Protein 6YLC (pdb70)

Secondary structure (DSSP, 8-state):
--SSSEEEEEEEEE-SSSEEEEEEESSSS-EEEEEEE--HHHHHHHHHHHHHTS---TTBPPEEEEE-SSS---EEEEEE--SEEHHHHHTT-PPPHHHHHHHHHHHHHHHHHHHHTTEEETT-SGGGEEEETTTTEEEE-STTEEE----GGGS--TT--HHHHHSTT---HHHHHHHHHHHHHHHHHSS-SS--SSHHHHHHHHHTTS----HHHHHHHHHH-STT--S--SS-SS-HHHHSSSS-HHHHHHHHTTS-SSTTTSPPHHHHHHSHHHHT--/-TTTEEEEEEEEE-SSSEEEEEEETTTTEEEEEEEEE--SHHHHHHHHHHHHHHHH---TTBPPEEEEE-TTS-B----EEEEEEEPPSEEHHHHHHT-PPPHHHHHHHHHHHHHHHHHHHHTT-B----SGGGEEEETTTTEEEE---TT-B-----S-GGGS--TT--HHHHHSSS---HHHHHHHHHHHHHHHHHSS-SS--SSHHHHHHHHHTTS----HHHHHHHHHH-STT--S--SS-SS-HHHHSTT--HHHHHHHHTTS-SSTTTSPPHHHHHHSHHHHTT--/--BTTTEEEEEESSSGGGSSEEEEEETTT--EEEEEEEE--SHHHHHHHHHHHHHHHH---TTBPPEEEEE-TTS-B---SEEEEEEE--SEEHHHHHTT-PPPHHHHHHHHHHHHHHHHHHHHTT---S--SGGGEEEETTTTEEEE------GGGS--TT--HHHHHSTT---HHHHHHHHHHHHHHHHHSS-SS--SSHHHHHHHHHTTS----HHHHHHHHHH-----SS-SS-HHHHSTT--HHHHHHHHTTS-SSTTTSPPHHHHHHSHHHHT-/-EEETTTEEEEEESSSGGGGSEEEEEETTTTEEEEEEEEE--SHHHHHHHHHHHHHHHT---TTB--EEEEE-TTSSB--S-S--SSS-SEEEEEEE--SEEHHHHHHT-PPPHHHHHHHHHHHHHHHHHHHHTTEEETT-SGGGEEEETTTTEEEE-STTEEETT-GGGTT-TTSSGGGS--TT--HHHHHSTT---HHHHHHHHHHHHHHHHHSS-SS--SSHHHHHHHHHTTS----HHHHHHHHHH----S-SS-HHHHSTT--HHHHHHHHTTS-SSTTTSPPHHHHHHSHHHHTT--

Structure (mmCIF, N/CA/C/O backbone):
data_6YLC
#
_entry.id   6YLC
#
_cell.length_a   67.332
_cell.length_b   101.423
_cell.length_c   195.889
_cell.angle_alpha   90.000
_cell.angle_beta   90.000
_cell.angle_gamma   90.000
#
_symmetry.space_group_name_H-M   'P 21 21 21'
#
loop_
_entity.id
_entity.type
_entity.pdbx_description
1 polymer 'Mitogen-activated protein kinase 6'
2 non-polymer 5-fluoranyl-2-[5-[[1-(1-methylpiperidin-4-yl)pyrazol-4-yl]amino]-[1,2,3]triazolo[4,5-d]pyrimidin-3-yl]benzenecarbonitrile
3 water water
#
loop_
_atom_site.group_PDB
_atom_site.id
_atom_site.type_symbol
_atom_site.label_atom_id
_atom_site.label_alt_id
_atom_site.label_comp_id
_atom_site.label_asym_id
_atom_site.label_entity_id
_atom_site.label_seq_id
_atom_site.pdbx_PDB_ins_code
_atom_site.Cartn_x
_atom_site.Cartn_y
_atom_site.Cartn_z
_atom_site.occupancy
_atom_site.B_iso_or_equiv
_atom_site.auth_seq_id
_atom_site.auth_comp_id
_atom_site.auth_asym_id
_atom_site.auth_atom_id
_atom_site.pdbx_PDB_model_num
ATOM 1 N N . ASP A 1 7 ? 35.730 17.582 -63.044 1.00 147.50 15 ASP A N 1
ATOM 2 C CA . ASP A 1 7 ? 36.502 17.972 -64.226 1.00 147.68 15 ASP A CA 1
ATOM 3 C C . ASP A 1 7 ? 37.913 17.330 -64.259 1.00 151.66 15 ASP A C 1
ATOM 4 O O . ASP A 1 7 ? 38.856 17.914 -64.808 1.00 151.29 15 ASP A O 1
ATOM 9 N N . LEU A 1 8 ? 38.033 16.109 -63.698 1.00 147.98 16 LEU A N 1
ATOM 10 C CA . LEU A 1 8 ? 39.282 15.342 -63.597 1.00 147.63 16 LEU A CA 1
ATOM 11 C C . LEU A 1 8 ? 39.756 14.783 -64.956 1.00 150.00 16 LEU A C 1
ATOM 12 O O . LEU A 1 8 ? 39.190 13.827 -65.492 1.00 148.94 16 LEU A O 1
ATOM 17 N N . GLY A 1 9 ? 40.790 15.420 -65.494 1.00 146.41 17 GLY A N 1
ATOM 18 C CA . GLY A 1 9 ? 41.376 15.094 -66.790 1.00 145.84 17 GLY A CA 1
ATOM 19 C C . GLY A 1 9 ? 40.782 15.911 -67.924 1.00 147.47 17 GLY A C 1
ATOM 20 O O . GLY A 1 9 ? 39.857 16.705 -67.704 1.00 147.00 17 GLY A O 1
ATOM 21 N N . SER A 1 10 ? 41.317 15.724 -69.153 1.00 141.73 18 SER A N 1
ATOM 22 C CA . SER A 1 10 ? 40.836 16.401 -70.367 1.00 140.08 18 SER A CA 1
ATOM 23 C C . SER A 1 10 ? 39.880 15.483 -71.151 1.00 139.60 18 SER A C 1
ATOM 24 O O . SER A 1 10 ? 39.134 15.962 -72.017 1.00 139.40 18 SER A O 1
ATOM 27 N N . ARG A 1 11 ? 39.911 14.164 -70.835 1.00 131.72 19 ARG A N 1
ATOM 28 C CA . ARG A 1 11 ? 39.111 13.140 -71.492 1.00 129.19 19 ARG A CA 1
ATOM 29 C C . ARG A 1 11 ? 37.706 13.018 -70.930 1.00 131.24 19 ARG A C 1
ATOM 30 O O . ARG A 1 11 ? 36.762 12.853 -71.702 1.00 130.30 19 ARG A O 1
ATOM 38 N N . TYR A 1 12 ? 37.566 13.068 -69.598 1.00 127.09 20 TYR A N 1
ATOM 39 C CA . TYR A 1 12 ? 36.277 12.862 -68.954 1.00 126.38 20 TYR A CA 1
ATOM 40 C C . TYR A 1 12 ? 35.671 14.178 -68.458 1.00 135.03 20 TYR A C 1
ATOM 41 O O . TYR A 1 12 ? 36.163 14.792 -67.512 1.00 134.18 20 TYR A O 1
ATOM 50 N N . MET A 1 13 ? 34.652 14.644 -69.206 1.00 135.99 21 MET A N 1
ATOM 51 C CA . MET A 1 13 ? 33.909 15.894 -69.017 1.00 137.77 21 MET A CA 1
ATOM 52 C C . MET A 1 13 ? 32.496 15.609 -68.532 1.00 141.23 21 MET A C 1
ATOM 53 O O . MET A 1 13 ? 32.000 14.494 -68.704 1.00 140.26 21 MET A O 1
ATOM 58 N N . ASP A 1 14 ? 31.829 16.648 -67.987 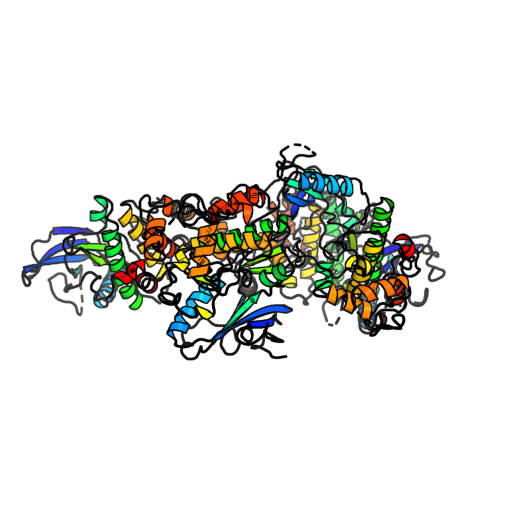1.00 138.32 22 ASP A N 1
ATOM 59 C CA . ASP A 1 14 ? 30.438 16.645 -67.497 1.00 138.40 22 ASP A CA 1
ATOM 60 C C . ASP A 1 14 ? 30.192 15.563 -66.416 1.00 138.94 22 ASP A C 1
ATOM 61 O O . ASP A 1 14 ? 29.289 14.730 -66.548 1.00 137.57 22 ASP A O 1
ATOM 66 N N . LEU A 1 15 ? 31.022 15.591 -65.348 1.00 133.89 23 LEU A N 1
ATOM 67 C CA . LEU A 1 15 ? 30.970 14.654 -64.222 1.00 133.19 23 LEU A CA 1
ATOM 68 C C . LEU A 1 15 ? 29.701 14.877 -63.391 1.00 134.24 23 LEU A C 1
ATOM 69 O O . LEU A 1 15 ? 29.561 15.927 -62.768 1.00 134.58 23 LEU A O 1
ATOM 74 N N . LYS A 1 16 ? 28.761 13.916 -63.430 1.00 128.19 24 LYS A N 1
ATOM 75 C CA . LYS A 1 16 ? 27.470 13.990 -62.731 1.00 127.07 24 LYS A CA 1
ATOM 76 C C . LYS A 1 16 ? 27.147 12.700 -61.931 1.00 128.61 24 LYS A C 1
ATOM 77 O O . LYS A 1 16 ? 26.999 11.643 -62.543 1.00 127.08 24 LYS A O 1
ATOM 83 N N . PRO A 1 17 ? 27.019 12.773 -60.573 1.00 124.50 25 PRO A N 1
ATOM 84 C CA . PRO A 1 17 ? 26.771 11.550 -59.767 1.00 123.38 25 PRO A CA 1
ATOM 85 C C . PRO A 1 17 ? 25.624 10.637 -60.213 1.00 124.16 25 PRO A C 1
ATOM 86 O O . PRO A 1 17 ? 24.607 11.104 -60.728 1.00 124.84 25 PRO A O 1
ATOM 90 N N . LEU A 1 18 ? 25.818 9.324 -60.013 1.00 116.49 26 LEU A N 1
ATOM 91 C CA . LEU A 1 18 ? 24.886 8.255 -60.383 1.00 114.92 26 LEU A CA 1
ATOM 92 C C . LEU A 1 18 ? 24.313 7.517 -59.159 1.00 118.87 26 LEU A C 1
ATOM 93 O O . LEU A 1 18 ? 23.238 6.908 -59.237 1.00 119.06 26 LEU A O 1
ATOM 98 N N . GLY A 1 19 ? 25.075 7.519 -58.075 1.00 113.67 27 GLY A N 1
ATOM 99 C CA . GLY A 1 19 ? 24.713 6.840 -56.847 1.00 112.90 27 GLY A CA 1
ATOM 100 C C . GLY A 1 19 ? 25.940 6.499 -56.041 1.00 116.32 27 GLY A C 1
ATOM 101 O O . GLY A 1 19 ? 27.021 7.041 -56.292 1.00 115.54 27 GLY A O 1
ATOM 102 N N . CYS A 1 20 ? 25.768 5.598 -55.063 1.00 113.24 28 CYS A N 1
ATOM 103 C CA . CYS A 1 20 ? 26.822 5.164 -54.154 1.00 112.98 28 CYS A CA 1
ATOM 104 C C . CYS A 1 20 ? 26.934 3.653 -54.121 1.00 116.12 28 CYS A C 1
ATOM 105 O O . CYS A 1 20 ? 25.942 2.958 -53.871 1.00 114.28 28 CYS A O 1
ATOM 108 N N . GLY A 1 21 ? 28.147 3.168 -54.364 1.00 113.66 29 GLY A N 1
ATOM 109 C CA . GLY A 1 21 ? 28.488 1.759 -54.244 1.00 114.09 29 GLY A CA 1
ATOM 110 C C . GLY A 1 21 ? 28.863 1.462 -52.800 1.00 119.29 29 GLY A C 1
ATOM 111 O O . GLY A 1 21 ? 28.831 2.362 -51.946 1.00 119.28 29 GLY A O 1
ATOM 112 N N . GLY A 1 22 ? 29.230 0.213 -52.522 1.00 115.60 30 GLY A N 1
ATOM 113 C CA . GLY A 1 22 ? 29.648 -0.193 -51.185 1.00 115.25 30 GLY A CA 1
ATOM 114 C C . GLY A 1 22 ? 31.072 0.223 -50.857 1.00 119.71 30 GLY A C 1
ATOM 115 O O . GLY A 1 22 ? 31.514 0.049 -49.718 1.00 119.65 30 GLY A O 1
ATOM 116 N N . ASN A 1 23 ? 31.799 0.786 -51.856 1.00 116.17 31 ASN A N 1
ATOM 117 C CA . ASN A 1 23 ? 33.200 1.212 -51.762 1.00 115.91 31 ASN A CA 1
ATOM 118 C C . ASN A 1 23 ? 33.420 2.737 -51.908 1.00 119.45 31 ASN A C 1
ATOM 119 O O . ASN A 1 23 ? 34.185 3.332 -51.127 1.00 119.29 31 ASN A O 1
ATOM 124 N N . GLY A 1 24 ? 32.766 3.338 -52.909 1.00 113.94 32 GLY A N 1
ATOM 125 C CA . GLY A 1 24 ? 32.861 4.767 -53.198 1.00 112.11 32 GLY A CA 1
ATOM 126 C C . GLY A 1 24 ? 31.701 5.307 -54.011 1.00 111.67 32 GLY A C 1
ATOM 127 O O . GLY A 1 24 ? 30.690 4.625 -54.204 1.00 110.27 32 GLY A O 1
ATOM 128 N N . LEU A 1 25 ? 31.842 6.556 -54.481 1.00 106.05 33 LEU A N 1
ATOM 129 C CA . LEU A 1 25 ? 30.836 7.240 -55.299 1.00 104.08 33 LEU A CA 1
ATOM 130 C C . LEU A 1 25 ? 31.011 6.862 -56.767 1.00 103.74 33 LEU A C 1
ATOM 131 O O . LEU A 1 25 ? 32.128 6.567 -57.199 1.00 102.29 33 LEU A O 1
ATOM 136 N N . VAL A 1 26 ? 29.901 6.878 -57.528 1.00 98.09 34 VAL A N 1
ATOM 137 C CA . VAL A 1 26 ? 29.880 6.602 -58.965 1.00 96.63 34 VAL A CA 1
ATOM 138 C C . VAL A 1 26 ? 29.394 7.855 -59.685 1.00 99.08 34 VAL A C 1
ATOM 139 O O . VAL A 1 26 ? 28.381 8.446 -59.298 1.00 97.61 34 VAL A O 1
ATOM 143 N N . PHE A 1 27 ? 30.135 8.255 -60.726 1.00 95.89 35 PHE A N 1
ATOM 144 C CA . PHE A 1 27 ? 29.835 9.421 -61.547 1.00 95.99 35 PHE A CA 1
ATOM 145 C C . PHE A 1 27 ? 29.517 9.022 -62.975 1.00 100.02 35 PHE A C 1
ATOM 146 O O . PHE A 1 27 ? 29.928 7.955 -63.436 1.00 98.95 35 PHE A O 1
ATOM 154 N N . SER A 1 28 ? 28.768 9.880 -63.667 1.00 97.26 36 SER A N 1
ATOM 155 C CA . SER A 1 28 ? 28.425 9.712 -65.070 1.00 97.00 36 SER A CA 1
ATOM 156 C C . SER A 1 28 ? 29.203 10.785 -65.801 1.00 98.72 36 SER A C 1
ATOM 157 O O . SER A 1 28 ? 29.181 11.941 -65.381 1.00 97.58 36 SER A O 1
ATOM 160 N N . ALA A 1 29 ? 29.945 10.405 -66.849 1.00 94.93 37 ALA A N 1
ATOM 161 C CA . ALA A 1 29 ? 30.740 11.366 -67.618 1.00 93.91 37 ALA A CA 1
ATOM 162 C C . ALA A 1 29 ? 30.783 11.032 -69.103 1.00 98.85 37 ALA A C 1
ATOM 163 O O . ALA A 1 29 ? 30.493 9.903 -69.493 1.00 97.51 37 ALA A O 1
ATOM 165 N N . VAL A 1 30 ? 31.062 12.042 -69.939 1.00 98.45 38 VAL A N 1
ATOM 166 C CA . VAL A 1 30 ? 31.157 11.849 -71.378 1.00 99.19 38 VAL A CA 1
ATOM 167 C C . VAL A 1 30 ? 32.632 11.735 -71.765 1.00 104.16 38 VAL A C 1
ATOM 168 O O . VAL A 1 30 ? 33.431 12.578 -71.363 1.00 103.51 38 VAL A O 1
ATOM 172 N N . ASP A 1 31 ? 32.999 10.659 -72.479 1.00 102.82 39 ASP A N 1
ATOM 173 C CA . ASP A 1 31 ? 34.358 10.456 -72.999 1.00 103.97 39 ASP A CA 1
ATOM 174 C C . ASP A 1 31 ? 34.545 11.477 -74.157 1.00 110.49 39 ASP A C 1
ATOM 175 O O . ASP A 1 31 ? 33.638 11.620 -74.984 1.00 109.44 39 ASP A O 1
ATOM 180 N N . ASN A 1 32 ? 35.671 12.224 -74.175 1.00 109.97 40 ASN A N 1
ATOM 181 C CA . ASN A 1 32 ? 35.942 13.255 -75.203 1.00 111.26 40 ASN A CA 1
ATOM 182 C C . ASN A 1 32 ? 36.541 12.700 -76.498 1.00 118.74 40 ASN A C 1
ATOM 183 O O . ASN A 1 32 ? 36.426 13.345 -77.545 1.00 118.22 40 ASN A O 1
ATOM 188 N N . ASP A 1 33 ? 37.182 11.509 -76.412 1.00 117.76 41 ASP A N 1
ATOM 189 C CA . ASP A 1 33 ? 37.795 10.773 -77.516 1.00 118.37 41 ASP A CA 1
ATOM 190 C C . ASP A 1 33 ? 36.654 10.334 -78.451 1.00 122.17 41 ASP A C 1
ATOM 191 O O . ASP A 1 33 ? 36.555 10.844 -79.572 1.00 122.53 41 ASP A O 1
ATOM 196 N N . CYS A 1 34 ? 35.753 9.464 -77.952 1.00 117.65 42 CYS A N 1
ATOM 197 C CA . CYS A 1 34 ? 34.560 9.002 -78.668 1.00 117.18 42 CYS A CA 1
ATOM 198 C C . CYS A 1 34 ? 33.357 9.583 -77.940 1.00 121.15 42 CYS A C 1
ATOM 199 O O . CYS A 1 34 ? 33.303 9.476 -76.717 1.00 121.02 42 CYS A O 1
ATOM 202 N N . ASP A 1 35 ? 32.419 10.238 -78.667 1.00 117.44 43 ASP A N 1
ATOM 203 C CA . ASP A 1 35 ? 31.247 10.902 -78.073 1.00 117.15 43 ASP A CA 1
ATOM 204 C C . ASP A 1 35 ? 30.201 9.910 -77.513 1.00 118.87 43 ASP A C 1
ATOM 205 O O . ASP A 1 35 ? 29.067 9.825 -78.001 1.00 119.63 43 ASP A O 1
ATOM 210 N N . LYS A 1 36 ? 30.608 9.176 -76.464 1.00 111.26 44 LYS A N 1
ATOM 211 C CA . LYS A 1 36 ? 29.830 8.172 -75.757 1.00 108.87 44 LYS A CA 1
ATOM 212 C C . LYS A 1 36 ? 30.160 8.169 -74.282 1.00 104.87 44 LYS A C 1
ATOM 213 O O . LYS A 1 36 ? 31.318 8.242 -73.875 1.00 102.87 44 LYS A O 1
ATOM 219 N N . ARG A 1 37 ? 29.100 8.088 -73.497 1.00 97.68 45 ARG A N 1
ATOM 220 C CA . ARG A 1 37 ? 29.007 8.113 -72.040 1.00 95.22 45 ARG A CA 1
ATOM 221 C C . ARG A 1 37 ? 29.662 6.924 -71.303 1.00 90.69 45 ARG A C 1
ATOM 222 O O . ARG A 1 37 ? 29.602 5.779 -71.759 1.00 88.53 45 ARG A O 1
ATOM 230 N N . VAL A 1 38 ? 30.281 7.219 -70.152 1.00 83.62 46 VAL A N 1
ATOM 231 C CA . VAL A 1 38 ? 30.937 6.242 -69.267 1.00 82.23 46 VAL A CA 1
ATOM 232 C C . VAL A 1 38 ? 30.480 6.410 -67.810 1.00 83.74 46 VAL A C 1
ATOM 233 O O . VAL A 1 38 ? 29.951 7.467 -67.444 1.00 82.76 46 VAL A O 1
ATOM 237 N N . ALA A 1 39 ? 30.716 5.373 -66.989 1.00 79.55 47 ALA A N 1
ATOM 238 C CA . ALA A 1 39 ? 30.466 5.368 -65.555 1.00 79.94 47 ALA A CA 1
ATOM 239 C C . ALA A 1 39 ? 31.849 5.243 -64.866 1.00 88.17 47 ALA A C 1
ATOM 240 O O . ALA A 1 39 ? 32.610 4.332 -65.196 1.00 88.33 47 ALA A O 1
ATOM 242 N N . ILE A 1 40 ? 32.208 6.202 -63.980 1.00 87.55 48 ILE A N 1
ATOM 243 C CA . ILE A 1 40 ? 33.510 6.213 -63.292 1.00 88.80 48 ILE A CA 1
ATOM 244 C C . ILE A 1 40 ? 33.349 6.011 -61.765 1.00 96.43 48 ILE A C 1
ATOM 245 O O . ILE A 1 40 ? 32.561 6.710 -61.126 1.00 95.91 48 ILE A O 1
ATOM 250 N N . LYS A 1 41 ? 34.088 5.032 -61.205 1.00 95.91 49 LYS A N 1
ATOM 251 C CA . LYS A 1 41 ? 34.093 4.712 -59.781 1.00 97.42 49 LYS A CA 1
ATOM 252 C C . LYS A 1 41 ? 35.353 5.325 -59.168 1.00 107.69 49 LYS A C 1
ATOM 253 O O . LYS A 1 41 ? 36.459 5.070 -59.651 1.00 107.05 49 LYS A O 1
ATOM 259 N N . LYS A 1 42 ? 35.176 6.176 -58.137 1.00 108.60 50 LYS A N 1
ATOM 260 C CA . LYS A 1 42 ? 36.259 6.830 -57.402 1.00 109.79 50 LYS A CA 1
ATOM 261 C C . LYS A 1 42 ? 36.464 6.050 -56.097 1.00 117.73 50 LYS A C 1
ATOM 262 O O . LYS A 1 42 ? 35.489 5.803 -55.375 1.00 117.92 50 LYS A O 1
ATOM 268 N N . ILE A 1 43 ? 37.718 5.623 -55.821 1.00 117.13 51 ILE A N 1
ATOM 269 C CA . ILE A 1 43 ? 38.052 4.851 -54.611 1.00 118.44 51 ILE A CA 1
ATOM 270 C C . ILE A 1 43 ? 39.040 5.583 -53.699 1.00 124.12 51 ILE A C 1
ATOM 271 O O . ILE A 1 43 ? 40.182 5.828 -54.102 1.00 123.88 51 ILE A O 1
ATOM 276 N N . VAL A 1 44 ? 38.621 5.857 -52.445 1.00 121.27 52 VAL A N 1
ATOM 277 C CA . VAL A 1 44 ? 39.456 6.533 -51.448 1.00 153.50 52 VAL A CA 1
ATOM 278 C C . VAL A 1 44 ? 40.313 5.500 -50.705 1.00 185.04 52 VAL A C 1
ATOM 279 O O . VAL A 1 44 ? 39.791 4.501 -50.210 1.00 148.73 52 VAL A O 1
ATOM 283 N N . PRO A 1 48 ? 47.007 1.103 -46.743 1.00 147.24 56 PRO A N 1
ATOM 284 C CA . PRO A 1 48 ? 45.803 0.728 -45.992 1.00 147.23 56 PRO A CA 1
ATOM 285 C C . PRO A 1 48 ? 45.200 -0.621 -46.405 1.00 151.50 56 PRO A C 1
ATOM 286 O O . PRO A 1 48 ? 45.685 -1.254 -47.348 1.00 151.00 56 PRO A O 1
ATOM 290 N N . GLN A 1 49 ? 44.138 -1.064 -45.685 1.00 148.40 57 GLN A N 1
ATOM 291 C CA . GLN A 1 49 ? 43.403 -2.308 -45.968 1.00 148.44 57 GLN A CA 1
ATOM 292 C C . GLN A 1 49 ? 42.598 -2.165 -47.267 1.00 153.34 57 GLN A C 1
ATOM 293 O O . GLN A 1 49 ? 42.273 -3.168 -47.910 1.00 152.96 57 GLN A O 1
ATOM 299 N N . SER A 1 50 ? 42.293 -0.904 -47.646 1.00 150.23 58 SER A N 1
ATOM 300 C CA . SER A 1 50 ? 41.564 -0.535 -48.860 1.00 149.76 58 SER A CA 1
ATOM 301 C C . SER A 1 50 ? 42.491 -0.704 -50.068 1.00 152.17 58 SER A C 1
ATOM 302 O O . SER A 1 50 ? 42.007 -1.029 -51.152 1.00 151.34 58 SER A O 1
ATOM 305 N N . VAL A 1 51 ? 43.823 -0.499 -49.867 1.00 147.74 59 VAL A N 1
ATOM 306 C CA . VAL A 1 51 ? 44.869 -0.614 -50.899 1.00 146.98 59 VAL A CA 1
ATOM 307 C C . VAL A 1 51 ? 45.055 -2.071 -51.334 1.00 149.47 59 VAL A C 1
ATOM 308 O O . VAL A 1 51 ? 45.230 -2.332 -52.529 1.00 149.29 59 VAL A O 1
ATOM 312 N N . LYS A 1 52 ? 44.971 -3.016 -50.376 1.00 144.11 60 LYS A N 1
ATOM 313 C CA . LYS A 1 52 ? 45.062 -4.444 -50.672 1.00 142.73 60 LYS A CA 1
ATOM 314 C C . LYS A 1 52 ? 43.785 -4.879 -51.405 1.00 143.63 60 LYS A C 1
ATOM 315 O O . LYS A 1 52 ? 43.877 -5.555 -52.431 1.00 142.99 60 LYS A O 1
ATOM 321 N N . HIS A 1 53 ? 42.606 -4.436 -50.903 1.00 138.18 61 HIS A N 1
ATOM 322 C CA . HIS A 1 53 ? 41.282 -4.749 -51.450 1.00 137.04 61 HIS A CA 1
ATOM 323 C C . HIS A 1 53 ? 41.054 -4.220 -52.867 1.00 138.93 61 HIS A C 1
ATOM 324 O O . HIS A 1 53 ? 40.327 -4.855 -53.633 1.00 138.69 61 HIS A O 1
ATOM 331 N N . ALA A 1 54 ? 41.670 -3.074 -53.218 1.00 133.96 62 ALA A N 1
ATOM 332 C CA . ALA A 1 54 ? 41.565 -2.476 -54.552 1.00 132.77 62 ALA A CA 1
ATOM 333 C C . ALA A 1 54 ? 42.477 -3.208 -55.530 1.00 135.17 62 ALA A C 1
ATOM 334 O O . ALA A 1 54 ? 42.095 -3.393 -56.681 1.00 134.77 62 ALA A O 1
ATOM 336 N N . LEU A 1 55 ? 43.659 -3.660 -55.055 1.00 130.87 63 LEU A N 1
ATOM 337 C CA . LEU A 1 55 ? 44.654 -4.387 -55.848 1.00 130.53 63 LEU A CA 1
ATOM 338 C C . LEU A 1 55 ? 44.107 -5.705 -56.387 1.00 131.88 63 LEU A C 1
ATOM 339 O O . LEU A 1 55 ? 44.347 -6.027 -57.554 1.00 131.72 63 LEU A O 1
ATOM 344 N N . ARG A 1 56 ? 43.366 -6.454 -55.539 1.00 125.74 64 ARG A N 1
ATOM 345 C CA . ARG A 1 56 ? 42.733 -7.732 -55.893 1.00 124.16 64 ARG A CA 1
ATOM 346 C C . ARG A 1 56 ? 41.618 -7.493 -56.923 1.00 123.78 64 ARG A C 1
ATOM 347 O O . ARG A 1 56 ? 41.577 -8.180 -57.950 1.00 122.72 64 ARG A O 1
ATOM 355 N N . GLU A 1 57 ? 40.744 -6.485 -56.659 1.00 117.58 65 GLU A N 1
ATOM 356 C CA . GLU A 1 57 ? 39.621 -6.119 -57.531 1.00 116.17 65 GLU A CA 1
ATOM 357 C C . GLU A 1 57 ? 40.068 -5.691 -58.933 1.00 115.75 65 GLU A C 1
ATOM 358 O O . GLU A 1 57 ? 39.412 -6.067 -59.898 1.00 114.66 65 GLU A O 1
ATOM 364 N N . ILE A 1 58 ? 41.201 -4.963 -59.041 1.00 109.84 66 ILE A N 1
ATOM 365 C CA . ILE A 1 58 ? 41.775 -4.504 -60.309 1.00 108.98 66 ILE A CA 1
ATOM 366 C C . ILE A 1 58 ? 42.220 -5.699 -61.179 1.00 110.79 66 ILE A C 1
ATOM 367 O O . ILE A 1 58 ? 41.792 -5.793 -62.326 1.00 109.30 66 ILE A O 1
ATOM 372 N N . LYS A 1 59 ? 43.064 -6.597 -60.621 1.00 106.72 67 LYS A N 1
ATOM 373 C CA . LYS A 1 59 ? 43.634 -7.788 -61.274 1.00 105.85 67 LYS A CA 1
ATOM 374 C C . LYS A 1 59 ? 42.583 -8.726 -61.870 1.00 107.21 67 LYS A C 1
ATOM 375 O O . LYS A 1 59 ? 42.792 -9.240 -62.972 1.00 106.72 67 LYS A O 1
ATOM 381 N N . ILE A 1 60 ? 41.464 -8.950 -61.138 1.00 101.69 68 ILE A N 1
ATOM 382 C CA . ILE A 1 60 ? 40.349 -9.814 -61.554 1.00 100.50 68 ILE A CA 1
ATOM 383 C C . ILE A 1 60 ? 39.573 -9.222 -62.748 1.00 99.77 68 ILE A C 1
ATOM 384 O O . ILE A 1 60 ? 39.652 -9.790 -63.842 1.00 99.39 68 ILE A O 1
ATOM 389 N N . ILE A 1 61 ? 38.839 -8.086 -62.525 1.00 92.88 69 ILE A N 1
ATOM 390 C CA . ILE A 1 61 ? 37.946 -7.383 -63.470 1.00 91.30 69 ILE A CA 1
ATOM 391 C C . ILE A 1 61 ? 38.645 -6.969 -64.771 1.00 94.45 69 ILE A C 1
ATOM 392 O O . ILE A 1 61 ? 37.973 -6.813 -65.795 1.00 94.13 69 ILE A O 1
ATOM 397 N N . ARG A 1 62 ? 39.974 -6.792 -64.723 1.00 90.96 70 ARG A N 1
ATOM 398 C CA . ARG A 1 62 ? 40.802 -6.425 -65.866 1.00 91.56 70 ARG A CA 1
ATOM 399 C C . ARG A 1 62 ? 40.904 -7.555 -66.901 1.00 95.08 70 ARG A C 1
ATOM 400 O O . ARG A 1 62 ? 41.110 -7.276 -68.093 1.00 94.60 70 ARG A O 1
ATOM 408 N N . ARG A 1 63 ? 40.821 -8.823 -66.438 1.00 90.51 71 ARG A N 1
ATOM 409 C CA . ARG A 1 63 ? 40.969 -9.996 -67.297 1.00 90.04 71 ARG A CA 1
ATOM 410 C C . ARG A 1 63 ? 39.648 -10.649 -67.721 1.00 92.50 71 ARG A C 1
ATOM 411 O O . ARG A 1 63 ? 39.674 -11.598 -68.516 1.00 92.31 71 ARG A O 1
ATOM 419 N N . LEU A 1 64 ? 38.502 -10.127 -67.225 1.00 87.57 72 LEU A N 1
ATOM 420 C CA . LEU A 1 64 ? 37.160 -10.638 -67.557 1.00 86.56 72 LEU A CA 1
ATOM 421 C C . LEU A 1 64 ? 36.495 -9.852 -68.696 1.00 87.68 72 LEU A C 1
ATOM 422 O O . LEU A 1 64 ? 36.433 -8.621 -68.650 1.00 88.41 72 LEU A O 1
ATOM 427 N N . ASP A 1 65 ? 35.999 -10.568 -69.709 1.00 80.83 73 ASP A N 1
ATOM 428 C CA . ASP A 1 65 ? 35.332 -9.979 -70.866 1.00 79.34 73 ASP A CA 1
ATOM 429 C C . ASP A 1 65 ? 34.213 -10.895 -71.344 1.00 77.59 73 ASP A C 1
ATOM 430 O O . ASP A 1 65 ? 34.435 -11.920 -72.000 1.00 78.10 73 ASP A O 1
ATOM 435 N N . HIS A 1 66 ? 32.998 -10.513 -70.984 1.00 68.17 74 HIS A N 1
ATOM 436 C CA . HIS A 1 66 ? 31.790 -11.252 -71.330 1.00 64.52 74 HIS A CA 1
ATOM 437 C C . HIS A 1 66 ? 30.671 -10.259 -71.607 1.00 66.54 74 HIS A C 1
ATOM 438 O O . HIS A 1 66 ? 30.677 -9.148 -71.061 1.00 67.33 74 HIS A O 1
ATOM 445 N N . ASP A 1 67 ? 29.708 -10.668 -72.433 1.00 60.59 75 ASP A N 1
ATOM 446 C CA . ASP A 1 67 ? 28.568 -9.857 -72.819 1.00 61.20 75 ASP A CA 1
ATOM 447 C C . ASP A 1 67 ? 27.643 -9.455 -71.678 1.00 65.74 75 ASP A C 1
ATOM 448 O O . ASP A 1 67 ? 26.906 -8.484 -71.819 1.00 67.98 75 ASP A O 1
ATOM 453 N N . ASN A 1 68 ? 27.654 -10.205 -70.574 1.00 59.82 76 ASN A N 1
ATOM 454 C CA . ASN A 1 68 ? 26.790 -10.001 -69.417 1.00 57.93 76 ASN A CA 1
ATOM 455 C C . ASN A 1 68 ? 27.551 -9.598 -68.174 1.00 60.68 76 ASN A C 1
ATOM 456 O O . ASN A 1 68 ? 27.054 -9.770 -67.062 1.00 59.57 76 ASN A O 1
ATOM 461 N N . ILE A 1 69 ? 28.752 -9.030 -68.374 1.00 58.70 77 ILE A N 1
ATOM 462 C CA . ILE A 1 69 ? 29.611 -8.483 -67.319 1.00 59.35 77 ILE A CA 1
ATOM 463 C C . ILE A 1 69 ? 29.893 -7.064 -67.782 1.00 65.95 77 ILE A C 1
ATOM 464 O O . ILE A 1 69 ? 30.317 -6.884 -68.938 1.00 67.11 77 ILE A O 1
ATOM 469 N N . VAL A 1 70 ? 29.633 -6.061 -66.913 1.00 62.67 78 VAL A N 1
ATOM 470 C CA . VAL A 1 70 ? 29.875 -4.643 -67.237 1.00 63.36 78 VAL A CA 1
ATOM 471 C C . VAL A 1 70 ? 31.352 -4.482 -67.641 1.00 72.81 78 VAL A C 1
ATOM 472 O O . VAL A 1 70 ? 32.235 -4.963 -66.937 1.00 74.48 78 VAL A O 1
ATOM 476 N N . LYS A 1 71 ? 31.607 -3.882 -68.802 1.00 72.04 79 LYS A N 1
ATOM 477 C CA . LYS A 1 71 ? 32.967 -3.700 -69.330 1.00 72.64 79 LYS A CA 1
ATOM 478 C C . LYS A 1 71 ? 33.737 -2.634 -68.575 1.00 79.25 79 LYS A C 1
ATOM 479 O O . LYS A 1 71 ? 33.218 -1.543 -68.367 1.00 78.48 79 LYS A O 1
ATOM 485 N N . VAL A 1 72 ? 34.975 -2.958 -68.171 1.00 78.94 80 VAL A N 1
ATOM 486 C CA . VAL A 1 72 ? 35.916 -2.039 -67.512 1.00 80.09 80 VAL A CA 1
ATOM 487 C C . VAL A 1 72 ? 36.879 -1.535 -68.599 1.00 87.48 80 VAL A C 1
ATOM 488 O O . VAL A 1 72 ? 37.593 -2.335 -69.216 1.00 88.13 80 VAL A O 1
ATOM 492 N N . PHE A 1 73 ? 36.853 -0.224 -68.869 1.00 86.27 81 PHE A N 1
ATOM 493 C CA . PHE A 1 73 ? 37.683 0.381 -69.914 1.00 87.50 81 PHE A CA 1
ATOM 494 C C . PHE A 1 73 ? 39.086 0.726 -69.452 1.00 99.32 81 PHE A C 1
ATOM 495 O O . PHE A 1 73 ? 40.053 0.299 -70.081 1.00 99.90 81 PHE A O 1
ATOM 503 N N . GLU A 1 74 ? 39.202 1.529 -68.376 1.00 100.89 82 GLU A N 1
ATOM 504 C CA . GLU A 1 74 ? 40.497 1.997 -67.877 1.00 102.68 82 GLU A CA 1
ATOM 505 C C . GLU A 1 74 ? 40.587 2.104 -66.358 1.00 107.77 82 GLU A C 1
ATOM 506 O O . GLU A 1 74 ? 39.584 2.325 -65.681 1.00 106.15 82 GLU A O 1
ATOM 512 N N . ILE A 1 75 ? 41.824 2.004 -65.847 1.00 107.48 83 ILE A N 1
ATOM 513 C CA . ILE A 1 75 ? 42.186 2.173 -64.442 1.00 108.95 83 ILE A CA 1
ATOM 514 C C . ILE A 1 75 ? 43.096 3.414 -64.373 1.00 118.69 83 ILE A C 1
ATOM 515 O O . ILE A 1 75 ? 44.168 3.461 -64.993 1.00 118.88 83 ILE A O 1
ATOM 520 N N . LEU A 1 76 ? 42.591 4.452 -63.699 1.00 118.44 84 LEU A N 1
ATOM 521 C CA . LEU A 1 76 ? 43.211 5.763 -63.578 1.00 119.70 84 LEU A CA 1
ATOM 522 C C . LEU A 1 76 ? 43.486 6.128 -62.113 1.00 128.89 84 LEU A C 1
ATOM 523 O O . LEU A 1 76 ? 42.927 5.517 -61.206 1.00 127.81 84 LEU A O 1
ATOM 528 N N . GLY A 1 77 ? 44.339 7.126 -61.902 1.00 130.49 85 GLY A N 1
ATOM 529 C CA . GLY A 1 77 ? 44.682 7.609 -60.569 1.00 132.32 85 GLY A CA 1
ATOM 530 C C . GLY A 1 77 ? 44.662 9.122 -60.482 1.00 140.59 85 GLY A C 1
ATOM 531 O O . GLY A 1 77 ? 43.586 9.728 -60.447 1.00 139.93 85 GLY A O 1
ATOM 532 N N . PRO A 1 78 ? 45.852 9.765 -60.477 1.00 140.79 86 PRO A N 1
ATOM 533 C CA . PRO A 1 78 ? 45.890 11.235 -60.404 1.00 141.65 86 PRO A CA 1
ATOM 534 C C . PRO A 1 78 ? 45.514 11.938 -61.716 1.00 147.58 86 PRO A C 1
ATOM 535 O O . PRO A 1 78 ? 46.393 12.295 -62.519 1.00 146.65 86 PRO A O 1
ATOM 539 N N . SER A 1 79 ? 44.188 12.143 -61.917 1.00 146.12 87 SER A N 1
ATOM 540 C CA . SER A 1 79 ? 43.577 12.813 -63.076 1.00 147.11 87 SER A CA 1
ATOM 541 C C . SER A 1 79 ? 44.071 12.261 -64.443 1.00 151.75 87 SER A C 1
ATOM 542 O O . SER A 1 79 ? 44.947 12.854 -65.091 1.00 151.31 87 SER A O 1
ATOM 545 N N . GLY A 1 80 ? 43.503 11.121 -64.838 1.00 148.31 88 GLY A N 1
ATOM 546 C CA . GLY A 1 80 ? 43.793 10.463 -66.108 1.00 148.13 88 GLY A CA 1
ATOM 547 C C . GLY A 1 80 ? 45.141 9.780 -66.246 1.00 152.09 88 GLY A C 1
ATOM 548 O O . GLY A 1 80 ? 45.695 9.742 -67.350 1.00 151.67 88 GLY A O 1
ATOM 549 N N . SER A 1 81 ? 45.671 9.204 -65.148 1.00 148.49 89 SER A N 1
ATOM 550 C CA . SER A 1 81 ? 46.961 8.503 -65.175 1.00 147.94 89 SER A CA 1
ATOM 551 C C . SER A 1 81 ? 46.773 6.976 -65.022 1.00 151.41 89 SER A C 1
ATOM 552 O O . SER A 1 81 ? 46.244 6.516 -64.006 1.00 151.00 89 SER A O 1
ATOM 555 N N . GLN A 1 82 ? 47.186 6.204 -66.050 1.00 147.07 90 GLN A N 1
ATOM 556 C CA . GLN A 1 82 ? 47.055 4.745 -66.089 1.00 157.16 90 GLN A CA 1
ATOM 557 C C . GLN A 1 82 ? 48.088 4.018 -65.234 1.00 174.71 90 GLN A C 1
ATOM 558 O O . GLN A 1 82 ? 47.741 3.085 -64.508 1.00 128.72 90 GLN A O 1
ATOM 564 N N . SER A 1 95 ? 44.004 8.639 -54.961 1.00 128.05 103 SER A N 1
ATOM 565 C CA . SER A 1 95 ? 42.836 7.759 -55.127 1.00 127.49 103 SER A CA 1
ATOM 566 C C . SER A 1 95 ? 42.732 7.187 -56.562 1.00 127.64 103 SER A C 1
ATOM 567 O O . SER A 1 95 ? 43.270 7.789 -57.499 1.00 128.30 103 SER A O 1
ATOM 570 N N . VAL A 1 96 ? 42.044 6.035 -56.725 1.00 119.51 104 VAL A N 1
ATOM 571 C CA . VAL A 1 96 ? 41.860 5.362 -58.021 1.00 117.24 104 VAL A CA 1
ATOM 572 C C . VAL A 1 96 ? 40.506 5.657 -58.664 1.00 116.91 104 VAL A C 1
ATOM 573 O O . VAL A 1 96 ? 39.511 5.868 -57.969 1.00 116.29 104 VAL A O 1
ATOM 577 N N . TYR A 1 97 ? 40.480 5.622 -60.008 1.00 110.32 105 TYR A N 1
ATOM 578 C CA . TYR A 1 97 ? 39.300 5.824 -60.848 1.00 108.28 105 TYR A CA 1
ATOM 579 C C . TYR A 1 97 ? 39.116 4.633 -61.785 1.00 106.14 105 TYR A C 1
ATOM 580 O O . TYR A 1 97 ? 40.015 4.326 -62.575 1.00 106.35 105 TYR A O 1
ATOM 589 N N . ILE A 1 98 ? 37.956 3.967 -61.706 1.00 96.64 106 ILE A N 1
ATOM 590 C CA . ILE A 1 98 ? 37.644 2.844 -62.588 1.00 93.39 106 ILE A CA 1
ATOM 591 C C . ILE A 1 98 ? 36.621 3.319 -63.609 1.00 91.43 106 ILE A C 1
ATOM 592 O O . ILE A 1 98 ? 35.495 3.646 -63.239 1.00 89.84 106 ILE A O 1
ATOM 597 N N . VAL A 1 99 ? 37.048 3.420 -64.881 1.00 85.07 107 VAL A N 1
ATOM 598 C CA . VAL A 1 99 ? 36.201 3.837 -66.009 1.00 83.30 107 VAL A CA 1
ATOM 599 C C . VAL A 1 99 ? 35.554 2.566 -66.562 1.00 85.31 107 VAL A C 1
ATOM 600 O O . VAL A 1 99 ? 36.251 1.599 -66.882 1.00 85.27 107 VAL A O 1
ATOM 604 N N . GLN A 1 100 ? 34.224 2.552 -66.627 1.00 79.50 108 GLN A N 1
ATOM 605 C CA . GLN A 1 100 ? 33.490 1.413 -67.148 1.00 77.85 108 GLN A CA 1
ATOM 606 C C . GLN A 1 100 ? 32.310 1.860 -68.027 1.00 77.91 108 GLN A C 1
ATOM 607 O O . GLN A 1 100 ? 32.019 3.064 -68.107 1.00 76.30 108 GLN A O 1
ATOM 613 N N . GLU A 1 101 ? 31.695 0.910 -68.763 1.00 72.20 109 GLU A N 1
ATOM 614 C CA . GLU A 1 101 ? 30.587 1.249 -69.652 1.00 70.28 109 GLU A CA 1
ATOM 615 C C . GLU A 1 101 ? 29.359 1.762 -68.905 1.00 74.80 109 GLU A C 1
ATOM 616 O O . GLU A 1 101 ? 29.039 1.270 -67.833 1.00 75.28 109 GLU A O 1
ATOM 622 N N . TYR A 1 102 ? 28.718 2.787 -69.449 1.00 71.31 110 TYR A N 1
ATOM 623 C CA . TYR A 1 102 ? 27.505 3.355 -68.890 1.00 70.51 110 TYR A CA 1
ATOM 624 C C . TYR A 1 102 ? 26.323 2.501 -69.332 1.00 73.37 110 TYR A C 1
ATOM 625 O O . TYR A 1 102 ? 26.123 2.260 -70.525 1.00 75.29 110 TYR A O 1
ATOM 634 N N . MET A 1 103 ? 25.543 2.061 -68.360 1.00 66.96 111 MET A N 1
ATOM 635 C CA . MET A 1 103 ? 24.323 1.289 -68.548 1.00 64.71 111 MET A CA 1
ATOM 636 C C . MET A 1 103 ? 23.169 2.216 -68.271 1.00 65.67 111 MET A C 1
ATOM 637 O O . MET A 1 103 ? 23.268 3.080 -67.410 1.00 65.24 111 MET A O 1
ATOM 642 N N . GLU A 1 104 ? 22.088 2.072 -69.007 1.00 62.11 112 GLU A N 1
ATOM 643 C CA . GLU A 1 104 ? 20.914 2.942 -68.879 1.00 61.59 112 GLU A CA 1
ATOM 644 C C . GLU A 1 104 ? 20.342 3.007 -67.446 1.00 65.92 112 GLU A C 1
ATOM 645 O O . GLU A 1 104 ? 20.021 4.092 -66.965 1.00 65.72 112 GLU A O 1
ATOM 651 N N . THR A 1 105 ? 20.228 1.869 -66.772 1.00 62.39 113 THR A N 1
ATOM 652 C CA . THR A 1 105 ? 19.646 1.794 -65.430 1.00 61.50 113 THR A CA 1
ATOM 653 C C . THR A 1 105 ? 20.054 0.505 -64.735 1.00 64.59 113 THR A C 1
ATOM 654 O O . THR A 1 105 ? 20.838 -0.280 -65.292 1.00 62.35 113 THR A O 1
ATOM 658 N N . ASP A 1 106 ? 19.532 0.299 -63.518 1.00 62.66 114 ASP A N 1
ATOM 659 C CA . ASP A 1 106 ? 19.749 -0.938 -62.773 1.00 63.83 114 ASP A CA 1
ATOM 660 C C . ASP A 1 106 ? 18.431 -1.676 -62.607 1.00 67.43 114 ASP A C 1
ATOM 661 O O . ASP A 1 106 ? 17.367 -1.086 -62.859 1.00 67.64 114 ASP A O 1
ATOM 666 N N . LEU A 1 107 ? 18.498 -2.955 -62.198 1.00 61.42 115 LEU A N 1
ATOM 667 C CA . LEU A 1 107 ? 17.313 -3.787 -62.031 1.00 59.68 115 LEU A CA 1
ATOM 668 C C . LEU A 1 107 ? 16.430 -3.282 -60.928 1.00 64.91 115 LEU A C 1
ATOM 669 O O . LEU A 1 107 ? 15.212 -3.285 -61.095 1.00 65.45 115 LEU A O 1
ATOM 674 N N . ALA A 1 108 ? 17.026 -2.776 -59.829 1.00 62.18 116 ALA A N 1
ATOM 675 C CA . ALA A 1 108 ? 16.270 -2.203 -58.712 1.00 61.70 116 ALA A CA 1
ATOM 676 C C . ALA A 1 108 ? 15.342 -1.115 -59.197 1.00 66.23 116 ALA A C 1
ATOM 677 O O . ALA A 1 108 ? 14.168 -1.125 -58.868 1.00 67.78 116 ALA A O 1
ATOM 679 N N . ASN A 1 109 ? 15.828 -0.251 -60.074 1.00 64.13 117 ASN A N 1
ATOM 680 C CA . ASN A 1 109 ? 15.024 0.831 -60.618 1.00 64.09 117 ASN A CA 1
ATOM 681 C C . ASN A 1 109 ? 13.870 0.343 -61.491 1.00 67.75 117 ASN A C 1
ATOM 682 O O . ASN A 1 109 ? 12.767 0.873 -61.398 1.00 68.43 117 ASN A O 1
ATOM 687 N N . VAL A 1 110 ? 14.130 -0.671 -62.320 1.00 62.36 118 VAL A N 1
ATOM 688 C CA . VAL A 1 110 ? 13.170 -1.300 -63.225 1.00 60.10 118 VAL A CA 1
ATOM 689 C C . VAL A 1 110 ? 12.020 -1.927 -62.432 1.00 64.90 118 VAL A C 1
ATOM 690 O O . VAL A 1 110 ? 10.858 -1.641 -62.725 1.00 66.16 118 VAL A O 1
ATOM 694 N N . LEU A 1 111 ? 12.343 -2.720 -61.400 1.00 60.39 119 LEU A N 1
ATOM 695 C CA . LEU A 1 111 ? 11.347 -3.424 -60.586 1.00 59.31 119 LEU A CA 1
ATOM 696 C C . LEU A 1 111 ? 10.569 -2.513 -59.617 1.00 69.26 119 LEU A C 1
ATOM 697 O O . LEU A 1 111 ? 9.490 -2.904 -59.187 1.00 71.64 119 LEU A O 1
ATOM 702 N N . GLU A 1 112 ? 11.048 -1.291 -59.336 1.00 67.43 120 GLU A N 1
ATOM 703 C CA . GLU A 1 112 ? 10.324 -0.320 -58.500 1.00 68.40 120 GLU A CA 1
ATOM 704 C C . GLU A 1 112 ? 9.033 0.113 -59.198 1.00 73.66 120 GLU A C 1
ATOM 705 O O . GLU A 1 112 ? 8.090 0.592 -58.555 1.00 75.16 120 GLU A O 1
ATOM 711 N N . GLN A 1 113 ? 9.019 -0.004 -60.533 1.00 70.12 121 GLN A N 1
ATOM 712 C CA . GLN A 1 113 ? 7.894 0.347 -61.407 1.00 69.62 121 GLN A CA 1
ATOM 713 C C . GLN A 1 113 ? 6.928 -0.846 -61.592 1.00 73.93 121 GLN A C 1
ATOM 714 O O . GLN A 1 113 ? 5.895 -0.720 -62.250 1.00 75.18 121 GLN A O 1
ATOM 720 N N . GLY A 1 114 ? 7.267 -1.975 -60.987 1.00 68.85 122 GLY A N 1
ATOM 721 C CA . GLY A 1 114 ? 6.419 -3.155 -61.011 1.00 68.36 122 GLY A CA 1
ATOM 722 C C . GLY A 1 114 ? 7.064 -4.431 -61.504 1.00 72.68 122 GLY A C 1
ATOM 723 O O . GLY A 1 114 ? 8.216 -4.435 -61.967 1.00 72.13 122 GLY A O 1
ATOM 724 N N . PRO A 1 115 ? 6.316 -5.554 -61.434 1.00 68.06 123 PRO A N 1
ATOM 725 C CA . PRO A 1 115 ? 6.885 -6.821 -61.918 1.00 66.78 123 PRO A CA 1
ATOM 726 C C . PRO A 1 115 ? 7.071 -6.821 -63.417 1.00 69.27 123 PRO A C 1
ATOM 727 O O . PRO A 1 115 ? 6.440 -6.041 -64.110 1.00 69.26 123 PRO A O 1
ATOM 731 N N . LEU A 1 116 ? 7.906 -7.721 -63.915 1.00 66.06 124 LEU A N 1
ATOM 732 C CA . LEU A 1 116 ? 8.150 -7.836 -65.347 1.00 64.69 124 LEU A CA 1
ATOM 733 C C . LEU A 1 116 ? 7.233 -8.886 -65.937 1.00 71.33 124 LEU A C 1
ATOM 734 O O . LEU A 1 116 ? 6.703 -9.728 -65.214 1.00 70.41 124 LEU A O 1
ATOM 739 N N . LEU A 1 117 ? 7.070 -8.848 -67.268 1.00 71.15 125 LEU A N 1
ATOM 740 C CA . LEU A 1 117 ? 6.367 -9.875 -68.028 1.00 70.90 125 LEU A CA 1
ATOM 741 C C . LEU A 1 117 ? 7.247 -11.113 -67.862 1.00 73.39 125 LEU A C 1
ATOM 742 O O . LEU A 1 117 ? 8.478 -10.983 -67.777 1.00 71.36 125 LEU A O 1
ATOM 747 N N . GLU A 1 118 ? 6.637 -12.301 -67.807 1.00 70.65 126 GLU A N 1
ATOM 748 C CA . GLU A 1 118 ? 7.396 -13.538 -67.660 1.00 69.96 126 GLU A CA 1
ATOM 749 C C . GLU A 1 118 ? 8.493 -13.677 -68.708 1.00 71.75 126 GLU A C 1
ATOM 750 O O . GLU A 1 118 ? 9.607 -14.059 -68.343 1.00 69.97 126 GLU A O 1
ATOM 756 N N . GLU A 1 119 ? 8.211 -13.281 -69.976 1.00 68.39 127 GLU A N 1
ATOM 757 C CA . GLU A 1 119 ? 9.190 -13.289 -71.071 1.00 68.62 127 GLU A CA 1
ATOM 758 C C . GLU A 1 119 ? 10.414 -12.424 -70.811 1.00 70.33 127 GLU A C 1
ATOM 759 O O . GLU A 1 119 ? 11.517 -12.788 -71.230 1.00 71.16 127 GLU A O 1
ATOM 765 N N . HIS A 1 120 ? 10.247 -11.311 -70.085 1.00 63.59 128 HIS A N 1
ATOM 766 C CA . HIS A 1 120 ? 11.357 -10.419 -69.754 1.00 62.02 128 HIS A CA 1
ATOM 767 C C . HIS A 1 120 ? 12.158 -10.922 -68.579 1.00 64.98 128 HIS A C 1
ATOM 768 O O . HIS A 1 120 ? 13.390 -10.856 -68.611 1.00 63.83 128 HIS A O 1
ATOM 775 N N . ALA A 1 121 ? 11.467 -11.461 -67.551 1.00 60.89 129 ALA A N 1
ATOM 776 C CA . ALA A 1 121 ? 12.092 -12.042 -66.359 1.00 59.37 129 ALA A CA 1
ATOM 777 C C . ALA A 1 121 ? 12.964 -13.238 -66.770 1.00 60.94 129 ALA A C 1
ATOM 778 O O . ALA A 1 121 ? 14.098 -13.354 -66.334 1.00 59.95 129 ALA A O 1
ATOM 780 N N . ARG A 1 122 ? 12.452 -14.067 -67.666 1.00 57.61 130 ARG A N 1
ATOM 781 C CA . ARG A 1 122 ? 13.095 -15.265 -68.208 1.00 57.39 130 ARG A CA 1
ATOM 782 C C . ARG A 1 122 ? 14.324 -14.894 -69.045 1.00 60.57 130 ARG A C 1
ATOM 783 O O . ARG A 1 122 ? 15.362 -15.521 -68.897 1.00 57.58 130 ARG A O 1
ATOM 791 N N . LEU A 1 123 ? 14.217 -13.853 -69.905 1.00 60.67 131 LEU A N 1
ATOM 792 C CA . LEU A 1 123 ? 15.328 -13.345 -70.722 1.00 60.03 131 LEU A CA 1
ATOM 793 C C . LEU A 1 123 ? 16.470 -12.752 -69.860 1.00 62.34 131 LEU A C 1
ATOM 794 O O . LEU A 1 123 ? 17.633 -13.008 -70.147 1.00 62.30 131 LEU A O 1
ATOM 799 N N . PHE A 1 124 ? 16.129 -12.006 -68.781 1.00 56.70 132 PHE A N 1
ATOM 800 C CA . PHE A 1 124 ? 17.114 -11.457 -67.848 1.00 56.01 132 PHE A CA 1
ATOM 801 C C . PHE A 1 124 ? 17.755 -12.549 -66.972 1.00 59.33 132 PHE A C 1
ATOM 802 O O . PHE A 1 124 ? 18.940 -12.479 -66.664 1.00 60.67 132 PHE A O 1
ATOM 810 N N . MET A 1 125 ? 16.979 -13.551 -66.578 1.00 53.38 133 MET A N 1
ATOM 811 C CA . MET A 1 125 ? 17.479 -14.693 -65.838 1.00 53.20 133 MET A CA 1
ATOM 812 C C . MET A 1 125 ? 18.506 -15.478 -66.708 1.00 60.58 133 MET A C 1
ATOM 813 O O . MET A 1 125 ? 19.550 -15.908 -66.211 1.00 62.78 133 MET A O 1
ATOM 818 N N . TYR A 1 126 ? 18.216 -15.653 -67.993 1.00 55.92 134 TYR A N 1
ATOM 819 C CA . TYR A 1 126 ? 19.117 -16.336 -68.894 1.00 56.40 134 TYR A CA 1
ATOM 820 C C . TYR A 1 126 ? 20.466 -15.600 -68.969 1.00 61.01 134 TYR A C 1
ATOM 821 O O . TYR A 1 126 ? 21.512 -16.230 -68.870 1.00 61.20 134 TYR A O 1
ATOM 830 N N . GLN A 1 127 ? 20.434 -14.269 -69.112 1.00 57.89 135 GLN A N 1
ATOM 831 C CA . GLN A 1 127 ? 21.607 -13.387 -69.172 1.00 56.19 135 GLN A CA 1
ATOM 832 C C . GLN A 1 127 ? 22.382 -13.360 -67.859 1.00 57.28 135 GLN A C 1
ATOM 833 O O . GLN A 1 127 ? 23.615 -13.373 -67.870 1.00 56.96 135 GLN A O 1
ATOM 839 N N . LEU A 1 128 ? 21.660 -13.345 -66.740 1.00 52.97 136 LEU A N 1
ATOM 840 C CA . LEU A 1 128 ? 22.251 -13.416 -65.406 1.00 51.96 136 LEU A CA 1
ATOM 841 C C . LEU A 1 128 ? 23.013 -14.763 -65.263 1.00 57.68 136 LEU A C 1
ATOM 842 O O . LEU A 1 128 ? 24.182 -14.764 -64.862 1.00 58.19 136 LEU A O 1
ATOM 847 N N . LEU A 1 129 ? 22.387 -15.865 -65.681 1.00 53.97 137 LEU A N 1
ATOM 848 C CA . LEU A 1 129 ? 22.994 -17.192 -65.615 1.00 55.81 137 LEU A CA 1
ATOM 849 C C . LEU A 1 129 ? 24.191 -17.372 -66.551 1.00 57.33 137 LEU A C 1
ATOM 850 O O . LEU A 1 129 ? 25.138 -18.067 -66.189 1.00 55.11 137 LEU A O 1
ATOM 855 N N . ARG A 1 130 ? 24.164 -16.723 -67.710 1.00 53.97 138 ARG A N 1
ATOM 856 C CA . ARG A 1 130 ? 25.263 -16.722 -68.678 1.00 54.05 138 ARG A CA 1
ATOM 857 C C . ARG A 1 130 ? 26.480 -16.000 -68.086 1.00 56.66 138 ARG A C 1
ATOM 858 O O . ARG A 1 130 ? 27.596 -16.510 -68.197 1.00 57.16 138 ARG A O 1
ATOM 866 N N . GLY A 1 131 ? 26.236 -14.862 -67.422 1.00 51.39 139 GLY A N 1
ATOM 867 C CA . GLY A 1 131 ? 27.239 -14.055 -66.734 1.00 50.79 139 GLY A CA 1
ATOM 868 C C . GLY A 1 131 ? 27.838 -14.777 -65.540 1.00 57.14 139 GLY A C 1
ATOM 869 O O . GLY A 1 131 ? 29.042 -14.665 -65.276 1.00 58.01 139 GLY A O 1
ATOM 870 N N . LEU A 1 132 ? 27.015 -15.580 -64.836 1.00 54.28 140 LEU A N 1
ATOM 871 C CA . LEU A 1 132 ? 27.472 -16.369 -63.685 1.00 53.15 140 LEU A CA 1
ATOM 872 C C . LEU A 1 132 ? 28.264 -17.567 -64.120 1.00 60.61 140 LEU A C 1
ATOM 873 O O . LEU A 1 132 ? 29.297 -17.839 -63.516 1.00 62.39 140 LEU A O 1
ATOM 878 N N . LYS A 1 133 ? 27.805 -18.292 -65.170 1.00 56.25 141 LYS A N 1
ATOM 879 C CA . LYS A 1 133 ? 28.519 -19.451 -65.722 1.00 54.09 141 LYS A CA 1
ATOM 880 C C . LYS A 1 133 ? 29.928 -19.016 -66.107 1.00 60.41 141 LYS A C 1
ATOM 881 O O . LYS A 1 133 ? 30.873 -19.732 -65.805 1.00 63.56 141 LYS A O 1
ATOM 887 N N . TYR A 1 134 ? 30.077 -17.812 -66.699 1.00 56.54 142 TYR A N 1
ATOM 888 C CA . TYR A 1 134 ? 31.362 -17.259 -67.121 1.00 55.91 142 TYR A CA 1
ATOM 889 C C . TYR A 1 134 ? 32.295 -16.990 -65.955 1.00 62.13 142 TYR A C 1
ATOM 890 O O . TYR A 1 134 ? 33.435 -17.482 -65.959 1.00 63.51 142 TYR A O 1
ATOM 899 N N . ILE A 1 135 ? 31.852 -16.190 -64.980 1.00 58.87 143 ILE A N 1
ATOM 900 C CA . ILE A 1 135 ? 32.735 -15.830 -63.868 1.00 59.01 143 ILE A CA 1
ATOM 901 C C . ILE A 1 135 ? 33.087 -17.050 -63.016 1.00 63.98 143 ILE A C 1
ATOM 902 O O . ILE A 1 135 ? 34.238 -17.158 -62.586 1.00 66.74 143 ILE A O 1
ATOM 907 N N . HIS A 1 136 ? 32.140 -17.998 -62.843 1.00 57.61 144 HIS A N 1
ATOM 908 C CA . HIS A 1 136 ? 32.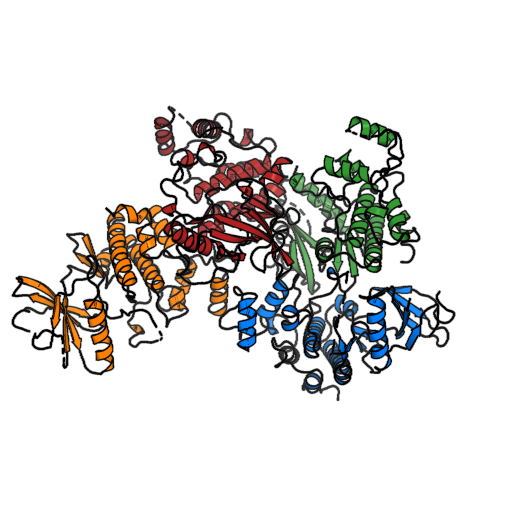383 -19.227 -62.087 1.00 55.93 144 HIS A CA 1
ATOM 909 C C . HIS A 1 136 ? 33.439 -20.086 -62.779 1.00 66.28 144 HIS A C 1
ATOM 910 O O . HIS A 1 136 ? 34.304 -20.646 -62.105 1.00 67.73 144 HIS A O 1
ATOM 917 N N . SER A 1 137 ? 33.422 -20.117 -64.122 1.00 64.84 145 SER A N 1
ATOM 918 C CA . SER A 1 137 ? 34.400 -20.822 -64.949 1.00 65.69 145 SER A CA 1
ATOM 919 C C . SER A 1 137 ? 35.821 -20.247 -64.767 1.00 72.06 145 SER A C 1
ATOM 920 O O . SER A 1 137 ? 36.813 -20.961 -64.977 1.00 71.91 145 SER A O 1
ATOM 923 N N . ALA A 1 138 ? 35.907 -18.945 -64.403 1.00 69.81 146 ALA A N 1
ATOM 924 C CA . ALA A 1 138 ? 37.152 -18.204 -64.160 1.00 69.15 146 ALA A CA 1
ATOM 925 C C . ALA A 1 138 ? 37.534 -18.219 -62.657 1.00 74.30 146 ALA A C 1
ATOM 926 O O . ALA A 1 138 ? 38.475 -17.527 -62.255 1.00 75.00 146 ALA A O 1
ATOM 928 N N . ASN A 1 139 ? 36.796 -19.011 -61.837 1.00 69.70 147 ASN A N 1
ATOM 929 C CA . ASN A 1 139 ? 36.946 -19.148 -60.387 1.00 68.94 147 ASN A CA 1
ATOM 930 C C . ASN A 1 139 ? 36.776 -17.811 -59.646 1.00 70.86 147 ASN A C 1
ATOM 931 O O . ASN A 1 139 ? 37.434 -17.536 -58.643 1.00 70.81 147 ASN A O 1
ATOM 936 N N . VAL A 1 140 ? 35.864 -16.990 -60.162 1.00 65.75 148 VAL A N 1
ATOM 937 C CA . VAL A 1 140 ? 35.463 -15.700 -59.618 1.00 63.21 148 VAL A CA 1
ATOM 938 C C . VAL A 1 140 ? 33.995 -15.884 -59.182 1.00 64.93 148 VAL A C 1
ATOM 939 O O . VAL A 1 140 ? 33.236 -16.602 -59.841 1.00 62.87 148 VAL A O 1
ATOM 943 N N . LEU A 1 141 ? 33.602 -15.277 -58.073 1.00 60.96 149 LEU A N 1
ATOM 944 C CA . LEU A 1 141 ? 32.204 -15.292 -57.669 1.00 61.08 149 LEU A CA 1
ATOM 945 C C . LEU A 1 141 ? 31.747 -13.837 -57.452 1.00 64.29 149 LEU A C 1
ATOM 946 O O . LEU A 1 141 ? 32.588 -12.946 -57.505 1.00 63.69 149 LEU A O 1
ATOM 951 N N . HIS A 1 142 ? 30.434 -13.591 -57.280 1.00 60.09 150 HIS A N 1
ATOM 952 C CA . HIS A 1 142 ? 29.931 -12.265 -56.965 1.00 59.71 150 HIS A CA 1
ATOM 953 C C . HIS A 1 142 ? 29.508 -12.291 -55.507 1.00 67.50 150 HIS A C 1
ATOM 954 O O . HIS A 1 142 ? 28.617 -13.046 -55.130 1.00 66.86 150 HIS A O 1
ATOM 961 N N . ARG A 1 143 ? 30.184 -11.525 -54.670 1.00 67.26 151 ARG A N 1
ATOM 962 C CA . ARG A 1 143 ? 29.887 -11.555 -53.238 1.00 68.89 151 ARG A CA 1
ATOM 963 C C . ARG A 1 143 ? 28.667 -10.720 -52.845 1.00 74.03 151 ARG A C 1
ATOM 964 O O . ARG A 1 143 ? 28.331 -10.692 -51.662 1.00 74.92 151 ARG A O 1
ATOM 972 N N . ASP A 1 144 ? 28.036 -10.006 -53.796 1.00 70.88 152 ASP A N 1
ATOM 973 C CA . ASP A 1 144 ? 26.957 -9.053 -53.500 1.00 70.71 152 ASP A CA 1
ATOM 974 C C . ASP A 1 144 ? 25.918 -8.979 -54.630 1.00 68.73 152 ASP A C 1
ATOM 975 O O . ASP A 1 144 ? 25.559 -7.901 -55.096 1.00 66.61 152 ASP A O 1
ATOM 980 N N . LEU A 1 145 ? 25.425 -10.134 -55.049 1.00 63.46 153 LEU A N 1
ATOM 981 C CA . LEU A 1 145 ? 24.447 -10.260 -56.125 1.00 61.98 153 LEU A CA 1
ATOM 982 C C . LEU A 1 145 ? 23.070 -9.842 -55.599 1.00 63.51 153 LEU A C 1
ATOM 983 O O . LEU A 1 145 ? 22.573 -10.381 -54.608 1.00 62.89 153 LEU A O 1
ATOM 988 N N . LYS A 1 146 ? 22.531 -8.775 -56.179 1.00 59.67 154 LYS A N 1
ATOM 989 C CA . LYS A 1 146 ? 21.258 -8.127 -55.813 1.00 57.49 154 LYS A CA 1
ATOM 990 C C . LYS A 1 146 ? 20.830 -7.245 -57.006 1.00 61.10 154 LYS A C 1
ATOM 991 O O . LYS A 1 146 ? 21.699 -6.883 -57.805 1.00 60.09 154 LYS A O 1
ATOM 997 N N . PRO A 1 147 ? 19.527 -6.873 -57.144 1.00 57.18 155 PRO A N 1
ATOM 998 C CA . PRO A 1 147 ? 19.099 -6.087 -58.322 1.00 56.88 155 PRO A CA 1
ATOM 999 C C . PRO A 1 147 ? 19.827 -4.764 -58.567 1.00 64.51 155 PRO A C 1
ATOM 1000 O O . PRO A 1 147 ? 19.940 -4.371 -59.717 1.00 67.25 155 PRO A O 1
ATOM 1004 N N . ALA A 1 148 ? 20.322 -4.084 -57.524 1.00 60.88 156 ALA A N 1
ATOM 1005 C CA . ALA A 1 148 ? 21.066 -2.822 -57.655 1.00 59.60 156 ALA A CA 1
ATOM 1006 C C . ALA A 1 148 ? 22.426 -3.012 -58.365 1.00 62.87 156 ALA A C 1
ATOM 1007 O O . ALA A 1 148 ? 22.973 -2.048 -58.896 1.00 63.40 156 ALA A O 1
ATOM 1009 N N . ASN A 1 149 ? 22.943 -4.246 -58.384 1.00 58.75 157 ASN A N 1
ATOM 1010 C CA . ASN A 1 149 ? 24.216 -4.652 -59.000 1.00 58.45 157 ASN A CA 1
ATOM 1011 C C . ASN A 1 149 ? 24.027 -5.313 -60.353 1.00 60.20 157 ASN A C 1
ATOM 1012 O O . ASN A 1 149 ? 24.982 -5.866 -60.904 1.00 62.50 157 ASN A O 1
ATOM 1017 N N . LEU A 1 150 ? 22.798 -5.266 -60.885 1.00 52.51 158 LEU A N 1
ATOM 1018 C CA . LEU A 1 150 ? 22.491 -5.819 -62.201 1.00 50.95 158 LEU A CA 1
ATOM 1019 C C . LEU A 1 150 ? 22.018 -4.644 -63.027 1.00 56.73 158 LEU A C 1
ATOM 1020 O O . LEU A 1 150 ? 21.083 -3.915 -62.638 1.00 55.53 158 LEU A O 1
ATOM 1025 N N . PHE A 1 151 ? 22.759 -4.371 -64.092 1.00 54.53 159 PHE A N 1
ATOM 1026 C CA . PHE A 1 151 ? 22.532 -3.202 -64.950 1.00 54.59 159 PHE A CA 1
ATOM 1027 C C . PHE A 1 151 ? 21.852 -3.560 -66.240 1.00 59.27 159 PHE A C 1
ATOM 1028 O O . PHE A 1 151 ? 22.151 -4.594 -66.808 1.00 59.17 159 PHE A O 1
ATOM 1036 N N . ILE A 1 152 ? 20.892 -2.724 -66.667 1.00 58.30 160 ILE A N 1
ATOM 1037 C CA . ILE A 1 152 ? 20.022 -2.945 -67.814 1.00 59.20 160 ILE A CA 1
ATOM 1038 C C . ILE A 1 152 ? 20.077 -1.827 -68.851 1.00 68.35 160 ILE A C 1
ATOM 1039 O O . ILE A 1 152 ? 19.968 -0.648 -68.510 1.00 69.49 160 ILE A O 1
ATOM 1044 N N . ASN A 1 153 ? 20.116 -2.215 -70.133 1.00 66.99 161 ASN A N 1
ATOM 1045 C CA . ASN A 1 153 ? 19.942 -1.330 -71.267 1.00 66.72 161 ASN A CA 1
ATOM 1046 C C . ASN A 1 153 ? 18.574 -1.781 -71.752 1.00 70.66 161 ASN A C 1
ATOM 1047 O O . ASN A 1 153 ? 18.420 -2.882 -72.283 1.00 67.90 161 ASN A O 1
ATOM 1052 N N . THR A 1 154 ? 17.558 -0.982 -71.417 1.00 70.84 162 THR A N 1
ATOM 1053 C CA . THR A 1 154 ? 16.147 -1.296 -71.649 1.00 72.37 162 THR A CA 1
ATOM 1054 C C . THR A 1 154 ? 15.764 -1.432 -73.127 1.00 81.88 162 THR A C 1
ATOM 1055 O O . THR A 1 154 ? 14.857 -2.206 -73.421 1.00 84.01 162 THR A O 1
ATOM 1059 N N . GLU A 1 155 ? 16.420 -0.714 -74.044 1.00 80.40 163 GLU A N 1
ATOM 1060 C CA . GLU A 1 155 ? 16.071 -0.825 -75.465 1.00 82.06 163 GLU A CA 1
ATOM 1061 C C . GLU A 1 155 ? 16.542 -2.140 -76.085 1.00 87.81 163 GLU A C 1
ATOM 1062 O O . GLU A 1 155 ? 15.813 -2.756 -76.868 1.00 88.30 163 GLU A O 1
ATOM 1068 N N . ASP A 1 156 ? 17.753 -2.569 -75.713 1.00 84.30 164 ASP A N 1
ATOM 1069 C CA . ASP A 1 156 ? 18.399 -3.784 -76.180 1.00 84.00 164 ASP A CA 1
ATOM 1070 C C . ASP A 1 156 ? 17.974 -5.012 -75.355 1.00 80.42 164 ASP A C 1
ATOM 1071 O O . ASP A 1 156 ? 18.134 -6.131 -75.822 1.00 79.16 164 ASP A O 1
ATOM 1076 N N . LEU A 1 157 ? 17.442 -4.789 -74.139 1.00 73.14 165 LEU A N 1
ATOM 1077 C CA . LEU A 1 157 ? 17.007 -5.788 -73.153 1.00 71.49 165 LEU A CA 1
ATOM 1078 C C . LEU A 1 157 ? 18.167 -6.630 -72.727 1.00 71.10 165 LEU A C 1
ATOM 1079 O O . LEU A 1 157 ? 18.063 -7.842 -72.621 1.00 71.49 165 LEU A O 1
ATOM 1084 N N . VAL A 1 158 ? 19.299 -5.957 -72.493 1.00 64.97 166 VAL A N 1
ATOM 1085 C CA . VAL A 1 158 ? 20.585 -6.532 -72.088 1.00 61.98 166 VAL A CA 1
ATOM 1086 C C . VAL A 1 158 ? 20.767 -6.339 -70.595 1.00 62.98 166 VAL A C 1
ATOM 1087 O O . VAL A 1 158 ? 20.501 -5.267 -70.052 1.00 62.53 166 VAL A O 1
ATOM 1091 N N . LEU A 1 159 ? 21.168 -7.403 -69.934 1.00 58.05 167 LEU A N 1
ATOM 1092 C CA . LEU A 1 159 ? 21.453 -7.392 -68.513 1.00 55.82 167 LEU A CA 1
ATOM 1093 C C . LEU A 1 159 ? 22.946 -7.664 -68.403 1.00 59.65 167 LEU A C 1
ATOM 1094 O O . LEU A 1 159 ? 23.487 -8.534 -69.099 1.00 57.13 167 LEU A O 1
ATOM 1099 N N . LYS A 1 160 ? 23.613 -6.868 -67.560 1.00 57.10 168 LYS A N 1
ATOM 1100 C CA . LYS A 1 160 ? 25.034 -7.010 -67.281 1.00 56.19 168 LYS A CA 1
ATOM 1101 C C . LYS A 1 160 ? 25.266 -6.994 -65.779 1.00 61.27 168 LYS A C 1
ATOM 1102 O O . LYS A 1 160 ? 24.610 -6.246 -65.075 1.00 61.65 168 LYS A O 1
ATOM 1108 N N . ILE A 1 161 ? 26.178 -7.848 -65.297 1.00 59.05 169 ILE A N 1
ATOM 1109 C CA . ILE A 1 161 ? 26.546 -7.960 -63.886 1.00 59.76 169 ILE A CA 1
ATOM 1110 C C . ILE A 1 161 ? 27.625 -6.919 -63.583 1.00 65.68 169 ILE A C 1
ATOM 1111 O O . ILE A 1 161 ? 28.662 -6.884 -64.273 1.00 64.50 169 ILE A O 1
ATOM 1116 N N . GLY A 1 162 ? 27.372 -6.107 -62.545 1.00 64.33 170 GLY A N 1
ATOM 1117 C CA . GLY A 1 162 ? 28.311 -5.103 -62.067 1.00 65.92 170 GLY A CA 1
ATOM 1118 C C . GLY A 1 162 ? 29.594 -5.735 -61.551 1.00 74.69 170 GLY A C 1
ATOM 1119 O O . GLY A 1 162 ? 29.554 -6.825 -60.966 1.00 74.30 170 GLY A O 1
ATOM 1120 N N . ASP A 1 163 ? 30.747 -5.066 -61.803 1.00 74.98 171 ASP A N 1
ATOM 1121 C CA . ASP A 1 163 ? 32.103 -5.497 -61.425 1.00 77.02 171 ASP A CA 1
ATOM 1122 C C . ASP A 1 163 ? 32.417 -5.435 -59.919 1.00 84.64 171 ASP A C 1
ATOM 1123 O O . ASP A 1 163 ? 33.259 -6.214 -59.451 1.00 84.69 171 ASP A O 1
ATOM 1128 N N . PHE A 1 164 ? 31.778 -4.500 -59.167 1.00 82.84 172 PHE A N 1
ATOM 1129 C CA . PHE A 1 164 ? 31.992 -4.374 -57.722 1.00 83.07 172 PHE A CA 1
ATOM 1130 C C . PHE A 1 164 ? 31.348 -5.566 -57.046 1.00 82.69 172 PHE A C 1
ATOM 1131 O O . PHE A 1 164 ? 30.146 -5.782 -57.215 1.00 83.15 172 PHE A O 1
ATOM 1139 N N . GLY A 1 165 ? 32.137 -6.291 -56.260 1.00 75.56 173 GLY A N 1
ATOM 1140 C CA . GLY A 1 165 ? 31.684 -7.484 -55.552 1.00 73.48 173 GLY A CA 1
ATOM 1141 C C . GLY A 1 165 ? 32.314 -8.754 -56.089 1.00 74.48 173 GLY A C 1
ATOM 1142 O O . GLY A 1 165 ? 32.277 -9.788 -55.412 1.00 74.01 173 GLY A O 1
ATOM 1143 N N . LEU A 1 166 ? 32.897 -8.687 -57.319 1.00 69.42 174 LEU A N 1
ATOM 1144 C CA . LEU A 1 166 ? 33.561 -9.817 -57.972 1.00 68.61 174 LEU A CA 1
ATOM 1145 C C . LEU A 1 166 ? 34.839 -10.156 -57.247 1.00 75.81 174 LEU A C 1
ATOM 1146 O O . LEU A 1 166 ? 35.681 -9.274 -57.081 1.00 77.52 174 LEU A O 1
ATOM 1151 N N . ALA A 1 167 ? 34.980 -11.424 -56.792 1.00 72.62 175 ALA A N 1
ATOM 1152 C CA . ALA A 1 167 ? 36.143 -11.906 -56.037 1.00 72.21 175 ALA A CA 1
ATOM 1153 C C . ALA A 1 167 ? 36.574 -13.322 -56.431 1.00 78.51 175 ALA A C 1
ATOM 1154 O O . ALA A 1 167 ? 35.744 -14.074 -56.923 1.00 78.63 175 ALA A O 1
ATOM 1156 N N . ARG A 1 168 ? 37.850 -13.703 -56.173 1.00 77.11 176 ARG A N 1
ATOM 1157 C CA . ARG A 1 168 ? 38.361 -15.069 -56.377 1.00 78.26 176 ARG A CA 1
ATOM 1158 C C . ARG A 1 168 ? 37.730 -15.940 -55.297 1.00 84.14 176 ARG A C 1
ATOM 1159 O O . ARG A 1 168 ? 37.554 -15.466 -54.170 1.00 84.88 176 ARG A O 1
ATOM 1167 N N . ILE A 1 169 ? 37.376 -17.193 -55.628 1.00 80.72 177 ILE A N 1
ATOM 1168 C CA . ILE A 1 169 ? 36.702 -18.101 -54.697 1.00 80.84 177 ILE A CA 1
ATOM 1169 C C . ILE A 1 169 ? 37.599 -18.425 -53.476 1.00 85.66 177 ILE A C 1
ATOM 1170 O O . ILE A 1 169 ? 37.071 -18.581 -52.363 1.00 85.14 177 ILE A O 1
ATOM 1175 N N . MET A 1 170 ? 38.943 -18.396 -53.670 1.00 83.14 178 MET A N 1
ATOM 1176 C CA . MET A 1 170 ? 39.953 -18.635 -52.628 1.00 107.62 178 MET A CA 1
ATOM 1177 C C . MET A 1 170 ? 40.840 -17.393 -52.417 1.00 128.13 178 MET A C 1
ATOM 1178 O O . MET A 1 170 ? 40.491 -16.472 -51.675 1.00 90.01 178 MET A O 1
ATOM 1183 N N . LEU A 1 180 ? 32.816 -1.375 -41.228 1.00 107.91 188 LEU A N 1
ATOM 1184 C CA . LEU A 1 180 ? 32.233 -0.076 -41.571 1.00 107.83 188 LEU A CA 1
ATOM 1185 C C . LEU A 1 180 ? 31.180 -0.202 -42.682 1.00 110.59 188 LEU A C 1
ATOM 1186 O O . LEU A 1 180 ? 31.437 -0.816 -43.721 1.00 109.88 188 LEU A O 1
ATOM 1191 N N . SER A 1 181 ? 29.992 0.400 -42.433 1.00 105.84 189 SER A N 1
ATOM 1192 C CA . SER A 1 181 ? 28.761 0.402 -43.243 1.00 104.08 189 SER A CA 1
ATOM 1193 C C . SER A 1 181 ? 28.161 -1.012 -43.367 1.00 106.07 189 SER A C 1
ATOM 1194 O O . SER A 1 181 ? 27.536 -1.356 -44.376 1.00 105.68 189 SER A O 1
ATOM 1197 N N . GLU A 1 182 ? 28.296 -1.808 -42.288 1.00 101.72 190 GLU A N 1
ATOM 1198 C CA . GLU A 1 182 ? 27.769 -3.169 -42.231 1.00 101.29 190 GLU A CA 1
ATOM 1199 C C . GLU A 1 182 ? 26.233 -3.149 -42.301 1.00 100.79 190 GLU A C 1
ATOM 1200 O O . GLU A 1 182 ? 25.639 -3.957 -43.029 1.00 101.12 190 GLU A O 1
ATOM 1206 N N . GLY A 1 183 ? 25.626 -2.186 -41.598 1.00 92.46 191 GLY A N 1
ATOM 1207 C CA . GLY A 1 183 ? 24.186 -1.966 -41.574 1.00 90.47 191 GLY A CA 1
ATOM 1208 C C . GLY A 1 183 ? 23.594 -1.606 -42.920 1.00 92.18 191 GLY A C 1
ATOM 1209 O O . GLY A 1 183 ? 22.378 -1.691 -43.096 1.00 92.07 191 GLY A O 1
ATOM 1210 N N . LEU A 1 184 ? 24.448 -1.227 -43.886 1.00 86.97 192 LEU A N 1
ATOM 1211 C CA . LEU A 1 184 ? 24.031 -0.892 -45.240 1.00 86.13 192 LEU A CA 1
ATOM 1212 C C . LEU A 1 184 ? 24.144 -2.065 -46.227 1.00 88.00 192 LEU A C 1
ATOM 1213 O O . LEU A 1 184 ? 23.696 -1.930 -47.377 1.00 87.78 192 LEU A O 1
ATOM 1218 N N . VAL A 1 185 ? 24.661 -3.243 -45.773 1.00 82.56 193 VAL A N 1
ATOM 1219 C CA . VAL A 1 185 ? 24.735 -4.408 -46.667 1.00 81.41 193 VAL A CA 1
ATOM 1220 C C . VAL A 1 185 ? 23.416 -5.174 -46.596 1.00 84.79 193 VAL A C 1
ATOM 1221 O O . VAL A 1 185 ? 22.888 -5.436 -45.508 1.00 85.30 193 VAL A O 1
ATOM 1225 N N . THR A 1 186 ? 22.877 -5.481 -47.780 1.00 80.46 194 THR A N 1
ATOM 1226 C CA . THR A 1 186 ? 21.623 -6.192 -48.027 1.00 79.16 194 THR A CA 1
ATOM 1227 C C . THR A 1 186 ? 21.772 -7.686 -47.651 1.00 80.47 194 THR A C 1
ATOM 1228 O O . THR A 1 186 ? 22.715 -8.343 -48.110 1.00 81.26 194 THR A O 1
ATOM 1232 N N . LYS A 1 187 ? 20.828 -8.220 -46.864 1.00 72.82 195 LYS A N 1
ATOM 1233 C CA . LYS A 1 187 ? 20.881 -9.615 -46.428 1.00 71.61 195 LYS A CA 1
ATOM 1234 C C . LYS A 1 187 ? 19.810 -10.524 -47.087 1.00 72.22 195 LYS A C 1
ATOM 1235 O O . LYS A 1 187 ? 19.890 -11.752 -46.969 1.00 71.39 195 LYS A O 1
ATOM 1241 N N . TRP A 1 188 ? 18.844 -9.921 -47.800 1.00 66.55 196 TRP A N 1
ATOM 1242 C CA . TRP A 1 188 ? 17.702 -10.556 -48.470 1.00 66.12 196 TRP A CA 1
ATOM 1243 C C . TRP A 1 188 ? 17.991 -11.603 -49.554 1.00 63.39 196 TRP A C 1
ATOM 1244 O O . TRP A 1 188 ? 17.082 -12.370 -49.899 1.00 61.61 196 TRP A O 1
ATOM 1255 N N . TYR A 1 189 ? 19.225 -11.624 -50.110 1.00 56.41 197 TYR A N 1
ATOM 1256 C CA . TYR A 1 189 ? 19.601 -12.553 -51.189 1.00 54.74 197 TYR A CA 1
ATOM 1257 C C . TYR A 1 189 ? 20.578 -13.615 -50.711 1.00 60.02 197 TYR A C 1
ATOM 1258 O O . TYR A 1 189 ? 21.104 -14.412 -51.505 1.00 60.04 197 TYR A O 1
ATOM 1267 N N . ARG A 1 190 ? 20.804 -13.636 -49.396 1.00 58.85 198 ARG A N 1
ATOM 1268 C CA . ARG A 1 190 ? 21.703 -14.582 -48.753 1.00 59.50 198 ARG A CA 1
ATOM 1269 C C . ARG A 1 190 ? 21.045 -15.908 -48.570 1.00 64.85 198 ARG A C 1
ATOM 1270 O O . ARG A 1 190 ? 19.886 -15.974 -48.134 1.00 65.28 198 ARG A O 1
ATOM 1278 N N . SER A 1 191 ? 21.796 -16.971 -48.918 1.00 61.96 199 SER A N 1
ATOM 1279 C CA . SER A 1 191 ? 21.339 -18.356 -48.830 1.00 61.42 199 SER A CA 1
ATOM 1280 C C . SER A 1 191 ? 21.278 -18.800 -47.387 1.00 66.06 199 SER A C 1
ATOM 1281 O O . SER A 1 191 ? 21.982 -18.206 -46.568 1.00 65.08 199 SER A O 1
ATOM 1284 N N . PRO A 1 192 ? 20.488 -19.859 -47.042 1.00 63.92 200 PRO A N 1
ATOM 1285 C CA . PRO A 1 192 ? 20.498 -20.353 -45.657 1.00 63.34 200 PRO A CA 1
ATOM 1286 C C . PRO A 1 192 ? 21.917 -20.691 -45.157 1.00 66.98 200 PRO A C 1
ATOM 1287 O O . PRO A 1 192 ? 22.271 -20.296 -44.049 1.00 66.44 200 PRO A O 1
ATOM 1291 N N . ARG A 1 193 ? 22.761 -21.323 -45.999 1.00 64.91 201 ARG A N 1
ATOM 1292 C CA . ARG A 1 193 ? 24.154 -21.634 -45.648 1.00 65.67 201 ARG A CA 1
ATOM 1293 C C . ARG A 1 193 ? 24.935 -20.378 -45.286 1.00 69.89 201 ARG A C 1
ATOM 1294 O O . ARG A 1 193 ? 25.641 -20.392 -44.292 1.00 70.51 201 ARG A O 1
ATOM 1302 N N . LEU A 1 194 ? 24.760 -19.293 -46.047 1.00 66.42 202 LEU A N 1
ATOM 1303 C CA . LEU A 1 194 ? 25.416 -18.009 -45.787 1.00 65.93 202 LEU A CA 1
ATOM 1304 C C . LEU A 1 194 ? 24.866 -17.305 -44.514 1.00 71.98 202 LEU A C 1
ATOM 1305 O O . LEU A 1 194 ? 25.605 -16.583 -43.855 1.00 71.63 202 LEU A O 1
ATOM 1310 N N . LEU A 1 195 ? 23.603 -17.556 -44.141 1.00 70.65 203 LEU A N 1
ATOM 1311 C CA . LEU A 1 195 ? 23.047 -17.037 -42.889 1.00 71.72 203 LEU A CA 1
ATOM 1312 C C . LEU A 1 195 ? 23.685 -17.804 -41.716 1.00 79.38 203 LEU A C 1
ATOM 1313 O O . LEU A 1 195 ? 23.986 -17.197 -40.682 1.00 80.46 203 LEU A O 1
ATOM 1318 N N . LEU A 1 196 ? 23.955 -19.119 -41.901 1.00 77.36 204 LEU A N 1
ATOM 1319 C CA . LEU A 1 196 ? 24.579 -19.981 -40.880 1.00 77.79 204 LEU A CA 1
ATOM 1320 C C . LEU A 1 196 ? 26.104 -19.847 -40.776 1.00 85.86 204 LEU A C 1
ATOM 1321 O O . LEU A 1 196 ? 26.632 -19.993 -39.682 1.00 89.68 204 LEU A O 1
ATOM 1326 N N . SER A 1 197 ? 26.806 -19.614 -41.892 1.00 81.31 205 SER A N 1
ATOM 1327 C CA . SER A 1 197 ? 28.262 -19.439 -41.960 1.00 80.88 205 SER A CA 1
ATOM 1328 C C . SER A 1 197 ? 28.514 -18.139 -42.760 1.00 88.51 205 SER A C 1
ATOM 1329 O O . SER A 1 197 ? 28.727 -18.178 -43.986 1.00 89.72 205 SER A O 1
ATOM 1332 N N . PRO A 1 198 ? 28.431 -16.975 -42.066 1.00 84.59 206 PRO A N 1
ATOM 1333 C CA . PRO A 1 198 ? 28.484 -15.663 -42.748 1.00 84.56 206 PRO A CA 1
ATOM 1334 C C . PRO A 1 198 ? 29.710 -15.293 -43.582 1.00 91.35 206 PRO A C 1
ATOM 1335 O O . PRO A 1 198 ? 29.602 -14.364 -44.403 1.00 92.58 206 PRO A O 1
ATOM 1339 N N . ASN A 1 199 ? 30.847 -15.975 -43.402 1.00 88.55 207 ASN A N 1
ATOM 1340 C CA . ASN A 1 199 ? 32.055 -15.615 -44.154 1.00 89.46 207 ASN A CA 1
ATOM 1341 C C . ASN A 1 199 ? 32.354 -16.488 -45.366 1.00 93.34 207 ASN A C 1
ATOM 1342 O O . ASN A 1 199 ? 33.069 -16.054 -46.269 1.00 94.27 207 ASN A O 1
ATOM 1347 N N . ASN A 1 200 ? 31.845 -17.718 -45.372 1.00 87.58 208 ASN A N 1
ATOM 1348 C CA . ASN A 1 200 ? 32.116 -18.689 -46.420 1.00 85.94 208 ASN A CA 1
ATOM 1349 C C . ASN A 1 200 ? 31.343 -18.389 -47.709 1.00 84.97 208 ASN A C 1
ATOM 1350 O O . ASN A 1 200 ? 30.114 -18.492 -47.731 1.00 85.08 208 ASN A O 1
ATOM 1355 N N . TYR A 1 201 ? 32.068 -18.016 -48.788 1.00 76.51 209 TYR A N 1
ATOM 1356 C CA . TYR A 1 201 ? 31.459 -17.726 -50.090 1.00 73.22 209 TYR A CA 1
ATOM 1357 C C . TYR A 1 201 ? 31.750 -18.836 -51.103 1.00 71.32 209 TYR A C 1
ATOM 1358 O O . TYR A 1 201 ? 32.867 -19.349 -51.155 1.00 69.35 209 TYR A O 1
ATOM 1367 N N . THR A 1 202 ? 30.717 -19.244 -51.881 1.00 65.77 210 THR A N 1
ATOM 1368 C CA . THR A 1 202 ? 30.797 -20.312 -52.887 1.00 63.20 210 THR A CA 1
ATOM 1369 C C . THR A 1 202 ? 30.026 -19.908 -54.152 1.00 62.53 210 THR A C 1
ATOM 1370 O O . THR A 1 202 ? 29.315 -18.915 -54.155 1.00 62.40 210 THR A O 1
ATOM 1374 N N . LYS A 1 203 ? 30.139 -20.716 -55.214 1.00 56.47 211 LYS A N 1
ATOM 1375 C CA . LYS A 1 203 ? 29.424 -20.528 -56.467 1.00 54.66 211 LYS A CA 1
ATOM 1376 C C . LYS A 1 203 ? 27.924 -20.700 -56.204 1.00 58.73 211 LYS A C 1
ATOM 1377 O O . LYS A 1 203 ? 27.115 -19.950 -56.758 1.00 60.09 211 LYS A O 1
ATOM 1383 N N . ALA A 1 204 ? 27.569 -21.673 -55.333 1.00 53.38 212 ALA A N 1
ATOM 1384 C CA . ALA A 1 204 ? 26.203 -21.996 -54.941 1.00 52.64 212 ALA A CA 1
ATOM 1385 C C . ALA A 1 204 ? 25.467 -20.825 -54.283 1.00 59.79 212 ALA A C 1
ATOM 1386 O O . ALA A 1 204 ? 24.265 -20.691 -54.505 1.00 60.25 212 ALA A O 1
ATOM 1388 N N . ILE A 1 205 ? 26.171 -19.979 -53.495 1.00 58.39 213 ILE A N 1
ATOM 1389 C CA . ILE A 1 205 ? 25.545 -18.823 -52.853 1.00 59.48 213 ILE A CA 1
ATOM 1390 C C . ILE A 1 205 ? 25.025 -17.815 -53.929 1.00 61.56 213 ILE A C 1
ATOM 1391 O O . ILE A 1 205 ? 23.970 -17.206 -53.734 1.00 61.15 213 ILE A O 1
ATOM 1396 N N . ASP A 1 206 ? 25.757 -17.673 -55.061 1.00 56.24 214 ASP A N 1
ATOM 1397 C CA . ASP A 1 206 ? 25.356 -16.810 -56.182 1.00 54.00 214 ASP A CA 1
ATOM 1398 C C . ASP A 1 206 ? 24.111 -17.382 -56.826 1.00 54.85 214 ASP A C 1
ATOM 1399 O O . ASP A 1 206 ? 23.248 -16.613 -57.219 1.00 56.51 214 ASP A O 1
ATOM 1404 N N . MET A 1 207 ? 24.001 -18.722 -56.914 1.00 48.83 215 MET A N 1
ATOM 1405 C CA . MET A 1 207 ? 22.833 -19.400 -57.478 1.00 48.50 215 MET A CA 1
ATOM 1406 C C . MET A 1 207 ? 21.568 -19.147 -56.648 1.00 52.71 215 MET A C 1
ATOM 1407 O O . MET A 1 207 ? 20.529 -18.834 -57.218 1.00 52.73 215 MET A O 1
ATOM 1412 N N . TRP A 1 208 ? 21.687 -19.120 -55.323 1.00 50.09 216 TRP A N 1
ATOM 1413 C CA . TRP A 1 208 ? 20.568 -18.798 -54.448 1.00 49.92 216 TRP A CA 1
ATOM 1414 C C . TRP A 1 208 ? 20.116 -17.386 -54.752 1.00 54.00 216 TRP A C 1
ATOM 1415 O O . TRP A 1 208 ? 18.950 -17.208 -55.085 1.00 54.97 216 TRP A O 1
ATOM 1426 N N . ALA A 1 209 ? 21.023 -16.393 -54.673 1.00 50.08 217 ALA A N 1
ATOM 1427 C CA . ALA A 1 209 ? 20.714 -14.994 -54.991 1.00 49.23 217 ALA A CA 1
ATOM 1428 C C . ALA A 1 209 ? 20.038 -14.836 -56.388 1.00 51.74 217 ALA A C 1
ATOM 1429 O O . ALA A 1 209 ? 19.007 -14.158 -56.473 1.00 52.18 217 ALA A O 1
ATOM 1431 N N . ALA A 1 210 ? 20.526 -15.556 -57.437 1.00 45.85 218 ALA A N 1
ATOM 1432 C CA . ALA A 1 210 ? 19.923 -15.571 -58.784 1.00 44.05 218 ALA A CA 1
ATOM 1433 C C . ALA A 1 210 ? 18.426 -16.052 -58.753 1.00 51.82 218 ALA A C 1
ATOM 1434 O O . ALA A 1 210 ? 17.566 -15.484 -59.436 1.00 52.91 218 ALA A O 1
ATOM 1436 N N . GLY A 1 211 ? 18.128 -17.055 -57.937 1.00 48.72 219 GLY A N 1
ATOM 1437 C CA . GLY A 1 211 ? 16.764 -17.541 -57.761 1.00 48.86 219 GLY A CA 1
ATOM 1438 C C . GLY A 1 211 ? 15.875 -16.516 -57.082 1.00 55.25 219 GLY A C 1
ATOM 1439 O O . GLY A 1 211 ? 14.740 -16.317 -57.499 1.00 56.28 219 GLY A O 1
ATOM 1440 N N . CYS A 1 212 ? 16.404 -15.807 -56.065 1.00 53.07 220 CYS A N 1
ATOM 1441 C CA . CYS A 1 212 ? 15.703 -14.722 -55.359 1.00 52.55 220 CYS A CA 1
ATOM 1442 C C . CYS A 1 212 ? 15.417 -13.565 -56.273 1.00 56.00 220 CYS A C 1
ATOM 1443 O O . CYS A 1 212 ? 14.356 -12.946 -56.159 1.00 57.80 220 CYS A O 1
ATOM 1446 N N . ILE A 1 213 ? 16.383 -13.254 -57.151 1.00 50.67 221 ILE A N 1
ATOM 1447 C CA . ILE A 1 213 ? 16.265 -12.162 -58.103 1.00 50.50 221 ILE A CA 1
ATOM 1448 C C . ILE A 1 213 ? 15.215 -12.515 -59.153 1.00 57.81 221 ILE A C 1
ATOM 1449 O O . ILE A 1 213 ? 14.342 -11.695 -59.416 1.00 59.13 221 ILE A O 1
ATOM 1454 N N . PHE A 1 214 ? 15.229 -13.752 -59.675 1.00 55.57 222 PHE A N 1
ATOM 1455 C CA . PHE A 1 214 ? 14.224 -14.221 -60.631 1.00 56.00 222 PHE A CA 1
ATOM 1456 C C . PHE A 1 214 ? 12.789 -14.094 -60.057 1.00 59.58 222 PHE A C 1
ATOM 1457 O O . PHE A 1 214 ? 11.917 -13.507 -60.713 1.00 59.28 222 PHE A O 1
ATOM 1465 N N . ALA A 1 215 ? 12.566 -14.615 -58.831 1.00 54.35 223 ALA A N 1
ATOM 1466 C CA . ALA A 1 215 ? 11.280 -14.537 -58.119 1.00 53.99 223 ALA A CA 1
ATOM 1467 C C . ALA A 1 215 ? 10.820 -13.072 -58.005 1.00 59.29 223 ALA A C 1
ATOM 1468 O O . ALA A 1 215 ? 9.669 -12.767 -58.321 1.00 59.68 223 ALA A O 1
ATOM 1470 N N . GLU A 1 216 ? 11.748 -12.167 -57.644 1.00 55.62 224 GLU A N 1
ATOM 1471 C CA . GLU A 1 216 ? 11.513 -10.736 -57.542 1.00 55.85 224 GLU A CA 1
ATOM 1472 C C . GLU A 1 216 ? 11.158 -10.112 -58.896 1.00 60.01 224 GLU A C 1
ATOM 1473 O O . GLU A 1 216 ? 10.344 -9.191 -58.950 1.00 58.43 224 GLU A O 1
ATOM 1479 N N . MET A 1 217 ? 11.761 -10.593 -59.989 1.00 58.80 225 MET A N 1
ATOM 1480 C CA . MET A 1 217 ? 11.452 -10.050 -61.323 1.00 58.42 225 MET A CA 1
ATOM 1481 C C . MET A 1 217 ? 10.015 -10.371 -61.720 1.00 63.63 225 MET A C 1
ATOM 1482 O O . MET A 1 217 ? 9.369 -9.564 -62.393 1.00 64.50 225 MET A O 1
ATOM 1487 N N . LEU A 1 218 ? 9.522 -11.552 -61.292 1.00 60.14 226 LEU A N 1
ATOM 1488 C CA . LEU A 1 218 ? 8.183 -12.072 -61.568 1.00 60.32 226 LEU A CA 1
ATOM 1489 C C . LEU A 1 218 ? 7.102 -11.448 -60.711 1.00 67.07 226 LEU A C 1
ATOM 1490 O O . LEU A 1 218 ? 5.973 -11.331 -61.177 1.00 68.02 226 LEU A O 1
ATOM 1495 N N . THR A 1 219 ? 7.407 -11.096 -59.458 1.00 65.44 227 THR A N 1
ATOM 1496 C CA . THR A 1 219 ? 6.413 -10.544 -58.532 1.00 65.57 227 THR A CA 1
ATOM 1497 C C . THR A 1 219 ? 6.555 -9.044 -58.280 1.00 72.16 227 THR A C 1
ATOM 1498 O O . THR A 1 219 ? 5.583 -8.394 -57.895 1.00 73.25 227 THR A O 1
ATOM 1502 N N . GLY A 1 220 ? 7.760 -8.521 -58.463 1.00 69.24 228 GLY A N 1
ATOM 1503 C CA . GLY A 1 220 ? 8.085 -7.132 -58.185 1.00 69.88 228 GLY A CA 1
ATOM 1504 C C . GLY A 1 220 ? 8.431 -6.940 -56.714 1.00 77.28 228 GLY A C 1
ATOM 1505 O O . GLY A 1 220 ? 8.964 -5.889 -56.344 1.00 79.51 228 GLY A O 1
ATOM 1506 N N . LYS A 1 221 ? 8.143 -7.966 -55.859 1.00 72.95 229 LYS A N 1
ATOM 1507 C CA . LYS A 1 221 ? 8.382 -7.984 -54.408 1.00 72.07 229 LYS A CA 1
ATOM 1508 C C . LYS A 1 221 ? 9.594 -8.827 -54.053 1.00 74.47 229 LYS A C 1
ATOM 1509 O O . LYS A 1 221 ? 9.886 -9.787 -54.764 1.00 75.32 229 LYS A O 1
ATOM 1515 N N . THR A 1 222 ? 10.286 -8.496 -52.938 1.00 68.90 230 THR A N 1
ATOM 1516 C CA . THR A 1 222 ? 11.429 -9.263 -52.409 1.00 67.59 230 THR A CA 1
ATOM 1517 C C . THR A 1 222 ? 10.837 -10.596 -51.947 1.00 72.43 230 THR A C 1
ATOM 1518 O O . THR A 1 222 ? 9.805 -10.613 -51.250 1.00 72.05 230 THR A O 1
ATOM 1522 N N . LEU A 1 223 ? 11.472 -11.710 -52.343 1.00 67.42 231 LEU A N 1
ATOM 1523 C CA . LEU A 1 223 ? 10.978 -13.027 -51.977 1.00 65.93 231 LEU A CA 1
ATOM 1524 C C . LEU A 1 223 ? 11.018 -13.270 -50.482 1.00 70.26 231 LEU A C 1
ATOM 1525 O O . LEU A 1 223 ? 9.987 -13.620 -49.916 1.00 72.29 231 LEU A O 1
ATOM 1530 N N . PHE A 1 224 ? 12.181 -13.057 -49.839 1.00 65.04 232 PHE A N 1
ATOM 1531 C CA . PHE A 1 224 ? 12.369 -13.235 -48.395 1.00 63.97 232 PHE A CA 1
ATOM 1532 C C . PHE A 1 224 ? 12.913 -11.931 -47.816 1.00 71.82 232 PHE A C 1
ATOM 1533 O O . PHE A 1 224 ? 14.100 -11.646 -47.959 1.00 71.41 232 PHE A O 1
ATOM 1541 N N . ALA A 1 225 ? 12.033 -11.123 -47.196 1.00 72.24 233 ALA A N 1
ATOM 1542 C CA . ALA A 1 225 ? 12.394 -9.810 -46.662 1.00 73.43 233 ALA A CA 1
ATOM 1543 C C . ALA A 1 225 ? 12.459 -9.746 -45.129 1.00 84.50 233 ALA A C 1
ATOM 1544 O O . ALA A 1 225 ? 11.664 -9.055 -44.482 1.00 85.91 233 ALA A O 1
ATOM 1546 N N . GLY A 1 226 ? 13.428 -10.461 -44.563 1.00 85.64 234 GLY A N 1
ATOM 1547 C CA . GLY A 1 226 ? 13.662 -10.503 -43.123 1.00 87.45 234 GLY A CA 1
ATOM 1548 C C . GLY A 1 226 ? 14.521 -9.355 -42.630 1.00 96.21 234 GLY A C 1
ATOM 1549 O O . GLY A 1 226 ? 15.534 -9.010 -43.254 1.00 96.71 234 GLY A O 1
ATOM 1550 N N . ALA A 1 227 ? 14.106 -8.753 -41.500 1.00 96.10 235 ALA A N 1
ATOM 1551 C CA . ALA A 1 227 ? 14.774 -7.627 -40.834 1.00 97.76 235 ALA A CA 1
ATOM 1552 C C . ALA A 1 227 ? 16.173 -8.001 -40.331 1.00 105.48 235 ALA A C 1
ATOM 1553 O O . ALA A 1 227 ? 17.092 -7.187 -40.433 1.00 106.71 235 ALA A O 1
ATOM 1555 N N . HIS A 1 228 ? 16.328 -9.222 -39.784 1.00 102.60 236 HIS A N 1
ATOM 1556 C CA . HIS A 1 228 ? 17.605 -9.750 -39.284 1.00 102.73 236 HIS A CA 1
ATOM 1557 C C . HIS A 1 228 ? 17.774 -11.198 -39.740 1.00 105.25 236 HIS A C 1
ATOM 1558 O O . HIS A 1 228 ? 16.826 -11.778 -40.274 1.00 105.04 236 HIS A O 1
ATOM 1565 N N . GLU A 1 229 ? 18.970 -11.784 -39.525 1.00 100.34 237 GLU A N 1
ATOM 1566 C CA . GLU A 1 229 ? 19.301 -13.161 -39.913 1.00 99.29 237 GLU A CA 1
ATOM 1567 C C . GLU A 1 229 ? 18.290 -14.204 -39.384 1.00 101.36 237 GLU A C 1
ATOM 1568 O O . GLU A 1 229 ? 17.954 -15.126 -40.129 1.00 100.65 237 GLU A O 1
ATOM 1574 N N . LEU A 1 230 ? 17.771 -14.031 -38.137 1.00 96.93 238 LEU A N 1
ATOM 1575 C CA . LEU A 1 230 ? 16.765 -14.922 -37.530 1.00 96.29 238 LEU A CA 1
ATOM 1576 C C . LEU A 1 230 ? 15.434 -14.914 -38.298 1.00 98.67 238 LEU A C 1
ATOM 1577 O O . LEU A 1 230 ? 14.943 -15.983 -38.639 1.00 98.70 238 LEU A O 1
ATOM 1582 N N . GLU A 1 231 ? 14.858 -13.725 -38.559 1.00 93.61 239 GLU A N 1
ATOM 1583 C CA . GLU A 1 231 ? 13.604 -13.563 -39.307 1.00 92.65 239 GLU A CA 1
ATOM 1584 C C . GLU A 1 231 ? 13.752 -14.088 -40.735 1.00 89.88 239 GLU A C 1
ATOM 1585 O O . GLU A 1 231 ? 12.814 -14.678 -41.252 1.00 90.16 239 GLU A O 1
ATOM 1591 N N . GLN A 1 232 ? 14.930 -13.900 -41.355 1.00 80.55 240 GLN A N 1
ATOM 1592 C CA . GLN A 1 232 ? 15.266 -14.354 -42.701 1.00 77.79 240 GLN A CA 1
ATOM 1593 C C . GLN A 1 232 ? 15.167 -15.881 -42.795 1.00 79.89 240 GLN A C 1
ATOM 1594 O O . GLN A 1 232 ? 14.448 -16.417 -43.652 1.00 78.14 240 GLN A O 1
ATOM 1600 N N . MET A 1 233 ? 15.860 -16.575 -41.875 1.00 76.36 241 MET A N 1
ATOM 1601 C CA . MET A 1 233 ? 15.851 -18.026 -41.822 1.00 75.62 241 MET A CA 1
ATOM 1602 C C . MET A 1 233 ? 14.419 -18.561 -41.599 1.00 82.78 241 MET A C 1
ATOM 1603 O O . MET A 1 233 ? 14.013 -19.494 -42.283 1.00 84.58 241 MET A O 1
ATOM 1608 N N . GLN A 1 234 ? 13.647 -17.938 -40.697 1.00 79.05 242 GLN A N 1
ATOM 1609 C CA . GLN A 1 234 ? 12.261 -18.300 -40.422 1.00 78.68 242 GLN A CA 1
ATOM 1610 C C . GLN A 1 234 ? 11.402 -18.169 -41.681 1.00 83.15 242 GLN A C 1
ATOM 1611 O O . GLN A 1 234 ? 10.591 -19.057 -41.941 1.00 85.25 242 GLN A O 1
ATOM 1617 N N . LEU A 1 235 ? 11.629 -17.113 -42.497 1.00 77.42 243 LEU A N 1
ATOM 1618 C CA . LEU A 1 235 ? 10.907 -16.880 -43.753 1.00 75.39 243 LEU A CA 1
ATOM 1619 C C . LEU A 1 235 ? 11.219 -17.941 -44.788 1.00 75.99 243 LEU A C 1
ATOM 1620 O O . LEU A 1 235 ? 10.298 -18.404 -45.470 1.00 77.50 243 LEU A O 1
ATOM 1625 N N . ILE A 1 236 ? 12.510 -18.304 -44.923 1.00 67.34 244 ILE A N 1
ATOM 1626 C CA . ILE A 1 236 ? 12.957 -19.337 -45.858 1.00 65.24 244 ILE A CA 1
ATOM 1627 C C . ILE A 1 236 ? 12.357 -20.700 -45.413 1.00 70.03 244 ILE A C 1
ATOM 1628 O O . ILE A 1 236 ? 11.742 -21.369 -46.231 1.00 69.91 244 ILE A O 1
ATOM 1633 N N . LEU A 1 237 ? 12.466 -21.055 -44.114 1.00 67.06 245 LEU A N 1
ATOM 1634 C CA . LEU A 1 237 ? 11.954 -22.308 -43.544 1.00 67.53 245 LEU A CA 1
ATOM 1635 C C . LEU A 1 237 ? 10.455 -22.502 -43.694 1.00 73.38 245 LEU A C 1
ATOM 1636 O O . LEU A 1 237 ? 9.998 -23.655 -43.724 1.00 77.00 245 LEU A O 1
ATOM 1641 N N . GLU A 1 238 ? 9.703 -21.402 -43.823 1.00 66.92 246 GLU A N 1
ATOM 1642 C CA . GLU A 1 238 ? 8.262 -21.403 -44.050 1.00 66.55 246 GLU A CA 1
ATOM 1643 C C . GLU A 1 238 ? 7.939 -21.832 -45.490 1.00 70.70 246 GLU A C 1
ATOM 1644 O O . GLU A 1 238 ? 6.791 -22.189 -45.760 1.00 70.86 246 GLU A O 1
ATOM 1650 N N . SER A 1 239 ? 8.923 -21.761 -46.417 1.00 65.71 247 SER A N 1
ATOM 1651 C CA . SER A 1 239 ? 8.672 -22.041 -47.821 1.00 65.67 247 SER A CA 1
ATOM 1652 C C . SER A 1 239 ? 9.581 -23.087 -48.482 1.00 70.72 247 SER A C 1
ATOM 1653 O O . SER A 1 239 ? 9.188 -23.678 -49.492 1.00 70.66 247 SER A O 1
ATOM 1656 N N . ILE A 1 240 ? 10.794 -23.279 -47.960 1.00 67.60 248 ILE A N 1
ATOM 1657 C CA . ILE A 1 240 ? 11.792 -24.177 -48.544 1.00 66.72 248 ILE A CA 1
ATOM 1658 C C . ILE A 1 240 ? 11.928 -25.465 -47.732 1.00 72.77 248 ILE A C 1
ATOM 1659 O O . ILE A 1 240 ? 12.201 -25.402 -46.524 1.00 73.41 248 ILE A O 1
ATOM 1664 N N . PRO A 1 241 ? 11.753 -26.645 -48.378 1.00 68.90 249 PRO A N 1
ATOM 1665 C CA . PRO A 1 241 ? 11.916 -27.903 -47.632 1.00 69.65 249 PRO A CA 1
ATOM 1666 C C . PRO A 1 241 ? 13.363 -28.170 -47.234 1.00 76.86 249 PRO A C 1
ATOM 1667 O O . PRO A 1 241 ? 14.288 -27.777 -47.949 1.00 77.84 249 PRO A O 1
ATOM 1671 N N . VAL A 1 242 ? 13.547 -28.839 -46.093 1.00 75.02 250 VAL A N 1
ATOM 1672 C CA . VAL A 1 242 ? 14.849 -29.265 -45.570 1.00 75.58 250 VAL A CA 1
ATOM 1673 C C . VAL A 1 242 ? 14.788 -30.789 -45.749 1.00 82.72 250 VAL A C 1
ATOM 1674 O O . VAL A 1 242 ? 14.023 -31.452 -45.066 1.00 81.75 250 VAL A O 1
ATOM 1678 N N . VAL A 1 243 ? 15.502 -31.318 -46.741 1.00 82.56 251 VAL A N 1
ATOM 1679 C CA . VAL A 1 243 ? 15.430 -32.733 -47.109 1.00 83.82 251 VAL A CA 1
ATOM 1680 C C . VAL A 1 243 ? 16.596 -33.585 -46.571 1.00 90.85 251 VAL A C 1
ATOM 1681 O O . VAL A 1 243 ? 16.535 -34.814 -46.654 1.00 91.74 251 VAL A O 1
ATOM 1685 N N . HIS A 1 244 ? 17.630 -32.958 -46.004 1.00 88.91 252 HIS A N 1
ATOM 1686 C CA . HIS A 1 244 ? 18.779 -33.678 -45.459 1.00 88.95 252 HIS A CA 1
ATOM 1687 C C . HIS A 1 244 ? 18.807 -33.567 -43.951 1.00 94.38 252 HIS A C 1
ATOM 1688 O O . HIS A 1 244 ? 18.588 -32.484 -43.413 1.00 92.74 252 HIS A O 1
ATOM 1695 N N . GLU A 1 245 ? 19.063 -34.706 -43.257 1.00 95.13 253 GLU A N 1
ATOM 1696 C CA . GLU A 1 245 ? 19.122 -34.758 -41.792 1.00 95.26 253 GLU A CA 1
ATOM 1697 C C . GLU A 1 245 ? 20.290 -33.936 -41.227 1.00 98.67 253 GLU A C 1
ATOM 1698 O O . GLU A 1 245 ? 20.139 -33.343 -40.164 1.00 97.30 253 GLU A O 1
ATOM 1704 N N . GLU A 1 246 ? 21.407 -33.836 -41.978 1.00 96.36 254 GLU A N 1
ATOM 1705 C CA . GLU A 1 246 ? 22.592 -33.027 -41.655 1.00 97.23 254 GLU A CA 1
ATOM 1706 C C . GLU A 1 246 ? 22.166 -31.552 -41.467 1.00 101.56 254 GLU A C 1
ATOM 1707 O O . GLU A 1 246 ? 22.517 -30.942 -40.451 1.00 102.46 254 GLU A O 1
ATOM 1713 N N . ASP A 1 247 ? 21.372 -31.013 -42.434 1.00 96.31 255 ASP A N 1
ATOM 1714 C CA . ASP A 1 247 ? 20.816 -29.658 -42.431 1.00 95.32 255 ASP A CA 1
ATOM 1715 C C . ASP A 1 247 ? 19.813 -29.462 -41.290 1.00 97.05 255 ASP A C 1
ATOM 1716 O O . ASP A 1 247 ? 19.844 -28.418 -40.646 1.00 96.22 255 ASP A O 1
ATOM 1721 N N . ARG A 1 248 ? 18.927 -30.450 -41.037 1.00 92.80 256 ARG A N 1
ATOM 1722 C CA . ARG A 1 248 ? 17.944 -30.378 -39.954 1.00 92.27 256 ARG A CA 1
ATOM 1723 C C . ARG A 1 248 ? 18.618 -30.405 -38.572 1.00 96.93 256 ARG A C 1
ATOM 1724 O O . ARG A 1 248 ? 18.168 -29.689 -37.666 1.00 96.36 256 ARG A O 1
ATOM 1732 N N . GLN A 1 249 ? 19.705 -31.216 -38.423 1.00 93.52 257 GLN A N 1
ATOM 1733 C CA . GLN A 1 249 ? 20.488 -31.320 -37.190 1.00 93.64 257 GLN A CA 1
ATOM 1734 C C . GLN A 1 249 ? 21.196 -30.008 -36.893 1.00 97.17 257 GLN A C 1
ATOM 1735 O O . GLN A 1 249 ? 21.286 -29.607 -35.733 1.00 97.77 257 GLN A O 1
ATOM 1741 N N . GLU A 1 250 ? 21.677 -29.335 -37.945 1.00 93.10 258 GLU A N 1
ATOM 1742 C CA . GLU A 1 250 ? 22.338 -28.033 -37.863 1.00 92.61 258 GLU A CA 1
ATOM 1743 C C . GLU A 1 250 ? 21.347 -26.926 -37.433 1.00 97.09 258 GLU A C 1
ATOM 1744 O O . GLU A 1 250 ? 21.680 -26.085 -36.596 1.00 97.35 258 GLU A O 1
ATOM 1750 N N . LEU A 1 251 ? 20.129 -26.959 -37.989 1.00 94.11 259 LEU A N 1
ATOM 1751 C CA . LEU A 1 251 ? 19.062 -26.015 -37.661 1.00 94.55 259 LEU A CA 1
ATOM 1752 C C . LEU A 1 251 ? 18.495 -26.220 -36.241 1.00 100.55 259 LEU A C 1
ATOM 1753 O O . LEU A 1 251 ? 18.053 -25.251 -35.619 1.00 99.40 259 LEU A O 1
ATOM 1758 N N . LEU A 1 252 ? 18.501 -27.470 -35.742 1.00 99.41 260 LEU A N 1
ATOM 1759 C CA . LEU A 1 252 ? 18.029 -27.809 -34.398 1.00 100.45 260 LEU A CA 1
ATOM 1760 C C . LEU A 1 252 ? 18.893 -27.195 -33.296 1.00 107.86 260 LEU A C 1
ATOM 1761 O O . LEU A 1 252 ? 18.401 -26.967 -32.186 1.00 107.52 260 LEU A O 1
ATOM 1766 N N . SER A 1 253 ? 20.178 -26.938 -33.601 1.00 107.23 261 SER A N 1
ATOM 1767 C CA . SER A 1 253 ? 21.139 -26.346 -32.672 1.00 108.59 261 SER A CA 1
ATOM 1768 C C . SER A 1 253 ? 21.004 -24.833 -32.624 1.00 113.07 261 SER A C 1
ATOM 1769 O O . SER A 1 253 ? 21.183 -24.230 -31.567 1.00 113.64 261 SER A O 1
ATOM 1772 N N . VAL A 1 254 ? 20.687 -24.229 -33.766 1.00 109.86 262 VAL A N 1
ATOM 1773 C CA . VAL A 1 254 ? 20.554 -22.787 -33.958 1.00 109.93 262 VAL A CA 1
ATOM 1774 C C . VAL A 1 254 ? 19.164 -22.269 -33.534 1.00 115.30 262 VAL A C 1
ATOM 1775 O O . VAL A 1 254 ? 19.088 -21.293 -32.786 1.00 114.94 262 VAL A O 1
ATOM 1779 N N . ILE A 1 255 ? 18.076 -22.901 -34.022 1.00 112.87 263 ILE A N 1
ATOM 1780 C CA . ILE A 1 255 ? 16.687 -22.493 -33.718 1.00 112.96 263 ILE A CA 1
ATOM 1781 C C . ILE A 1 255 ? 15.765 -23.708 -33.420 1.00 118.38 263 ILE A C 1
ATOM 1782 O O . ILE A 1 255 ? 14.992 -24.117 -34.281 1.00 117.96 263 ILE A O 1
ATOM 1787 N N . PRO A 1 256 ? 15.812 -24.288 -32.208 1.00 116.25 264 PRO A N 1
ATOM 1788 C CA . PRO A 1 256 ? 14.997 -25.490 -31.943 1.00 117.00 264 PRO A CA 1
ATOM 1789 C C . PRO A 1 256 ? 13.467 -25.360 -32.061 1.00 123.75 264 PRO A C 1
ATOM 1790 O O . PRO A 1 256 ? 12.834 -26.319 -32.510 1.00 123.81 264 PRO A O 1
ATOM 1794 N N . VAL A 1 257 ? 12.875 -24.209 -31.669 1.00 121.39 265 VAL A N 1
ATOM 1795 C CA . VAL A 1 257 ? 11.416 -23.988 -31.649 1.00 121.19 265 VAL A CA 1
ATOM 1796 C C . VAL A 1 257 ? 10.758 -24.179 -33.033 1.00 125.16 265 VAL A C 1
ATOM 1797 O O . VAL A 1 257 ? 9.829 -24.987 -33.143 1.00 124.06 265 VAL A O 1
ATOM 1801 N N . TYR A 1 258 ? 11.240 -23.470 -34.070 1.00 122.54 266 TYR A N 1
ATOM 1802 C CA . TYR A 1 258 ? 10.669 -23.536 -35.423 1.00 122.93 266 TYR A CA 1
ATOM 1803 C C . TYR A 1 258 ? 11.159 -24.758 -36.260 1.00 125.48 266 TYR A C 1
ATOM 1804 O O . TYR A 1 258 ? 10.925 -24.802 -37.473 1.00 124.70 266 TYR A O 1
ATOM 1813 N N . ILE A 1 259 ? 11.778 -25.766 -35.595 1.00 121.43 267 ILE A N 1
ATOM 1814 C CA . ILE A 1 259 ? 12.208 -27.014 -36.234 1.00 121.01 267 ILE A CA 1
ATOM 1815 C C . ILE A 1 259 ? 11.290 -28.169 -35.817 1.00 123.41 267 ILE A C 1
ATOM 1816 O O . ILE A 1 259 ? 11.240 -28.556 -34.646 1.00 122.42 267 ILE A O 1
ATOM 1821 N N . ARG A 1 260 ? 10.554 -28.687 -36.808 1.00 119.80 268 ARG A N 1
ATOM 1822 C CA . ARG A 1 260 ? 9.609 -29.795 -36.722 1.00 119.40 268 ARG A CA 1
ATOM 1823 C C . ARG A 1 260 ? 10.328 -31.080 -37.141 1.00 126.01 268 ARG A C 1
ATOM 1824 O O . ARG A 1 260 ? 11.413 -31.017 -37.729 1.00 124.35 268 ARG A O 1
ATOM 1832 N N . ASN A 1 261 ? 9.714 -32.248 -36.837 1.00 125.17 269 ASN A N 1
ATOM 1833 C CA . ASN A 1 261 ? 10.248 -33.566 -37.186 1.00 125.29 269 ASN A CA 1
ATOM 1834 C C . ASN A 1 261 ? 10.228 -33.803 -38.718 1.00 129.23 269 ASN A C 1
ATOM 1835 O O . ASN A 1 261 ? 11.155 -34.424 -39.254 1.00 129.22 269 ASN A O 1
ATOM 1840 N N . ASP A 1 262 ? 9.203 -33.248 -39.418 1.00 124.56 270 ASP A N 1
ATOM 1841 C CA . ASP A 1 262 ? 9.054 -33.316 -40.875 1.00 123.13 270 ASP A CA 1
ATOM 1842 C C . ASP A 1 262 ? 9.197 -31.907 -41.479 1.00 122.46 270 ASP A C 1
ATOM 1843 O O . ASP A 1 262 ? 8.240 -31.122 -41.482 1.00 123.04 270 ASP A O 1
ATOM 1848 N N . MET A 1 263 ? 10.404 -31.595 -41.981 1.00 113.40 271 MET A N 1
ATOM 1849 C CA . MET A 1 263 ? 10.699 -30.305 -42.608 1.00 110.31 271 MET A CA 1
ATOM 1850 C C . MET A 1 263 ? 10.616 -30.402 -44.145 1.00 108.87 271 MET A C 1
ATOM 1851 O O . MET A 1 263 ? 10.869 -29.422 -44.846 1.00 107.33 271 MET A O 1
ATOM 1856 N N . THR A 1 264 ? 10.206 -31.584 -44.646 1.00 102.56 272 THR A N 1
ATOM 1857 C CA . THR A 1 264 ? 10.029 -31.931 -46.060 1.00 101.04 272 THR A CA 1
ATOM 1858 C C . THR A 1 264 ? 8.829 -31.185 -46.677 1.00 101.45 272 THR A C 1
ATOM 1859 O O . THR A 1 264 ? 8.812 -30.947 -47.889 1.00 100.34 272 THR A O 1
ATOM 1863 N N . GLU A 1 265 ? 7.837 -30.816 -45.845 1.00 96.15 273 GLU A N 1
ATOM 1864 C CA . GLU A 1 265 ? 6.627 -30.121 -46.278 1.00 95.04 273 GLU A CA 1
ATOM 1865 C C . GLU A 1 265 ? 6.469 -28.709 -45.651 1.00 96.58 273 GLU A C 1
ATOM 1866 O O . GLU A 1 265 ? 5.894 -28.589 -44.567 1.00 96.79 273 GLU A O 1
ATOM 1872 N N . PRO A 1 266 ? 6.930 -27.627 -46.337 1.00 90.50 274 PRO A N 1
ATOM 1873 C CA . PRO A 1 266 ? 6.768 -26.274 -45.784 1.00 89.10 274 PRO A CA 1
ATOM 1874 C C . PRO A 1 266 ? 5.309 -25.832 -45.625 1.00 91.22 274 PRO A C 1
ATOM 1875 O O . PRO A 1 266 ? 4.418 -26.343 -46.316 1.00 88.70 274 PRO A O 1
ATOM 1879 N N . HIS A 1 267 ? 5.079 -24.884 -44.693 1.00 89.14 275 HIS A N 1
ATOM 1880 C CA . HIS A 1 267 ? 3.758 -24.339 -44.353 1.00 89.79 275 HIS A CA 1
ATOM 1881 C C . HIS A 1 267 ? 3.169 -23.459 -45.440 1.00 91.18 275 HIS A C 1
ATOM 1882 O O . HIS A 1 267 ? 1.942 -23.442 -45.615 1.00 90.18 275 HIS A O 1
ATOM 1889 N N . LYS A 1 268 ? 4.049 -22.718 -46.160 1.00 86.12 276 LYS A N 1
ATOM 1890 C CA . LYS A 1 268 ? 3.692 -21.821 -47.257 1.00 84.52 276 LYS A CA 1
ATOM 1891 C C . LYS A 1 268 ? 4.662 -22.069 -48.431 1.00 86.35 276 LYS A C 1
ATOM 1892 O O . LYS A 1 268 ? 5.584 -21.275 -48.619 1.00 86.15 276 LYS A O 1
ATOM 1898 N N . PRO A 1 269 ? 4.484 -23.158 -49.231 1.00 80.81 277 PRO A N 1
ATOM 1899 C CA . PRO A 1 269 ? 5.407 -23.420 -50.360 1.00 79.89 277 PRO A CA 1
ATOM 1900 C C . PRO A 1 269 ? 5.510 -22.321 -51.438 1.00 83.48 277 PRO A C 1
ATOM 1901 O O . PRO A 1 269 ? 4.647 -21.439 -51.495 1.00 83.39 277 PRO A O 1
ATOM 1905 N N . LEU A 1 270 ? 6.577 -22.387 -52.301 1.00 79.08 278 LEU A N 1
ATOM 1906 C CA . LEU A 1 270 ? 6.897 -21.430 -53.367 1.00 78.61 278 LEU A CA 1
ATOM 1907 C C . LEU A 1 270 ? 5.725 -21.073 -54.268 1.00 87.05 278 LEU A C 1
ATOM 1908 O O . LEU A 1 270 ? 5.616 -19.923 -54.695 1.00 86.95 278 LEU A O 1
ATOM 1913 N N . THR A 1 271 ? 4.846 -22.048 -54.548 1.00 87.87 279 THR A N 1
ATOM 1914 C CA . THR A 1 271 ? 3.641 -21.870 -55.366 1.00 89.47 279 THR A CA 1
ATOM 1915 C C . THR A 1 271 ? 2.717 -20.793 -54.730 1.00 98.19 279 THR A C 1
ATOM 1916 O O . THR A 1 271 ? 2.142 -19.975 -55.458 1.00 98.86 279 THR A O 1
ATOM 1920 N N . GLN A 1 272 ? 2.614 -20.778 -53.380 1.00 96.72 280 GLN A N 1
ATOM 1921 C CA . GLN A 1 272 ? 1.815 -19.804 -52.631 1.00 97.67 280 GLN A CA 1
ATOM 1922 C C . GLN A 1 272 ? 2.454 -18.406 -52.617 1.00 102.62 280 GLN A C 1
ATOM 1923 O O . GLN A 1 272 ? 1.736 -17.410 -52.529 1.00 103.83 280 GLN A O 1
ATOM 1929 N N . LEU A 1 273 ? 3.788 -18.330 -52.694 1.00 97.59 281 LEU A N 1
ATOM 1930 C CA . LEU A 1 273 ? 4.524 -17.061 -52.694 1.00 96.44 281 LEU A CA 1
ATOM 1931 C C . LEU A 1 273 ? 4.549 -16.398 -54.077 1.00 100.50 281 LEU A C 1
ATOM 1932 O O . LEU A 1 273 ? 4.837 -15.194 -54.181 1.00 101.10 281 LEU A O 1
ATOM 1937 N N . LEU A 1 274 ? 4.277 -17.179 -55.134 1.00 95.91 282 LEU A N 1
ATOM 1938 C CA . LEU A 1 274 ? 4.264 -16.678 -56.505 1.00 95.70 282 LEU A CA 1
ATOM 1939 C C . LEU A 1 274 ? 2.916 -17.091 -57.112 1.00 102.70 282 LEU A C 1
ATOM 1940 O O . LEU A 1 274 ? 2.867 -18.013 -57.938 1.00 102.54 282 LEU A O 1
ATOM 1945 N N . PRO A 1 275 ? 1.775 -16.522 -56.634 1.00 101.07 283 PRO A N 1
ATOM 1946 C CA . PRO A 1 275 ? 0.464 -17.052 -57.061 1.00 100.81 283 PRO A CA 1
ATOM 1947 C C . PRO A 1 275 ? 0.022 -16.826 -58.519 1.00 102.17 283 PRO A C 1
ATOM 1948 O O . PRO A 1 275 ? -0.672 -17.686 -59.060 1.00 101.87 283 PRO A O 1
ATOM 1952 N N . GLY A 1 276 ? 0.379 -15.709 -59.131 1.00 97.05 284 GLY A N 1
ATOM 1953 C CA . GLY A 1 276 ? -0.046 -15.446 -60.504 1.00 96.54 284 GLY A CA 1
ATOM 1954 C C . GLY A 1 276 ? 0.793 -16.115 -61.577 1.00 99.77 284 GLY A C 1
ATOM 1955 O O . GLY A 1 276 ? 0.271 -16.445 -62.651 1.00 99.93 284 GLY A O 1
ATOM 1956 N N . ILE A 1 277 ? 2.104 -16.316 -61.279 1.00 94.43 285 ILE A N 1
ATOM 1957 C CA . ILE A 1 277 ? 3.129 -16.826 -62.201 1.00 92.48 285 ILE A CA 1
ATOM 1958 C C . ILE A 1 277 ? 2.965 -18.343 -62.514 1.00 92.59 285 ILE A C 1
ATOM 1959 O O . ILE A 1 277 ? 2.356 -19.078 -61.734 1.00 92.02 285 ILE A O 1
ATOM 1964 N N . SER A 1 278 ? 3.473 -18.762 -63.702 1.00 85.78 286 SER A N 1
ATOM 1965 C CA . SER A 1 278 ? 3.352 -20.087 -64.324 1.00 83.94 286 SER A CA 1
ATOM 1966 C C . SER A 1 278 ? 4.021 -21.237 -63.598 1.00 87.78 286 SER A C 1
ATOM 1967 O O . SER A 1 278 ? 5.052 -21.036 -62.965 1.00 88.02 286 SER A O 1
ATOM 1970 N N . ARG A 1 279 ? 3.468 -22.456 -63.754 1.00 84.53 287 ARG A N 1
ATOM 1971 C CA . ARG A 1 279 ? 3.987 -23.696 -63.161 1.00 84.46 287 ARG A CA 1
ATOM 1972 C C . ARG A 1 279 ? 5.440 -23.948 -63.586 1.00 85.74 287 ARG A C 1
ATOM 1973 O O . ARG A 1 279 ? 6.260 -24.367 -62.764 1.00 84.73 287 ARG A O 1
ATOM 1981 N N . GLU A 1 280 ? 5.744 -23.669 -64.870 1.00 79.96 288 GLU A N 1
ATOM 1982 C CA . GLU A 1 280 ? 7.048 -23.856 -65.506 1.00 79.00 288 GLU A CA 1
ATOM 1983 C C . GLU A 1 280 ? 8.136 -23.070 -64.787 1.00 79.20 288 GLU A C 1
ATOM 1984 O O . GLU A 1 280 ? 9.224 -23.594 -64.529 1.00 79.23 288 GLU A O 1
ATOM 1990 N N . ALA A 1 281 ? 7.823 -21.811 -64.469 1.00 72.58 289 ALA A N 1
ATOM 1991 C CA . ALA A 1 281 ? 8.708 -20.884 -63.805 1.00 70.14 289 ALA A CA 1
ATOM 1992 C C . ALA A 1 281 ? 8.907 -21.273 -62.356 1.00 74.00 289 ALA A C 1
ATOM 1993 O O . ALA A 1 281 ? 10.040 -21.241 -61.892 1.00 75.40 289 ALA A O 1
ATOM 1995 N N . VAL A 1 282 ? 7.830 -21.671 -61.639 1.00 69.43 290 VAL A N 1
ATOM 1996 C CA . VAL A 1 282 ? 7.905 -22.079 -60.224 1.00 69.09 290 VAL A CA 1
ATOM 1997 C C . VAL A 1 282 ? 8.714 -23.378 -60.110 1.00 73.63 290 VAL A C 1
ATOM 1998 O O . VAL A 1 282 ? 9.553 -23.493 -59.217 1.00 72.62 290 VAL A O 1
ATOM 2002 N N . ASP A 1 283 ? 8.496 -24.320 -61.043 1.00 71.42 291 ASP A N 1
ATOM 2003 C CA . ASP A 1 283 ? 9.214 -25.580 -61.070 1.00 72.62 291 ASP A CA 1
ATOM 2004 C C . ASP A 1 283 ? 10.707 -25.380 -61.262 1.00 74.13 291 ASP A C 1
ATOM 2005 O O . ASP A 1 283 ? 11.498 -26.048 -60.596 1.00 76.53 291 ASP A O 1
ATOM 2010 N N . PHE A 1 284 ? 11.086 -24.443 -62.134 1.00 66.18 292 PHE A N 1
ATOM 2011 C CA . PHE A 1 284 ? 12.476 -24.104 -62.408 1.00 64.41 292 PHE A CA 1
ATOM 2012 C C . PHE A 1 284 ? 13.116 -23.495 -61.156 1.00 69.74 292 PHE A C 1
ATOM 2013 O O . PHE A 1 284 ? 14.192 -23.916 -60.745 1.00 70.56 292 PHE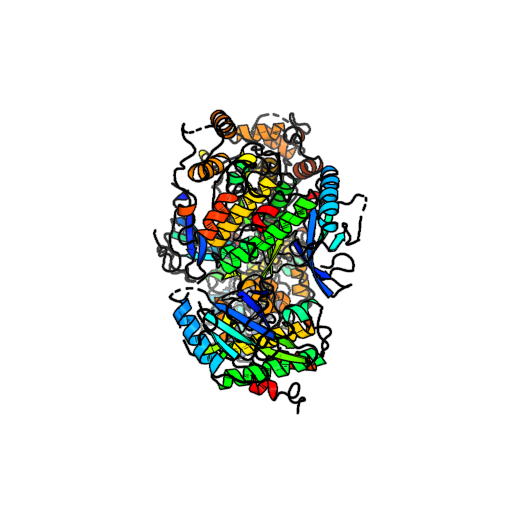 A O 1
ATOM 2021 N N . LEU A 1 285 ? 12.420 -22.547 -60.536 1.00 67.57 293 LEU A N 1
ATOM 2022 C CA . LEU A 1 285 ? 12.816 -21.868 -59.307 1.00 67.43 293 LEU A CA 1
ATOM 2023 C C . LEU A 1 285 ? 12.951 -22.845 -58.112 1.00 71.32 293 LEU A C 1
ATOM 2024 O O . LEU A 1 285 ? 13.864 -22.679 -57.302 1.00 70.87 293 LEU A O 1
ATOM 2029 N N . GLU A 1 286 ? 12.073 -23.866 -58.019 1.00 67.57 294 GLU A N 1
ATOM 2030 C CA . GLU A 1 286 ? 12.134 -24.879 -56.956 1.00 67.56 294 GLU A CA 1
ATOM 2031 C C . GLU A 1 286 ? 13.466 -25.646 -57.008 1.00 70.31 294 GLU A C 1
ATOM 2032 O O . GLU A 1 286 ? 13.927 -26.151 -55.972 1.00 70.99 294 GLU A O 1
ATOM 2038 N N . GLN A 1 287 ? 14.066 -25.741 -58.217 1.00 63.41 295 GLN A N 1
ATOM 2039 C CA . GLN A 1 287 ? 15.336 -26.431 -58.465 1.00 61.16 295 GLN A CA 1
ATOM 2040 C C . GLN A 1 287 ? 16.570 -25.579 -58.129 1.00 61.93 295 GLN A C 1
ATOM 2041 O O . GLN A 1 287 ? 17.680 -26.106 -58.050 1.00 61.20 295 GLN A O 1
ATOM 2047 N N . ILE A 1 288 ? 16.369 -24.269 -57.918 1.00 56.49 296 ILE A N 1
ATOM 2048 C CA . ILE A 1 288 ? 17.419 -23.306 -57.552 1.00 55.73 296 ILE A CA 1
ATOM 2049 C C . ILE A 1 288 ? 17.290 -22.958 -56.070 1.00 59.75 296 ILE A C 1
ATOM 2050 O O . ILE A 1 288 ? 18.280 -22.954 -55.347 1.00 57.94 296 ILE A O 1
ATOM 2055 N N . LEU A 1 289 ? 16.068 -22.689 -55.609 1.00 57.15 297 LEU A N 1
ATOM 2056 C CA . LEU A 1 289 ? 15.848 -22.369 -54.210 1.00 56.10 297 LEU A CA 1
ATOM 2057 C C . LEU A 1 289 ? 15.699 -23.610 -53.365 1.00 64.14 297 LEU A C 1
ATOM 2058 O O . LEU A 1 289 ? 14.635 -23.862 -52.781 1.00 65.25 297 LEU A O 1
ATOM 2063 N N . THR A 1 290 ? 16.790 -24.406 -53.314 1.00 61.64 298 THR A N 1
ATOM 2064 C CA . THR A 1 290 ? 16.904 -25.615 -52.500 1.00 61.11 298 THR A CA 1
ATOM 2065 C C . THR A 1 290 ? 17.716 -25.178 -51.315 1.00 67.57 298 THR A C 1
ATOM 2066 O O . THR A 1 290 ? 18.640 -24.390 -51.497 1.00 68.87 298 THR A O 1
ATOM 2070 N N . PHE A 1 291 ? 17.388 -25.686 -50.120 1.00 64.11 299 PHE A N 1
ATOM 2071 C CA . PHE A 1 291 ? 18.063 -25.400 -48.865 1.00 63.76 299 PHE A CA 1
ATOM 2072 C C . PHE A 1 291 ? 19.557 -25.771 -48.914 1.00 70.60 299 PHE A C 1
ATOM 2073 O O . PHE A 1 291 ? 20.405 -25.014 -48.443 1.00 71.39 299 PHE A O 1
ATOM 2081 N N . SER A 1 292 ? 19.864 -26.947 -49.463 1.00 68.64 300 SER A N 1
ATOM 2082 C CA . SER A 1 292 ? 21.217 -27.470 -49.571 1.00 68.32 300 SER A CA 1
ATOM 2083 C C . SER A 1 292 ? 21.881 -27.085 -50.911 1.00 70.13 300 SER A C 1
ATOM 2084 O O . SER A 1 292 ? 21.293 -27.294 -51.982 1.00 68.29 300 SER A O 1
ATOM 2087 N N . PRO A 1 293 ? 23.144 -26.592 -50.860 1.00 64.65 301 PRO A N 1
ATOM 2088 C CA . PRO A 1 293 ? 23.858 -26.281 -52.102 1.00 64.88 301 PRO A CA 1
ATOM 2089 C C . PRO A 1 293 ? 24.123 -27.514 -52.987 1.00 76.07 301 PRO A C 1
ATOM 2090 O O . PRO A 1 293 ? 24.349 -27.349 -54.181 1.00 77.17 301 PRO A O 1
ATOM 2094 N N . MET A 1 294 ? 24.039 -28.737 -52.419 1.00 76.01 302 MET A N 1
ATOM 2095 C CA . MET A 1 294 ? 24.327 -29.989 -53.124 1.00 78.24 302 MET A CA 1
ATOM 2096 C C . MET A 1 294 ? 23.153 -30.520 -53.979 1.00 80.34 302 MET A C 1
ATOM 2097 O O . MET A 1 294 ? 23.333 -31.481 -54.734 1.00 81.28 302 MET A O 1
ATOM 2102 N N . ASP A 1 295 ? 21.971 -29.934 -53.824 1.00 73.25 303 ASP A N 1
ATOM 2103 C CA . ASP A 1 295 ? 20.785 -30.271 -54.609 1.00 72.11 303 ASP A CA 1
ATOM 2104 C C . ASP A 1 295 ? 20.517 -29.160 -55.635 1.00 73.37 303 ASP A C 1
ATOM 2105 O O . ASP A 1 295 ? 19.768 -29.353 -56.601 1.00 74.04 303 ASP A O 1
ATOM 2110 N N . ARG A 1 296 ? 21.077 -27.981 -55.373 1.00 66.04 304 ARG A N 1
ATOM 2111 C CA . ARG A 1 296 ? 20.935 -26.788 -56.175 1.00 64.32 304 ARG A CA 1
ATOM 2112 C C . ARG A 1 296 ? 21.607 -26.941 -57.541 1.00 68.67 304 ARG A C 1
ATOM 2113 O O . ARG A 1 296 ? 22.693 -27.528 -57.657 1.00 68.92 304 ARG A O 1
ATOM 2121 N N . LEU A 1 297 ? 20.952 -26.393 -58.572 1.00 64.30 305 LEU A N 1
ATOM 2122 C CA . LEU A 1 297 ? 21.473 -26.350 -59.930 1.00 63.66 305 LEU A CA 1
ATOM 2123 C C . LEU A 1 297 ? 22.631 -25.369 -59.950 1.00 63.70 305 LEU A C 1
ATOM 2124 O O . LEU A 1 297 ? 22.575 -24.337 -59.289 1.00 63.11 305 LEU A O 1
ATOM 2129 N N . THR A 1 298 ? 23.659 -25.675 -60.722 1.00 59.61 306 THR A N 1
ATOM 2130 C CA . THR A 1 298 ? 24.778 -24.780 -60.984 1.00 59.08 306 THR A CA 1
ATOM 2131 C C . THR A 1 298 ? 24.288 -23.868 -62.111 1.00 63.72 306 THR A C 1
ATOM 2132 O O . THR A 1 298 ? 23.287 -24.186 -62.758 1.00 62.82 306 THR A O 1
ATOM 2136 N N . ALA A 1 299 ? 24.984 -22.753 -62.367 1.00 62.42 307 ALA A N 1
ATOM 2137 C CA . ALA A 1 299 ? 24.651 -21.842 -63.470 1.00 61.43 307 ALA A CA 1
ATOM 2138 C C . ALA A 1 299 ? 24.584 -22.608 -64.805 1.00 68.62 307 ALA A C 1
ATOM 2139 O O . ALA A 1 299 ? 23.608 -22.473 -65.531 1.00 68.60 307 ALA A O 1
ATOM 2141 N N . GLU A 1 300 ? 25.549 -23.503 -65.048 1.00 69.02 308 GLU A N 1
ATOM 2142 C CA . GLU A 1 300 ? 25.634 -24.366 -66.225 1.00 70.89 308 GLU A CA 1
ATOM 2143 C C . GLU A 1 300 ? 24.412 -25.318 -66.329 1.00 75.22 308 GLU A C 1
ATOM 2144 O O . GLU A 1 300 ? 23.862 -25.471 -67.420 1.00 75.83 308 GLU A O 1
ATOM 2150 N N . GLU A 1 301 ? 24.015 -25.964 -65.210 1.00 70.05 309 GLU A N 1
ATOM 2151 C CA . GLU A 1 301 ? 22.873 -26.883 -65.171 1.00 69.05 309 GLU A CA 1
ATOM 2152 C C . GLU A 1 301 ? 21.565 -26.130 -65.392 1.00 72.68 309 GLU A C 1
ATOM 2153 O O . GLU A 1 301 ? 20.715 -26.613 -66.123 1.00 72.47 309 GLU A O 1
ATOM 2159 N N . ALA A 1 302 ? 21.413 -24.941 -64.786 1.00 69.57 310 ALA A N 1
ATOM 2160 C CA . ALA A 1 302 ? 20.231 -24.098 -64.947 1.00 68.98 310 ALA A CA 1
ATOM 2161 C C . ALA A 1 302 ? 20.052 -23.637 -66.409 1.00 73.09 310 ALA A C 1
ATOM 2162 O O . ALA A 1 302 ? 18.918 -23.529 -66.875 1.00 73.24 310 ALA A O 1
ATOM 2164 N N . LEU A 1 303 ? 21.164 -23.416 -67.142 1.00 69.09 311 LEU A N 1
ATOM 2165 C CA . LEU A 1 303 ? 21.122 -23.004 -68.553 1.00 68.46 311 LEU A CA 1
ATOM 2166 C C . LEU A 1 303 ? 20.746 -24.154 -69.467 1.00 77.97 311 LEU A C 1
ATOM 2167 O O . LEU A 1 303 ? 20.214 -23.939 -70.565 1.00 80.04 311 LEU A O 1
ATOM 2172 N N . SER A 1 304 ? 21.040 -25.373 -69.029 1.00 76.38 312 SER A N 1
ATOM 2173 C CA . SER A 1 304 ? 20.728 -26.593 -69.757 1.00 77.26 312 SER A CA 1
ATOM 2174 C C . SER A 1 304 ? 19.295 -27.028 -69.501 1.00 82.36 312 SER A C 1
ATOM 2175 O O . SER A 1 304 ? 18.781 -27.843 -70.267 1.00 85.29 312 SER A O 1
ATOM 2178 N N . HIS A 1 305 ? 18.656 -26.510 -68.435 1.00 77.18 313 HIS A N 1
ATOM 2179 C CA . HIS A 1 305 ? 17.276 -26.814 -68.055 1.00 78.12 313 HIS A CA 1
ATOM 2180 C C . HIS A 1 305 ? 16.348 -26.427 -69.215 1.00 83.89 313 HIS A C 1
ATOM 2181 O O . HIS A 1 305 ? 16.570 -25.372 -69.816 1.00 84.36 313 HIS A O 1
ATOM 2188 N N . PRO A 1 306 ? 15.328 -27.255 -69.583 1.00 80.87 314 PRO A N 1
ATOM 2189 C CA . PRO A 1 306 ? 14.474 -26.897 -70.739 1.00 80.45 314 PRO A CA 1
ATOM 2190 C C . PRO A 1 306 ? 13.831 -25.506 -70.675 1.00 83.42 314 PRO A C 1
ATOM 2191 O O . PRO A 1 306 ? 13.592 -24.900 -71.728 1.00 85.57 314 PRO A O 1
ATOM 2195 N N . TYR A 1 307 ? 13.637 -24.968 -69.462 1.00 76.13 315 TYR A N 1
ATOM 2196 C CA . TYR A 1 307 ? 13.084 -23.638 -69.249 1.00 74.94 315 TYR A CA 1
ATOM 2197 C C . TYR A 1 307 ? 14.019 -22.505 -69.746 1.00 79.92 315 TYR A C 1
ATOM 2198 O O . TYR A 1 307 ? 13.529 -21.448 -70.116 1.00 79.49 315 TYR A O 1
ATOM 2207 N N . MET A 1 308 ? 15.350 -22.737 -69.768 1.00 77.94 316 MET A N 1
ATOM 2208 C CA . MET A 1 308 ? 16.370 -21.765 -70.201 1.00 78.43 316 MET A CA 1
ATOM 2209 C C . MET A 1 308 ? 16.969 -22.089 -71.567 1.00 89.78 316 MET A C 1
ATOM 2210 O O . MET A 1 308 ? 17.403 -21.180 -72.293 1.00 88.70 316 MET A O 1
ATOM 2215 N N . SER A 1 309 ? 17.006 -23.394 -71.903 1.00 92.48 317 SER A N 1
ATOM 2216 C CA . SER A 1 309 ? 17.563 -23.908 -73.146 1.00 94.25 317 SER A CA 1
ATOM 2217 C C . SER A 1 309 ? 16.843 -23.337 -74.438 1.00 99.83 317 SER A C 1
ATOM 2218 O O . SER A 1 309 ? 17.408 -23.445 -75.531 1.00 99.62 317 SER A O 1
ATOM 2221 N N . ILE A 1 310 ? 15.637 -22.684 -74.289 1.00 96.89 318 ILE A N 1
ATOM 2222 C CA . ILE A 1 310 ? 14.804 -22.093 -75.378 1.00 97.07 318 ILE A CA 1
ATOM 2223 C C . ILE A 1 310 ? 15.466 -20.890 -76.123 1.00 102.30 318 ILE A C 1
ATOM 2224 O O . ILE A 1 310 ? 14.936 -20.429 -77.143 1.00 101.71 318 ILE A O 1
ATOM 2229 N N . TYR A 1 311 ? 16.597 -20.382 -75.616 1.00 99.93 319 TYR A N 1
ATOM 2230 C CA . TYR A 1 311 ? 17.363 -19.323 -76.274 1.00 99.98 319 TYR A CA 1
ATOM 2231 C C . TYR A 1 311 ? 18.505 -20.113 -76.941 1.00 106.83 319 TYR A C 1
ATOM 2232 O O . TYR A 1 311 ? 19.606 -20.256 -76.389 1.00 106.42 319 TYR A O 1
ATOM 2241 N N . SER A 1 312 ? 18.146 -20.765 -78.079 1.00 105.40 320 SER A N 1
ATOM 2242 C CA . SER A 1 312 ? 18.961 -21.687 -78.888 1.00 140.89 320 SER A CA 1
ATOM 2243 C C . SER A 1 312 ? 20.340 -21.167 -79.300 1.00 178.24 320 SER A C 1
ATOM 2244 O O . SER A 1 312 ? 21.267 -21.961 -79.473 1.00 139.64 320 SER A O 1
ATOM 2247 N N . LEU B 1 8 ? -13.348 -74.989 -9.023 1.00 172.62 16 LEU B N 1
ATOM 2248 C CA . LEU B 1 8 ? -12.074 -75.605 -9.390 1.00 172.14 16 LEU B CA 1
ATOM 2249 C C . LEU B 1 8 ? -11.046 -75.421 -8.259 1.00 173.53 16 LEU B C 1
ATOM 2250 O O . LEU B 1 8 ? -10.720 -74.288 -7.889 1.00 172.68 16 LEU B O 1
ATOM 2255 N N . GLY B 1 9 ? -10.575 -76.542 -7.712 1.00 168.63 17 GLY B N 1
ATOM 2256 C CA . GLY B 1 9 ? -9.598 -76.569 -6.626 1.00 167.53 17 GLY B CA 1
ATOM 2257 C C . GLY B 1 9 ? -10.203 -76.622 -5.234 1.00 167.83 17 GLY B C 1
ATOM 2258 O O . GLY B 1 9 ? -11.246 -76.006 -4.983 1.00 167.28 17 GLY B O 1
ATOM 2259 N N . SER B 1 10 ? -9.511 -77.320 -4.302 1.00 161.28 18 SER B N 1
ATOM 2260 C CA . SER B 1 10 ? -9.911 -77.515 -2.896 1.00 159.50 18 SER B CA 1
ATOM 2261 C C . SER B 1 10 ? -9.966 -76.221 -2.043 1.00 158.39 18 SER B C 1
ATOM 2262 O O . SER B 1 10 ? -10.089 -76.298 -0.814 1.00 157.47 18 SER B O 1
ATOM 2265 N N . ARG B 1 11 ? -9.908 -75.048 -2.707 1.00 150.92 19 ARG B N 1
ATOM 2266 C CA . ARG B 1 11 ? -9.970 -73.720 -2.097 1.00 149.21 19 ARG B CA 1
ATOM 2267 C C . ARG B 1 11 ? -11.130 -72.901 -2.664 1.00 149.87 19 ARG B C 1
ATOM 2268 O O . ARG B 1 11 ? -11.951 -72.395 -1.905 1.00 149.03 19 ARG B O 1
ATOM 2276 N N . TYR B 1 12 ? -11.182 -72.762 -3.999 1.00 144.17 20 TYR B N 1
ATOM 2277 C CA . TYR B 1 12 ? -12.139 -71.910 -4.697 1.00 142.59 20 TYR B CA 1
ATOM 2278 C C . TYR B 1 12 ? -13.396 -72.654 -5.143 1.00 149.70 20 TYR B C 1
ATOM 2279 O O . TYR B 1 12 ? -13.340 -73.819 -5.541 1.00 150.33 20 TYR B O 1
ATOM 2288 N N . MET B 1 13 ? -14.546 -71.980 -4.974 1.00 147.30 21 MET B N 1
ATOM 2289 C CA . MET B 1 13 ? -15.891 -72.520 -5.155 1.00 147.64 21 MET B CA 1
ATOM 2290 C C . MET B 1 13 ? -16.878 -71.415 -5.594 1.00 150.76 21 MET B C 1
ATOM 2291 O O . MET B 1 13 ? -16.661 -70.244 -5.277 1.00 150.18 21 MET B O 1
ATOM 2296 N N . ASP B 1 14 ? -17.977 -71.809 -6.295 1.00 146.64 22 ASP B N 1
ATOM 2297 C CA . ASP B 1 14 ? -19.054 -70.947 -6.816 1.00 145.84 22 ASP B CA 1
ATOM 2298 C C . ASP B 1 14 ? -18.527 -69.858 -7.768 1.00 147.42 22 ASP B C 1
ATOM 2299 O O . ASP B 1 14 ? -18.703 -68.668 -7.500 1.00 147.46 22 ASP B O 1
ATOM 2304 N N . LEU B 1 15 ? -17.883 -70.270 -8.880 1.00 142.10 23 LEU B N 1
ATOM 2305 C CA . LEU B 1 15 ? -17.327 -69.330 -9.858 1.00 141.42 23 LEU B CA 1
ATOM 2306 C C . LEU B 1 15 ? -18.423 -68.637 -10.693 1.00 144.35 23 LEU B C 1
ATOM 2307 O O . LEU B 1 15 ? -19.149 -69.299 -11.435 1.00 144.36 23 LEU B O 1
ATOM 2312 N N . LYS B 1 16 ? -18.539 -67.288 -10.525 1.00 139.38 24 LYS B N 1
ATOM 2313 C CA . LYS B 1 16 ? -19.528 -66.392 -11.148 1.00 138.61 24 LYS B CA 1
ATOM 2314 C C . LYS B 1 16 ? -18.899 -65.303 -12.071 1.00 141.19 24 LYS B C 1
ATOM 2315 O O . LYS B 1 16 ? -17.907 -64.697 -11.682 1.00 141.18 24 LYS B O 1
ATOM 2321 N N . PRO B 1 17 ? -19.468 -65.009 -13.268 1.00 136.04 25 PRO B N 1
ATOM 2322 C CA . PRO B 1 17 ? -18.841 -64.013 -14.165 1.00 135.06 25 PRO B CA 1
ATOM 2323 C C . PRO B 1 17 ? -18.725 -62.596 -13.627 1.00 135.62 25 PRO B C 1
ATOM 2324 O O . PRO B 1 17 ? -19.593 -62.143 -12.879 1.00 135.54 25 PRO B O 1
ATOM 2328 N N . LEU B 1 18 ? -17.646 -61.898 -14.037 1.00 129.05 26 LEU B N 1
ATOM 2329 C CA . LEU B 1 18 ? -17.305 -60.528 -13.632 1.00 126.88 26 LEU B CA 1
ATOM 2330 C C . LEU B 1 18 ? -16.985 -59.599 -14.813 1.00 129.55 26 LEU B C 1
ATOM 2331 O O . LEU B 1 18 ? -17.069 -58.375 -14.666 1.00 129.39 26 LEU B O 1
ATOM 2336 N N . GLY B 1 19 ? -16.616 -60.189 -15.951 1.00 125.13 27 GLY B N 1
ATOM 2337 C CA . GLY B 1 19 ? -16.273 -59.479 -17.180 1.00 124.78 27 GLY B CA 1
ATOM 2338 C C . GLY B 1 19 ? -14.903 -59.831 -17.723 1.00 128.37 27 GLY B C 1
ATOM 2339 O O . GLY B 1 19 ? -14.202 -60.671 -17.152 1.00 127.01 27 GLY B O 1
ATOM 2340 N N . CYS B 1 20 ? -14.504 -59.181 -18.828 1.00 126.54 28 CYS B N 1
ATOM 2341 C CA . CYS B 1 20 ? -13.197 -59.423 -19.446 1.00 127.23 28 CYS B CA 1
ATOM 2342 C C . CYS B 1 20 ? -12.159 -58.373 -19.075 1.00 130.13 28 CYS B C 1
ATOM 2343 O O . CYS B 1 20 ? -12.441 -57.171 -19.097 1.00 128.71 28 CYS B O 1
ATOM 2346 N N . GLY B 1 21 ? -10.963 -58.858 -18.757 1.00 127.46 29 GLY B N 1
ATOM 2347 C CA . GLY B 1 21 ? -9.814 -58.035 -18.413 1.00 127.92 29 GLY B CA 1
ATOM 2348 C C . GLY B 1 21 ? -8.912 -57.778 -19.607 1.00 133.53 29 GLY B C 1
ATOM 2349 O O . GLY B 1 21 ? -9.339 -57.899 -20.764 1.00 133.22 29 GLY B O 1
ATOM 2350 N N . GLY B 1 22 ? -7.665 -57.413 -19.317 1.00 130.59 30 GLY B N 1
ATOM 2351 C CA . GLY B 1 22 ? -6.658 -57.132 -20.332 1.00 130.31 30 GLY B CA 1
ATOM 2352 C C . GLY B 1 22 ? -6.105 -58.399 -20.947 1.00 133.43 30 GLY B C 1
ATOM 2353 O O . GLY B 1 22 ? -6.064 -58.535 -22.177 1.00 132.66 30 GLY B O 1
ATOM 2354 N N . ASN B 1 23 ? -5.697 -59.348 -20.085 1.00 129.27 31 ASN B N 1
ATOM 2355 C CA . ASN B 1 23 ? -5.116 -60.611 -20.531 1.00 128.77 31 ASN B CA 1
ATOM 2356 C C . ASN B 1 23 ? -6.096 -61.812 -20.481 1.00 130.98 31 ASN B C 1
ATOM 2357 O O . ASN B 1 23 ? -5.848 -62.813 -21.159 1.00 130.92 31 ASN B O 1
ATOM 2362 N N . GLY B 1 24 ? -7.199 -61.694 -19.736 1.00 125.69 32 GLY B N 1
ATOM 2363 C CA . GLY B 1 24 ? -8.178 -62.774 -19.650 1.00 124.62 32 GLY B CA 1
ATOM 2364 C C . GLY B 1 24 ? -9.464 -62.525 -18.879 1.00 125.96 32 GLY B C 1
ATOM 2365 O O . GLY B 1 24 ? -9.664 -61.441 -18.318 1.00 125.48 32 GLY B O 1
ATOM 2366 N N . LEU B 1 25 ? -10.349 -63.560 -18.865 1.00 120.33 33 LEU B N 1
ATOM 2367 C CA . LEU B 1 25 ? -11.678 -63.605 -18.224 1.00 119.38 33 LEU B CA 1
ATOM 2368 C C . LEU B 1 25 ? -11.577 -63.456 -16.695 1.00 120.41 33 LEU B C 1
ATOM 2369 O O . LEU B 1 25 ? -10.601 -63.905 -16.108 1.00 120.06 33 LEU B O 1
ATOM 2374 N N . VAL B 1 26 ? -12.569 -62.813 -16.056 1.00 114.42 34 VAL B N 1
ATOM 2375 C CA . VAL B 1 26 ? -12.569 -62.618 -14.602 1.00 113.39 34 VAL B CA 1
ATOM 2376 C C . VAL B 1 26 ? -13.855 -63.211 -13.990 1.00 117.54 34 VAL B C 1
ATOM 2377 O O . VAL B 1 26 ? -14.944 -63.007 -14.531 1.00 117.44 34 VAL B O 1
ATOM 2381 N N . PHE B 1 27 ? -13.701 -63.986 -12.887 1.00 113.57 35 PHE B N 1
ATOM 2382 C CA . PHE B 1 27 ? -14.768 -64.662 -12.138 1.00 112.91 35 PHE B CA 1
ATOM 2383 C C . PHE B 1 27 ? -14.688 -64.312 -10.642 1.00 113.66 35 PHE B C 1
ATOM 2384 O O . PHE B 1 27 ? -13.597 -64.106 -10.123 1.00 112.25 35 PHE B O 1
ATOM 2392 N N . SER B 1 28 ? -15.826 -64.315 -9.944 1.00 109.54 36 SER B N 1
ATOM 2393 C CA . SER B 1 28 ? -15.891 -64.112 -8.500 1.00 109.27 36 SER B CA 1
ATOM 2394 C C . SER B 1 28 ? -16.143 -65.472 -7.865 1.00 115.19 36 SER B C 1
ATOM 2395 O O . SER B 1 28 ? -17.041 -66.196 -8.302 1.00 115.14 36 SER B O 1
ATOM 2398 N N . ALA B 1 29 ? -15.334 -65.839 -6.869 1.00 112.50 37 ALA B N 1
ATOM 2399 C CA . ALA B 1 29 ? -15.440 -67.127 -6.193 1.00 112.46 37 ALA B CA 1
ATOM 2400 C C . ALA B 1 29 ? -15.220 -66.978 -4.695 1.00 119.31 37 ALA B C 1
ATOM 2401 O O . ALA B 1 29 ? -14.835 -65.907 -4.241 1.00 118.78 37 ALA B O 1
ATOM 2403 N N . VAL B 1 30 ? -15.448 -68.055 -3.932 1.00 118.86 38 VAL B N 1
ATOM 2404 C CA . VAL B 1 30 ? -15.257 -68.083 -2.483 1.00 120.03 38 VAL B CA 1
ATOM 2405 C C . VAL B 1 30 ? -14.021 -68.917 -2.180 1.00 127.70 38 VAL B C 1
ATOM 2406 O O . VAL B 1 30 ? -13.863 -70.004 -2.734 1.00 128.19 38 VAL B O 1
ATOM 2410 N N . ASP B 1 31 ? -13.161 -68.410 -1.293 1.00 126.47 39 ASP B N 1
ATOM 2411 C CA . ASP B 1 31 ? -11.978 -69.113 -0.818 1.00 127.64 39 ASP B CA 1
ATOM 2412 C C . ASP B 1 31 ? -12.372 -69.873 0.484 1.00 133.85 39 ASP B C 1
ATOM 2413 O O . ASP B 1 31 ? -12.328 -69.284 1.558 1.00 133.45 39 ASP B O 1
ATOM 2418 N N . ASN B 1 32 ? -12.770 -71.169 0.377 1.00 132.83 40 ASN B N 1
ATOM 2419 C CA . ASN B 1 32 ? -13.200 -72.062 1.491 1.00 134.24 40 ASN B CA 1
ATOM 2420 C C . ASN B 1 32 ? -12.145 -72.302 2.603 1.00 141.08 40 ASN B C 1
ATOM 2421 O O . ASN B 1 32 ? -12.362 -73.151 3.478 1.00 140.86 40 ASN B O 1
ATOM 2426 N N . ASP B 1 33 ? -11.015 -71.569 2.555 1.00 139.14 41 ASP B N 1
ATOM 2427 C CA . ASP B 1 33 ? -9.914 -71.642 3.512 1.00 139.60 41 ASP B CA 1
ATOM 2428 C C . ASP B 1 33 ? -9.907 -70.392 4.386 1.00 144.13 41 ASP B C 1
ATOM 2429 O O . ASP B 1 33 ? -9.552 -70.461 5.562 1.00 143.78 41 ASP B O 1
ATOM 2434 N N . CYS B 1 34 ? -10.300 -69.252 3.797 1.00 141.59 42 CYS B N 1
ATOM 2435 C CA . CYS B 1 34 ? -10.364 -67.937 4.437 1.00 141.44 42 CYS B CA 1
ATOM 2436 C C . CYS B 1 34 ? -11.836 -67.492 4.649 1.00 143.98 42 CYS B C 1
ATOM 2437 O O . CYS B 1 34 ? -12.080 -66.491 5.329 1.00 144.23 42 CYS B O 1
ATOM 2440 N N . ASP B 1 35 ? -12.808 -68.258 4.074 1.00 137.81 43 ASP B N 1
ATOM 2441 C CA . ASP B 1 35 ? -14.268 -68.030 4.098 1.00 135.58 43 ASP B CA 1
ATOM 2442 C C . ASP B 1 35 ? -14.622 -66.634 3.515 1.00 132.19 43 ASP B C 1
ATOM 2443 O O . ASP B 1 35 ? -15.663 -66.053 3.835 1.00 131.63 43 ASP B O 1
ATOM 2448 N N . LYS B 1 36 ? -13.733 -66.133 2.625 1.00 123.34 44 LYS B N 1
ATOM 2449 C CA . LYS B 1 36 ? -13.791 -64.837 1.945 1.00 120.33 44 LYS B CA 1
ATOM 2450 C C . LYS B 1 36 ? -14.102 -64.953 0.442 1.00 118.89 44 LYS B C 1
ATOM 2451 O O . LYS B 1 36 ? -13.947 -66.025 -0.144 1.00 118.04 44 LYS B O 1
ATOM 2457 N N . ARG B 1 37 ? -14.480 -63.822 -0.182 1.00 111.72 45 ARG B N 1
ATOM 2458 C CA . ARG B 1 37 ? -14.749 -63.709 -1.616 1.00 109.28 45 ARG B CA 1
ATOM 2459 C C . ARG B 1 37 ? -13.489 -63.206 -2.332 1.00 107.80 45 ARG B C 1
ATOM 2460 O O . ARG B 1 37 ? -12.798 -62.316 -1.827 1.00 108.04 45 ARG B O 1
ATOM 2468 N N . VAL B 1 38 ? -13.180 -63.796 -3.490 1.00 99.30 46 VAL B N 1
ATOM 2469 C CA . VAL B 1 38 ? -12.014 -63.453 -4.306 1.00 96.74 46 VAL B CA 1
ATOM 2470 C C . VAL B 1 38 ? -12.400 -63.194 -5.765 1.00 97.09 46 VAL B C 1
ATOM 2471 O O . VAL B 1 38 ? -13.465 -63.616 -6.215 1.00 95.66 46 VAL B O 1
ATOM 2475 N N . ALA B 1 39 ? -11.514 -62.508 -6.498 1.00 92.24 47 ALA B N 1
ATOM 2476 C CA . ALA B 1 39 ? -11.646 -62.254 -7.928 1.00 91.17 47 ALA B CA 1
ATOM 2477 C C . ALA B 1 39 ? -10.531 -63.081 -8.578 1.00 95.51 47 ALA B C 1
ATOM 2478 O O . ALA B 1 39 ? -9.380 -63.024 -8.141 1.00 94.26 47 ALA B O 1
ATOM 2480 N N . ILE B 1 40 ? -10.905 -63.948 -9.528 1.00 93.21 48 ILE B N 1
ATOM 2481 C CA . ILE B 1 40 ? -9.985 -64.851 -10.222 1.00 93.38 48 ILE B CA 1
ATOM 2482 C C . ILE B 1 40 ? -9.944 -64.465 -11.698 1.00 98.96 48 ILE B C 1
ATOM 2483 O O . ILE B 1 40 ? -10.992 -64.397 -12.344 1.00 98.28 48 ILE B O 1
ATOM 2488 N N . LYS B 1 41 ? -8.735 -64.220 -12.229 1.00 96.62 49 LYS B N 1
ATOM 2489 C CA . LYS B 1 41 ? -8.547 -63.899 -13.635 1.00 97.24 49 LYS B CA 1
ATOM 2490 C C . LYS B 1 41 ? -7.931 -65.115 -14.340 1.00 104.67 49 LYS B C 1
ATOM 2491 O O . LYS B 1 41 ? -6.861 -65.573 -13.936 1.00 104.25 49 LYS B O 1
ATOM 2497 N N . LYS B 1 42 ? -8.636 -65.656 -15.360 1.00 103.84 50 LYS B N 1
ATOM 2498 C CA . LYS B 1 42 ? -8.207 -66.780 -16.189 1.00 104.83 50 LYS B CA 1
ATOM 2499 C C . LYS B 1 42 ? -7.564 -66.223 -17.468 1.00 114.03 50 LYS B C 1
ATOM 2500 O O . LYS B 1 42 ? -8.196 -65.480 -18.226 1.00 113.51 50 LYS B O 1
ATOM 2506 N N . ILE B 1 43 ? -6.295 -66.546 -17.672 1.00 114.25 51 ILE B N 1
ATOM 2507 C CA . ILE B 1 43 ? -5.594 -66.152 -18.881 1.00 115.70 51 ILE B CA 1
ATOM 2508 C C . ILE B 1 43 ? -5.461 -67.436 -19.709 1.00 125.40 51 ILE B C 1
ATOM 2509 O O . ILE B 1 43 ? -4.893 -68.422 -19.228 1.00 124.88 51 ILE B O 1
ATOM 2514 N N . VAL B 1 44 ? -6.054 -67.447 -20.916 1.00 125.70 52 VAL B N 1
ATOM 2515 C CA . VAL B 1 44 ? -5.995 -68.605 -21.811 1.00 126.97 52 VAL B CA 1
ATOM 2516 C C . VAL B 1 44 ? -4.648 -68.560 -22.547 1.00 135.61 52 VAL B C 1
ATOM 2517 O O . VAL B 1 44 ? -4.308 -67.538 -23.146 1.00 134.50 52 VAL B O 1
ATOM 2521 N N . LEU B 1 45 ? -3.871 -69.660 -22.466 1.00 136.15 53 LEU B N 1
ATOM 2522 C CA . LEU B 1 45 ? -2.547 -69.741 -23.092 1.00 137.36 53 LEU B CA 1
ATOM 2523 C C . LEU B 1 45 ? -2.567 -70.610 -24.351 1.00 144.03 53 LEU B C 1
ATOM 2524 O O . LEU B 1 45 ? -2.262 -71.808 -24.316 1.00 143.01 53 LEU B O 1
ATOM 2529 N N . THR B 1 46 ? -2.956 -69.970 -25.471 1.00 143.05 54 THR B N 1
ATOM 2530 C CA . THR B 1 46 ? -3.104 -70.566 -26.807 1.00 143.43 54 THR B CA 1
ATOM 2531 C C . THR B 1 46 ? -1.806 -70.583 -27.620 1.00 148.64 54 THR B C 1
ATOM 2532 O O . THR B 1 46 ? -1.452 -71.627 -28.193 1.00 149.58 54 THR B O 1
ATOM 2536 N N . ASP B 1 47 ? -1.134 -69.410 -27.696 1.00 144.64 55 ASP B N 1
ATOM 2537 C CA . ASP B 1 47 ? 0.083 -69.141 -28.462 1.00 144.66 55 ASP B CA 1
ATOM 2538 C C . ASP B 1 47 ? 1.201 -68.452 -27.640 1.00 148.88 55 ASP B C 1
ATOM 2539 O O . ASP B 1 47 ? 0.885 -67.778 -26.658 1.00 148.83 55 ASP B O 1
ATOM 2544 N N . PRO B 1 48 ? 2.500 -68.551 -28.046 1.00 145.82 56 PRO B N 1
ATOM 2545 C CA . PRO B 1 48 ? 3.577 -67.890 -27.273 1.00 145.12 56 PRO B CA 1
ATOM 2546 C C . PRO B 1 48 ? 3.432 -66.394 -27.009 1.00 147.51 56 PRO B C 1
ATOM 2547 O O . PRO B 1 48 ? 3.955 -65.923 -25.998 1.00 147.13 56 PRO B O 1
ATOM 2551 N N . GLN B 1 49 ? 2.745 -65.647 -27.905 1.00 142.74 57 GLN B N 1
ATOM 2552 C CA . GLN B 1 49 ? 2.521 -64.201 -27.756 1.00 141.61 57 GLN B CA 1
ATOM 2553 C C . GLN B 1 49 ? 1.623 -63.885 -26.562 1.00 143.21 57 GLN B C 1
ATOM 2554 O O . GLN B 1 49 ? 1.822 -62.862 -25.896 1.00 141.98 57 GLN B O 1
ATOM 2560 N N . SER B 1 50 ? 0.647 -64.781 -26.286 1.00 138.29 58 SER B N 1
ATOM 2561 C CA . SER B 1 50 ? -0.268 -64.660 -25.153 1.00 137.12 58 SER B CA 1
ATOM 2562 C C . SER B 1 50 ? 0.476 -64.975 -23.852 1.00 138.78 58 SER B C 1
ATOM 2563 O O . SER B 1 50 ? 0.127 -64.424 -22.809 1.00 137.94 58 SER B O 1
ATOM 2566 N N . VAL B 1 51 ? 1.515 -65.840 -23.935 1.00 133.75 59 VAL B N 1
ATOM 2567 C CA . VAL B 1 51 ? 2.365 -66.268 -22.818 1.00 133.02 59 VAL B CA 1
ATOM 2568 C C . VAL B 1 51 ? 3.295 -65.139 -22.364 1.00 134.53 59 VAL B C 1
ATOM 2569 O O . VAL B 1 51 ? 3.472 -64.958 -21.157 1.00 134.05 59 VAL B O 1
ATOM 2573 N N . LYS B 1 52 ? 3.894 -64.393 -23.320 1.00 129.18 60 LYS B N 1
ATOM 2574 C CA . LYS B 1 52 ? 4.804 -63.267 -23.044 1.00 128.21 60 LYS B CA 1
ATOM 2575 C C . LYS B 1 52 ? 4.076 -62.146 -22.287 1.00 129.70 60 LYS B C 1
ATOM 2576 O O . LYS B 1 52 ? 4.603 -61.606 -21.308 1.00 127.88 60 LYS B O 1
ATOM 2582 N N . HIS B 1 53 ? 2.841 -61.844 -22.732 1.00 125.72 61 HIS B N 1
ATOM 2583 C CA . HIS B 1 53 ? 1.960 -60.838 -22.154 1.00 125.10 61 HIS B CA 1
ATOM 2584 C C . HIS B 1 53 ? 1.372 -61.284 -20.818 1.00 127.38 61 HIS B C 1
ATOM 2585 O O . HIS B 1 53 ? 1.083 -60.434 -19.966 1.00 127.01 61 HIS B O 1
ATOM 2592 N N . ALA B 1 54 ? 1.221 -62.617 -20.631 1.00 122.49 62 ALA B N 1
ATOM 2593 C CA . ALA B 1 54 ? 0.719 -63.241 -19.402 1.00 121.32 62 ALA B CA 1
ATOM 2594 C C . ALA B 1 54 ? 1.790 -63.295 -18.306 1.00 123.12 62 ALA B C 1
ATOM 2595 O O . ALA B 1 54 ? 1.474 -63.043 -17.147 1.00 122.93 62 ALA B O 1
ATOM 2597 N N . LEU B 1 55 ? 3.044 -63.626 -18.665 1.00 118.46 63 LEU B N 1
ATOM 2598 C CA . LEU B 1 55 ? 4.167 -63.698 -17.728 1.00 117.46 63 LEU B CA 1
ATOM 2599 C C . LEU B 1 55 ? 4.544 -62.293 -17.249 1.00 119.36 63 LEU B C 1
ATOM 2600 O O . LEU B 1 55 ? 4.875 -62.137 -16.072 1.00 119.58 63 LEU B O 1
ATOM 2605 N N . ARG B 1 56 ? 4.452 -61.276 -18.152 1.00 113.37 64 ARG B N 1
ATOM 2606 C CA . ARG B 1 56 ? 4.732 -59.855 -17.878 1.00 112.47 64 ARG B CA 1
ATOM 2607 C C . ARG B 1 56 ? 3.865 -59.309 -16.742 1.00 114.29 64 ARG B C 1
ATOM 2608 O O . ARG B 1 56 ? 4.402 -58.636 -15.859 1.00 113.77 64 ARG B O 1
ATOM 2616 N N . GLU B 1 57 ? 2.531 -59.585 -16.777 1.00 109.36 65 GLU B N 1
ATOM 2617 C CA . GLU B 1 57 ? 1.570 -59.163 -15.747 1.00 108.52 65 GLU B CA 1
ATOM 2618 C C . GLU B 1 57 ? 1.938 -59.785 -14.398 1.00 111.30 65 GLU B C 1
ATOM 2619 O O . GLU B 1 57 ? 1.938 -59.068 -13.408 1.00 110.96 65 GLU B O 1
ATOM 2625 N N . ILE B 1 58 ? 2.312 -61.089 -14.373 1.00 107.24 66 ILE B N 1
ATOM 2626 C CA . ILE B 1 58 ? 2.741 -61.811 -13.160 1.00 106.44 66 ILE B CA 1
ATOM 2627 C C . ILE B 1 58 ? 3.970 -61.103 -12.548 1.00 108.97 66 ILE B C 1
ATOM 2628 O O . ILE B 1 58 ? 3.993 -60.881 -11.335 1.00 108.51 66 ILE B O 1
ATOM 2633 N N . LYS B 1 59 ? 4.959 -60.711 -13.391 1.00 103.90 67 LYS B N 1
ATOM 2634 C CA . LYS B 1 59 ? 6.161 -60.001 -12.933 1.00 103.07 67 LYS B CA 1
ATOM 2635 C C . LYS B 1 59 ? 5.750 -58.697 -12.222 1.00 106.08 67 LYS B C 1
ATOM 2636 O O . LYS B 1 59 ? 6.109 -58.506 -11.056 1.00 106.61 67 LYS B O 1
ATOM 2642 N N . ILE B 1 60 ? 4.931 -57.850 -12.913 1.00 99.81 68 ILE B N 1
ATOM 2643 C CA . ILE B 1 60 ? 4.420 -56.556 -12.451 1.00 98.03 68 ILE B CA 1
ATOM 2644 C C . ILE B 1 60 ? 3.601 -56.698 -11.161 1.00 97.81 68 ILE B C 1
ATOM 2645 O O . ILE B 1 60 ? 4.007 -56.135 -10.142 1.00 96.97 68 ILE B O 1
ATOM 2650 N N . ILE B 1 61 ? 2.486 -57.473 -11.205 1.00 92.23 69 ILE B N 1
ATOM 2651 C CA . ILE B 1 61 ? 1.542 -57.688 -10.096 1.00 91.80 69 ILE B CA 1
ATOM 2652 C C . ILE B 1 61 ? 2.193 -58.372 -8.871 1.00 98.32 69 ILE B C 1
ATOM 2653 O O . ILE B 1 61 ? 1.604 -58.329 -7.788 1.00 99.91 69 ILE B O 1
ATOM 2658 N N . ARG B 1 62 ? 3.401 -58.944 -9.023 1.00 94.89 70 ARG B N 1
ATOM 2659 C CA . ARG B 1 62 ? 4.148 -59.568 -7.927 1.00 95.05 70 ARG B CA 1
ATOM 2660 C C . ARG B 1 62 ? 4.943 -58.483 -7.191 1.00 100.12 70 ARG B C 1
ATOM 2661 O O . ARG B 1 62 ? 5.092 -58.554 -5.968 1.00 100.42 70 ARG B O 1
ATOM 2669 N N . ARG B 1 63 ? 5.440 -57.477 -7.939 1.00 96.64 71 ARG B N 1
ATOM 2670 C CA . ARG B 1 63 ? 6.241 -56.371 -7.408 1.00 96.56 71 ARG B CA 1
ATOM 2671 C C . ARG B 1 63 ? 5.438 -55.362 -6.594 1.00 97.19 71 ARG B C 1
ATOM 2672 O O . ARG B 1 63 ? 5.839 -55.030 -5.472 1.00 97.10 71 ARG B O 1
ATOM 2680 N N . LEU B 1 64 ? 4.301 -54.896 -7.157 1.00 89.80 72 LEU B N 1
ATOM 2681 C CA . LEU B 1 64 ? 3.420 -53.867 -6.594 1.00 87.21 72 LEU B CA 1
ATOM 2682 C C . LEU B 1 64 ? 2.515 -54.293 -5.424 1.00 89.70 72 LEU B C 1
ATOM 2683 O O . LEU B 1 64 ? 1.471 -54.928 -5.628 1.00 89.44 72 LEU B O 1
ATOM 2688 N N . ASP B 1 65 ? 2.918 -53.878 -4.196 1.00 84.71 73 ASP B N 1
ATOM 2689 C CA . ASP B 1 65 ? 2.194 -54.023 -2.927 1.00 82.92 73 ASP B CA 1
ATOM 2690 C C . ASP B 1 65 ? 1.938 -52.593 -2.387 1.00 80.65 73 ASP B C 1
ATOM 2691 O O . ASP B 1 65 ? 2.885 -51.860 -2.096 1.00 81.34 73 ASP B O 1
ATOM 2696 N N . HIS B 1 66 ? 0.664 -52.182 -2.327 1.00 70.90 74 HIS B N 1
ATOM 2697 C CA . HIS B 1 66 ? 0.243 -50.844 -1.907 1.00 68.73 74 HIS B CA 1
ATOM 2698 C C . HIS B 1 66 ? -1.250 -50.867 -1.566 1.00 73.63 74 HIS B C 1
ATOM 2699 O O . HIS B 1 66 ? -1.989 -51.708 -2.079 1.00 74.15 74 HIS B O 1
ATOM 2706 N N . ASP B 1 67 ? -1.689 -49.937 -0.705 1.00 70.00 75 ASP B N 1
ATOM 2707 C CA . ASP B 1 67 ? -3.079 -49.805 -0.247 1.00 69.54 75 ASP B CA 1
ATOM 2708 C C . ASP B 1 67 ? -4.080 -49.460 -1.329 1.00 70.99 75 ASP B C 1
ATOM 2709 O O . ASP B 1 67 ? -5.273 -49.691 -1.143 1.00 71.65 75 ASP B O 1
ATOM 2714 N N . ASN B 1 68 ? -3.607 -48.870 -2.432 1.00 65.41 76 ASN B N 1
ATOM 2715 C CA . ASN B 1 68 ? -4.427 -48.407 -3.551 1.00 63.89 76 ASN B CA 1
ATOM 2716 C C . ASN B 1 68 ? -4.163 -49.169 -4.820 1.00 66.41 76 ASN B C 1
ATOM 2717 O O . ASN B 1 68 ? -4.443 -48.660 -5.909 1.00 63.97 76 ASN B O 1
ATOM 2722 N N . ILE B 1 69 ? -3.620 -50.401 -4.668 1.00 63.33 77 ILE B N 1
ATOM 2723 C CA . ILE B 1 69 ? -3.374 -51.347 -5.753 1.00 64.35 77 ILE B CA 1
ATOM 2724 C C . ILE B 1 69 ? -4.108 -52.607 -5.320 1.00 71.22 77 ILE B C 1
ATOM 2725 O O . ILE B 1 69 ? -3.906 -53.069 -4.188 1.00 72.07 77 ILE B O 1
ATOM 2730 N N . VAL B 1 70 ? -4.993 -53.138 -6.183 1.00 68.19 78 VAL B N 1
ATOM 2731 C CA . VAL B 1 70 ? -5.752 -54.357 -5.873 1.00 68.17 78 VAL B CA 1
ATOM 2732 C C . VAL B 1 70 ? -4.760 -55.449 -5.469 1.00 80.31 78 VAL B C 1
ATOM 2733 O O . VAL B 1 70 ? -3.803 -55.703 -6.201 1.00 81.96 78 VAL B O 1
ATOM 2737 N N . LYS B 1 71 ? -4.931 -55.985 -4.255 1.00 80.98 79 LYS B N 1
ATOM 2738 C CA . LYS B 1 71 ? -4.096 -57.024 -3.651 1.00 82.73 79 LYS B CA 1
ATOM 2739 C C . LYS B 1 71 ? -4.137 -58.336 -4.436 1.00 91.79 79 LYS B C 1
ATOM 2740 O O . LYS B 1 71 ? -5.224 -58.848 -4.698 1.00 90.69 79 LYS B O 1
ATOM 2746 N N . VAL B 1 72 ? -2.955 -58.894 -4.767 1.00 92.69 80 VAL B N 1
ATOM 2747 C CA . VAL B 1 72 ? -2.822 -60.195 -5.432 1.00 94.61 80 VAL B CA 1
ATOM 2748 C C . VAL B 1 72 ? -2.505 -61.227 -4.339 1.00 103.38 80 VAL B C 1
ATOM 2749 O O . VAL B 1 72 ? -1.488 -61.109 -3.647 1.00 103.05 80 VAL B O 1
ATOM 2753 N N . PHE B 1 73 ? -3.403 -62.206 -4.158 1.00 103.17 81 PHE B N 1
ATOM 2754 C CA . PHE B 1 73 ? -3.249 -63.226 -3.134 1.00 104.43 81 PHE B CA 1
ATOM 2755 C C . PHE B 1 73 ? -2.325 -64.382 -3.531 1.00 114.43 81 PHE B C 1
ATOM 2756 O O . PHE B 1 73 ? -1.401 -64.709 -2.778 1.00 114.50 81 PHE B O 1
ATOM 2764 N N . GLU B 1 74 ? -2.571 -64.993 -4.704 1.00 114.24 82 GLU B N 1
ATOM 2765 C CA . GLU B 1 74 ? -1.791 -66.118 -5.210 1.00 115.66 82 GLU B CA 1
ATOM 2766 C C . GLU B 1 74 ? -1.851 -66.205 -6.734 1.00 123.43 82 GLU B C 1
ATOM 2767 O O . GLU B 1 74 ? -2.811 -65.730 -7.348 1.00 122.70 82 GLU B O 1
ATOM 2773 N N . ILE B 1 75 ? -0.822 -66.829 -7.335 1.00 124.00 83 ILE B N 1
ATOM 2774 C CA . ILE B 1 75 ? -0.713 -67.107 -8.774 1.00 125.74 83 ILE B CA 1
ATOM 2775 C C . ILE B 1 75 ? -0.772 -68.656 -8.886 1.00 133.21 83 ILE B C 1
ATOM 2776 O O . ILE B 1 75 ? 0.034 -69.363 -8.269 1.00 132.95 83 ILE B O 1
ATOM 2781 N N . LEU B 1 76 ? -1.800 -69.161 -9.591 1.00 131.87 84 LEU B N 1
ATOM 2782 C CA . LEU B 1 76 ? -2.150 -70.577 -9.679 1.00 132.76 84 LEU B CA 1
ATOM 2783 C C . LEU B 1 76 ? -2.078 -71.227 -11.063 1.00 141.42 84 LEU B C 1
ATOM 2784 O O . LEU B 1 76 ? -2.066 -70.541 -12.086 1.00 140.63 84 LEU B O 1
ATOM 2789 N N . GLY B 1 77 ? -2.071 -72.560 -11.054 1.00 141.30 85 GLY B N 1
ATOM 2790 C CA . GLY B 1 77 ? -2.088 -73.414 -12.236 1.00 142.71 85 GLY B CA 1
ATOM 2791 C C . GLY B 1 77 ? -3.499 -73.898 -12.529 1.00 150.43 85 GLY B C 1
ATOM 2792 O O . GLY B 1 77 ? -4.405 -73.652 -11.722 1.00 150.50 85 GLY B O 1
ATOM 2793 N N . PRO B 1 78 ? -3.736 -74.613 -13.661 1.00 149.75 86 PRO B N 1
ATOM 2794 C CA . PRO B 1 78 ? -5.111 -75.046 -13.991 1.00 150.03 86 PRO B CA 1
ATOM 2795 C C . PRO B 1 78 ? -5.785 -75.987 -12.991 1.00 156.48 86 PRO B C 1
ATOM 2796 O O . PRO B 1 78 ? -7.014 -76.084 -12.987 1.00 155.97 86 PRO B O 1
ATOM 2800 N N . SER B 1 79 ? -4.987 -76.653 -12.137 1.00 155.44 87 SER B N 1
ATOM 2801 C CA . SER B 1 79 ? -5.438 -77.610 -11.122 1.00 156.26 87 SER B CA 1
ATOM 2802 C C . SER B 1 79 ? -5.494 -77.036 -9.687 1.00 161.24 87 SER B C 1
ATOM 2803 O O . SER B 1 79 ? -6.042 -77.685 -8.785 1.00 160.54 87 SER B O 1
ATOM 2806 N N . GLY B 1 80 ? -4.936 -75.836 -9.501 1.00 159.04 88 GLY B N 1
ATOM 2807 C CA . GLY B 1 80 ? -4.904 -75.145 -8.216 1.00 159.38 88 GLY B CA 1
ATOM 2808 C C . GLY B 1 80 ? -3.543 -75.094 -7.549 1.00 165.00 88 GLY B C 1
ATOM 2809 O O . GLY B 1 80 ? -3.439 -74.659 -6.400 1.00 164.20 88 GLY B O 1
ATOM 2810 N N . SER B 1 81 ? -2.490 -75.529 -8.265 1.00 164.06 89 SER B N 1
ATOM 2811 C CA . SER B 1 81 ? -1.111 -75.561 -7.769 1.00 165.03 89 SER B CA 1
ATOM 2812 C C . SER B 1 81 ? -0.419 -74.201 -7.899 1.00 172.94 89 SER B C 1
ATOM 2813 O O . SER B 1 81 ? -0.575 -73.538 -8.925 1.00 172.46 89 SER B O 1
ATOM 2816 N N . GLN B 1 82 ? 0.350 -73.792 -6.863 1.00 172.98 90 GLN B N 1
ATOM 2817 C CA . GLN B 1 82 ? 1.091 -72.523 -6.851 1.00 174.44 90 GLN B CA 1
ATOM 2818 C C . GLN B 1 82 ? 2.303 -72.545 -7.792 1.00 182.56 90 GLN B C 1
ATOM 2819 O O . GLN B 1 82 ? 2.944 -73.587 -7.951 1.00 182.06 90 GLN B O 1
ATOM 2825 N N . LEU B 1 83 ? 2.611 -71.387 -8.408 1.00 182.37 91 LEU B N 1
ATOM 2826 C CA . LEU B 1 83 ? 3.703 -71.230 -9.376 1.00 183.59 91 LEU B CA 1
ATOM 2827 C C . LEU B 1 83 ? 4.944 -70.501 -8.834 1.00 187.90 91 LEU B C 1
ATOM 2828 O O . LEU B 1 83 ? 4.809 -69.537 -8.072 1.00 187.65 91 LEU B O 1
ATOM 2833 N N . THR B 1 84 ? 6.152 -70.948 -9.272 1.00 184.12 92 THR B N 1
ATOM 2834 C CA . THR B 1 84 ? 7.458 -70.377 -8.908 1.00 202.91 92 THR B CA 1
ATOM 2835 C C . THR B 1 84 ? 7.603 -68.972 -9.512 1.00 214.06 92 THR B C 1
ATOM 2836 O O . THR B 1 84 ? 8.051 -68.046 -8.837 1.00 168.93 92 THR B O 1
ATOM 2840 N N . LEU B 1 93 ? 1.038 -76.224 -19.706 1.00 148.94 101 LEU B N 1
ATOM 2841 C CA . LEU B 1 93 ? 0.291 -75.152 -19.033 1.00 148.36 101 LEU B CA 1
ATOM 2842 C C . LEU B 1 93 ? -0.591 -74.371 -20.021 1.00 151.21 101 LEU B C 1
ATOM 2843 O O . LEU B 1 93 ? -0.121 -73.438 -20.681 1.00 151.11 101 LEU B O 1
ATOM 2848 N N . ASN B 1 94 ? -1.867 -74.792 -20.138 1.00 146.87 102 ASN B N 1
ATOM 2849 C CA . ASN B 1 94 ? -2.861 -74.232 -21.056 1.00 146.27 102 ASN B CA 1
ATOM 2850 C C . ASN B 1 94 ? -3.548 -72.992 -20.522 1.00 147.88 102 ASN B C 1
ATOM 2851 O O . ASN B 1 94 ? -4.079 -72.222 -21.321 1.00 148.26 102 ASN B O 1
ATOM 2856 N N . SER B 1 95 ? -3.516 -72.771 -19.191 1.00 141.26 103 SER B N 1
ATOM 2857 C CA . SER B 1 95 ? -4.089 -71.579 -18.543 1.00 138.92 103 SER B CA 1
ATOM 2858 C C . SER B 1 95 ? -3.339 -71.206 -17.269 1.00 137.52 103 SER B C 1
ATOM 2859 O O . SER B 1 95 ? -2.476 -71.950 -16.817 1.00 137.36 103 SER B O 1
ATOM 2862 N N . VAL B 1 96 ? -3.666 -70.047 -16.703 1.00 130.68 104 VAL B N 1
ATOM 2863 C CA . VAL B 1 96 ? -3.075 -69.510 -15.476 1.00 129.02 104 VAL B CA 1
ATOM 2864 C C . VAL B 1 96 ? -4.150 -68.685 -14.740 1.00 127.60 104 VAL B C 1
ATOM 2865 O O . VAL B 1 96 ? -4.892 -67.932 -15.377 1.00 126.24 104 VAL B O 1
ATOM 2869 N N . TYR B 1 97 ? -4.272 -68.886 -13.420 1.00 120.88 105 TYR B N 1
ATOM 2870 C CA . TYR B 1 97 ? -5.279 -68.208 -12.612 1.00 119.07 105 TYR B CA 1
ATOM 2871 C C . TYR B 1 97 ? -4.641 -67.286 -11.591 1.00 117.43 105 TYR B C 1
ATOM 2872 O O . TYR B 1 97 ? -3.873 -67.738 -10.747 1.00 116.21 105 TYR B O 1
ATOM 2881 N N . ILE B 1 98 ? -4.923 -65.984 -11.702 1.00 111.23 106 ILE B N 1
ATOM 2882 C CA . ILE B 1 98 ? -4.416 -64.970 -10.772 1.00 109.79 106 ILE B CA 1
ATOM 2883 C C . ILE B 1 98 ? -5.537 -64.558 -9.831 1.00 107.64 106 ILE B C 1
ATOM 2884 O O . ILE B 1 98 ? -6.521 -63.943 -10.247 1.00 105.82 106 ILE B O 1
ATOM 2889 N N . VAL B 1 99 ? -5.420 -65.027 -8.577 1.00 101.09 107 VAL B N 1
ATOM 2890 C CA . VAL B 1 99 ? -6.379 -64.813 -7.496 1.00 98.76 107 VAL B CA 1
ATOM 2891 C C . VAL B 1 99 ? -5.987 -63.548 -6.750 1.00 99.86 107 VAL B C 1
ATOM 2892 O O . VAL B 1 99 ? -4.876 -63.445 -6.222 1.00 100.64 107 VAL B O 1
ATOM 2896 N N . GLN B 1 100 ? -6.904 -62.581 -6.740 1.00 92.48 108 GLN B N 1
ATOM 2897 C CA . GLN B 1 100 ? -6.738 -61.261 -6.135 1.00 89.93 108 GLN B CA 1
ATOM 2898 C C . GLN B 1 100 ? -7.943 -60.928 -5.266 1.00 90.79 108 GLN B C 1
ATOM 2899 O O . GLN B 1 100 ? -8.883 -61.723 -5.214 1.00 90.35 108 GLN B O 1
ATOM 2905 N N . GLU B 1 101 ? -7.928 -59.772 -4.581 1.00 85.51 109 GLU B N 1
ATOM 2906 C CA . GLU B 1 101 ? -9.051 -59.403 -3.712 1.00 84.12 109 GLU B CA 1
ATOM 2907 C C . GLU B 1 101 ? -10.305 -59.007 -4.489 1.00 84.51 109 GLU B C 1
ATOM 2908 O O . GLU B 1 101 ? -10.207 -58.464 -5.586 1.00 83.94 109 GLU B O 1
ATOM 2914 N N . TYR B 1 102 ? -11.478 -59.325 -3.921 1.00 77.98 110 TYR B N 1
ATOM 2915 C CA . TYR B 1 102 ? -12.755 -58.955 -4.490 1.00 75.96 110 TYR B CA 1
ATOM 2916 C C . TYR B 1 102 ? -13.116 -57.571 -3.978 1.00 78.13 110 TYR B C 1
ATOM 2917 O O . TYR B 1 102 ? -13.152 -57.317 -2.765 1.00 78.61 110 TYR B O 1
ATOM 2926 N N . MET B 1 103 ? -13.374 -56.675 -4.925 1.00 71.03 111 MET B N 1
ATOM 2927 C CA . MET B 1 103 ? -13.788 -55.308 -4.691 1.00 68.18 111 MET B CA 1
ATOM 2928 C C . MET B 1 103 ? -15.270 -55.270 -4.986 1.00 70.56 111 MET B C 1
ATOM 2929 O O . MET B 1 103 ? -15.748 -55.963 -5.884 1.00 68.90 111 MET B O 1
ATOM 2934 N N . GLU B 1 104 ? -16.014 -54.510 -4.198 1.00 67.19 112 GLU B N 1
ATOM 2935 C CA . GLU B 1 104 ? -17.465 -54.395 -4.349 1.00 66.67 112 GLU B CA 1
ATOM 2936 C C . GLU B 1 104 ? -17.898 -53.994 -5.785 1.00 69.81 112 GLU B C 1
ATOM 2937 O O . GLU B 1 104 ? -18.826 -54.596 -6.318 1.00 70.93 112 GLU B O 1
ATOM 2943 N N . THR B 1 105 ? -17.216 -53.021 -6.405 1.00 62.84 113 THR B N 1
ATOM 2944 C CA . THR B 1 105 ? -17.565 -52.549 -7.737 1.00 62.19 113 THR B CA 1
ATOM 2945 C C . THR B 1 105 ? -16.407 -51.791 -8.392 1.00 65.23 113 THR B C 1
ATOM 2946 O O . THR B 1 105 ? -15.316 -51.740 -7.837 1.00 64.40 113 THR B O 1
ATOM 2950 N N . ASP B 1 106 ? -16.635 -51.252 -9.602 1.00 62.12 114 ASP B N 1
ATOM 2951 C CA . ASP B 1 106 ? -15.641 -50.424 -10.282 1.00 61.20 114 ASP B CA 1
ATOM 2952 C C . ASP B 1 106 ? -16.195 -49.002 -10.387 1.00 62.58 114 ASP B C 1
ATOM 2953 O O . ASP B 1 106 ? -17.396 -48.796 -10.165 1.00 60.84 114 ASP B O 1
ATOM 2958 N N . LEU B 1 107 ? -15.332 -48.024 -10.705 1.00 58.16 115 LEU B N 1
ATOM 2959 C CA . LEU B 1 107 ? -15.735 -46.627 -10.828 1.00 56.41 115 LEU B CA 1
ATOM 2960 C C . LEU B 1 107 ? -16.715 -46.370 -12.014 1.00 64.28 115 LEU B C 1
ATOM 2961 O O . LEU B 1 107 ? -17.601 -45.523 -11.885 1.00 65.21 115 LEU B O 1
ATOM 2966 N N . ALA B 1 108 ? -16.605 -47.142 -13.122 1.00 61.54 116 ALA B N 1
ATOM 2967 C CA . ALA B 1 108 ? -17.509 -47.010 -14.276 1.00 61.12 116 ALA B CA 1
ATOM 2968 C C . ALA B 1 108 ? -18.944 -47.317 -13.878 1.00 66.54 116 ALA B C 1
ATOM 2969 O O . ALA B 1 108 ? -19.859 -46.587 -14.274 1.00 67.84 116 ALA B O 1
ATOM 2971 N N . ASN B 1 109 ? -19.137 -48.367 -13.061 1.00 62.68 117 ASN B N 1
ATOM 2972 C CA . ASN B 1 109 ? -20.450 -48.784 -12.543 1.00 61.79 117 ASN B CA 1
ATOM 2973 C C . ASN B 1 109 ? -21.020 -47.689 -11.601 1.00 63.86 117 ASN B C 1
ATOM 2974 O O . ASN B 1 109 ? -22.208 -47.380 -11.667 1.00 64.53 117 ASN B O 1
ATOM 2979 N N . VAL B 1 110 ? -20.164 -47.106 -10.737 1.00 58.35 118 VAL B N 1
ATOM 2980 C CA . VAL B 1 110 ? -20.513 -46.051 -9.785 1.00 57.37 118 VAL B CA 1
ATOM 2981 C C . VAL B 1 110 ? -20.980 -44.792 -10.526 1.00 62.12 118 VAL B C 1
ATOM 2982 O O . VAL B 1 110 ? -22.056 -44.274 -10.209 1.00 62.67 118 VAL B O 1
ATOM 2986 N N . LEU B 1 111 ? -20.207 -44.341 -11.533 1.00 57.72 119 LEU B N 1
ATOM 2987 C CA . LEU B 1 111 ? -20.509 -43.142 -12.307 1.00 57.52 119 LEU B CA 1
ATOM 2988 C C . LEU B 1 111 ? -21.720 -43.285 -13.240 1.00 67.95 119 LEU B C 1
ATOM 2989 O O . LEU B 1 111 ? -22.331 -42.260 -13.575 1.00 68.49 119 LEU B O 1
ATOM 2994 N N . GLU B 1 112 ? -22.104 -44.535 -13.628 1.00 68.47 120 GLU B N 1
ATOM 2995 C CA . GLU B 1 112 ? -23.284 -44.799 -14.481 1.00 69.40 120 GLU B CA 1
ATOM 2996 C C . GLU B 1 112 ? -24.526 -44.274 -13.787 1.00 75.70 120 GLU B C 1
ATOM 2997 O O . GLU B 1 112 ? -25.478 -43.892 -14.464 1.00 77.64 120 GLU B O 1
ATOM 3003 N N . GLN B 1 113 ? -24.505 -44.259 -12.436 1.00 71.37 121 GLN B N 1
ATOM 3004 C CA . GLN B 1 113 ? -25.585 -43.808 -11.564 1.00 70.60 121 GLN B CA 1
ATOM 3005 C C . GLN B 1 113 ? -25.536 -42.288 -11.279 1.00 71.47 121 GLN B C 1
ATOM 3006 O O . GLN B 1 113 ? -26.405 -41.756 -10.567 1.00 71.71 121 GLN B O 1
ATOM 3012 N N . GLY B 1 114 ? -24.529 -41.616 -11.831 1.00 64.51 122 GLY B N 1
ATOM 3013 C CA . GLY B 1 114 ? -24.389 -40.174 -11.698 1.00 63.58 122 GLY B CA 1
ATOM 3014 C C . GLY B 1 114 ? -23.073 -39.663 -11.150 1.00 66.32 122 GLY B C 1
ATOM 3015 O O . GLY B 1 114 ? -22.210 -40.439 -10.725 1.00 63.62 122 GLY B O 1
ATOM 3016 N N . PRO B 1 115 ? -22.917 -38.319 -11.115 1.00 63.04 123 PRO B N 1
ATOM 3017 C CA . PRO B 1 115 ? -21.668 -37.741 -10.587 1.00 61.65 123 PRO B CA 1
ATOM 3018 C C . PRO B 1 115 ? -21.526 -37.925 -9.094 1.00 63.85 123 PRO B C 1
ATOM 3019 O O . PRO B 1 115 ? -22.516 -38.145 -8.396 1.00 63.54 123 PRO B O 1
ATOM 3023 N N . LEU B 1 116 ? -20.293 -37.798 -8.602 1.00 58.67 124 LEU B N 1
ATOM 3024 C CA . LEU B 1 116 ? -20.035 -37.904 -7.177 1.00 57.50 124 LEU B CA 1
ATOM 3025 C C . LEU B 1 116 ? -20.085 -36.527 -6.514 1.00 62.26 124 LEU B C 1
ATOM 3026 O O . LEU B 1 116 ? -19.954 -35.499 -7.194 1.00 61.05 124 LEU B O 1
ATOM 3031 N N . LEU B 1 117 ? -20.257 -36.512 -5.172 1.00 59.93 125 LEU B N 1
ATOM 3032 C CA . LEU B 1 117 ? -20.133 -35.304 -4.374 1.00 59.80 125 LEU B CA 1
ATOM 3033 C C . LEU B 1 117 ? -18.653 -34.902 -4.524 1.00 65.57 125 LEU B C 1
ATOM 3034 O O . LEU B 1 117 ? -17.784 -35.789 -4.614 1.00 66.47 125 LEU B O 1
ATOM 3039 N N . GLU B 1 118 ? -18.359 -33.600 -4.562 1.00 61.94 126 GLU B N 1
ATOM 3040 C CA . GLU B 1 118 ? -16.976 -33.163 -4.706 1.00 62.58 126 GLU B CA 1
ATOM 3041 C C . GLU B 1 118 ? -16.028 -33.793 -3.657 1.00 66.78 126 GLU B C 1
ATOM 3042 O O . GLU B 1 118 ? -14.918 -34.199 -4.008 1.00 65.19 126 GLU B O 1
ATOM 3048 N N . GLU B 1 119 ? -16.498 -33.931 -2.408 1.00 64.76 127 GLU B N 1
ATOM 3049 C CA . GLU B 1 119 ? -15.746 -34.553 -1.318 1.00 65.32 127 GLU B CA 1
ATOM 3050 C C . GLU B 1 119 ? -15.341 -36.012 -1.635 1.00 67.61 127 GLU B C 1
ATOM 3051 O O . GLU B 1 119 ? -14.258 -36.449 -1.227 1.00 67.41 127 GLU B O 1
ATOM 3057 N N . HIS B 1 120 ? -16.191 -36.743 -2.394 1.00 62.86 128 HIS B N 1
ATOM 3058 C CA . HIS B 1 120 ? -15.918 -38.129 -2.773 1.00 61.43 128 HIS B CA 1
ATOM 3059 C C . HIS B 1 120 ? -14.990 -38.223 -3.931 1.00 58.63 128 HIS B C 1
ATOM 3060 O O . HIS B 1 120 ? -14.089 -39.049 -3.920 1.00 57.91 128 HIS B O 1
ATOM 3067 N N . ALA B 1 121 ? -15.183 -37.359 -4.931 1.00 53.38 129 ALA B N 1
ATOM 3068 C CA . ALA B 1 121 ? -14.333 -37.255 -6.122 1.00 50.28 129 ALA B CA 1
ATOM 3069 C C . ALA B 1 121 ? -12.894 -36.918 -5.694 1.00 52.21 129 ALA B C 1
ATOM 3070 O O . ALA B 1 121 ? -11.949 -37.554 -6.153 1.00 53.88 129 ALA B O 1
ATOM 3072 N N . ARG B 1 122 ? -12.741 -35.988 -4.761 1.00 46.97 130 ARG B N 1
ATOM 3073 C CA . ARG B 1 122 ? -11.470 -35.537 -4.215 1.00 47.01 130 ARG B CA 1
ATOM 3074 C C . ARG B 1 122 ? -10.755 -36.656 -3.434 1.00 53.90 130 ARG B C 1
ATOM 3075 O O . ARG B 1 122 ? -9.547 -36.865 -3.613 1.00 55.17 130 ARG B O 1
ATOM 3083 N N . LEU B 1 123 ? -11.499 -37.372 -2.570 1.00 51.10 131 LEU B N 1
ATOM 3084 C CA . LEU B 1 123 ? -10.956 -38.484 -1.802 1.00 51.65 131 LEU B CA 1
ATOM 3085 C C . LEU B 1 123 ? -10.478 -39.647 -2.704 1.00 56.76 131 LEU B C 1
ATOM 3086 O O . LEU B 1 123 ? -9.419 -40.228 -2.453 1.00 59.19 131 LEU B O 1
ATOM 3091 N N . PHE B 1 124 ? -11.244 -39.955 -3.770 1.00 51.02 132 PHE B N 1
ATOM 3092 C CA . PHE B 1 124 ? -10.930 -40.981 -4.766 1.00 48.72 132 PHE B CA 1
ATOM 3093 C C . PHE B 1 124 ? -9.737 -40.586 -5.594 1.00 51.89 132 PHE B C 1
ATOM 3094 O O . PHE B 1 124 ? -8.917 -41.444 -5.874 1.00 53.53 132 PHE B O 1
ATOM 3102 N N . MET B 1 125 ? -9.626 -39.287 -5.977 1.00 48.22 133 MET B N 1
ATOM 3103 C CA . MET B 1 125 ? -8.508 -38.708 -6.739 1.00 47.51 133 MET B CA 1
ATOM 3104 C C . MET B 1 125 ? -7.205 -38.822 -5.928 1.00 53.37 133 MET B C 1
ATOM 3105 O O . MET B 1 125 ? -6.159 -39.179 -6.472 1.00 54.57 133 MET B O 1
ATOM 3110 N N . TYR B 1 126 ? -7.278 -38.542 -4.628 1.00 49.56 134 TYR B N 1
ATOM 3111 C CA . TYR B 1 126 ? -6.133 -38.688 -3.733 1.00 49.52 134 TYR B CA 1
ATOM 3112 C C . TYR B 1 126 ? -5.595 -40.135 -3.745 1.00 53.60 134 TYR B C 1
ATOM 3113 O O . TYR B 1 126 ? -4.393 -40.344 -3.863 1.00 53.56 134 TYR B O 1
ATOM 3122 N N . GLN B 1 127 ? -6.501 -41.110 -3.643 1.00 51.05 135 GLN B N 1
ATOM 3123 C CA . GLN B 1 127 ? -6.198 -42.541 -3.664 1.00 51.78 135 GLN B CA 1
ATOM 3124 C C . GLN B 1 127 ? -5.631 -42.998 -4.991 1.00 55.57 135 GLN B C 1
ATOM 3125 O O . GLN B 1 127 ? -4.668 -43.780 -5.012 1.00 56.38 135 GLN B O 1
ATOM 3131 N N . LEU B 1 128 ? -6.207 -42.485 -6.097 1.00 51.05 136 LEU B N 1
ATOM 3132 C CA . LEU B 1 128 ? -5.733 -42.757 -7.458 1.00 49.61 136 LEU B CA 1
ATOM 3133 C C . LEU B 1 128 ? -4.272 -42.267 -7.592 1.00 52.53 136 LEU B C 1
ATOM 3134 O O . LEU B 1 128 ? -3.409 -43.021 -8.040 1.00 52.11 136 LEU B O 1
ATOM 3139 N N . LEU B 1 129 ? -4.000 -41.033 -7.120 1.00 48.25 137 LEU B N 1
ATOM 3140 C CA . LEU B 1 129 ? -2.683 -40.410 -7.184 1.00 46.75 137 LEU B CA 1
ATOM 3141 C C . LEU B 1 129 ? -1.663 -41.090 -6.326 1.00 52.57 137 LEU B C 1
ATOM 3142 O O . LEU B 1 129 ? -0.511 -41.176 -6.740 1.00 54.23 137 LEU B O 1
ATOM 3147 N N . ARG B 1 130 ? -2.078 -41.621 -5.159 1.00 51.64 138 ARG B N 1
ATOM 3148 C CA . ARG B 1 130 ? -1.224 -42.379 -4.247 1.00 52.45 138 ARG B CA 1
ATOM 3149 C C . ARG B 1 130 ? -0.780 -43.676 -4.891 1.00 58.04 138 ARG B C 1
ATOM 3150 O O . ARG B 1 130 ? 0.403 -44.000 -4.841 1.00 58.84 138 ARG B O 1
ATOM 3158 N N . GLY B 1 131 ? -1.719 -44.376 -5.526 1.00 55.50 139 GLY B N 1
ATOM 3159 C CA . GLY B 1 131 ? -1.438 -45.584 -6.290 1.00 55.63 139 GLY B CA 1
ATOM 3160 C C . GLY B 1 131 ? -0.511 -45.321 -7.468 1.00 60.84 139 GLY B C 1
ATOM 3161 O O . GLY B 1 131 ? 0.429 -46.108 -7.672 1.00 61.77 139 GLY B O 1
ATOM 3162 N N . LEU B 1 132 ? -0.736 -44.190 -8.228 1.00 56.58 140 LEU B N 1
ATOM 3163 C CA . LEU B 1 132 ? 0.097 -43.807 -9.389 1.00 57.39 140 LEU B CA 1
ATOM 3164 C C . LEU B 1 132 ? 1.492 -43.458 -8.987 1.00 62.76 140 LEU B C 1
ATOM 3165 O O . LEU B 1 132 ? 2.432 -43.927 -9.624 1.00 63.29 140 LEU B O 1
ATOM 3170 N N . LYS B 1 133 ? 1.639 -42.674 -7.904 1.00 60.39 141 LYS B N 1
ATOM 3171 C CA . LYS B 1 133 ? 2.945 -42.299 -7.368 1.00 60.46 141 LYS B CA 1
ATOM 3172 C C . LYS B 1 133 ? 3.731 -43.564 -7.069 1.00 68.51 141 LYS B C 1
ATOM 3173 O O . LYS B 1 133 ? 4.910 -43.621 -7.410 1.00 70.62 141 LYS B O 1
ATOM 3179 N N . TYR B 1 134 ? 3.068 -44.596 -6.490 1.00 66.25 142 TYR B N 1
ATOM 3180 C CA . TYR B 1 134 ? 3.685 -45.879 -6.153 1.00 66.67 142 TYR B CA 1
ATOM 3181 C C . TYR B 1 134 ? 4.139 -46.646 -7.421 1.00 72.91 142 TYR B C 1
ATOM 3182 O O . TYR B 1 134 ? 5.310 -47.020 -7.512 1.00 74.62 142 TYR B O 1
ATOM 3191 N N . ILE B 1 135 ? 3.211 -46.863 -8.386 1.00 66.92 143 ILE B N 1
ATOM 3192 C CA . ILE B 1 135 ? 3.435 -47.535 -9.669 1.00 65.35 143 ILE B CA 1
ATOM 3193 C C . ILE B 1 135 ? 4.629 -46.894 -10.388 1.00 68.61 143 ILE B C 1
ATOM 3194 O O . ILE B 1 135 ? 5.548 -47.613 -10.794 1.00 68.78 143 ILE B O 1
ATOM 3199 N N . HIS B 1 136 ? 4.622 -45.551 -10.514 1.00 63.24 144 HIS B N 1
ATOM 3200 C CA . HIS B 1 136 ? 5.646 -44.745 -11.212 1.00 62.55 144 HIS B CA 1
ATOM 3201 C C . HIS B 1 136 ? 6.991 -44.802 -10.532 1.00 72.58 144 HIS B C 1
ATOM 3202 O O . HIS B 1 136 ? 8.004 -44.878 -11.213 1.00 74.31 144 HIS B O 1
ATOM 3209 N N . SER B 1 137 ? 7.001 -44.850 -9.189 1.00 72.33 145 SER B N 1
ATOM 3210 C CA . SER B 1 137 ? 8.221 -44.975 -8.396 1.00 73.77 145 SER B CA 1
ATOM 3211 C C . SER B 1 137 ? 8.916 -46.345 -8.637 1.00 81.28 145 SER B C 1
ATOM 3212 O O . SER B 1 137 ? 10.128 -46.468 -8.416 1.00 81.30 145 SER B O 1
ATOM 3215 N N . ALA B 1 138 ? 8.133 -47.359 -9.092 1.00 79.68 146 ALA B N 1
ATOM 3216 C CA . ALA B 1 138 ? 8.578 -48.716 -9.424 1.00 80.47 146 ALA B CA 1
ATOM 3217 C C . ALA B 1 138 ? 8.902 -48.840 -10.938 1.00 89.11 146 ALA B C 1
ATOM 3218 O O . ALA B 1 138 ? 9.172 -49.943 -11.425 1.00 90.64 146 ALA B O 1
ATOM 3220 N N . ASN B 1 139 ? 8.890 -47.696 -11.666 1.00 86.37 147 ASN B N 1
ATOM 3221 C CA . ASN B 1 139 ? 9.135 -47.556 -13.113 1.00 86.41 147 ASN B CA 1
ATOM 3222 C C . ASN B 1 139 ? 8.146 -48.361 -13.954 1.00 87.67 147 ASN B C 1
ATOM 3223 O O . ASN B 1 139 ? 8.487 -48.857 -15.032 1.00 89.57 147 ASN B O 1
ATOM 3228 N N . VAL B 1 140 ? 6.902 -48.412 -13.481 1.00 78.57 148 VAL B N 1
ATOM 3229 C CA . VAL B 1 140 ? 5.811 -49.129 -14.126 1.00 75.84 148 VAL B CA 1
ATOM 3230 C C . VAL B 1 140 ? 4.833 -48.100 -14.664 1.00 74.52 148 VAL B C 1
ATOM 3231 O O . VAL B 1 140 ? 4.567 -47.097 -14.006 1.00 73.77 148 VAL B O 1
ATOM 3235 N N . LEU B 1 141 ? 4.313 -48.346 -15.866 1.00 67.26 149 LEU B N 1
ATOM 3236 C CA . LEU B 1 141 ? 3.299 -47.500 -16.482 1.00 64.87 149 LEU B CA 1
ATOM 3237 C C . LEU B 1 141 ? 2.054 -48.340 -16.599 1.00 66.40 149 LEU B C 1
ATOM 3238 O O . LEU B 1 141 ? 2.141 -49.419 -17.158 1.00 67.97 149 LEU B O 1
ATOM 3243 N N . HIS B 1 142 ? 0.907 -47.890 -16.067 1.00 61.16 150 HIS B N 1
ATOM 3244 C CA . HIS B 1 142 ? -0.352 -48.661 -16.176 1.00 60.02 150 HIS B CA 1
ATOM 3245 C C . HIS B 1 142 ? -0.766 -48.800 -17.673 1.00 65.35 150 HIS B C 1
ATOM 3246 O O . HIS B 1 142 ? -0.977 -49.914 -18.152 1.00 65.49 150 HIS B O 1
ATOM 3253 N N . ARG B 1 143 ? -0.821 -47.653 -18.402 1.00 61.20 151 ARG B N 1
ATOM 3254 C CA . ARG B 1 143 ? -1.110 -47.493 -19.834 1.00 60.26 151 ARG B CA 1
ATOM 3255 C C . ARG B 1 143 ? -2.560 -47.730 -20.209 1.00 63.25 151 ARG B C 1
ATOM 3256 O O . ARG B 1 143 ? -2.874 -47.658 -21.403 1.00 63.66 151 ARG B O 1
ATOM 3264 N N . ASP B 1 144 ? -3.443 -47.983 -19.223 1.00 58.81 152 ASP B N 1
ATOM 3265 C CA . ASP B 1 144 ? -4.870 -48.243 -19.440 1.00 58.65 152 ASP B CA 1
ATOM 3266 C C . ASP B 1 144 ? -5.707 -47.675 -18.309 1.00 61.85 152 ASP B C 1
ATOM 3267 O O . ASP B 1 144 ? -6.665 -48.301 -17.894 1.00 63.69 152 ASP B O 1
ATOM 3272 N N . LEU B 1 145 ? -5.355 -46.492 -17.797 1.00 55.81 153 LEU B N 1
ATOM 3273 C CA . LEU B 1 145 ? -6.159 -45.870 -16.747 1.00 54.15 153 LEU B CA 1
ATOM 3274 C C . LEU B 1 145 ? -7.484 -45.385 -17.334 1.00 59.86 153 LEU B C 1
ATOM 3275 O O . LEU B 1 145 ? -7.555 -44.636 -18.332 1.00 59.52 153 LEU B O 1
ATOM 3280 N N . LYS B 1 146 ? -8.538 -45.842 -16.692 1.00 56.71 154 LYS B N 1
ATOM 3281 C CA . LYS B 1 146 ? -9.915 -45.550 -17.056 1.00 55.78 154 LYS B CA 1
ATOM 3282 C C . LYS B 1 146 ? -10.778 -45.996 -15.867 1.00 56.69 154 LYS B C 1
ATOM 3283 O O . LYS B 1 146 ? -10.347 -46.878 -15.109 1.00 54.65 154 LYS B O 1
ATOM 3289 N N . PRO B 1 147 ? -12.011 -45.444 -15.720 1.00 50.79 155 PRO B N 1
ATOM 3290 C CA . PRO B 1 147 ? -12.865 -45.818 -14.557 1.00 50.45 155 PRO B CA 1
ATOM 3291 C C . PRO B 1 147 ? -13.159 -47.303 -14.351 1.00 57.28 155 PRO B C 1
ATOM 3292 O O . PRO B 1 147 ? -13.338 -47.716 -13.214 1.00 58.57 155 PRO B O 1
ATOM 3296 N N . ALA B 1 148 ? -13.209 -48.108 -15.432 1.00 54.31 156 ALA B N 1
ATOM 3297 C CA . ALA B 1 148 ? -13.466 -49.547 -15.352 1.00 53.09 156 ALA B CA 1
ATOM 3298 C C . ALA B 1 148 ? -12.328 -50.299 -14.647 1.00 59.87 156 ALA B C 1
ATOM 3299 O O . ALA B 1 148 ? -12.540 -51.391 -14.146 1.00 62.40 156 ALA B O 1
ATOM 3301 N N . ASN B 1 149 ? -11.124 -49.727 -14.611 1.00 57.01 157 ASN B N 1
ATOM 3302 C CA . ASN B 1 149 ? -9.957 -50.340 -13.973 1.00 55.31 157 ASN B CA 1
ATOM 3303 C C . ASN B 1 149 ? -9.646 -49.745 -12.635 1.00 56.44 157 ASN B C 1
ATOM 3304 O O . ASN B 1 149 ? -8.548 -49.966 -12.136 1.00 58.30 157 ASN B O 1
ATOM 3309 N N . LEU B 1 150 ? -10.574 -48.963 -12.072 1.00 49.34 158 LEU B N 1
ATOM 3310 C CA . LEU B 1 150 ? -10.459 -48.392 -10.734 1.00 48.12 158 LEU B CA 1
ATOM 3311 C C . LEU B 1 150 ? -11.565 -49.030 -9.946 1.00 54.28 158 LEU B C 1
ATOM 3312 O O . LEU B 1 150 ? -12.732 -48.959 -10.339 1.00 54.68 158 LEU B O 1
ATOM 3317 N N . PHE B 1 151 ? -11.179 -49.806 -8.928 1.00 51.48 159 PHE B N 1
ATOM 3318 C CA . PHE B 1 151 ? -12.108 -50.586 -8.119 1.00 51.26 159 PHE B CA 1
ATOM 3319 C C . PHE B 1 151 ? -12.415 -49.929 -6.800 1.00 55.86 159 PHE B C 1
ATOM 3320 O O . PHE B 1 151 ? -11.520 -49.372 -6.179 1.00 53.16 159 PHE B O 1
ATOM 3328 N N . ILE B 1 152 ? -13.703 -49.961 -6.408 1.00 55.98 160 ILE B N 1
ATOM 3329 C CA . ILE B 1 152 ? -14.267 -49.329 -5.205 1.00 56.82 160 ILE B CA 1
ATOM 3330 C C . ILE B 1 152 ? -14.896 -50.325 -4.225 1.00 63.57 160 ILE B C 1
ATOM 3331 O O . ILE B 1 152 ? -15.551 -51.288 -4.625 1.00 63.85 160 ILE B O 1
ATOM 3336 N N . ASN B 1 153 ? -14.733 -50.027 -2.932 1.00 61.40 161 ASN B N 1
ATOM 3337 C CA . ASN B 1 153 ? -15.426 -50.618 -1.804 1.00 61.32 161 ASN B CA 1
ATOM 3338 C C . ASN B 1 153 ? -16.169 -49.400 -1.256 1.00 69.49 161 ASN B C 1
ATOM 3339 O O . ASN B 1 153 ? -15.562 -48.491 -0.677 1.00 67.96 161 ASN B O 1
ATOM 3344 N N . THR B 1 154 ? -17.454 -49.312 -1.614 1.00 71.63 162 THR B N 1
ATOM 3345 C CA . THR B 1 154 ? -18.317 -48.158 -1.341 1.00 73.69 162 THR B CA 1
ATOM 3346 C C . THR B 1 154 ? -18.526 -47.860 0.159 1.00 83.07 162 THR B C 1
ATOM 3347 O O . THR B 1 154 ? -18.696 -46.684 0.499 1.00 84.00 162 THR B O 1
ATOM 3351 N N . GLU B 1 155 ? -18.509 -48.887 1.043 1.00 81.71 163 GLU B N 1
ATOM 3352 C CA . GLU B 1 155 ? -18.693 -48.668 2.487 1.00 82.93 163 GLU B CA 1
ATOM 3353 C C . GLU B 1 155 ? -17.488 -47.972 3.117 1.00 86.94 163 GLU B C 1
ATOM 3354 O O . GLU B 1 155 ? -17.651 -47.067 3.941 1.00 88.44 163 GLU B O 1
ATOM 3360 N N . ASP B 1 156 ? -16.288 -48.406 2.736 1.00 81.23 164 ASP B N 1
ATOM 3361 C CA . ASP B 1 156 ? -15.004 -47.912 3.229 1.00 80.01 164 ASP B CA 1
ATOM 3362 C C . ASP B 1 156 ? -14.538 -46.672 2.466 1.00 77.04 164 ASP B C 1
ATOM 3363 O O . ASP B 1 156 ? -13.680 -45.952 2.958 1.00 77.04 164 ASP B O 1
ATOM 3368 N N . LEU B 1 157 ? -15.080 -46.450 1.257 1.00 68.97 165 LEU B N 1
ATOM 3369 C CA . LEU B 1 157 ? -14.735 -45.376 0.311 1.00 67.15 165 LEU B CA 1
ATOM 3370 C C . LEU B 1 157 ? -13.285 -45.493 -0.134 1.00 69.22 165 LEU B C 1
ATOM 3371 O O . LEU B 1 157 ? -12.529 -44.519 -0.172 1.00 68.60 165 LEU B O 1
ATOM 3376 N N . VAL B 1 158 ? -12.915 -46.730 -0.469 1.00 63.02 166 VAL B N 1
ATOM 3377 C CA . VAL B 1 158 ? -11.579 -47.119 -0.883 1.00 60.54 166 VAL B CA 1
ATOM 3378 C C . VAL B 1 158 ? -11.560 -47.325 -2.384 1.00 59.73 166 VAL B C 1
ATOM 3379 O O . VAL B 1 158 ? -12.448 -47.959 -2.939 1.00 58.99 166 VAL B O 1
ATOM 3383 N N . LEU B 1 159 ? -10.586 -46.715 -3.033 1.00 53.60 167 LEU B N 1
ATOM 3384 C CA . LEU B 1 159 ? -10.329 -46.855 -4.443 1.00 52.10 167 LEU B CA 1
ATOM 3385 C C . LEU B 1 159 ? -8.994 -47.583 -4.526 1.00 56.82 167 LEU B C 1
ATOM 3386 O O . LEU B 1 159 ? -8.046 -47.253 -3.807 1.00 56.49 167 LEU B O 1
ATOM 3391 N N . LYS B 1 160 ? -8.941 -48.590 -5.395 1.00 53.69 168 LYS B N 1
ATOM 3392 C CA . LYS B 1 160 ? -7.755 -49.363 -5.696 1.00 52.44 168 LYS B CA 1
ATOM 3393 C C . LYS B 1 160 ? -7.588 -49.459 -7.222 1.00 56.20 168 LYS B C 1
ATOM 3394 O O . LYS B 1 160 ? -8.579 -49.585 -7.934 1.00 55.78 168 LYS B O 1
ATOM 3400 N N . ILE B 1 161 ? -6.353 -49.340 -7.728 1.00 53.08 169 ILE B N 1
ATOM 3401 C CA . ILE B 1 161 ? -6.052 -49.499 -9.155 1.00 53.02 169 ILE B CA 1
ATOM 3402 C C . ILE B 1 161 ? -5.900 -50.981 -9.438 1.00 58.85 169 ILE B C 1
ATOM 3403 O O . ILE B 1 161 ? -5.166 -51.674 -8.734 1.00 58.06 169 ILE B O 1
ATOM 3408 N N . GLY B 1 162 ? -6.585 -51.444 -10.475 1.00 59.34 170 GLY B N 1
ATOM 3409 C CA . GLY B 1 162 ? -6.525 -52.826 -10.935 1.00 60.90 170 GLY B CA 1
ATOM 3410 C C . GLY B 1 162 ? -6.163 -52.935 -12.401 1.00 68.75 170 GLY B C 1
ATOM 3411 O O . GLY B 1 162 ? -5.806 -51.940 -13.025 1.00 67.02 170 GLY B O 1
ATOM 3412 N N . ASP B 1 163 ? -6.313 -54.144 -12.967 1.00 69.56 171 ASP B N 1
ATOM 3413 C CA . ASP B 1 163 ? -5.984 -54.518 -14.347 1.00 71.17 171 ASP B CA 1
ATOM 3414 C C . ASP B 1 163 ? -4.647 -53.959 -14.852 1.00 76.01 171 ASP B C 1
ATOM 3415 O O . ASP B 1 163 ? -4.607 -52.960 -15.574 1.00 76.77 171 ASP B O 1
ATOM 3420 N N . PHE B 1 164 ? -3.560 -54.659 -14.507 1.00 72.53 172 PHE B N 1
ATOM 3421 C CA . PHE B 1 164 ? -2.208 -54.365 -14.956 1.00 70.84 172 PHE B CA 1
ATOM 3422 C C . PHE B 1 164 ? -1.929 -55.210 -16.204 1.00 78.42 172 PHE B C 1
ATOM 3423 O O . PHE B 1 164 ? -0.776 -55.455 -16.545 1.00 79.78 172 PHE B O 1
ATOM 3431 N N . GLY B 1 165 ? -3.006 -55.613 -16.889 1.00 75.55 173 GLY B N 1
ATOM 3432 C CA . GLY B 1 165 ? -2.977 -56.367 -18.134 1.00 75.41 173 GLY B CA 1
ATOM 3433 C C . GLY B 1 165 ? -2.114 -55.699 -19.184 1.00 81.01 173 GLY B C 1
ATOM 3434 O O . GLY B 1 165 ? -1.223 -56.353 -19.741 1.00 84.39 173 GLY B O 1
ATOM 3435 N N . LEU B 1 166 ? -2.327 -54.382 -19.427 1.00 74.66 174 LEU B N 1
ATOM 3436 C CA . LEU B 1 166 ? -1.537 -53.610 -20.406 1.00 72.64 174 LEU B CA 1
ATOM 3437 C C . LEU B 1 166 ? -0.351 -52.883 -19.785 1.00 75.45 174 LEU B C 1
ATOM 3438 O O . LEU B 1 166 ? 0.323 -52.154 -20.499 1.00 73.84 174 LEU B O 1
ATOM 3443 N N . ALA B 1 167 ? -0.073 -53.084 -18.474 1.00 74.64 175 ALA B N 1
ATOM 3444 C CA . ALA B 1 167 ? 1.057 -52.426 -17.797 1.00 75.45 175 ALA B CA 1
ATOM 3445 C C . ALA B 1 167 ? 2.415 -52.873 -18.355 1.00 84.80 175 ALA B C 1
ATOM 3446 O O . ALA B 1 167 ? 2.515 -53.947 -18.960 1.00 85.45 175 ALA B O 1
ATOM 3448 N N . ARG B 1 168 ? 3.446 -52.035 -18.179 1.00 84.01 176 ARG B N 1
ATOM 3449 C CA . ARG B 1 168 ? 4.791 -52.301 -18.658 1.00 85.49 176 ARG B CA 1
ATOM 3450 C C . ARG B 1 168 ? 5.767 -51.500 -17.836 1.00 93.84 176 ARG B C 1
ATOM 3451 O O . ARG B 1 168 ? 5.393 -50.470 -17.284 1.00 92.87 176 ARG B O 1
ATOM 3459 N N . ILE B 1 169 ? 7.034 -51.949 -17.785 1.00 95.79 177 ILE B N 1
ATOM 3460 C CA . ILE B 1 169 ? 8.140 -51.263 -17.107 1.00 97.69 177 ILE B CA 1
ATOM 3461 C C . ILE B 1 169 ? 8.604 -50.044 -17.978 1.00 105.16 177 ILE B C 1
ATOM 3462 O O . ILE B 1 169 ? 7.825 -49.541 -18.792 1.00 104.50 177 ILE B O 1
ATOM 3467 N N . MET B 1 170 ? 9.827 -49.543 -17.777 1.00 104.98 178 MET B N 1
ATOM 3468 C CA . MET B 1 170 ? 10.366 -48.404 -18.521 1.00 106.08 178 MET B CA 1
ATOM 3469 C C . MET B 1 170 ? 11.821 -48.666 -18.880 1.00 113.42 178 MET B C 1
ATOM 3470 O O . MET B 1 170 ? 12.612 -49.006 -17.994 1.00 113.07 178 MET B O 1
ATOM 3475 N N . ASP B 1 171 ? 12.175 -48.512 -20.178 1.00 112.44 179 ASP B N 1
ATOM 3476 C CA . ASP B 1 171 ? 13.536 -48.736 -20.698 1.00 153.00 179 ASP B CA 1
ATOM 3477 C C . ASP B 1 171 ? 13.894 -47.748 -21.815 1.00 158.46 179 ASP B C 1
ATOM 3478 O O . ASP B 1 171 ? 15.057 -47.651 -22.216 1.00 111.25 179 ASP B O 1
ATOM 3483 N N . GLY B 1 178 ? 3.721 -51.700 -32.360 1.00 115.51 186 GLY B N 1
ATOM 3484 C CA . GLY B 1 178 ? 2.600 -51.423 -31.465 1.00 115.55 186 GLY B CA 1
ATOM 3485 C C . GLY B 1 178 ? 1.938 -52.660 -30.875 1.00 119.79 186 GLY B C 1
ATOM 3486 O O . GLY B 1 178 ? 2.634 -53.606 -30.490 1.00 120.94 186 GLY B O 1
ATOM 3487 N N . HIS B 1 179 ? 0.582 -52.677 -30.817 1.00 114.03 187 HIS B N 1
ATOM 3488 C CA . HIS B 1 179 ? -0.193 -53.796 -30.258 1.00 113.07 187 HIS B CA 1
ATOM 3489 C C . HIS B 1 179 ? -1.390 -54.260 -31.129 1.00 111.47 187 HIS B C 1
ATOM 3490 O O . HIS B 1 179 ? -1.651 -53.671 -32.185 1.00 112.38 187 HIS B O 1
ATOM 3497 N N . LEU B 1 180 ? -2.092 -55.344 -30.689 1.00 101.45 188 LEU B N 1
ATOM 3498 C CA . LEU B 1 180 ? -3.279 -55.943 -31.344 1.00 98.10 188 LEU B CA 1
ATOM 3499 C C . LEU B 1 180 ? -4.509 -55.517 -30.508 1.00 95.83 188 LEU B C 1
ATOM 3500 O O . LEU B 1 180 ? -4.316 -55.099 -29.365 1.00 95.86 188 LEU B O 1
ATOM 3505 N N . SER B 1 181 ? -5.751 -55.587 -31.071 1.00 87.15 189 SER B N 1
ATOM 3506 C CA . SER B 1 181 ? -7.037 -55.168 -30.439 1.00 84.65 189 SER B CA 1
ATOM 3507 C C . SER B 1 181 ? -7.126 -53.663 -30.157 1.00 85.27 189 SER B C 1
ATOM 3508 O O . SER B 1 181 ? -7.788 -53.244 -29.199 1.00 85.28 189 SER B O 1
ATOM 3511 N N . GLU B 1 182 ? -6.500 -52.852 -31.025 1.00 78.99 190 GLU B N 1
ATOM 3512 C CA . GLU B 1 182 ? -6.489 -51.394 -30.937 1.00 78.06 190 GLU B CA 1
ATOM 3513 C C . GLU B 1 182 ? -7.904 -50.809 -30.906 1.00 78.62 190 GLU B C 1
ATOM 3514 O O . GLU B 1 182 ? -8.162 -49.895 -30.124 1.00 78.23 190 GLU B O 1
ATOM 3520 N N . GLY B 1 183 ? -8.794 -51.366 -31.721 1.00 72.74 191 GLY B N 1
ATOM 3521 C CA . GLY B 1 183 ? -10.181 -50.934 -31.830 1.00 72.41 191 GLY B CA 1
ATOM 3522 C C . GLY B 1 183 ? -11.009 -51.101 -30.570 1.00 75.74 191 GLY B C 1
ATOM 3523 O O . GLY B 1 183 ? -12.029 -50.425 -30.419 1.00 74.94 191 GLY B O 1
ATOM 3524 N N . LEU B 1 184 ? -10.560 -51.975 -29.644 1.00 71.78 192 LEU B N 1
ATOM 3525 C CA . LEU B 1 184 ? -11.259 -52.247 -28.373 1.00 70.85 192 LEU B CA 1
ATOM 3526 C C . LEU B 1 184 ? -10.742 -51.448 -27.183 1.00 73.24 192 LEU B C 1
ATOM 3527 O O . LEU B 1 184 ? -11.379 -51.430 -26.129 1.00 73.63 192 LEU B O 1
ATOM 3532 N N . VAL B 1 185 ? -9.589 -50.809 -27.350 1.00 69.04 193 VAL B N 1
ATOM 3533 C CA . VAL B 1 185 ? -8.952 -49.960 -26.338 1.00 67.49 193 VAL B CA 1
ATOM 3534 C C . VAL B 1 185 ? -9.725 -48.656 -26.315 1.00 72.70 193 VAL B C 1
ATOM 3535 O O . VAL B 1 185 ? -10.006 -48.117 -27.383 1.00 73.90 193 VAL B O 1
ATOM 3539 N N . THR B 1 186 ? -10.056 -48.147 -25.108 1.00 69.88 194 THR B N 1
ATOM 3540 C CA . THR B 1 186 ? -10.743 -46.865 -24.857 1.00 68.91 194 THR B CA 1
ATOM 3541 C C . THR B 1 186 ? -9.791 -45.701 -25.191 1.00 69.72 194 THR B C 1
ATOM 3542 O O . THR B 1 186 ? -8.652 -45.685 -24.701 1.00 69.15 194 THR B O 1
ATOM 3546 N N . LYS B 1 187 ? -10.241 -44.754 -26.052 1.00 63.56 195 LYS B N 1
ATOM 3547 C CA . LYS B 1 187 ? -9.407 -43.618 -26.540 1.00 61.33 195 LYS B CA 1
ATOM 3548 C C . LYS B 1 187 ? -9.543 -42.290 -25.794 1.00 62.62 195 LYS B C 1
ATOM 3549 O O . LYS B 1 187 ? -8.725 -41.386 -25.969 1.00 63.70 195 LYS B O 1
ATOM 3555 N N . TRP B 1 188 ? -10.578 -42.181 -24.997 1.00 53.85 196 TRP B N 1
ATOM 3556 C CA . TRP B 1 188 ? -11.023 -41.008 -24.282 1.00 53.03 196 TRP B CA 1
ATOM 3557 C C . TRP B 1 188 ? -10.118 -40.440 -23.207 1.00 51.66 196 TRP B C 1
ATOM 3558 O O . TRP B 1 188 ? -10.303 -39.301 -22.823 1.00 49.30 196 TRP B O 1
ATOM 3569 N N . TYR B 1 189 ? -9.166 -41.215 -22.702 1.00 49.43 197 TYR B N 1
ATOM 3570 C CA . TYR B 1 189 ? -8.254 -40.826 -21.626 1.00 47.38 197 TYR B CA 1
ATOM 3571 C C . TYR B 1 189 ? -6.843 -40.626 -22.163 1.00 51.63 197 TYR B C 1
ATOM 3572 O O . TYR B 1 189 ? -5.921 -40.440 -21.385 1.00 52.79 197 TYR B O 1
ATOM 3581 N N . ARG B 1 190 ? -6.680 -40.651 -23.493 1.00 49.24 198 ARG B N 1
ATOM 3582 C CA . ARG B 1 190 ? -5.393 -40.444 -24.168 1.00 50.25 198 ARG B CA 1
ATOM 3583 C C . ARG B 1 190 ? -5.069 -38.985 -24.275 1.00 54.61 198 ARG B C 1
ATOM 3584 O O . ARG B 1 190 ? -5.929 -38.187 -24.651 1.00 53.02 198 ARG B O 1
ATOM 3592 N N . SER B 1 191 ? -3.812 -38.643 -23.944 1.00 52.87 199 SER B N 1
ATOM 3593 C CA . SER B 1 191 ? -3.296 -37.275 -23.973 1.00 52.74 199 SER B CA 1
ATOM 3594 C C . SER B 1 191 ? -3.058 -36.791 -25.386 1.00 59.26 199 SER B C 1
ATOM 3595 O O . SER B 1 191 ? -2.788 -37.628 -26.263 1.00 58.75 199 SER B O 1
ATOM 3598 N N . PRO B 1 192 ? -3.067 -35.443 -25.640 1.00 57.19 200 PRO B N 1
ATOM 3599 C CA . PRO B 1 192 ? -2.731 -34.955 -27.000 1.00 56.71 200 PRO B CA 1
ATOM 3600 C C . PRO B 1 192 ? -1.413 -35.520 -27.570 1.00 61.21 200 PRO B C 1
ATOM 3601 O O . PRO B 1 192 ? -1.369 -35.829 -28.763 1.00 62.62 200 PRO B O 1
ATOM 3605 N N . ARG B 1 193 ? -0.345 -35.666 -26.728 1.00 56.86 201 ARG B N 1
ATOM 3606 C CA . ARG B 1 193 ? 0.942 -36.268 -27.103 1.00 56.66 201 ARG B CA 1
ATOM 3607 C C . ARG B 1 193 ? 0.724 -37.669 -27.617 1.00 62.82 201 ARG B C 1
ATOM 3608 O O . ARG B 1 193 ? 1.179 -37.960 -28.716 1.00 64.52 201 ARG B O 1
ATOM 3616 N N . LEU B 1 194 ? -0.030 -38.520 -26.862 1.00 58.82 202 LEU B N 1
ATOM 3617 C CA . LEU B 1 194 ? -0.343 -39.908 -27.242 1.00 57.54 202 LEU B CA 1
ATOM 3618 C C . LEU B 1 194 ? -1.115 -39.977 -28.544 1.00 63.39 202 LEU B C 1
ATOM 3619 O O . LEU B 1 194 ? -0.823 -40.838 -29.361 1.00 65.95 202 LEU B O 1
ATOM 3624 N N . LEU B 1 195 ? -2.015 -39.021 -28.789 1.00 59.68 203 LEU B N 1
ATOM 3625 C CA . LEU B 1 195 ? -2.744 -38.917 -30.057 1.00 58.66 203 LEU B CA 1
ATOM 3626 C C . LEU B 1 195 ? -1.780 -38.626 -31.215 1.00 66.79 203 LEU B C 1
ATOM 3627 O O . LEU B 1 195 ? -1.922 -39.212 -32.301 1.00 67.77 203 LEU B O 1
ATOM 3632 N N . LEU B 1 196 ? -0.765 -37.786 -30.961 1.00 65.46 204 LEU B N 1
ATOM 3633 C CA . LEU B 1 196 ? 0.259 -37.403 -31.958 1.00 65.86 204 LEU B CA 1
ATOM 3634 C C . LEU B 1 196 ? 1.386 -38.413 -32.134 1.00 72.31 204 LEU B C 1
ATOM 3635 O O . LEU B 1 196 ? 1.917 -38.510 -33.228 1.00 74.51 204 LEU B O 1
ATOM 3640 N N . SER B 1 197 ? 1.780 -39.122 -31.075 1.00 69.43 205 SER B N 1
ATOM 3641 C CA . SER B 1 197 ? 2.833 -40.144 -31.073 1.00 69.61 205 SER B CA 1
ATOM 3642 C C . SER B 1 197 ? 2.228 -41.413 -30.432 1.00 77.02 205 SER B C 1
ATOM 3643 O O . SER B 1 197 ? 2.422 -41.659 -29.241 1.00 75.40 205 SER B O 1
ATOM 3646 N N . PRO B 1 198 ? 1.452 -42.203 -31.216 1.00 78.08 206 PRO B N 1
ATOM 3647 C CA . PRO B 1 198 ? 0.738 -43.372 -30.646 1.00 78.44 206 PRO B CA 1
ATOM 3648 C C . PRO B 1 198 ? 1.559 -44.493 -30.029 1.00 85.28 206 PRO B C 1
ATOM 3649 O O . PRO B 1 198 ? 1.070 -45.255 -29.198 1.00 82.90 206 PRO B O 1
ATOM 3653 N N . ASN B 1 199 ? 2.769 -44.643 -30.507 1.00 87.61 207 ASN B N 1
ATOM 3654 C CA . ASN B 1 199 ? 3.640 -45.725 -30.082 1.00 89.98 207 ASN B CA 1
ATOM 3655 C C . ASN B 1 199 ? 4.013 -45.631 -28.585 1.00 95.34 207 ASN B C 1
ATOM 3656 O O . ASN B 1 199 ? 3.653 -46.505 -27.802 1.00 95.36 207 ASN B O 1
ATOM 3661 N N . ASN B 1 200 ? 4.643 -44.502 -28.207 1.00 91.66 208 ASN B N 1
ATOM 3662 C CA . ASN B 1 200 ? 5.264 -44.166 -26.935 1.00 89.80 208 ASN B CA 1
ATOM 3663 C C . ASN B 1 200 ? 4.323 -43.853 -25.765 1.00 87.58 208 ASN B C 1
ATOM 3664 O O . ASN B 1 200 ? 3.383 -43.071 -25.892 1.00 87.79 208 ASN B O 1
ATOM 3669 N N . TYR B 1 201 ? 4.674 -44.417 -24.594 1.00 78.92 209 TYR B N 1
ATOM 3670 C CA . TYR B 1 201 ? 4.014 -44.253 -23.297 1.00 76.61 209 TYR B CA 1
ATOM 3671 C C . TYR B 1 201 ? 4.999 -43.713 -22.248 1.00 75.53 209 TYR B C 1
ATOM 3672 O O . TYR B 1 201 ? 6.172 -44.082 -22.255 1.00 76.11 209 TYR B O 1
ATOM 3681 N N . THR B 1 202 ? 4.526 -42.801 -21.374 1.00 67.91 210 THR B N 1
ATOM 3682 C CA . THR B 1 202 ? 5.298 -42.109 -20.318 1.00 65.10 210 THR B CA 1
ATOM 3683 C C . THR B 1 202 ? 4.459 -42.025 -19.042 1.00 64.31 210 THR B C 1
ATOM 3684 O O . THR B 1 202 ? 3.276 -42.339 -19.081 1.00 64.18 210 THR B O 1
ATOM 3688 N N . LYS B 1 203 ? 5.053 -41.565 -17.927 1.00 58.25 211 LYS B N 1
ATOM 3689 C CA . LYS B 1 203 ? 4.358 -41.354 -16.646 1.00 55.77 211 LYS B CA 1
ATOM 3690 C C . LYS B 1 203 ? 3.340 -40.237 -16.817 1.00 58.98 211 LYS B C 1
ATOM 3691 O O . LYS B 1 203 ? 2.241 -40.336 -16.288 1.00 60.87 211 LYS B O 1
ATOM 3697 N N . ALA B 1 204 ? 3.685 -39.200 -17.629 1.00 53.96 212 ALA B N 1
ATOM 3698 C CA . ALA B 1 204 ? 2.845 -38.044 -17.959 1.00 50.68 212 ALA B CA 1
ATOM 3699 C C . ALA B 1 204 ? 1.531 -38.422 -18.641 1.00 54.27 212 ALA B C 1
ATOM 3700 O O . ALA B 1 204 ? 0.520 -37.793 -18.346 1.00 53.94 212 ALA B O 1
ATOM 3702 N N . ILE B 1 205 ? 1.528 -39.458 -19.522 1.00 52.05 213 ILE B N 1
ATOM 3703 C CA . ILE B 1 205 ? 0.314 -39.949 -20.210 1.00 51.77 213 ILE B CA 1
ATOM 3704 C C . ILE B 1 205 ? -0.710 -40.484 -19.168 1.00 54.65 213 ILE B C 1
ATOM 3705 O O . ILE B 1 205 ? -1.915 -40.262 -19.327 1.00 54.13 213 ILE B O 1
ATOM 3710 N N . ASP B 1 206 ? -0.226 -41.144 -18.086 1.00 50.16 214 ASP B N 1
ATOM 3711 C CA . ASP B 1 206 ? -1.098 -41.641 -17.000 1.00 48.59 214 ASP B CA 1
ATOM 3712 C C . ASP B 1 206 ? -1.704 -40.484 -16.252 1.00 50.65 214 ASP B C 1
ATOM 3713 O O . ASP B 1 206 ? -2.858 -40.559 -15.851 1.00 53.68 214 ASP B O 1
ATOM 3718 N N . MET B 1 207 ? -0.936 -39.403 -16.068 1.00 45.19 215 MET B N 1
ATOM 3719 C CA . MET B 1 207 ? -1.407 -38.210 -15.380 1.00 44.38 215 MET B CA 1
ATOM 3720 C C . MET B 1 207 ? -2.540 -37.508 -16.130 1.00 47.72 215 MET B C 1
ATOM 3721 O O . MET B 1 207 ? -3.515 -37.074 -15.491 1.00 47.61 215 MET B O 1
ATOM 3726 N N . TRP B 1 208 ? -2.472 -37.493 -17.477 1.00 43.59 216 TRP B N 1
ATOM 3727 C CA . TRP B 1 208 ? -3.534 -36.933 -18.299 1.00 43.11 216 TRP B CA 1
ATOM 3728 C C . TRP B 1 208 ? -4.768 -37.733 -18.008 1.00 47.81 216 TRP B C 1
ATOM 3729 O O . TRP B 1 208 ? -5.782 -37.143 -17.625 1.00 49.15 216 TRP B O 1
ATOM 3740 N N . ALA B 1 209 ? -4.659 -39.090 -18.087 1.00 44.71 217 ALA B N 1
ATOM 3741 C CA . ALA B 1 209 ? -5.751 -40.044 -17.812 1.00 44.01 217 ALA B CA 1
ATOM 3742 C C . ALA B 1 209 ? -6.391 -39.864 -16.447 1.00 48.22 217 ALA B C 1
ATOM 3743 O O . ALA B 1 209 ? -7.609 -39.925 -16.350 1.00 49.79 217 ALA B O 1
ATOM 3745 N N . ALA B 1 210 ? -5.601 -39.577 -15.414 1.00 46.31 218 ALA B N 1
ATOM 3746 C CA . ALA B 1 210 ? -6.060 -39.296 -14.031 1.00 46.00 218 ALA B CA 1
ATOM 3747 C C . ALA B 1 210 ? -6.898 -37.981 -13.955 1.00 53.00 218 ALA B C 1
ATOM 3748 O O . ALA B 1 210 ? -7.917 -37.918 -13.253 1.00 55.15 218 ALA B O 1
ATOM 3750 N N . GLY B 1 211 ? -6.476 -36.957 -14.699 1.00 49.32 219 GLY B N 1
ATOM 3751 C CA . GLY B 1 211 ? -7.208 -35.695 -14.790 1.00 48.69 219 GLY B CA 1
ATOM 3752 C C . GLY B 1 211 ? -8.566 -35.860 -15.441 1.00 53.37 219 GLY B C 1
ATOM 3753 O O . GLY B 1 211 ? -9.549 -35.297 -14.980 1.00 54.09 219 GLY B O 1
ATOM 3754 N N . CYS B 1 212 ? -8.640 -36.689 -16.494 1.00 51.57 220 CYS B N 1
ATOM 3755 C CA . CYS B 1 212 ? -9.877 -36.993 -17.219 1.00 49.89 220 CYS B CA 1
ATOM 3756 C C . CYS B 1 212 ? -10.841 -37.762 -16.346 1.00 49.72 220 CYS B C 1
ATOM 3757 O O . CYS B 1 212 ? -12.042 -37.526 -16.428 1.00 50.32 220 CYS B O 1
ATOM 3760 N N . ILE B 1 213 ? -10.318 -38.690 -15.511 1.00 44.24 221 ILE B N 1
ATOM 3761 C CA . ILE B 1 213 ? -11.132 -39.479 -14.561 1.00 44.56 221 ILE B CA 1
ATOM 3762 C C . ILE B 1 213 ? -11.683 -38.559 -13.443 1.00 51.52 221 ILE B C 1
ATOM 3763 O O . ILE B 1 213 ? -12.878 -38.637 -13.117 1.00 52.82 221 ILE B O 1
ATOM 3768 N N . PHE B 1 214 ? -10.824 -37.662 -12.893 1.00 45.44 222 PHE B N 1
ATOM 3769 C CA . PHE B 1 214 ? -11.277 -36.710 -11.897 1.00 45.72 222 PHE B CA 1
ATOM 3770 C C . PHE B 1 214 ? -12.452 -35.864 -12.421 1.00 52.35 222 PHE B C 1
ATOM 3771 O O . PHE B 1 214 ? -13.492 -35.760 -11.754 1.00 53.60 222 PHE B O 1
ATOM 3779 N N . ALA B 1 215 ? -12.300 -35.294 -13.625 1.00 48.90 223 ALA B N 1
ATOM 3780 C CA . ALA B 1 215 ? -13.349 -34.495 -14.284 1.00 48.61 223 ALA B CA 1
ATOM 3781 C C . ALA B 1 215 ? -14.639 -35.300 -14.434 1.00 53.76 223 ALA B C 1
ATOM 3782 O O . ALA B 1 215 ? -15.710 -34.814 -14.072 1.00 55.41 223 ALA B O 1
ATOM 3784 N N . GLU B 1 216 ? -14.521 -36.553 -14.888 1.00 49.47 224 GLU B N 1
ATOM 3785 C CA . GLU B 1 216 ? -15.630 -37.492 -15.016 1.00 49.02 224 GLU B CA 1
ATOM 3786 C C . GLU B 1 216 ? -16.285 -37.815 -13.653 1.00 57.07 224 GLU B C 1
ATOM 3787 O O . GLU B 1 216 ? -17.502 -37.998 -13.597 1.00 59.38 224 GLU B O 1
ATOM 3793 N N . MET B 1 217 ? -15.500 -37.889 -12.555 1.00 52.43 225 MET B N 1
ATOM 3794 C CA . MET B 1 217 ? -16.079 -38.169 -11.230 1.00 50.88 225 MET B CA 1
ATOM 3795 C C . MET B 1 217 ? -16.971 -37.020 -10.767 1.00 55.02 225 MET B C 1
ATOM 3796 O O . MET B 1 217 ? -17.989 -37.241 -10.094 1.00 56.09 225 MET B O 1
ATOM 3801 N N . LEU B 1 218 ? -16.584 -35.791 -11.145 1.00 50.54 226 LEU B N 1
ATOM 3802 C CA . LEU B 1 218 ? -17.281 -34.554 -10.815 1.00 49.80 226 LEU B CA 1
ATOM 3803 C C . LEU B 1 218 ? -18.525 -34.298 -11.651 1.00 56.31 226 LEU B C 1
ATOM 3804 O O . LEU B 1 218 ? -19.465 -33.675 -11.170 1.00 57.20 226 LEU B O 1
ATOM 3809 N N . THR B 1 219 ? -18.531 -34.724 -12.907 1.00 57.24 227 THR B N 1
ATOM 3810 C CA . THR B 1 219 ? -19.662 -34.468 -13.820 1.00 57.30 227 THR B CA 1
ATOM 3811 C C . THR B 1 219 ? -20.506 -35.680 -14.126 1.00 63.01 227 THR B C 1
ATOM 3812 O O . THR B 1 219 ? -21.675 -35.531 -14.502 1.00 65.81 227 THR B O 1
ATOM 3816 N N . GLY B 1 220 ? -19.916 -36.859 -14.001 1.00 58.81 228 GLY B N 1
ATOM 3817 C CA . GLY B 1 220 ? -20.559 -38.120 -14.343 1.00 59.05 228 GLY B CA 1
ATOM 3818 C C . GLY B 1 220 ? -20.451 -38.410 -15.834 1.00 65.52 228 GLY B C 1
ATOM 3819 O O . GLY B 1 220 ? -20.697 -39.541 -16.257 1.00 68.00 228 GLY B O 1
ATOM 3820 N N . LYS B 1 221 ? -20.049 -37.395 -16.649 1.00 59.32 229 LYS B N 1
ATOM 3821 C CA . LYS B 1 221 ? -19.874 -37.475 -18.109 1.00 58.61 229 LYS B CA 1
ATOM 3822 C C . LYS B 1 221 ? -18.391 -37.564 -18.492 1.00 57.80 229 LYS B C 1
ATOM 3823 O O . LYS B 1 221 ? -17.552 -37.037 -17.772 1.00 55.94 229 LYS B O 1
ATOM 3829 N N . THR B 1 222 ? -18.084 -38.201 -19.638 1.00 53.18 230 THR B N 1
ATOM 3830 C CA . THR B 1 222 ? -16.730 -38.301 -20.199 1.00 53.21 230 THR B CA 1
ATOM 3831 C C . THR B 1 222 ? -16.323 -36.886 -20.576 1.00 57.31 230 THR B C 1
ATOM 3832 O O . THR B 1 222 ? -17.110 -36.181 -21.201 1.00 57.25 230 THR B O 1
ATOM 3836 N N . LEU B 1 223 ? -15.114 -36.459 -20.177 1.00 52.96 231 LEU B N 1
ATOM 3837 C CA . LEU B 1 223 ? -14.674 -35.096 -20.471 1.00 52.35 231 LEU B CA 1
ATOM 3838 C C . LEU B 1 223 ? -14.519 -34.843 -21.965 1.00 55.67 231 LEU B C 1
ATOM 3839 O O . LEU B 1 223 ? -15.120 -33.896 -22.479 1.00 54.95 231 LEU B O 1
ATOM 3844 N N . PHE B 1 224 ? -13.746 -35.704 -22.666 1.00 53.01 232 PHE B N 1
ATOM 3845 C CA . PHE B 1 224 ? -13.536 -35.605 -24.110 1.00 52.59 232 PHE B CA 1
ATOM 3846 C C . PHE B 1 224 ? -13.922 -36.949 -24.731 1.00 60.89 232 PHE B C 1
ATOM 3847 O O . PHE B 1 224 ? -13.164 -37.914 -24.626 1.00 62.58 232 PHE B O 1
ATOM 3855 N N . ALA B 1 225 ? -15.115 -37.024 -25.337 1.00 60.25 233 ALA B N 1
ATOM 3856 C CA . ALA B 1 225 ? -15.631 -38.273 -25.918 1.00 62.21 233 ALA B CA 1
ATOM 3857 C C . ALA B 1 225 ? -15.633 -38.292 -27.451 1.00 70.17 233 ALA B C 1
ATOM 3858 O O . ALA B 1 225 ? -16.689 -38.290 -28.091 1.00 69.34 233 ALA B O 1
ATOM 3860 N N . GLY B 1 226 ? -14.435 -38.315 -28.023 1.00 70.77 234 GLY B N 1
ATOM 3861 C CA . GLY B 1 226 ? -14.248 -38.341 -29.471 1.00 71.77 234 GLY B CA 1
ATOM 3862 C C . GLY B 1 226 ? -14.266 -39.754 -30.017 1.00 78.76 234 GLY B C 1
ATOM 3863 O O . GLY B 1 226 ? -13.647 -40.662 -29.442 1.00 78.34 234 GLY B O 1
ATOM 3864 N N . ALA B 1 227 ? -14.989 -39.934 -31.139 1.00 77.99 235 ALA B N 1
ATOM 3865 C CA . ALA B 1 227 ? -15.159 -41.203 -31.862 1.00 78.54 235 ALA B CA 1
ATOM 3866 C C . ALA B 1 227 ? -13.836 -41.735 -32.417 1.00 86.47 235 ALA B C 1
ATOM 3867 O O . ALA B 1 227 ? -13.611 -42.943 -32.388 1.00 87.22 235 ALA B O 1
ATOM 3869 N N . HIS B 1 228 ? -12.969 -40.839 -32.935 1.00 83.99 236 HIS B N 1
ATOM 3870 C CA . HIS B 1 228 ? -11.645 -41.176 -33.481 1.00 83.44 236 HIS B CA 1
ATOM 3871 C C . HIS B 1 228 ? -10.610 -40.162 -32.991 1.00 84.90 236 HIS B C 1
ATOM 3872 O O . HIS B 1 228 ? -10.987 -39.147 -32.403 1.00 83.14 236 HIS B O 1
ATOM 3879 N N . GLU B 1 229 ? -9.314 -40.433 -33.234 1.00 81.66 237 GLU B N 1
ATOM 3880 C CA . GLU B 1 229 ? -8.188 -39.574 -32.845 1.00 81.60 237 GLU B CA 1
ATOM 3881 C C . GLU B 1 229 ? -8.353 -38.103 -33.281 1.00 84.87 237 GLU B C 1
ATOM 3882 O O . GLU B 1 229 ? -8.023 -37.207 -32.497 1.00 86.01 237 GLU B O 1
ATOM 3888 N N . LEU B 1 230 ? -8.884 -37.856 -34.497 1.00 79.29 238 LEU B N 1
ATOM 3889 C CA . LEU B 1 230 ? -9.124 -36.501 -35.013 1.00 78.69 238 LEU B CA 1
ATOM 3890 C C . LEU B 1 230 ? -10.152 -35.723 -34.180 1.00 79.57 238 LEU B C 1
ATOM 3891 O O . LEU B 1 230 ? -9.878 -34.596 -33.790 1.00 79.71 238 LEU B O 1
ATOM 3896 N N . GLU B 1 231 ? -11.325 -36.316 -33.925 1.00 75.72 239 GLU B N 1
ATOM 3897 C CA . GLU B 1 231 ? -12.408 -35.711 -33.131 1.00 75.69 239 GLU B CA 1
ATOM 3898 C C . GLU B 1 231 ? -11.937 -35.466 -31.701 1.00 75.52 239 GLU B C 1
ATOM 3899 O O . GLU B 1 231 ? -12.266 -34.431 -31.125 1.00 75.63 239 GLU B O 1
ATOM 3905 N N . GLN B 1 232 ? -11.134 -36.409 -31.161 1.00 67.71 240 GLN B N 1
ATOM 3906 C CA . GLN B 1 232 ? -10.539 -36.364 -29.837 1.00 66.47 240 GLN B CA 1
ATOM 3907 C C . GLN B 1 232 ? -9.662 -35.115 -29.672 1.00 69.43 240 GLN B C 1
ATOM 3908 O O . GLN B 1 232 ? -9.894 -34.337 -28.746 1.00 71.41 240 GLN B O 1
ATOM 3914 N N . MET B 1 233 ? -8.716 -34.884 -30.596 1.00 62.84 241 MET B N 1
ATOM 3915 C CA . MET B 1 233 ? -7.827 -33.717 -30.589 1.00 61.99 241 MET B CA 1
ATOM 3916 C C . MET B 1 233 ? -8.609 -32.395 -30.720 1.00 65.75 241 MET B C 1
ATOM 3917 O O . MET B 1 233 ? -8.332 -31.448 -29.988 1.00 65.92 241 MET B O 1
ATOM 3922 N N . GLN B 1 234 ? -9.610 -32.354 -31.612 1.00 62.85 242 GLN B N 1
ATOM 3923 C CA . GLN B 1 234 ? -10.474 -31.188 -31.822 1.00 62.86 242 GLN B CA 1
ATOM 3924 C C . GLN B 1 234 ? -11.206 -30.791 -30.547 1.00 64.87 242 GLN B C 1
ATOM 3925 O O . GLN B 1 234 ? -11.266 -29.595 -30.233 1.00 65.06 242 GLN B O 1
ATOM 3931 N N . LEU B 1 235 ? -11.709 -31.804 -29.786 1.00 58.80 243 LEU B N 1
ATOM 3932 C CA . LEU B 1 235 ? -12.414 -31.604 -28.528 1.00 56.86 243 LEU B CA 1
ATOM 3933 C C . LEU B 1 235 ? -11.491 -31.027 -27.461 1.00 59.94 243 LEU B C 1
ATOM 3934 O O . LEU B 1 235 ? -11.909 -30.149 -26.708 1.00 58.64 243 LEU B O 1
ATOM 3939 N N . ILE B 1 236 ? -10.244 -31.540 -27.394 1.00 56.50 244 ILE B N 1
ATOM 3940 C CA . ILE B 1 236 ? -9.210 -31.107 -26.457 1.00 55.72 244 ILE B CA 1
ATOM 3941 C C . ILE B 1 236 ? -8.851 -29.661 -26.747 1.00 63.20 244 ILE B C 1
ATOM 3942 O O . ILE B 1 236 ? -8.901 -28.844 -25.839 1.00 64.23 244 ILE B O 1
ATOM 3947 N N . LEU B 1 237 ? -8.532 -29.346 -28.018 1.00 61.81 245 LEU B N 1
ATOM 3948 C CA . LEU B 1 237 ? -8.143 -28.021 -28.485 1.00 62.37 245 LEU B CA 1
ATOM 3949 C C . LEU B 1 237 ? -9.191 -26.946 -28.247 1.00 69.81 245 LEU B C 1
ATOM 3950 O O . LEU B 1 237 ? -8.831 -25.773 -28.105 1.00 72.28 245 LEU B O 1
ATOM 3955 N N . GLU B 1 238 ? -10.474 -27.335 -28.163 1.00 65.58 246 GLU B N 1
ATOM 3956 C CA . GLU B 1 238 ? -11.598 -26.445 -27.848 1.00 64.03 246 GLU B CA 1
ATOM 3957 C C . GLU B 1 238 ? -11.595 -26.043 -26.358 1.00 66.14 246 GLU B C 1
ATOM 3958 O O . GLU B 1 238 ? -12.290 -25.103 -25.984 1.00 66.12 246 GLU B O 1
ATOM 3964 N N . SER B 1 239 ? -10.852 -26.773 -25.500 1.00 61.32 247 SER B N 1
ATOM 3965 C CA . SER B 1 239 ? -10.856 -26.509 -24.052 1.00 60.11 247 SER B CA 1
ATOM 3966 C C . SER B 1 239 ? -9.493 -26.283 -23.393 1.00 61.40 247 SER B C 1
ATOM 3967 O O . SER B 1 239 ? -9.435 -25.632 -22.342 1.00 59.01 247 SER B O 1
ATOM 3970 N N . ILE B 1 240 ? -8.415 -26.836 -23.988 1.00 57.37 248 ILE B N 1
ATOM 3971 C CA . ILE B 1 240 ? -7.074 -26.796 -23.405 1.00 56.90 248 ILE B CA 1
ATOM 3972 C C . ILE B 1 240 ? -6.192 -25.824 -24.151 1.00 59.50 248 ILE B C 1
ATOM 3973 O O . ILE B 1 240 ? -6.018 -25.996 -25.341 1.00 59.46 248 ILE B O 1
ATOM 3978 N N . PRO B 1 241 ? -5.604 -24.807 -23.459 1.00 56.16 249 PRO B N 1
ATOM 3979 C CA . PRO B 1 241 ? -4.715 -23.870 -24.172 1.00 55.61 249 PRO B CA 1
ATOM 3980 C C . PRO B 1 241 ? -3.415 -24.533 -24.631 1.00 61.58 249 PRO B C 1
ATOM 3981 O O . PRO B 1 241 ? -2.919 -25.475 -24.006 1.00 61.48 249 PRO B O 1
ATOM 3985 N N . VAL B 1 242 ? -2.871 -24.034 -25.734 1.00 60.43 250 VAL B N 1
ATOM 3986 C CA . VAL B 1 242 ? -1.594 -24.469 -26.308 1.00 60.99 250 VAL B CA 1
ATOM 3987 C C . VAL B 1 242 ? -0.698 -23.248 -26.053 1.00 65.31 250 VAL B C 1
ATOM 3988 O O . VAL B 1 242 ? -0.882 -22.205 -26.675 1.00 64.40 250 VAL B O 1
ATOM 3992 N N . VAL B 1 243 ? 0.186 -23.347 -25.064 1.00 63.07 251 VAL B N 1
ATOM 3993 C CA . VAL B 1 243 ? 1.014 -22.224 -24.594 1.00 63.36 251 VAL B CA 1
ATOM 3994 C C . VAL B 1 243 ? 2.445 -22.241 -25.137 1.00 71.14 251 VAL B C 1
ATOM 3995 O O . VAL B 1 243 ? 3.175 -21.271 -24.930 1.00 73.29 251 VAL B O 1
ATOM 3999 N N . HIS B 1 244 ? 2.854 -23.329 -25.805 1.00 67.69 252 HIS B N 1
ATOM 4000 C CA . HIS B 1 244 ? 4.197 -23.455 -26.349 1.00 66.49 252 HIS B CA 1
ATOM 4001 C C . HIS B 1 244 ? 4.154 -23.421 -27.857 1.00 72.71 252 HIS B C 1
ATOM 4002 O O . HIS B 1 244 ? 3.298 -24.081 -28.450 1.00 72.35 252 HIS B O 1
ATOM 4009 N N . GLU B 1 245 ? 5.067 -22.640 -28.482 1.00 72.39 253 GLU B N 1
ATOM 4010 C CA . GLU B 1 245 ? 5.144 -22.501 -29.935 1.00 74.27 253 GLU B CA 1
ATOM 4011 C C . GLU B 1 245 ? 5.547 -23.823 -30.610 1.00 81.76 253 GLU B C 1
ATOM 4012 O O . GLU B 1 245 ? 5.073 -24.098 -31.708 1.00 82.96 253 GLU B O 1
ATOM 4018 N N . GLU B 1 246 ? 6.355 -24.658 -29.924 1.00 79.63 254 GLU B N 1
ATOM 4019 C CA . GLU B 1 246 ? 6.782 -26.005 -30.354 1.00 80.25 254 GLU B CA 1
ATOM 4020 C C . GLU B 1 246 ? 5.524 -26.864 -30.611 1.00 83.80 254 GLU B C 1
ATOM 4021 O O . GLU B 1 246 ? 5.409 -27.466 -31.678 1.00 85.43 254 GLU B O 1
ATOM 4027 N N . ASP B 1 247 ? 4.564 -26.866 -29.649 1.00 77.54 255 ASP B N 1
ATOM 4028 C CA . ASP B 1 247 ? 3.282 -27.565 -29.720 1.00 76.75 255 ASP B CA 1
ATOM 4029 C C . ASP B 1 247 ? 2.385 -26.986 -30.819 1.00 80.02 255 ASP B C 1
ATOM 4030 O O . ASP B 1 247 ? 1.741 -27.747 -31.533 1.00 79.93 255 ASP B O 1
ATOM 4035 N N . ARG B 1 248 ? 2.362 -25.650 -30.967 1.00 76.08 256 ARG B N 1
ATOM 4036 C CA . ARG B 1 248 ? 1.571 -24.964 -31.988 1.00 75.96 256 ARG B CA 1
ATOM 4037 C C . ARG B 1 248 ? 2.084 -25.255 -33.410 1.00 79.98 256 ARG B C 1
ATOM 4038 O O . ARG B 1 248 ? 1.277 -25.415 -34.331 1.00 79.51 256 ARG B O 1
ATOM 4046 N N . GLN B 1 249 ? 3.421 -25.335 -33.574 1.00 75.39 257 GLN B N 1
ATOM 4047 C CA . GLN B 1 249 ? 4.088 -25.648 -34.833 1.00 74.74 257 GLN B CA 1
ATOM 4048 C C . GLN B 1 249 ? 3.835 -27.103 -35.227 1.00 80.12 257 GLN B C 1
ATOM 4049 O O . GLN B 1 249 ? 3.675 -27.393 -36.402 1.00 82.12 257 GLN B O 1
ATOM 4055 N N . GLU B 1 250 ? 3.807 -28.014 -34.241 1.00 76.72 258 GLU B N 1
ATOM 4056 C CA . GLU B 1 250 ? 3.549 -29.431 -34.426 1.00 76.50 258 GLU B CA 1
ATOM 4057 C C . GLU B 1 250 ? 2.096 -29.646 -34.896 1.00 83.25 258 GLU B C 1
ATOM 4058 O O . GLU B 1 250 ? 1.861 -30.452 -35.799 1.00 83.82 258 GLU B O 1
ATOM 4064 N N . LEU B 1 251 ? 1.138 -28.913 -34.291 1.00 80.15 259 LEU B N 1
ATOM 4065 C CA . LEU B 1 251 ? -0.277 -29.006 -34.610 1.00 79.26 259 LEU B CA 1
ATOM 4066 C C . LEU B 1 251 ? -0.590 -28.418 -35.971 1.00 86.11 259 LEU B C 1
ATOM 4067 O O . LEU B 1 251 ? -1.516 -28.897 -36.617 1.00 86.76 259 LEU B O 1
ATOM 4072 N N . LEU B 1 252 ? 0.167 -27.389 -36.406 1.00 84.73 260 LEU B N 1
ATOM 4073 C CA . LEU B 1 252 ? -0.019 -26.735 -37.705 1.00 85.88 260 LEU B CA 1
ATOM 4074 C C . LEU B 1 252 ? 0.291 -27.663 -38.879 1.00 92.35 260 LEU B C 1
ATOM 4075 O O . LEU B 1 252 ? -0.257 -27.471 -39.968 1.00 93.10 260 LEU B O 1
ATOM 4080 N N . SER B 1 253 ? 1.182 -28.646 -38.666 1.00 89.57 261 SER B N 1
ATOM 4081 C CA . SER B 1 253 ? 1.583 -29.613 -39.694 1.00 90.03 261 SER B CA 1
ATOM 4082 C C . SER B 1 253 ? 0.583 -30.755 -39.805 1.00 95.80 261 SER B C 1
ATOM 4083 O O . SER B 1 253 ? 0.365 -31.260 -40.898 1.00 94.39 261 SER B O 1
ATOM 4086 N N . VAL B 1 254 ? -0.017 -31.156 -38.663 1.00 95.16 262 VAL B N 1
ATOM 4087 C CA . VAL B 1 254 ? -0.968 -32.254 -38.532 1.00 96.06 262 VAL B CA 1
ATOM 4088 C C . VAL B 1 254 ? -2.398 -31.826 -38.886 1.00 103.05 262 VAL B C 1
ATOM 4089 O O . VAL B 1 254 ? -3.055 -32.525 -39.645 1.00 102.65 262 VAL B O 1
ATOM 4093 N N . ILE B 1 255 ? -2.891 -30.716 -38.322 1.00 103.60 263 ILE B N 1
ATOM 4094 C CA . ILE B 1 255 ? -4.253 -30.221 -38.566 1.00 105.55 263 ILE B CA 1
ATOM 4095 C C . ILE B 1 255 ? -4.272 -28.685 -38.742 1.00 114.89 263 ILE B C 1
ATOM 4096 O O . ILE B 1 255 ? -4.637 -27.971 -37.815 1.00 114.38 263 ILE B O 1
ATOM 4101 N N . PRO B 1 256 ? -3.914 -28.144 -39.921 1.00 117.23 264 PRO B N 1
ATOM 4102 C CA . PRO B 1 256 ? -3.897 -26.669 -40.079 1.00 119.34 264 PRO B CA 1
ATOM 4103 C C . PRO B 1 256 ? -5.234 -25.933 -39.856 1.00 128.48 264 PRO B C 1
ATOM 4104 O O . PRO B 1 256 ? -5.221 -24.819 -39.323 1.00 127.58 264 PRO B O 1
ATOM 4108 N N . VAL B 1 257 ? -6.375 -26.556 -40.253 1.00 129.25 265 VAL B N 1
ATOM 4109 C CA . VAL B 1 257 ? -7.743 -26.014 -40.145 1.00 130.60 265 VAL B CA 1
ATOM 4110 C C . VAL B 1 257 ? -8.115 -25.670 -38.679 1.00 137.16 265 VAL B C 1
ATOM 4111 O O . VAL B 1 257 ? -8.520 -24.535 -38.412 1.00 137.33 265 VAL B O 1
ATOM 4115 N N . TYR B 1 258 ? -7.920 -26.622 -37.742 1.00 134.94 266 TYR B N 1
ATOM 4116 C CA . TYR B 1 258 ? -8.243 -26.446 -36.320 1.00 135.45 266 TYR B CA 1
ATOM 4117 C C . TYR B 1 258 ? -7.184 -25.643 -35.504 1.00 138.42 266 TYR B C 1
ATOM 4118 O O . TYR B 1 258 ? -7.226 -25.672 -34.266 1.00 138.00 266 TYR B O 1
ATOM 4127 N N . ILE B 1 259 ? -6.276 -24.894 -36.189 1.00 133.86 267 ILE B N 1
ATOM 4128 C CA . ILE B 1 259 ? -5.224 -24.104 -35.535 1.00 133.15 267 ILE B CA 1
ATOM 4129 C C . ILE B 1 259 ? -5.342 -22.601 -35.864 1.00 137.31 267 ILE B C 1
ATOM 4130 O O . ILE B 1 259 ? -5.204 -22.181 -37.020 1.00 137.54 267 ILE B O 1
ATOM 4135 N N . ARG B 1 260 ? -5.594 -21.809 -34.805 1.00 132.97 268 ARG B N 1
ATOM 4136 C CA . ARG B 1 260 ? -5.710 -20.346 -34.792 1.00 132.06 268 ARG B CA 1
ATOM 4137 C C . ARG B 1 260 ? -4.353 -19.745 -34.410 1.00 134.09 268 ARG B C 1
ATOM 4138 O O . ARG B 1 260 ? -3.476 -20.462 -33.923 1.00 134.09 268 ARG B O 1
ATOM 4146 N N . ASN B 1 261 ? -4.184 -18.431 -34.617 1.00 129.08 269 ASN B N 1
ATOM 4147 C CA . ASN B 1 261 ? -2.948 -17.704 -34.309 1.00 128.01 269 ASN B CA 1
ATOM 4148 C C . ASN B 1 261 ? -2.712 -17.612 -32.783 1.00 129.70 269 ASN B C 1
ATOM 4149 O O . ASN B 1 261 ? -1.567 -17.707 -32.333 1.00 128.44 269 ASN B O 1
ATOM 4154 N N . ASP B 1 262 ? -3.807 -17.476 -31.997 1.00 125.58 270 ASP B N 1
ATOM 4155 C CA . ASP B 1 262 ? -3.788 -17.426 -30.529 1.00 124.95 270 ASP B CA 1
ATOM 4156 C C . ASP B 1 262 ? -4.519 -18.654 -29.967 1.00 126.80 270 ASP B C 1
ATOM 4157 O O . ASP B 1 262 ? -5.756 -18.692 -29.914 1.00 126.13 270 ASP B O 1
ATOM 4162 N N . MET B 1 263 ? -3.735 -19.663 -29.563 1.00 121.75 271 MET B N 1
ATOM 4163 C CA . MET B 1 263 ? -4.263 -20.902 -28.995 1.00 120.79 271 MET B CA 1
ATOM 4164 C C . MET B 1 263 ? -4.228 -20.876 -27.456 1.00 120.66 271 MET B C 1
ATOM 4165 O O . MET B 1 263 ? -4.623 -21.851 -26.813 1.00 119.08 271 MET B O 1
ATOM 4170 N N . THR B 1 264 ? -3.807 -19.724 -26.880 1.00 115.25 272 THR B N 1
ATOM 4171 C CA . THR B 1 264 ? -3.699 -19.430 -25.441 1.00 113.77 272 THR B CA 1
ATOM 4172 C C . THR B 1 264 ? -5.104 -19.318 -24.810 1.00 114.56 272 THR B C 1
ATOM 4173 O O . THR B 1 264 ? -5.266 -19.571 -23.612 1.00 113.80 272 THR B O 1
ATOM 4177 N N . GLU B 1 265 ? -6.117 -18.969 -25.636 1.00 109.49 273 GLU B N 1
ATOM 4178 C CA . GLU B 1 265 ? -7.513 -18.895 -25.200 1.00 108.50 273 GLU B CA 1
ATOM 4179 C C . GLU B 1 265 ? -8.439 -19.884 -25.958 1.00 109.59 273 GLU B C 1
ATOM 4180 O O . GLU B 1 265 ? -8.731 -19.676 -27.145 1.00 109.63 273 GLU B O 1
ATOM 4186 N N . PRO B 1 266 ? -8.927 -20.935 -25.254 1.00 102.82 274 PRO B N 1
ATOM 4187 C CA . PRO B 1 266 ? -9.840 -21.893 -25.883 1.00 101.74 274 PRO B CA 1
ATOM 4188 C C . PRO B 1 266 ? -11.281 -21.376 -25.873 1.00 103.91 274 PRO B C 1
ATOM 4189 O O . PRO B 1 266 ? -11.627 -20.519 -25.057 1.00 102.50 274 PRO B O 1
ATOM 4193 N N . HIS B 1 267 ? -12.125 -21.919 -26.760 1.00 101.03 275 HIS B N 1
ATOM 4194 C CA . HIS B 1 267 ? -13.528 -21.523 -26.880 1.00 101.55 275 HIS B CA 1
ATOM 4195 C C . HIS B 1 267 ? -14.418 -21.975 -25.710 1.00 99.95 275 HIS B C 1
ATOM 4196 O O . HIS B 1 267 ? -15.192 -21.169 -25.188 1.00 100.32 275 HIS B O 1
ATOM 4203 N N . LYS B 1 268 ? -14.322 -23.256 -25.321 1.00 91.24 276 LYS B N 1
ATOM 4204 C CA . LYS B 1 268 ? -15.088 -23.857 -24.227 1.00 88.66 276 LYS B CA 1
ATOM 4205 C C . LYS B 1 268 ? -14.136 -24.281 -23.054 1.00 84.04 276 LYS B C 1
ATOM 4206 O O . LYS B 1 268 ? -13.887 -25.471 -22.881 1.00 82.35 276 LYS B O 1
ATOM 4212 N N . PRO B 1 269 ? -13.631 -23.314 -22.227 1.00 75.47 277 PRO B N 1
ATOM 4213 C CA . PRO B 1 269 ? -12.689 -23.658 -21.147 1.00 73.39 277 PRO B CA 1
ATOM 4214 C C . PRO B 1 269 ? -13.161 -24.681 -20.124 1.00 71.37 277 PRO B C 1
ATOM 4215 O O . PRO B 1 269 ? -14.354 -24.877 -19.972 1.00 71.13 277 PRO B O 1
ATOM 4219 N N . LEU B 1 270 ? -12.221 -25.301 -19.398 1.00 64.49 278 LEU B N 1
ATOM 4220 C CA . LEU B 1 270 ? -12.523 -26.313 -18.386 1.00 64.33 278 LEU B CA 1
ATOM 4221 C C . LEU B 1 270 ? -13.618 -25.871 -17.431 1.00 73.78 278 LEU B C 1
ATOM 4222 O O . LEU B 1 270 ? -14.441 -26.697 -17.067 1.00 74.88 278 LEU B O 1
ATOM 4227 N N . THR B 1 271 ? -13.652 -24.573 -17.049 1.00 71.88 279 THR B N 1
ATOM 4228 C CA . THR B 1 271 ? -14.675 -24.026 -16.161 1.00 72.02 279 THR B CA 1
ATOM 4229 C C . THR B 1 271 ? -16.093 -24.202 -16.761 1.00 77.48 279 THR B C 1
ATOM 4230 O O . THR B 1 271 ? -17.016 -24.526 -16.019 1.00 77.06 279 THR B O 1
ATOM 4234 N N . GLN B 1 272 ? -16.241 -24.025 -18.096 1.00 73.90 280 GLN B N 1
ATOM 4235 C CA . GLN B 1 272 ? -17.500 -24.204 -18.815 1.00 73.28 280 GLN B CA 1
ATOM 4236 C C . GLN B 1 272 ? -17.907 -25.683 -18.928 1.00 75.14 280 GLN B C 1
ATOM 4237 O O . GLN B 1 272 ? -19.097 -25.983 -19.015 1.00 75.97 280 GLN B O 1
ATOM 4243 N N . LEU B 1 273 ? -16.935 -26.593 -18.961 1.00 69.36 281 LEU B N 1
ATOM 4244 C CA . LEU B 1 273 ? -17.188 -28.026 -19.071 1.00 68.30 281 LEU B CA 1
ATOM 4245 C C . LEU B 1 273 ? -17.547 -28.640 -17.716 1.00 76.15 281 LEU B C 1
ATOM 4246 O O . LEU B 1 273 ? -18.092 -29.737 -17.667 1.00 77.66 281 LEU B O 1
ATOM 4251 N N . LEU B 1 274 ? -17.231 -27.947 -16.613 1.00 72.49 282 LEU B N 1
ATOM 4252 C CA . LEU B 1 274 ? -17.509 -28.417 -15.253 1.00 70.72 282 LEU B CA 1
ATOM 4253 C C . LEU B 1 274 ? -18.355 -27.362 -14.536 1.00 74.15 282 LEU B C 1
ATOM 4254 O O . LEU B 1 274 ? -17.850 -26.621 -13.681 1.00 74.20 282 LEU B O 1
ATOM 4259 N N . PRO B 1 275 ? -19.660 -27.267 -14.910 1.00 70.14 283 PRO B N 1
ATOM 4260 C CA . PRO B 1 275 ? -20.531 -26.258 -14.293 1.00 69.58 283 PRO B CA 1
ATOM 4261 C C . PRO B 1 275 ? -20.943 -26.640 -12.881 1.00 76.49 283 PRO B C 1
ATOM 4262 O O . PRO B 1 275 ? -21.259 -27.810 -12.616 1.00 77.99 283 PRO B O 1
ATOM 4266 N N . GLY B 1 276 ? -20.896 -25.656 -11.987 1.00 72.57 284 GLY B N 1
ATOM 4267 C CA . GLY B 1 276 ? -21.231 -25.836 -10.581 1.00 72.20 284 GLY B CA 1
ATOM 4268 C C . GLY B 1 276 ? -20.153 -26.502 -9.744 1.00 76.59 284 GLY B C 1
ATOM 4269 O O . GLY B 1 276 ? -20.382 -26.783 -8.565 1.00 76.49 284 GLY B O 1
ATOM 4270 N N . ILE B 1 277 ? -18.964 -26.755 -10.339 1.00 72.92 285 ILE B N 1
ATOM 4271 C CA . ILE B 1 277 ? -17.795 -27.328 -9.656 1.00 71.27 285 ILE B CA 1
ATOM 4272 C C . ILE B 1 277 ? -16.948 -26.173 -9.089 1.00 76.69 285 ILE B C 1
ATOM 4273 O O . ILE B 1 277 ? -16.753 -25.149 -9.771 1.00 77.28 285 ILE B O 1
ATOM 4278 N N . SER B 1 278 ? -16.440 -26.347 -7.851 1.00 72.52 286 SER B N 1
ATOM 4279 C CA . SER B 1 278 ? -15.625 -25.342 -7.159 1.00 71.83 286 SER B CA 1
ATOM 4280 C C . SER B 1 278 ? -14.381 -24.923 -7.934 1.00 75.27 286 SER B C 1
ATOM 4281 O O . SER B 1 278 ? -13.789 -25.742 -8.641 1.00 73.98 286 SER B O 1
ATOM 4284 N N . ARG B 1 279 ? -13.976 -23.650 -7.753 1.00 73.02 287 ARG B N 1
ATOM 4285 C CA . ARG B 1 279 ? -12.799 -23.045 -8.366 1.00 73.75 287 ARG B CA 1
ATOM 4286 C C . ARG B 1 279 ? -11.552 -23.828 -8.017 1.00 76.23 287 ARG B C 1
ATOM 4287 O O . ARG B 1 279 ? -10.714 -24.035 -8.894 1.00 77.07 287 ARG B O 1
ATOM 4295 N N . GLU B 1 280 ? -11.455 -24.294 -6.750 1.00 68.67 288 GLU B N 1
ATOM 4296 C CA . GLU B 1 280 ? -10.342 -25.069 -6.183 1.00 66.55 288 GLU B CA 1
ATOM 4297 C C . GLU B 1 280 ? -10.068 -26.326 -6.983 1.00 65.10 288 GLU B C 1
ATOM 4298 O O . GLU B 1 280 ? -8.910 -26.626 -7.310 1.00 64.96 288 GLU B O 1
ATOM 4304 N N . ALA B 1 281 ? -11.147 -27.056 -7.291 1.00 58.30 289 ALA B N 1
ATOM 4305 C CA . ALA B 1 281 ? -11.119 -28.304 -8.042 1.00 57.00 289 ALA B CA 1
ATOM 4306 C C . ALA B 1 281 ? -10.744 -28.064 -9.508 1.00 58.62 289 ALA B C 1
ATOM 4307 O O . ALA B 1 281 ? -9.913 -28.795 -10.050 1.00 57.84 289 ALA B O 1
ATOM 4309 N N . VAL B 1 282 ? -11.323 -27.021 -10.133 1.00 55.07 290 VAL B N 1
ATOM 4310 C CA . VAL B 1 282 ? -11.059 -26.712 -11.529 1.00 55.10 290 VAL B CA 1
ATOM 4311 C C . VAL B 1 282 ? -9.617 -26.205 -11.693 1.00 58.21 290 VAL B C 1
ATOM 4312 O O . VAL B 1 282 ? -8.932 -26.623 -12.631 1.00 58.39 290 VAL B O 1
ATOM 4316 N N . ASP B 1 283 ? -9.127 -25.409 -10.735 1.00 55.79 291 ASP B N 1
ATOM 4317 C CA . ASP B 1 283 ? -7.761 -24.885 -10.728 1.00 56.14 291 ASP B CA 1
ATOM 4318 C C . ASP B 1 283 ? -6.740 -26.006 -10.614 1.00 58.77 291 ASP B C 1
ATOM 4319 O O . ASP B 1 283 ? -5.732 -25.970 -11.310 1.00 61.79 291 ASP B O 1
ATOM 4324 N N . PHE B 1 284 ? -7.019 -27.010 -9.776 1.00 50.94 292 PHE B N 1
ATOM 4325 C CA . PHE B 1 284 ? -6.170 -28.186 -9.601 1.00 49.45 292 PHE B CA 1
ATOM 4326 C C . PHE B 1 284 ? -6.124 -29.000 -10.925 1.00 53.77 292 PHE B C 1
ATOM 4327 O O . PHE B 1 284 ? -5.050 -29.356 -11.399 1.00 54.31 292 PHE B O 1
ATOM 4335 N N . LEU B 1 285 ? -7.290 -29.230 -11.539 1.00 50.42 293 LEU B N 1
ATOM 4336 C CA . LEU B 1 285 ? -7.454 -29.919 -12.816 1.00 49.97 293 LEU B CA 1
ATOM 4337 C C . LEU B 1 285 ? -6.749 -29.198 -13.982 1.00 52.34 293 LEU B C 1
ATOM 4338 O O . LEU B 1 285 ? -6.162 -29.859 -14.842 1.00 50.79 293 LEU B O 1
ATOM 4343 N N . GLU B 1 286 ? -6.771 -27.857 -13.987 1.00 49.24 294 GLU B N 1
ATOM 4344 C CA . GLU B 1 286 ? -6.088 -27.048 -15.011 1.00 48.87 294 GLU B CA 1
ATOM 4345 C C . GLU B 1 286 ? -4.567 -27.328 -15.004 1.00 52.47 294 GLU B C 1
ATOM 4346 O O . GLU B 1 286 ? -3.902 -27.176 -16.036 1.00 51.99 294 GLU B O 1
ATOM 4352 N N . GLN B 1 287 ? -4.023 -27.725 -13.829 1.00 48.85 295 GLN B N 1
ATOM 4353 C CA . GLN B 1 287 ? -2.599 -28.043 -13.620 1.00 47.01 295 GLN B CA 1
ATOM 4354 C C . GLN B 1 287 ? -2.218 -29.470 -14.053 1.00 50.45 295 GLN B C 1
ATOM 4355 O O . GLN B 1 287 ? -1.034 -29.773 -14.181 1.00 50.12 295 GLN B O 1
ATOM 4361 N N . ILE B 1 288 ? -3.227 -30.325 -14.319 1.00 46.11 296 ILE B N 1
ATOM 4362 C CA . ILE B 1 288 ? -3.057 -31.705 -14.785 1.00 44.38 296 ILE B CA 1
ATOM 4363 C C . ILE B 1 288 ? -3.408 -31.783 -16.289 1.00 50.02 296 ILE B C 1
ATOM 4364 O O . ILE B 1 288 ? -2.655 -32.357 -17.080 1.00 48.43 296 ILE B O 1
ATOM 4369 N N . LEU B 1 289 ? -4.519 -31.161 -16.682 1.00 46.67 297 LEU B N 1
ATOM 4370 C CA . LEU B 1 289 ? -4.924 -31.160 -18.068 1.00 46.19 297 LEU B CA 1
ATOM 4371 C C . LEU B 1 289 ? -4.267 -30.051 -18.851 1.00 51.55 297 LEU B C 1
ATOM 4372 O O . LEU B 1 289 ? -4.943 -29.169 -19.375 1.00 50.90 297 LEU B O 1
ATOM 4377 N N . THR B 1 290 ? -2.923 -30.121 -18.940 1.00 50.37 298 THR B N 1
ATOM 4378 C CA . THR B 1 290 ? -2.075 -29.195 -19.699 1.00 49.96 298 THR B CA 1
ATOM 4379 C C . THR B 1 290 ? -1.771 -29.912 -20.971 1.00 57.12 298 THR B C 1
ATOM 4380 O O . THR B 1 290 ? -1.556 -31.124 -20.933 1.00 58.79 298 THR B O 1
ATOM 4384 N N . PHE B 1 291 ? -1.709 -29.189 -22.088 1.00 54.56 299 PHE B N 1
ATOM 4385 C CA . PHE B 1 291 ? -1.404 -29.744 -23.408 1.00 54.17 299 PHE B CA 1
ATOM 4386 C C . PHE B 1 291 ? -0.011 -30.393 -23.449 1.00 60.70 299 PHE B C 1
ATOM 4387 O O . PHE B 1 291 ? 0.152 -31.480 -24.015 1.00 60.28 299 PHE B O 1
ATOM 4395 N N . SER B 1 292 ? 0.979 -29.726 -22.837 1.00 60.27 300 SER B N 1
ATOM 4396 C CA . SER B 1 292 ? 2.359 -30.188 -22.789 1.00 61.48 300 SER B CA 1
ATOM 4397 C C . SER B 1 292 ? 2.650 -31.055 -21.543 1.00 64.54 300 SER B C 1
ATOM 4398 O O . SER B 1 292 ? 2.355 -30.650 -20.404 1.00 62.31 300 SER B O 1
ATOM 4401 N N . PRO B 1 293 ? 3.303 -32.218 -21.742 1.00 61.14 301 PRO B N 1
ATOM 4402 C CA . PRO B 1 293 ? 3.651 -33.069 -20.584 1.00 61.55 301 PRO B CA 1
ATOM 4403 C C . PRO B 1 293 ? 4.647 -32.422 -19.620 1.00 73.00 301 PRO B C 1
ATOM 4404 O O . PRO B 1 293 ? 4.687 -32.804 -18.467 1.00 73.46 301 PRO B O 1
ATOM 4408 N N . MET B 1 294 ? 5.432 -31.455 -20.090 1.00 75.35 302 MET B N 1
ATOM 4409 C CA . MET B 1 294 ? 6.442 -30.728 -19.336 1.00 78.19 302 MET B CA 1
ATOM 4410 C C . MET B 1 294 ? 5.813 -29.907 -18.211 1.00 79.46 302 MET B C 1
ATOM 4411 O O . MET B 1 294 ? 6.354 -29.881 -17.104 1.00 79.01 302 MET B O 1
ATOM 4416 N N . ASP B 1 295 ? 4.696 -29.202 -18.507 1.00 74.73 303 ASP B N 1
ATOM 4417 C CA . ASP B 1 295 ? 3.968 -28.325 -17.570 1.00 73.67 303 ASP B CA 1
ATOM 4418 C C . ASP B 1 295 ? 3.092 -29.105 -16.600 1.00 71.61 303 ASP B C 1
ATOM 4419 O O . ASP B 1 295 ? 2.675 -28.561 -15.577 1.00 73.90 303 ASP B O 1
ATOM 4424 N N . ARG B 1 296 ? 2.772 -30.350 -16.939 1.00 60.09 304 ARG B N 1
ATOM 4425 C CA . ARG B 1 296 ? 1.918 -31.186 -16.145 1.00 56.54 304 ARG B CA 1
ATOM 4426 C C . ARG B 1 296 ? 2.532 -31.578 -14.823 1.00 56.35 304 ARG B C 1
ATOM 4427 O O . ARG B 1 296 ? 3.719 -31.914 -14.742 1.00 55.76 304 ARG B O 1
ATOM 4435 N N . LEU B 1 297 ? 1.680 -31.637 -13.810 1.00 49.09 305 LEU B N 1
ATOM 4436 C CA . LEU B 1 297 ? 2.047 -32.136 -12.498 1.00 47.76 305 LEU B CA 1
ATOM 4437 C C . LEU B 1 297 ? 2.309 -33.619 -12.606 1.00 52.38 305 LEU B C 1
ATOM 4438 O O . LEU B 1 297 ? 1.578 -34.323 -13.296 1.00 52.63 305 LEU B O 1
ATOM 4443 N N . THR B 1 298 ? 3.338 -34.102 -11.900 1.00 49.83 306 THR B N 1
ATOM 4444 C CA . THR B 1 298 ? 3.631 -35.534 -11.769 1.00 48.32 306 THR B CA 1
ATOM 4445 C C . THR B 1 298 ? 2.676 -36.009 -10.658 1.00 51.26 306 THR B C 1
ATOM 4446 O O . THR B 1 298 ? 2.151 -35.159 -9.937 1.00 53.78 306 THR B O 1
ATOM 4450 N N . ALA B 1 299 ? 2.458 -37.322 -10.490 1.00 47.27 307 ALA B N 1
ATOM 4451 C CA . ALA B 1 299 ? 1.606 -37.848 -9.407 1.00 47.65 307 ALA B CA 1
ATOM 4452 C C . ALA B 1 299 ? 2.100 -37.338 -8.049 1.00 55.93 307 ALA B C 1
ATOM 4453 O O . ALA B 1 299 ? 1.285 -36.886 -7.250 1.00 57.01 307 ALA B O 1
ATOM 4455 N N . GLU B 1 300 ? 3.433 -37.309 -7.839 1.00 56.07 308 GLU B N 1
ATOM 4456 C CA . GLU B 1 300 ? 4.092 -36.794 -6.629 1.00 58.05 308 GLU B CA 1
ATOM 4457 C C . GLU B 1 300 ? 3.799 -35.301 -6.420 1.00 62.97 308 GLU B C 1
ATOM 4458 O O . GLU B 1 300 ? 3.507 -34.904 -5.297 1.00 63.95 308 GLU B O 1
ATOM 4464 N N . GLU B 1 301 ? 3.891 -34.474 -7.487 1.00 59.35 309 GLU B N 1
ATOM 4465 C CA . GLU B 1 301 ? 3.613 -33.028 -7.412 1.00 58.26 309 GLU B CA 1
ATOM 4466 C C . GLU B 1 301 ? 2.134 -32.763 -7.145 1.00 61.09 309 GLU B C 1
ATOM 4467 O O . GLU B 1 301 ? 1.823 -31.915 -6.312 1.00 62.00 309 GLU B O 1
ATOM 4473 N N . ALA B 1 302 ? 1.230 -33.505 -7.813 1.00 55.12 310 ALA B N 1
ATOM 4474 C CA . ALA B 1 302 ? -0.218 -33.398 -7.596 1.00 54.24 310 ALA B CA 1
ATOM 4475 C C . ALA B 1 302 ? -0.605 -33.728 -6.120 1.00 60.82 310 ALA B C 1
ATOM 4476 O O . ALA B 1 302 ? -1.503 -33.089 -5.576 1.00 61.57 310 ALA B O 1
ATOM 4478 N N . LEU B 1 303 ? 0.116 -34.672 -5.471 1.00 56.57 311 LEU B N 1
ATOM 4479 C CA . LEU B 1 303 ? -0.128 -35.044 -4.078 1.00 57.18 311 LEU B CA 1
ATOM 4480 C C . LEU B 1 303 ? 0.370 -34.006 -3.121 1.00 61.40 311 LEU B C 1
ATOM 4481 O O . LEU B 1 303 ? -0.151 -33.909 -2.016 1.00 61.71 311 LEU B O 1
ATOM 4486 N N . SER B 1 304 ? 1.391 -33.242 -3.526 1.00 57.73 312 SER B N 1
ATOM 4487 C CA . SER B 1 304 ? 1.963 -32.178 -2.730 1.00 55.93 312 SER B CA 1
ATOM 4488 C C . SER B 1 304 ? 1.156 -30.907 -2.872 1.00 60.34 312 SER B C 1
ATOM 4489 O O . SER B 1 304 ? 1.322 -30.029 -2.056 1.00 61.78 312 SER B O 1
ATOM 4492 N N . HIS B 1 305 ? 0.301 -30.785 -3.920 1.00 60.06 313 HIS B N 1
ATOM 4493 C CA . HIS B 1 305 ? -0.570 -29.623 -4.187 1.00 58.51 313 HIS B CA 1
ATOM 4494 C C . HIS B 1 305 ? -1.485 -29.428 -2.970 1.00 62.28 313 HIS B C 1
ATOM 4495 O O . HIS B 1 305 ? -1.997 -30.421 -2.455 1.00 62.00 313 HIS B O 1
ATOM 4502 N N . PRO B 1 306 ? -1.702 -28.193 -2.469 1.00 58.66 314 PRO B N 1
ATOM 4503 C CA . PRO B 1 306 ? -2.535 -28.028 -1.248 1.00 57.99 314 PRO B CA 1
ATOM 4504 C C . PRO B 1 306 ? -3.935 -28.656 -1.334 1.00 62.64 314 PRO B C 1
ATOM 4505 O O . PRO B 1 306 ? -4.462 -29.070 -0.315 1.00 64.77 314 PRO B O 1
ATOM 4509 N N . TYR B 1 307 ? -4.490 -28.814 -2.543 1.00 57.15 315 TYR B N 1
ATOM 4510 C CA . TYR B 1 307 ? -5.796 -29.430 -2.782 1.00 55.32 315 TYR B CA 1
ATOM 4511 C C . TYR B 1 307 ? -5.825 -30.944 -2.409 1.00 60.81 315 TYR B C 1
ATOM 4512 O O . TYR B 1 307 ? -6.885 -31.478 -2.039 1.00 59.39 315 TYR B O 1
ATOM 4521 N N . MET B 1 308 ? -4.656 -31.617 -2.480 1.00 56.64 316 MET B N 1
ATOM 4522 C CA . MET B 1 308 ? -4.502 -33.042 -2.160 1.00 54.31 316 MET B CA 1
ATOM 4523 C C . MET B 1 308 ? -3.744 -33.293 -0.839 1.00 57.48 316 MET B C 1
ATOM 4524 O O . MET B 1 308 ? -4.003 -34.292 -0.163 1.00 56.23 316 MET B O 1
ATOM 4529 N N . SER B 1 309 ? -2.825 -32.393 -0.472 1.00 55.23 317 SER B N 1
ATOM 4530 C CA . SER B 1 309 ? -1.954 -32.493 0.701 1.00 57.19 317 SER B CA 1
ATOM 4531 C C . SER B 1 309 ? -2.692 -32.586 2.016 1.00 65.54 317 SER B C 1
ATOM 4532 O O . SER B 1 309 ? -2.142 -33.082 3.018 1.00 66.99 317 SER B O 1
ATOM 4535 N N . ILE B 1 310 ? -3.933 -32.078 2.007 1.00 61.78 318 ILE B N 1
ATOM 4536 C CA . ILE B 1 310 ? -4.810 -32.024 3.160 1.00 61.84 318 ILE B CA 1
ATOM 4537 C C . ILE B 1 310 ? -5.186 -33.443 3.667 1.00 67.77 318 ILE B C 1
ATOM 4538 O O . ILE B 1 310 ? -5.462 -33.592 4.843 1.00 67.07 318 ILE B O 1
ATOM 4543 N N . TYR B 1 311 ? -5.154 -34.473 2.788 1.00 64.64 319 TYR B N 1
ATOM 4544 C CA . TYR B 1 311 ? -5.469 -35.861 3.128 1.00 63.34 319 TYR B CA 1
ATOM 4545 C C . TYR B 1 311 ? -4.322 -36.611 3.781 1.00 74.23 319 TYR B C 1
ATOM 4546 O O . TYR B 1 311 ? -4.530 -37.724 4.259 1.00 77.62 319 TYR B O 1
ATOM 4555 N N . SER B 1 312 ? -3.128 -36.025 3.821 1.00 72.73 320 SER B N 1
ATOM 4556 C CA . SER B 1 312 ? -1.952 -36.686 4.382 1.00 73.54 320 SER B CA 1
ATOM 4557 C C . SER B 1 312 ? -1.732 -36.428 5.852 1.00 81.28 320 SER B C 1
ATOM 4558 O O . SER B 1 312 ? -2.097 -35.363 6.364 1.00 82.25 320 SER B O 1
ATOM 4561 N N . PHE B 1 313 ? -1.109 -37.400 6.546 1.00 80.06 321 PHE B N 1
ATOM 4562 C CA . PHE B 1 313 ? -0.780 -37.274 7.975 1.00 114.66 321 PHE B CA 1
ATOM 4563 C C . PHE B 1 313 ? 0.561 -37.922 8.351 1.00 139.82 321 PHE B C 1
ATOM 4564 O O . PHE B 1 313 ? 1.250 -38.482 7.498 1.00 95.77 321 PHE B O 1
ATOM 4572 N N . PHE C 1 6 ? -4.813 -11.040 -41.834 1.00 143.70 14 PHE C N 1
ATOM 4573 C CA . PHE C 1 6 ? -5.750 -9.946 -41.603 1.00 143.74 14 PHE C CA 1
ATOM 4574 C C . PHE C 1 6 ? -5.729 -8.939 -42.762 1.00 146.36 14 PHE C C 1
ATOM 4575 O O . PHE C 1 6 ? -4.654 -8.522 -43.202 1.00 145.99 14 PHE C O 1
ATOM 4583 N N . ASP C 1 7 ? -6.923 -8.535 -43.235 1.00 141.73 15 ASP C N 1
ATOM 4584 C CA . ASP C 1 7 ? -7.081 -7.573 -44.330 1.00 140.59 15 ASP C CA 1
ATOM 4585 C C . ASP C 1 7 ? -7.822 -6.326 -43.860 1.00 142.42 15 ASP C C 1
ATOM 4586 O O . ASP C 1 7 ? -8.915 -6.424 -43.295 1.00 142.04 15 ASP C O 1
ATOM 4591 N N . LEU C 1 8 ? -7.237 -5.156 -44.106 1.00 137.84 16 LEU C N 1
ATOM 4592 C CA . LEU C 1 8 ? -7.874 -3.891 -43.759 1.00 137.24 16 LEU C CA 1
ATOM 4593 C C . LEU C 1 8 ? -8.642 -3.405 -44.975 1.00 141.66 16 LEU C C 1
ATOM 4594 O O . LEU C 1 8 ? -8.086 -3.325 -46.074 1.00 141.28 16 LEU C O 1
ATOM 4599 N N . GLY C 1 9 ? -9.926 -3.139 -44.765 1.00 138.79 17 GLY C N 1
ATOM 4600 C CA . GLY C 1 9 ? -10.851 -2.728 -45.811 1.00 138.89 17 GLY C CA 1
ATOM 4601 C C . GLY C 1 9 ? -10.967 -3.793 -46.878 1.00 142.72 17 GLY C C 1
ATOM 4602 O O . GLY C 1 9 ? -11.171 -4.974 -46.573 1.00 141.86 17 GLY C O 1
ATOM 4603 N N . SER C 1 10 ? -10.768 -3.378 -48.129 1.00 139.93 18 SER C N 1
ATOM 4604 C CA . SER C 1 10 ? -10.796 -4.250 -49.301 1.00 140.08 18 SER C CA 1
ATOM 4605 C C . SER C 1 10 ? -9.509 -4.083 -50.119 1.00 141.92 18 SER C C 1
ATOM 4606 O O . SER C 1 10 ? -9.175 -4.948 -50.933 1.00 142.40 18 SER C O 1
ATOM 4609 N N . ARG C 1 11 ? -8.798 -2.973 -49.900 1.00 135.28 19 ARG C N 1
ATOM 4610 C CA . ARG C 1 11 ? -7.593 -2.621 -50.631 1.00 133.65 19 ARG C CA 1
ATOM 4611 C C . ARG C 1 11 ? -6.316 -3.213 -50.048 1.00 135.75 19 ARG C C 1
ATOM 4612 O O . ARG C 1 11 ? -5.431 -3.606 -50.808 1.00 135.93 19 ARG C O 1
ATOM 4620 N N . TYR C 1 12 ? -6.198 -3.241 -48.712 1.00 129.82 20 TYR C N 1
ATOM 4621 C CA . TYR C 1 12 ? -4.971 -3.665 -48.046 1.00 127.89 20 TYR C CA 1
ATOM 4622 C C . TYR C 1 12 ? -5.068 -5.065 -47.448 1.00 133.09 20 TYR C C 1
ATOM 4623 O O . TYR C 1 12 ? -5.861 -5.320 -46.546 1.00 133.13 20 TYR C O 1
ATOM 4632 N N . MET C 1 13 ? -4.238 -5.970 -47.996 1.00 129.84 21 MET C N 1
ATOM 4633 C CA . MET C 1 13 ? -4.146 -7.400 -47.703 1.00 129.48 21 MET C CA 1
ATOM 4634 C C . MET C 1 13 ? -2.872 -7.790 -46.936 1.00 128.63 21 MET C C 1
ATOM 4635 O O . MET C 1 13 ? -1.836 -7.140 -47.088 1.00 126.81 21 MET C O 1
ATOM 4640 N N . ASP C 1 14 ? -2.951 -8.911 -46.173 1.00 123.06 22 ASP C N 1
ATOM 4641 C CA . ASP C 1 14 ? -1.873 -9.563 -45.408 1.00 121.68 22 ASP C CA 1
ATOM 4642 C C . ASP C 1 14 ? -1.161 -8.623 -44.420 1.00 120.07 22 ASP C C 1
ATOM 4643 O O . ASP C 1 14 ? 0.047 -8.393 -44.541 1.00 120.24 22 ASP C O 1
ATOM 4648 N N . LEU C 1 15 ? -1.904 -8.101 -43.429 1.00 111.89 23 LEU C N 1
ATOM 4649 C CA . LEU C 1 15 ? -1.337 -7.195 -42.423 1.00 109.76 23 LEU C CA 1
ATOM 4650 C C . LEU C 1 15 ? -0.477 -7.926 -41.384 1.00 111.00 23 LEU C C 1
ATOM 4651 O O . LEU C 1 15 ? -0.994 -8.753 -40.632 1.00 111.19 23 LEU C O 1
ATOM 4656 N N . LYS C 1 16 ? 0.844 -7.640 -41.368 1.00 105.51 24 LYS C N 1
ATOM 4657 C CA . LYS C 1 16 ? 1.835 -8.214 -40.436 1.00 104.55 24 LYS C CA 1
ATOM 4658 C C . LYS C 1 16 ? 2.559 -7.091 -39.661 1.00 105.50 24 LYS C C 1
ATOM 4659 O O . LYS C 1 16 ? 3.218 -6.263 -40.286 1.00 104.18 24 LYS C O 1
ATOM 4665 N N . PRO C 1 17 ? 2.460 -7.032 -38.311 1.00 101.53 25 PRO C N 1
ATOM 4666 C CA . PRO C 1 17 ? 3.127 -5.941 -37.577 1.00 100.63 25 PRO C CA 1
ATOM 4667 C C . PRO C 1 17 ? 4.645 -5.943 -37.705 1.00 104.47 25 PRO C C 1
ATOM 4668 O O . PRO C 1 17 ? 5.236 -7.007 -37.857 1.00 103.39 25 PRO C O 1
ATOM 4672 N N . LEU C 1 18 ? 5.262 -4.738 -37.677 1.00 102.49 26 LEU C N 1
ATOM 4673 C CA . LEU C 1 18 ? 6.706 -4.493 -37.807 1.00 103.03 26 LEU C CA 1
ATOM 4674 C C . LEU C 1 18 ? 7.381 -4.539 -36.436 1.00 109.95 26 LEU C C 1
ATOM 4675 O O . LEU C 1 18 ? 8.062 -3.579 -36.036 1.00 110.62 26 LEU C O 1
ATOM 4680 N N . GLY C 1 19 ? 7.185 -5.660 -35.742 1.00 107.14 27 GLY C N 1
ATOM 4681 C CA . GLY C 1 19 ? 7.677 -5.903 -34.391 1.00 107.11 27 GLY C CA 1
ATOM 4682 C C . GLY C 1 19 ? 6.549 -5.866 -33.378 1.00 111.01 27 GLY C C 1
ATOM 4683 O O . GLY C 1 19 ? 5.376 -6.023 -33.738 1.00 109.80 27 GLY C O 1
ATOM 4684 N N . CYS C 1 20 ? 6.890 -5.647 -32.102 1.00 108.73 28 CYS C N 1
ATOM 4685 C CA . CYS C 1 20 ? 5.888 -5.577 -31.036 1.00 109.14 28 CYS C CA 1
ATOM 4686 C C . CYS C 1 20 ? 5.928 -4.238 -30.255 1.00 110.52 28 CYS C C 1
ATOM 4687 O O . CYS C 1 20 ? 6.758 -3.371 -30.551 1.00 109.65 28 CYS C O 1
ATOM 4690 N N . GLY C 1 21 ? 5.019 -4.091 -29.287 1.00 105.64 29 GLY C N 1
ATOM 4691 C CA . GLY C 1 21 ? 4.878 -2.896 -28.467 1.00 104.57 29 GLY C CA 1
ATOM 4692 C C . GLY C 1 21 ? 4.216 -1.803 -29.263 1.00 107.00 29 GLY C C 1
ATOM 4693 O O . GLY C 1 21 ? 3.155 -2.015 -29.856 1.00 106.62 29 GLY C O 1
ATOM 4694 N N . GLY C 1 22 ? 4.883 -0.663 -29.330 1.00 103.29 30 GLY C N 1
ATOM 4695 C CA . GLY C 1 22 ? 4.432 0.485 -30.106 1.00 103.19 30 GLY C CA 1
ATOM 4696 C C . GLY C 1 22 ? 4.657 0.300 -31.594 1.00 107.26 30 GLY C C 1
ATOM 4697 O O . GLY C 1 22 ? 4.220 1.131 -32.394 1.00 107.90 30 GLY C O 1
ATOM 4698 N N . ASN C 1 23 ? 5.366 -0.786 -31.965 1.00 102.68 31 ASN C N 1
ATOM 4699 C CA . ASN C 1 23 ? 5.668 -1.194 -33.335 1.00 101.80 31 ASN C CA 1
ATOM 4700 C C . ASN C 1 23 ? 4.704 -2.283 -33.820 1.00 104.36 31 ASN C C 1
ATOM 4701 O O . ASN C 1 23 ? 4.808 -2.761 -34.949 1.00 104.10 31 ASN C O 1
ATOM 4706 N N . GLY C 1 24 ? 3.762 -2.642 -32.948 1.00 100.04 32 GLY C N 1
ATOM 4707 C CA . GLY C 1 24 ? 2.671 -3.571 -33.214 1.00 98.87 32 GLY C CA 1
ATOM 4708 C C . GLY C 1 24 ? 1.476 -2.775 -33.703 1.00 100.65 32 GLY C C 1
ATOM 4709 O O . GLY C 1 24 ? 0.435 -3.341 -34.036 1.00 99.73 32 GLY C O 1
ATOM 4710 N N . LEU C 1 25 ? 1.636 -1.431 -33.719 1.00 96.53 33 LEU C N 1
ATOM 4711 C CA . LEU C 1 25 ? 0.707 -0.414 -34.214 1.00 95.75 33 LEU C CA 1
ATOM 4712 C C . LEU C 1 25 ? 1.193 0.057 -35.602 1.00 97.56 33 LEU C C 1
ATOM 4713 O O . LEU C 1 25 ? 0.608 0.958 -36.190 1.00 97.19 33 LEU C O 1
ATOM 4718 N N . VAL C 1 26 ? 2.276 -0.547 -36.107 1.00 93.22 34 VAL C N 1
ATOM 4719 C CA . VAL C 1 26 ? 2.804 -0.306 -37.446 1.00 92.98 34 VAL C CA 1
ATOM 4720 C C . VAL C 1 26 ? 2.860 -1.689 -38.155 1.00 98.03 34 VAL C C 1
ATOM 4721 O O . VAL C 1 26 ? 3.458 -2.628 -37.635 1.00 97.39 34 VAL C O 1
ATOM 4725 N N . PHE C 1 27 ? 2.120 -1.827 -39.265 1.00 95.80 35 PHE C N 1
ATOM 4726 C CA . PHE C 1 27 ? 1.957 -3.064 -40.034 1.00 96.34 35 PHE C CA 1
ATOM 4727 C C . PHE C 1 27 ? 2.556 -2.949 -41.406 1.00 104.94 35 PHE C C 1
ATOM 4728 O O . PHE C 1 27 ? 2.716 -1.847 -41.923 1.00 104.99 35 PHE C O 1
ATOM 4736 N N . SER C 1 28 ? 2.834 -4.091 -42.028 1.00 105.14 36 SER C N 1
ATOM 4737 C CA . SER C 1 28 ? 3.265 -4.144 -43.415 1.00 106.24 36 SER C CA 1
ATOM 4738 C C . SER C 1 28 ? 2.167 -4.905 -44.137 1.00 113.30 36 SER C C 1
ATOM 4739 O O . SER C 1 28 ? 1.728 -5.954 -43.663 1.00 112.01 36 SER C O 1
ATOM 4742 N N . ALA C 1 29 ? 1.656 -4.328 -45.228 1.00 113.98 37 ALA C N 1
ATOM 4743 C CA . ALA C 1 29 ? 0.581 -4.915 -46.022 1.00 115.18 37 ALA C CA 1
ATOM 4744 C C . ALA C 1 29 ? 0.856 -4.733 -47.507 1.00 125.12 37 ALA C C 1
ATOM 4745 O O . ALA C 1 29 ? 1.792 -4.026 -47.881 1.00 124.88 37 ALA C O 1
ATOM 4747 N N . VAL C 1 30 ? 0.022 -5.354 -48.355 1.00 126.38 38 VAL C N 1
ATOM 4748 C CA . VAL C 1 30 ? 0.103 -5.272 -49.817 1.00 127.84 38 VAL C CA 1
ATOM 4749 C C . VAL C 1 30 ? -1.116 -4.461 -50.324 1.00 136.78 38 VAL C C 1
ATOM 4750 O O . VAL C 1 30 ? -2.230 -4.717 -49.871 1.00 137.32 38 VAL C O 1
ATOM 4754 N N . ASP C 1 31 ? -0.920 -3.525 -51.284 1.00 136.38 39 ASP C N 1
ATOM 4755 C CA . ASP C 1 31 ? -1.997 -2.731 -51.903 1.00 137.76 39 ASP C CA 1
ATOM 4756 C C . ASP C 1 31 ? -2.585 -3.530 -53.065 1.00 144.81 39 ASP C C 1
ATOM 4757 O O . ASP C 1 31 ? -1.848 -4.270 -53.713 1.00 145.19 39 ASP C O 1
ATOM 4762 N N . ASN C 1 32 ? -3.896 -3.372 -53.345 1.00 143.55 40 ASN C N 1
ATOM 4763 C CA . ASN C 1 32 ? -4.569 -4.098 -54.429 1.00 144.38 40 ASN C CA 1
ATOM 4764 C C . ASN C 1 32 ? -4.828 -3.256 -55.678 1.00 152.48 40 ASN C C 1
ATOM 4765 O O . ASN C 1 32 ? -4.994 -3.822 -56.761 1.00 152.68 40 ASN C O 1
ATOM 4770 N N . ASP C 1 33 ? -4.855 -1.917 -55.538 1.00 151.12 41 ASP C N 1
ATOM 4771 C CA . ASP C 1 33 ? -5.045 -0.991 -56.661 1.00 152.10 41 ASP C CA 1
ATOM 4772 C C . ASP C 1 33 ? -3.706 -0.720 -57.394 1.00 157.81 41 ASP C C 1
ATOM 4773 O O . ASP C 1 33 ? -3.693 -0.068 -58.447 1.00 157.6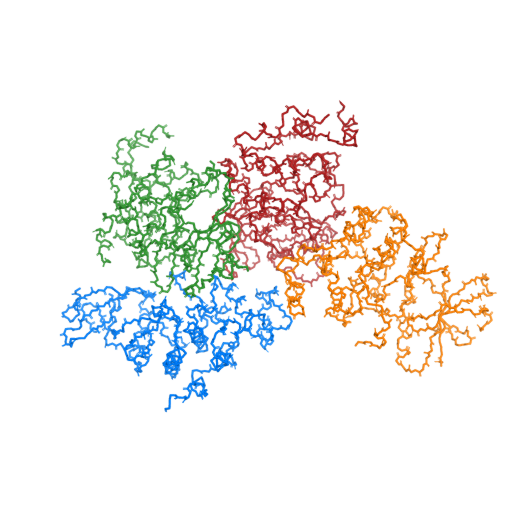9 41 ASP C O 1
ATOM 4778 N N . CYS C 1 34 ? -2.587 -1.241 -56.829 1.00 155.01 42 CYS C N 1
ATOM 4779 C CA . CYS C 1 34 ? -1.217 -1.065 -57.324 1.00 155.00 42 CYS C CA 1
ATOM 4780 C C . CYS C 1 34 ? -0.358 -2.347 -57.286 1.00 157.27 42 CYS C C 1
ATOM 4781 O O . CYS C 1 34 ? 0.541 -2.477 -58.120 1.00 157.74 42 CYS C O 1
ATOM 4784 N N . ASP C 1 35 ? -0.595 -3.255 -56.293 1.00 151.01 43 ASP C N 1
ATOM 4785 C CA . ASP C 1 35 ? 0.188 -4.475 -55.999 1.00 148.69 43 ASP C CA 1
ATOM 4786 C C . ASP C 1 35 ? 1.566 -4.018 -55.482 1.00 145.78 43 ASP C C 1
ATOM 4787 O O . ASP C 1 35 ? 2.605 -4.256 -56.107 1.00 145.64 43 ASP C O 1
ATOM 4792 N N . LYS C 1 36 ? 1.538 -3.298 -54.349 1.00 136.33 44 LYS C N 1
ATOM 4793 C CA . LYS C 1 36 ? 2.701 -2.653 -53.737 1.00 133.01 44 LYS C CA 1
ATOM 4794 C C . LYS C 1 36 ? 2.768 -2.863 -52.210 1.00 129.98 44 LYS C C 1
ATOM 4795 O O . LYS C 1 36 ? 1.739 -2.789 -51.537 1.00 129.24 44 LYS C O 1
ATOM 4801 N N . ARG C 1 37 ? 3.986 -3.095 -51.664 1.00 121.50 45 ARG C N 1
ATOM 4802 C CA . ARG C 1 37 ? 4.205 -3.235 -50.219 1.00 118.39 45 ARG C CA 1
ATOM 4803 C C . ARG C 1 37 ? 4.084 -1.843 -49.581 1.00 115.97 45 ARG C C 1
ATOM 4804 O O . ARG C 1 37 ? 4.621 -0.868 -50.117 1.00 115.11 45 ARG C O 1
ATOM 4812 N N . VAL C 1 38 ? 3.322 -1.748 -48.480 1.00 107.63 46 VAL C N 1
ATOM 4813 C CA . VAL C 1 38 ? 3.056 -0.488 -47.776 1.00 104.66 46 VAL C CA 1
ATOM 4814 C C . VAL C 1 38 ? 3.221 -0.675 -46.288 1.00 104.87 46 VAL C C 1
ATOM 4815 O O . VAL C 1 38 ? 3.188 -1.808 -45.810 1.00 104.15 46 VAL C O 1
ATOM 4819 N N . ALA C 1 39 ? 3.390 0.441 -45.556 1.00 99.36 47 ALA C N 1
ATOM 4820 C CA . ALA C 1 39 ? 3.472 0.482 -44.096 1.00 97.55 47 ALA C CA 1
ATOM 4821 C C . ALA C 1 39 ? 2.213 1.176 -43.644 1.00 99.01 47 ALA C C 1
ATOM 4822 O O . ALA C 1 39 ? 1.905 2.266 -44.145 1.00 99.98 47 ALA C O 1
ATOM 4824 N N . ILE C 1 40 ? 1.444 0.519 -42.760 1.00 91.89 48 ILE C N 1
ATOM 4825 C CA . ILE C 1 40 ? 0.197 1.058 -42.221 1.00 90.52 48 ILE C CA 1
ATOM 4826 C C . ILE C 1 40 ? 0.364 1.332 -40.732 1.00 93.45 48 ILE C C 1
ATOM 4827 O O . ILE C 1 40 ? 0.715 0.432 -39.986 1.00 93.59 48 ILE C O 1
ATOM 4832 N N . LYS C 1 41 ? 0.170 2.581 -40.317 1.00 89.35 49 LYS C N 1
ATOM 4833 C CA . LYS C 1 41 ? 0.300 2.989 -38.921 1.00 88.87 49 LYS C CA 1
ATOM 4834 C C . LYS C 1 41 ? -1.080 3.223 -38.333 1.00 93.18 49 LYS C C 1
ATOM 4835 O O . LYS C 1 41 ? -1.840 4.023 -38.856 1.00 93.16 49 LYS C O 1
ATOM 4841 N N . LYS C 1 42 ? -1.409 2.517 -37.260 1.00 90.84 50 LYS C N 1
ATOM 4842 C CA . LYS C 1 42 ? -2.673 2.688 -36.559 1.00 91.16 50 LYS C CA 1
ATOM 4843 C C . LYS C 1 42 ? -2.492 3.727 -35.452 1.00 100.44 50 LYS C C 1
ATOM 4844 O O . LYS C 1 42 ? -1.566 3.637 -34.640 1.00 100.76 50 LYS C O 1
ATOM 4850 N N . ILE C 1 43 ? -3.374 4.713 -35.440 1.00 100.25 51 ILE C N 1
ATOM 4851 C CA . ILE C 1 43 ? -3.388 5.768 -34.448 1.00 101.93 51 ILE C CA 1
ATOM 4852 C C . ILE C 1 43 ? -4.596 5.512 -33.555 1.00 110.47 51 ILE C C 1
ATOM 4853 O O . ILE C 1 43 ? -5.740 5.574 -34.013 1.00 109.17 51 ILE C O 1
ATOM 4858 N N . VAL C 1 44 ? -4.326 5.189 -32.289 1.00 112.43 52 VAL C N 1
ATOM 4859 C CA . VAL C 1 44 ? -5.360 4.984 -31.280 1.00 115.03 52 VAL C CA 1
ATOM 4860 C C . VAL C 1 44 ? -5.650 6.384 -30.723 1.00 125.99 52 VAL C C 1
ATOM 4861 O O . VAL C 1 44 ? -4.729 7.095 -30.285 1.00 125.19 52 VAL C O 1
ATOM 4865 N N . LEU C 1 45 ? -6.911 6.808 -30.830 1.00 128.09 53 LEU C N 1
ATOM 4866 C CA . LEU C 1 45 ? -7.315 8.136 -30.382 1.00 130.31 53 LEU C CA 1
ATOM 4867 C C . LEU C 1 45 ? -7.799 8.081 -28.938 1.00 139.06 53 LEU C C 1
ATOM 4868 O O . LEU C 1 45 ? -8.635 7.236 -28.592 1.00 139.09 53 LEU C O 1
ATOM 4873 N N . THR C 1 46 ? -7.261 8.982 -28.098 1.00 138.79 54 THR C N 1
ATOM 4874 C CA . THR C 1 46 ? -7.619 9.097 -26.685 1.00 140.26 54 THR C CA 1
ATOM 4875 C C . THR C 1 46 ? -9.045 9.695 -26.546 1.00 148.65 54 THR C C 1
ATOM 4876 O O . THR C 1 46 ? -9.952 8.978 -26.104 1.00 148.82 54 THR C O 1
ATOM 4880 N N . ASP C 1 47 ? -9.247 10.977 -26.976 1.00 147.79 55 ASP C N 1
ATOM 4881 C CA . ASP C 1 47 ? -10.534 11.705 -26.931 1.00 148.89 55 ASP C CA 1
ATOM 4882 C C . ASP C 1 47 ? -10.632 12.787 -28.070 1.00 155.25 55 ASP C C 1
ATOM 4883 O O . ASP C 1 47 ? -9.720 12.787 -28.897 1.00 153.93 55 ASP C O 1
ATOM 4888 N N . PRO C 1 48 ? -11.665 13.697 -28.191 1.00 155.02 56 PRO C N 1
ATOM 4889 C CA . PRO C 1 48 ? -11.663 14.661 -29.320 1.00 155.90 56 PRO C CA 1
ATOM 4890 C C . PRO C 1 48 ? -10.455 15.616 -29.382 1.00 162.71 56 PRO C C 1
ATOM 4891 O O . PRO C 1 48 ? -10.324 16.381 -30.348 1.00 162.97 56 PRO C O 1
ATOM 4895 N N . GLN C 1 49 ? -9.559 15.551 -28.370 1.00 160.19 57 GLN C N 1
ATOM 4896 C CA . GLN C 1 49 ? -8.296 16.300 -28.325 1.00 159.97 57 GLN C CA 1
ATOM 4897 C C . GLN C 1 49 ? -7.320 15.603 -29.283 1.00 163.76 57 GLN C C 1
ATOM 4898 O O . GLN C 1 49 ? -6.532 16.271 -29.955 1.00 163.17 57 GLN C O 1
ATOM 4904 N N . SER C 1 50 ? -7.428 14.254 -29.376 1.00 160.14 58 SER C N 1
ATOM 4905 C CA . SER C 1 50 ? -6.651 13.387 -30.265 1.00 159.71 58 SER C CA 1
ATOM 4906 C C . SER C 1 50 ? -7.202 13.383 -31.711 1.00 163.11 58 SER C C 1
ATOM 4907 O O . SER C 1 50 ? -6.446 13.083 -32.634 1.00 162.68 58 SER C O 1
ATOM 4910 N N . VAL C 1 51 ? -8.501 13.738 -31.908 1.00 159.25 59 VAL C N 1
ATOM 4911 C CA . VAL C 1 51 ? -9.142 13.873 -33.230 1.00 158.90 59 VAL C CA 1
ATOM 4912 C C . VAL C 1 51 ? -8.565 15.141 -33.914 1.00 163.62 59 VAL C C 1
ATOM 4913 O O . VAL C 1 51 ? -8.338 15.136 -35.124 1.00 163.29 59 VAL C O 1
ATOM 4917 N N . LYS C 1 52 ? -8.286 16.199 -33.123 1.00 160.43 60 LYS C N 1
ATOM 4918 C CA . LYS C 1 52 ? -7.672 17.436 -33.606 1.00 160.34 60 LYS C CA 1
ATOM 4919 C C . LYS C 1 52 ? -6.172 17.210 -33.837 1.00 164.76 60 LYS C C 1
ATOM 4920 O O . LYS C 1 52 ? -5.583 17.865 -34.699 1.00 164.51 60 LYS C O 1
ATOM 4926 N N . HIS C 1 53 ? -5.565 16.276 -33.067 1.00 161.66 61 HIS C N 1
ATOM 4927 C CA . HIS C 1 53 ? -4.152 15.882 -33.158 1.00 161.58 61 HIS C CA 1
ATOM 4928 C C . HIS C 1 53 ? -3.886 15.114 -34.456 1.00 164.04 61 HIS C C 1
ATOM 4929 O O . HIS C 1 53 ? -2.892 15.387 -35.131 1.00 163.71 61 HIS C O 1
ATOM 4936 N N . ALA C 1 54 ? -4.772 14.146 -34.790 1.00 159.26 62 ALA C N 1
ATOM 4937 C CA . ALA C 1 54 ? -4.688 13.322 -36.001 1.00 158.30 62 ALA C CA 1
ATOM 4938 C C . ALA C 1 54 ? -4.917 14.179 -37.241 1.00 159.47 62 ALA C C 1
ATOM 4939 O O . ALA C 1 54 ? -4.147 14.070 -38.193 1.00 158.36 62 ALA C O 1
ATOM 4941 N N . LEU C 1 55 ? -5.939 15.074 -37.194 1.00 154.80 63 LEU C N 1
ATOM 4942 C CA . LEU C 1 55 ? -6.303 16.036 -38.245 1.00 153.98 63 LEU C CA 1
ATOM 4943 C C . LEU C 1 55 ? -5.128 16.975 -38.546 1.00 156.26 63 LEU C C 1
ATOM 4944 O O . LEU C 1 55 ? -5.027 17.477 -39.665 1.00 155.65 63 LEU C O 1
ATOM 4949 N N . ARG C 1 56 ? -4.242 17.197 -37.544 1.00 151.65 64 ARG C N 1
ATOM 4950 C CA . ARG C 1 56 ? -3.047 18.022 -37.671 1.00 150.90 64 ARG C CA 1
ATOM 4951 C C . ARG C 1 56 ? -2.005 17.300 -38.533 1.00 153.07 64 ARG C C 1
ATOM 4952 O O . ARG C 1 56 ? -1.574 17.862 -39.543 1.00 152.46 64 ARG C O 1
ATOM 4960 N N . GLU C 1 57 ? -1.639 16.045 -38.160 1.00 148.48 65 GLU C N 1
ATOM 4961 C CA . GLU C 1 57 ? -0.661 15.224 -38.890 1.00 147.78 65 GLU C CA 1
ATOM 4962 C C . GLU C 1 57 ? -1.118 14.935 -40.324 1.00 149.57 65 GLU C C 1
ATOM 4963 O O . GLU C 1 57 ? -0.331 15.129 -41.246 1.00 149.67 65 GLU C O 1
ATOM 4969 N N . ILE C 1 58 ? -2.385 14.499 -40.503 1.00 143.55 66 ILE C N 1
ATOM 4970 C CA . ILE C 1 58 ? -2.988 14.162 -41.800 1.00 142.26 66 ILE C CA 1
ATOM 4971 C C . ILE C 1 58 ? -2.823 15.302 -42.823 1.00 142.63 66 ILE C C 1
ATOM 4972 O O . ILE C 1 58 ? -2.308 15.056 -43.914 1.00 141.87 66 ILE C O 1
ATOM 4977 N N . LYS C 1 59 ? -3.213 16.535 -42.453 1.00 137.13 67 LYS C N 1
ATOM 4978 C CA . LYS C 1 59 ? -3.100 17.713 -43.322 1.00 136.03 67 LYS C CA 1
ATOM 4979 C C . LYS C 1 59 ? -1.631 18.072 -43.601 1.00 138.81 67 LYS C C 1
ATOM 4980 O O . LYS C 1 59 ? -1.311 18.594 -44.670 1.00 136.77 67 LYS C O 1
ATOM 4986 N N . ILE C 1 60 ? -0.737 17.727 -42.658 1.00 136.68 68 ILE C N 1
ATOM 4987 C CA . ILE C 1 60 ? 0.697 17.966 -42.772 1.00 136.93 68 ILE C CA 1
ATOM 4988 C C . ILE C 1 60 ? 1.333 17.014 -43.818 1.00 140.18 68 ILE C C 1
ATOM 4989 O O . ILE C 1 60 ? 1.666 17.461 -44.912 1.00 140.75 68 ILE C O 1
ATOM 4994 N N . ILE C 1 61 ? 1.411 15.718 -43.510 1.00 135.37 69 ILE C N 1
ATOM 4995 C CA . ILE C 1 61 ? 2.073 14.668 -44.290 1.00 134.60 69 ILE C CA 1
ATOM 4996 C C . ILE C 1 61 ? 1.577 14.527 -45.756 1.00 136.26 69 ILE C C 1
ATOM 4997 O O . ILE C 1 61 ? 2.419 14.517 -46.659 1.00 135.97 69 ILE C O 1
ATOM 5002 N N . ARG C 1 62 ? 0.249 14.419 -45.986 1.00 130.89 70 ARG C N 1
ATOM 5003 C CA . ARG C 1 62 ? -0.373 14.258 -47.304 1.00 130.12 70 ARG C CA 1
ATOM 5004 C C . ARG C 1 62 ? 0.089 15.354 -48.288 1.00 134.17 70 ARG C C 1
ATOM 5005 O O . ARG C 1 62 ? 0.584 15.037 -49.373 1.00 133.60 70 ARG C O 1
ATOM 5013 N N . ARG C 1 63 ? -0.021 16.635 -47.869 1.00 131.12 71 ARG C N 1
ATOM 5014 C CA . ARG C 1 63 ? 0.347 17.837 -48.632 1.00 131.43 71 ARG C CA 1
ATOM 5015 C C . ARG C 1 63 ? 1.839 17.894 -48.993 1.00 133.50 71 ARG C C 1
ATOM 5016 O O . ARG C 1 63 ? 2.227 18.610 -49.920 1.00 132.95 71 ARG C O 1
ATOM 5024 N N . LEU C 1 64 ? 2.665 17.138 -48.273 1.00 128.69 72 LEU C N 1
ATOM 5025 C CA . LEU C 1 64 ? 4.102 17.155 -48.486 1.00 127.72 72 LEU C CA 1
ATOM 5026 C C . LEU C 1 64 ? 4.581 16.096 -49.475 1.00 130.25 72 LEU C C 1
ATOM 5027 O O . LEU C 1 64 ? 4.428 14.891 -49.236 1.00 130.29 72 LEU C O 1
ATOM 5032 N N . ASP C 1 65 ? 5.176 16.581 -50.591 1.00 124.44 73 ASP C N 1
ATOM 5033 C CA . ASP C 1 65 ? 5.710 15.786 -51.702 1.00 122.87 73 ASP C CA 1
ATOM 5034 C C . ASP C 1 65 ? 7.212 16.012 -51.923 1.00 121.23 73 ASP C C 1
ATOM 5035 O O . ASP C 1 65 ? 7.615 17.048 -52.465 1.00 121.09 73 ASP C O 1
ATOM 5040 N N . HIS C 1 66 ? 8.036 15.024 -51.515 1.00 112.85 74 HIS C N 1
ATOM 5041 C CA . HIS C 1 66 ? 9.495 15.083 -51.638 1.00 110.08 74 HIS C CA 1
ATOM 5042 C C . HIS C 1 66 ? 10.149 13.692 -51.654 1.00 109.47 74 HIS C C 1
ATOM 5043 O O . HIS C 1 66 ? 9.594 12.733 -51.090 1.00 109.77 74 HIS C O 1
ATOM 5050 N N . ASP C 1 67 ? 11.341 13.599 -52.300 1.00 101.19 75 ASP C N 1
ATOM 5051 C CA . ASP C 1 67 ? 12.175 12.400 -52.395 1.00 99.01 75 ASP C CA 1
ATOM 5052 C C . ASP C 1 67 ? 12.691 11.951 -51.044 1.00 99.26 75 ASP C C 1
ATOM 5053 O O . ASP C 1 67 ? 13.012 10.779 -50.890 1.00 97.89 75 ASP C O 1
ATOM 5058 N N . ASN C 1 68 ? 12.875 12.898 -50.110 1.00 94.92 76 ASN C N 1
ATOM 5059 C CA . ASN C 1 68 ? 13.480 12.656 -48.800 1.00 94.14 76 ASN C CA 1
ATOM 5060 C C . ASN C 1 68 ? 12.491 12.795 -47.612 1.00 96.98 76 ASN C C 1
ATOM 5061 O O . ASN C 1 68 ? 12.896 12.969 -46.455 1.00 95.27 76 ASN C O 1
ATOM 5066 N N . ILE C 1 69 ? 11.191 12.645 -47.919 1.00 93.88 77 ILE C N 1
ATOM 5067 C CA . ILE C 1 69 ? 10.093 12.641 -46.955 1.00 93.66 77 ILE C CA 1
ATOM 5068 C C . ILE C 1 69 ? 9.315 11.376 -47.282 1.00 100.19 77 ILE C C 1
ATOM 5069 O O . ILE C 1 69 ? 8.988 11.168 -48.453 1.00 101.11 77 ILE C O 1
ATOM 5074 N N . VAL C 1 70 ? 9.063 10.508 -46.276 1.00 97.95 78 VAL C N 1
ATOM 5075 C CA . VAL C 1 70 ? 8.305 9.260 -46.472 1.00 98.11 78 VAL C CA 1
ATOM 5076 C C . VAL C 1 70 ? 6.937 9.646 -47.057 1.00 105.09 78 VAL C C 1
ATOM 5077 O O . VAL C 1 70 ? 6.263 10.509 -46.491 1.00 104.62 78 VAL C O 1
ATOM 5081 N N . LYS C 1 71 ? 6.577 9.102 -48.226 1.00 104.62 79 LYS C N 1
ATOM 5082 C CA . LYS C 1 71 ? 5.303 9.448 -48.863 1.00 106.35 79 LYS C CA 1
ATOM 5083 C C . LYS C 1 71 ? 4.093 8.757 -48.198 1.00 113.38 79 LYS C C 1
ATOM 5084 O O . LYS C 1 71 ? 4.071 7.525 -48.095 1.00 112.92 79 LYS C O 1
ATOM 5090 N N . VAL C 1 72 ? 3.096 9.564 -47.747 1.00 111.48 80 VAL C N 1
ATOM 5091 C CA . VAL C 1 72 ? 1.854 9.090 -47.135 1.00 111.86 80 VAL C CA 1
ATOM 5092 C C . VAL C 1 72 ? 0.841 8.913 -48.261 1.00 119.60 80 VAL C C 1
ATOM 5093 O O . VAL C 1 72 ? 0.520 9.873 -48.967 1.00 120.76 80 VAL C O 1
ATOM 5097 N N . PHE C 1 73 ? 0.401 7.672 -48.476 1.00 117.49 81 PHE C N 1
ATOM 5098 C CA . PHE C 1 73 ? -0.512 7.334 -49.552 1.00 118.26 81 PHE C CA 1
ATOM 5099 C C . PHE C 1 73 ? -1.970 7.607 -49.234 1.00 125.63 81 PHE C C 1
ATOM 5100 O O . PHE C 1 73 ? -2.621 8.324 -49.994 1.00 126.99 81 PHE C O 1
ATOM 5108 N N . GLU C 1 74 ? -2.509 7.002 -48.165 1.00 123.22 82 GLU C N 1
ATOM 5109 C CA . GLU C 1 74 ? -3.919 7.192 -47.813 1.00 123.66 82 GLU C CA 1
ATOM 5110 C C . GLU C 1 74 ? -4.132 7.319 -46.303 1.00 128.60 82 GLU C C 1
ATOM 5111 O O . GLU C 1 74 ? -3.257 6.955 -45.511 1.00 127.97 82 GLU C O 1
ATOM 5117 N N . ILE C 1 75 ? -5.313 7.837 -45.918 1.00 125.65 83 ILE C N 1
ATOM 5118 C CA . ILE C 1 75 ? -5.771 7.982 -44.537 1.00 125.19 83 ILE C CA 1
ATOM 5119 C C . ILE C 1 75 ? -7.095 7.244 -44.465 1.00 130.53 83 ILE C C 1
ATOM 5120 O O . ILE C 1 75 ? -8.017 7.554 -45.227 1.00 130.07 83 ILE C O 1
ATOM 5125 N N . LEU C 1 76 ? -7.171 6.248 -43.569 1.00 128.46 84 LEU C N 1
ATOM 5126 C CA . LEU C 1 76 ? -8.342 5.398 -43.396 1.00 128.80 84 LEU C CA 1
ATOM 5127 C C . LEU C 1 76 ? -8.917 5.454 -41.989 1.00 134.37 84 LEU C C 1
ATOM 5128 O O . LEU C 1 76 ? -8.207 5.777 -41.042 1.00 133.47 84 LEU C O 1
ATOM 5133 N N . GLY C 1 77 ? -10.201 5.126 -41.879 1.00 133.21 85 GLY C N 1
ATOM 5134 C CA . GLY C 1 77 ? -10.929 5.068 -40.618 1.00 134.21 85 GLY C CA 1
ATOM 5135 C C . GLY C 1 77 ? -10.926 3.664 -40.038 1.00 141.45 85 GLY C C 1
ATOM 5136 O O . GLY C 1 77 ? -10.180 2.811 -40.531 1.00 141.27 85 GLY C O 1
ATOM 5137 N N . PRO C 1 78 ? -11.764 3.374 -39.008 1.00 140.30 86 PRO C N 1
ATOM 5138 C CA . PRO C 1 78 ? -11.747 2.031 -38.381 1.00 140.93 86 PRO C CA 1
ATOM 5139 C C . PRO C 1 78 ? -12.018 0.830 -39.301 1.00 146.56 86 PRO C C 1
ATOM 5140 O O . PRO C 1 78 ? -11.441 -0.236 -39.071 1.00 145.53 86 PRO C O 1
ATOM 5144 N N . SER C 1 79 ? -12.870 0.997 -40.334 1.00 145.16 87 SER C N 1
ATOM 5145 C CA . SER C 1 79 ? -13.192 -0.074 -41.279 1.00 145.96 87 SER C CA 1
ATOM 5146 C C . SER C 1 79 ? -12.589 0.180 -42.679 1.00 152.03 87 SER C C 1
ATOM 5147 O O . SER C 1 79 ? -13.324 0.288 -43.674 1.00 151.53 87 SER C O 1
ATOM 5150 N N . GLY C 1 80 ? -11.251 0.274 -42.708 1.00 149.82 88 GLY C N 1
ATOM 5151 C CA . GLY C 1 80 ? -10.394 0.484 -43.878 1.00 150.45 88 GLY C CA 1
ATOM 5152 C C . GLY C 1 80 ? -10.953 1.298 -45.029 1.00 156.66 88 GLY C C 1
ATOM 5153 O O . GLY C 1 80 ? -10.852 0.881 -46.189 1.00 156.06 88 GLY C O 1
ATOM 5154 N N . SER C 1 81 ? -11.547 2.464 -44.714 1.00 155.42 89 SER C N 1
ATOM 5155 C CA . SER C 1 81 ? -12.165 3.359 -45.696 1.00 156.12 89 SER C CA 1
ATOM 5156 C C . SER C 1 81 ? -11.522 4.742 -45.694 1.00 161.50 89 SER C C 1
ATOM 5157 O O . SER C 1 81 ? -11.201 5.266 -44.626 1.00 160.74 89 SER C O 1
ATOM 5160 N N . GLN C 1 82 ? -11.368 5.339 -46.895 1.00 158.44 90 GLN C N 1
ATOM 5161 C CA . GLN C 1 82 ? -10.761 6.656 -47.123 1.00 158.48 90 GLN C CA 1
ATOM 5162 C C . GLN C 1 82 ? -11.502 7.789 -46.389 1.00 162.94 90 GLN C C 1
ATOM 5163 O O . GLN C 1 82 ? -12.700 7.666 -46.110 1.00 163.17 90 GLN C O 1
ATOM 5169 N N . LEU C 1 83 ? -10.776 8.879 -46.063 1.00 159.22 91 LEU C N 1
ATOM 5170 C CA . LEU C 1 83 ? -11.319 10.057 -45.379 1.00 179.75 91 LEU C CA 1
ATOM 5171 C C . LEU C 1 83 ? -10.904 11.357 -46.069 1.00 197.89 91 LEU C C 1
ATOM 5172 O O . LEU C 1 83 ? -9.744 11.523 -46.445 1.00 158.23 91 LEU C O 1
ATOM 5177 N N . GLU C 1 92 ? -17.025 10.153 -34.055 1.00 158.98 100 GLU C N 1
ATOM 5178 C CA . GLU C 1 92 ? -17.579 8.794 -34.032 1.00 159.03 100 GLU C CA 1
ATOM 5179 C C . GLU C 1 92 ? -16.519 7.721 -34.358 1.00 159.87 100 GLU C C 1
ATOM 5180 O O . GLU C 1 92 ? -16.758 6.523 -34.163 1.00 159.74 100 GLU C O 1
ATOM 5186 N N . LEU C 1 93 ? -15.345 8.170 -34.830 1.00 153.70 101 LEU C N 1
ATOM 5187 C CA . LEU C 1 93 ? -14.220 7.322 -35.205 1.00 152.05 101 LEU C CA 1
ATOM 5188 C C . LEU C 1 93 ? -13.295 7.128 -34.002 1.00 151.01 101 LEU C C 1
ATOM 5189 O O . LEU C 1 93 ? -12.781 8.106 -33.445 1.00 150.65 101 LEU C O 1
ATOM 5194 N N . ASN C 1 94 ? -13.133 5.858 -33.578 1.00 143.04 102 ASN C N 1
ATOM 5195 C CA . ASN C 1 94 ? -12.321 5.428 -32.430 1.00 140.47 102 ASN C CA 1
ATOM 5196 C C . ASN C 1 94 ? -10.805 5.444 -32.694 1.00 137.70 102 ASN C C 1
ATOM 5197 O O . ASN C 1 94 ? -10.030 5.864 -31.828 1.00 136.98 102 ASN C O 1
ATOM 5202 N N . SER C 1 95 ? -10.397 4.976 -33.887 1.00 129.07 103 SER C N 1
ATOM 5203 C CA . SER C 1 95 ? -9.009 4.915 -34.344 1.00 126.34 103 SER C CA 1
ATOM 5204 C C . SER C 1 95 ? -8.922 5.310 -35.836 1.00 123.47 103 SER C C 1
ATOM 5205 O O . SER C 1 95 ? -9.950 5.350 -36.519 1.00 122.56 103 SER C O 1
ATOM 5208 N N . VAL C 1 96 ? -7.691 5.593 -36.332 1.00 114.70 104 VAL C N 1
ATOM 5209 C CA . VAL C 1 96 ? -7.404 5.956 -37.728 1.00 111.85 104 VAL C CA 1
ATOM 5210 C C . VAL C 1 96 ? -6.141 5.217 -38.226 1.00 108.36 104 VAL C C 1
ATOM 5211 O O . VAL C 1 96 ? -5.233 4.985 -37.434 1.00 106.70 104 VAL C O 1
ATOM 5215 N N . TYR C 1 97 ? -6.094 4.842 -39.526 1.00 100.39 105 TYR C N 1
ATOM 5216 C CA . TYR C 1 97 ? -4.941 4.170 -40.138 1.00 97.79 105 TYR C CA 1
ATOM 5217 C C . TYR C 1 97 ? -4.246 5.074 -41.165 1.00 99.24 105 TYR C C 1
ATOM 5218 O O . TYR C 1 97 ? -4.912 5.747 -41.948 1.00 99.17 105 TYR C O 1
ATOM 5227 N N . ILE C 1 98 ? -2.918 5.094 -41.158 1.00 94.21 106 ILE C N 1
ATOM 5228 C CA . ILE C 1 98 ? -2.127 5.908 -42.081 1.00 93.81 106 ILE C CA 1
ATOM 5229 C C . ILE C 1 98 ? -1.353 4.981 -42.987 1.00 97.53 106 ILE C C 1
ATOM 5230 O O . ILE C 1 98 ? -0.497 4.238 -42.514 1.00 96.75 106 ILE C O 1
ATOM 5235 N N . VAL C 1 99 ? -1.656 5.013 -44.285 1.00 94.70 107 VAL C N 1
ATOM 5236 C CA . VAL C 1 99 ? -0.959 4.194 -45.275 1.00 94.56 107 VAL C CA 1
ATOM 5237 C C . VAL C 1 99 ? 0.176 5.063 -45.825 1.00 98.80 107 VAL C C 1
ATOM 5238 O O . VAL C 1 99 ? -0.037 6.232 -46.160 1.00 99.15 107 VAL C O 1
ATOM 5242 N N . GLN C 1 100 ? 1.390 4.515 -45.841 1.00 94.06 108 GLN C N 1
ATOM 5243 C CA . GLN C 1 100 ? 2.559 5.210 -46.367 1.00 93.26 108 GLN C CA 1
ATOM 5244 C C . GLN C 1 100 ? 3.532 4.203 -46.980 1.00 95.62 108 GLN C C 1
ATOM 5245 O O . GLN C 1 100 ? 3.312 2.987 -46.842 1.00 93.69 108 GLN C O 1
ATOM 5251 N N . GLU C 1 101 ? 4.593 4.698 -47.666 1.00 92.04 109 GLU C N 1
ATOM 5252 C CA . GLU C 1 101 ? 5.547 3.822 -48.338 1.00 91.99 109 GLU C CA 1
ATOM 5253 C C . GLU C 1 101 ? 6.363 2.978 -47.376 1.00 94.71 109 GLU C C 1
ATOM 5254 O O . GLU C 1 101 ? 6.727 3.449 -46.301 1.00 95.87 109 GLU C O 1
ATOM 5260 N N . TYR C 1 102 ? 6.600 1.716 -47.750 1.00 89.27 110 TYR C N 1
ATOM 5261 C CA . TYR C 1 102 ? 7.390 0.788 -46.973 1.00 88.34 110 TYR C CA 1
ATOM 5262 C C . TYR C 1 102 ? 8.863 1.057 -47.221 1.00 94.08 110 TYR C C 1
ATOM 5263 O O . TYR C 1 102 ? 9.327 1.022 -48.369 1.00 94.57 110 TYR C O 1
ATOM 5272 N N . MET C 1 103 ? 9.592 1.323 -46.122 1.00 89.61 111 MET C N 1
ATOM 5273 C CA . MET C 1 103 ? 11.025 1.553 -46.096 1.00 88.39 111 MET C CA 1
ATOM 5274 C C . MET C 1 103 ? 11.645 0.310 -45.525 1.00 89.39 111 MET C C 1
ATOM 5275 O O . MET C 1 103 ? 11.065 -0.318 -44.640 1.00 89.62 111 MET C O 1
ATOM 5280 N N . GLU C 1 104 ? 12.793 -0.080 -46.073 1.00 84.44 112 GLU C N 1
ATOM 5281 C CA . GLU C 1 104 ? 13.518 -1.280 -45.687 1.00 84.16 112 GLU C CA 1
ATOM 5282 C C . GLU C 1 104 ? 13.855 -1.314 -44.190 1.00 87.38 112 GLU C C 1
ATOM 5283 O O . GLU C 1 104 ? 13.600 -2.324 -43.529 1.00 88.23 112 GLU C O 1
ATOM 5289 N N . THR C 1 105 ? 14.433 -0.211 -43.667 1.00 81.27 113 THR C N 1
ATOM 5290 C CA . THR C 1 105 ? 14.887 -0.091 -42.281 1.00 79.61 113 THR C CA 1
ATOM 5291 C C . THR C 1 105 ? 14.813 1.368 -41.788 1.00 78.33 113 THR C C 1
ATOM 5292 O O . THR C 1 105 ? 14.055 2.164 -42.343 1.00 77.47 113 THR C O 1
ATOM 5296 N N . ASP C 1 106 ? 15.512 1.674 -40.679 1.00 72.24 114 ASP C N 1
ATOM 5297 C CA . ASP C 1 106 ? 15.688 3.013 -40.110 1.00 70.28 114 ASP C CA 1
ATOM 5298 C C . ASP C 1 106 ? 17.158 3.216 -39.812 1.00 71.30 114 ASP C C 1
ATOM 5299 O O . ASP C 1 106 ? 17.930 2.255 -39.829 1.00 70.53 114 ASP C O 1
ATOM 5304 N N . LEU C 1 107 ? 17.569 4.456 -39.602 1.00 68.37 115 LEU C N 1
ATOM 5305 C CA . LEU C 1 107 ? 18.970 4.768 -39.322 1.00 67.03 115 LEU C CA 1
ATOM 5306 C C . LEU C 1 107 ? 19.456 4.169 -37.991 1.00 70.31 115 LEU C C 1
ATOM 5307 O O . LEU C 1 107 ? 20.609 3.738 -37.921 1.00 70.14 115 LEU C O 1
ATOM 5312 N N . ALA C 1 108 ? 18.573 4.069 -36.971 1.00 66.64 116 ALA C N 1
ATOM 5313 C CA . ALA C 1 108 ? 18.931 3.484 -35.671 1.00 65.77 116 ALA C CA 1
ATOM 5314 C C . ALA C 1 108 ? 19.356 2.013 -35.833 1.00 72.02 116 ALA C C 1
ATOM 5315 O O . ALA C 1 108 ? 20.369 1.597 -35.273 1.00 73.80 116 ALA C O 1
ATOM 5317 N N . ASN C 1 109 ? 18.633 1.251 -36.655 1.00 68.45 117 ASN C N 1
ATOM 5318 C CA . ASN C 1 109 ? 18.952 -0.139 -36.935 1.00 67.75 117 ASN C CA 1
ATOM 5319 C C . ASN C 1 109 ? 20.280 -0.282 -37.702 1.00 71.70 117 ASN C C 1
ATOM 5320 O O . ASN C 1 109 ? 21.074 -1.176 -37.396 1.00 71.72 117 ASN C O 1
ATOM 5325 N N . VAL C 1 110 ? 20.512 0.607 -38.687 1.00 68.28 118 VAL C N 1
ATOM 5326 C CA . VAL C 1 110 ? 21.734 0.666 -39.496 1.00 67.66 118 VAL C CA 1
ATOM 5327 C C . VAL C 1 110 ? 22.950 0.980 -38.605 1.00 75.17 118 VAL C C 1
ATOM 5328 O O . VAL C 1 110 ? 23.967 0.278 -38.693 1.00 75.10 118 VAL C O 1
ATOM 5332 N N . LEU C 1 111 ? 22.819 2.006 -37.723 1.00 72.95 119 LEU C N 1
ATOM 5333 C CA . LEU C 1 111 ? 23.889 2.464 -36.839 1.00 74.00 119 LEU C CA 1
ATOM 5334 C C . LEU C 1 111 ? 24.209 1.518 -35.701 1.00 84.42 119 LEU C C 1
ATOM 5335 O O . LEU C 1 111 ? 25.284 1.651 -35.119 1.00 87.25 119 LEU C O 1
ATOM 5340 N N . GLU C 1 112 ? 23.311 0.569 -35.380 1.00 82.58 120 GLU C N 1
ATOM 5341 C CA . GLU C 1 112 ? 23.532 -0.444 -34.341 1.00 83.36 120 GLU C CA 1
ATOM 5342 C C . GLU C 1 112 ? 24.680 -1.355 -34.769 1.00 88.79 120 GLU C C 1
ATOM 5343 O O . GLU C 1 112 ? 25.386 -1.897 -33.916 1.00 89.25 120 GLU C O 1
ATOM 5349 N N . GLN C 1 113 ? 24.843 -1.523 -36.099 1.00 85.26 121 GLN C N 1
ATOM 5350 C CA . GLN C 1 113 ? 25.851 -2.362 -36.754 1.00 84.96 121 GLN C CA 1
ATOM 5351 C C . GLN C 1 113 ? 27.198 -1.615 -36.993 1.00 90.06 121 GLN C C 1
ATOM 5352 O O . GLN C 1 113 ? 28.123 -2.169 -37.608 1.00 90.04 121 GLN C O 1
ATOM 5358 N N . GLY C 1 114 ? 27.285 -0.376 -36.499 1.00 86.44 122 GLY C N 1
ATOM 5359 C CA . GLY C 1 114 ? 28.501 0.422 -36.560 1.00 86.64 122 GLY C CA 1
ATOM 5360 C C . GLY C 1 114 ? 28.434 1.758 -37.273 1.00 92.46 122 GLY C C 1
ATOM 5361 O O . GLY C 1 114 ? 27.401 2.097 -37.860 1.00 92.60 122 GLY C O 1
ATOM 5362 N N . PRO C 1 115 ? 29.552 2.542 -37.240 1.00 89.47 123 PRO C N 1
ATOM 5363 C CA . PRO C 1 115 ? 29.568 3.835 -37.955 1.00 89.47 123 PRO C CA 1
ATOM 5364 C C . PRO C 1 115 ? 29.548 3.638 -39.466 1.00 94.12 123 PRO C C 1
ATOM 5365 O O . PRO C 1 115 ? 29.878 2.557 -39.978 1.00 94.44 123 PRO C O 1
ATOM 5369 N N . LEU C 1 116 ? 29.183 4.692 -40.181 1.00 89.80 124 LEU C N 1
ATOM 5370 C CA . LEU C 1 116 ? 29.145 4.652 -41.631 1.00 88.52 124 LEU C CA 1
ATOM 5371 C C . LEU C 1 116 ? 30.438 5.202 -42.203 1.00 92.99 124 LEU C C 1
ATOM 5372 O O . LEU C 1 116 ? 31.164 5.921 -41.516 1.00 92.49 124 LEU C O 1
ATOM 5377 N N . LEU C 1 117 ? 30.715 4.863 -43.475 1.00 90.58 125 LEU C N 1
ATOM 5378 C CA . LEU C 1 117 ? 31.822 5.401 -44.257 1.00 90.76 125 LEU C CA 1
ATOM 5379 C C . LEU C 1 117 ? 31.501 6.895 -44.391 1.00 94.05 125 LEU C C 1
ATOM 5380 O O . LEU C 1 117 ? 30.311 7.231 -44.497 1.00 93.20 125 LEU C O 1
ATOM 5385 N N . GLU C 1 118 ? 32.527 7.793 -44.357 1.00 90.27 126 GLU C N 1
ATOM 5386 C CA . GLU C 1 118 ? 32.286 9.237 -44.460 1.00 90.34 126 GLU C CA 1
ATOM 5387 C C . GLU C 1 118 ? 31.416 9.556 -45.682 1.00 93.34 126 GLU C C 1
ATOM 5388 O O . GLU C 1 118 ? 30.512 10.376 -45.584 1.00 92.83 126 GLU C O 1
ATOM 5394 N N . GLU C 1 119 ? 31.614 8.802 -46.780 1.00 89.93 127 GLU C N 1
ATOM 5395 C CA . GLU C 1 119 ? 30.892 8.905 -48.058 1.00 90.12 127 GLU C CA 1
ATOM 5396 C C . GLU C 1 119 ? 29.391 8.651 -47.902 1.00 90.20 127 GLU C C 1
ATOM 5397 O O . GLU C 1 119 ? 28.586 9.313 -48.556 1.00 89.53 127 GLU C O 1
ATOM 5403 N N . HIS C 1 120 ? 29.024 7.677 -47.057 1.00 84.52 128 HIS C N 1
ATOM 5404 C CA . HIS C 1 120 ? 27.628 7.337 -46.775 1.00 82.50 128 HIS C CA 1
ATOM 5405 C C . HIS C 1 120 ? 26.997 8.305 -45.804 1.00 82.12 128 HIS C C 1
ATOM 5406 O O . HIS C 1 120 ? 25.843 8.684 -45.995 1.00 81.08 128 HIS C O 1
ATOM 5413 N N . ALA C 1 121 ? 27.758 8.720 -44.770 1.00 75.95 129 ALA C N 1
ATOM 5414 C CA . ALA C 1 121 ? 27.322 9.709 -43.805 1.00 74.02 129 ALA C CA 1
ATOM 5415 C C . ALA C 1 121 ? 27.037 11.019 -44.555 1.00 78.02 129 ALA C C 1
ATOM 5416 O O . ALA C 1 121 ? 25.968 11.600 -44.353 1.00 79.34 129 ALA C O 1
ATOM 5418 N N . ARG C 1 122 ? 27.941 11.429 -45.476 1.00 72.86 130 ARG C N 1
ATOM 5419 C CA . ARG C 1 122 ? 27.824 12.657 -46.275 1.00 72.65 130 ARG C CA 1
ATOM 5420 C C . ARG C 1 122 ? 26.627 12.617 -47.234 1.00 76.71 130 ARG C C 1
ATOM 5421 O O . ARG C 1 122 ? 25.958 13.628 -47.396 1.00 76.94 130 ARG C O 1
ATOM 5429 N N . LEU C 1 123 ? 26.327 11.447 -47.820 1.00 73.76 131 LEU C N 1
ATOM 5430 C CA . LEU C 1 123 ? 25.187 11.247 -48.720 1.00 73.54 131 LEU C CA 1
ATOM 5431 C C . LEU C 1 123 ? 23.865 11.299 -47.954 1.00 77.28 131 LEU C C 1
ATOM 5432 O O . LEU C 1 123 ? 22.930 11.924 -48.441 1.00 77.00 131 LEU C O 1
ATOM 5437 N N . PHE C 1 124 ? 23.791 10.655 -46.763 1.00 73.22 132 PHE C N 1
ATOM 5438 C CA . PHE C 1 124 ? 22.612 10.616 -45.901 1.00 72.54 132 PHE C CA 1
ATOM 5439 C C . PHE C 1 124 ? 22.318 11.977 -45.318 1.00 76.30 132 PHE C C 1
ATOM 5440 O O . PHE C 1 124 ? 21.147 12.345 -45.270 1.00 76.70 132 PHE C O 1
ATOM 5448 N N . MET C 1 125 ? 23.375 12.732 -44.901 1.00 71.68 133 MET C N 1
ATOM 5449 C CA . MET C 1 125 ? 23.285 14.094 -44.367 1.00 71.44 133 MET C CA 1
ATOM 5450 C C . 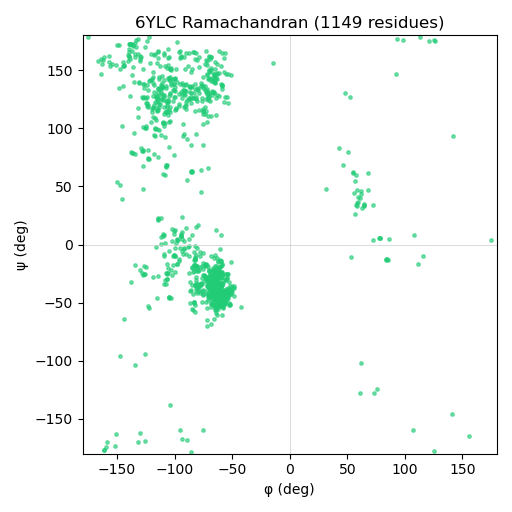MET C 1 125 ? 22.746 15.050 -45.441 1.00 76.26 133 MET C C 1
ATOM 5451 O O . MET C 1 125 ? 21.900 15.892 -45.154 1.00 75.33 133 MET C O 1
ATOM 5456 N N . TYR C 1 126 ? 23.209 14.894 -46.677 1.00 75.36 134 TYR C N 1
ATOM 5457 C CA . TYR C 1 126 ? 22.731 15.696 -47.807 1.00 76.40 134 TYR C CA 1
ATOM 5458 C C . TYR C 1 126 ? 21.215 15.511 -47.999 1.00 81.47 134 TYR C C 1
ATOM 5459 O O . TYR C 1 126 ? 20.495 16.499 -48.146 1.00 82.54 134 TYR C O 1
ATOM 5468 N N . GLN C 1 127 ? 20.743 14.247 -47.955 1.00 76.35 135 GLN C N 1
ATOM 5469 C CA . GLN C 1 127 ? 19.339 13.867 -48.106 1.00 75.31 135 GLN C CA 1
ATOM 5470 C C . GLN C 1 127 ? 18.492 14.358 -46.954 1.00 76.50 135 GLN C C 1
ATOM 5471 O O . GLN C 1 127 ? 17.376 14.834 -47.173 1.00 77.32 135 GLN C O 1
ATOM 5477 N N . LEU C 1 128 ? 19.022 14.260 -45.735 1.00 70.15 136 LEU C N 1
ATOM 5478 C CA . LEU C 1 128 ? 18.372 14.774 -44.531 1.00 68.63 136 LEU C CA 1
ATOM 5479 C C . LEU C 1 128 ? 18.167 16.294 -44.683 1.00 74.33 136 LEU C C 1
ATOM 5480 O O . LEU C 1 128 ? 17.046 16.777 -44.488 1.00 73.51 136 LEU C O 1
ATOM 5485 N N . LEU C 1 129 ? 19.223 17.018 -45.113 1.00 72.49 137 LEU C N 1
ATOM 5486 C CA . LEU C 1 129 ? 19.181 18.468 -45.291 1.00 73.10 137 LEU C CA 1
ATOM 5487 C C . LEU C 1 129 ? 18.255 18.902 -46.406 1.00 79.34 137 LEU C C 1
ATOM 5488 O O . LEU C 1 129 ? 17.597 19.927 -46.259 1.00 80.28 137 LEU C O 1
ATOM 5493 N N . ARG C 1 130 ? 18.157 18.106 -47.485 1.00 77.15 138 ARG C N 1
ATOM 5494 C CA . ARG C 1 130 ? 17.253 18.364 -48.599 1.00 78.27 138 ARG C CA 1
ATOM 5495 C C . ARG C 1 130 ? 15.795 18.254 -48.158 1.00 84.94 138 ARG C C 1
ATOM 5496 O O . ARG C 1 130 ? 14.987 19.120 -48.503 1.00 87.07 138 ARG C O 1
ATOM 5504 N N . GLY C 1 131 ? 15.480 17.215 -47.391 1.00 80.76 139 GLY C N 1
ATOM 5505 C CA . GLY C 1 131 ? 14.155 17.017 -46.821 1.00 80.22 139 GLY C CA 1
ATOM 5506 C C . GLY C 1 131 ? 13.801 18.110 -45.821 1.00 84.02 139 GLY C C 1
ATOM 5507 O O . GLY C 1 131 ? 12.654 18.563 -45.801 1.00 84.33 139 GLY C O 1
ATOM 5508 N N . LEU C 1 132 ? 14.788 18.581 -45.007 1.00 79.39 140 LEU C N 1
ATOM 5509 C CA . LEU C 1 132 ? 14.567 19.646 -44.016 1.00 78.73 140 LEU C CA 1
ATOM 5510 C C . LEU C 1 132 ? 14.341 20.976 -44.677 1.00 86.72 140 LEU C C 1
ATOM 5511 O O . LEU C 1 132 ? 13.444 21.706 -44.262 1.00 87.60 140 LEU C O 1
ATOM 5516 N N . LYS C 1 133 ? 15.142 21.299 -45.712 1.00 85.12 141 LYS C N 1
ATOM 5517 C CA . LYS C 1 133 ? 15.006 22.534 -46.478 1.00 85.77 141 LYS C CA 1
ATOM 5518 C C . LYS C 1 133 ? 13.580 22.613 -47.027 1.00 94.40 141 LYS C C 1
ATOM 5519 O O . LYS C 1 133 ? 12.963 23.671 -46.948 1.00 95.86 141 LYS C O 1
ATOM 5525 N N . TYR C 1 134 ? 13.048 21.479 -47.528 1.00 92.88 142 TYR C N 1
ATOM 5526 C CA . TYR C 1 134 ? 11.705 21.376 -48.082 1.00 93.47 142 TYR C CA 1
ATOM 5527 C C . TYR C 1 134 ? 10.620 21.634 -47.032 1.00 98.18 142 TYR C C 1
ATOM 5528 O O . TYR C 1 134 ? 9.781 22.503 -47.260 1.00 97.60 142 TYR C O 1
ATOM 5537 N N . ILE C 1 135 ? 10.612 20.884 -45.910 1.00 95.47 143 ILE C N 1
ATOM 5538 C CA . ILE C 1 135 ? 9.562 21.049 -44.897 1.00 96.14 143 ILE C CA 1
ATOM 5539 C C . ILE C 1 135 ? 9.616 22.441 -44.254 1.00 102.65 143 ILE C C 1
ATOM 5540 O O . ILE C 1 135 ? 8.560 23.034 -44.027 1.00 103.10 143 ILE C O 1
ATOM 5545 N N . HIS C 1 136 ? 10.830 22.985 -44.035 1.00 100.56 144 HIS C N 1
ATOM 5546 C CA . HIS C 1 136 ? 11.004 24.328 -43.476 1.00 101.09 144 HIS C CA 1
ATOM 5547 C C . HIS C 1 136 ? 10.463 25.399 -44.418 1.00 107.73 144 HIS C C 1
ATOM 5548 O O . HIS C 1 136 ? 9.840 26.348 -43.950 1.00 107.63 144 HIS C O 1
ATOM 5555 N N . SER C 1 137 ? 10.614 25.196 -45.743 1.00 106.45 145 SER C N 1
ATOM 5556 C CA . SER C 1 137 ? 10.065 26.075 -46.782 1.00 107.13 145 SER C CA 1
ATOM 5557 C C . SER C 1 137 ? 8.518 26.074 -46.764 1.00 112.46 145 SER C C 1
ATOM 5558 O O . SER C 1 137 ? 7.901 27.045 -47.189 1.00 114.01 145 SER C O 1
ATOM 5561 N N . ALA C 1 138 ? 7.909 24.996 -46.266 1.00 109.33 146 ALA C N 1
ATOM 5562 C CA . ALA C 1 138 ? 6.458 24.810 -46.133 1.00 109.72 146 ALA C CA 1
ATOM 5563 C C . ALA C 1 138 ? 5.967 25.219 -44.714 1.00 112.91 146 ALA C C 1
ATOM 5564 O O . ALA C 1 138 ? 4.793 25.006 -44.382 1.00 113.39 146 ALA C O 1
ATOM 5566 N N . ASN C 1 139 ? 6.872 25.804 -43.888 1.00 107.13 147 ASN C N 1
ATOM 5567 C CA . ASN C 1 139 ? 6.665 26.224 -42.490 1.00 105.57 147 ASN C CA 1
ATOM 5568 C C . ASN C 1 139 ? 6.237 25.057 -41.587 1.00 104.85 147 ASN C C 1
ATOM 5569 O O . ASN C 1 139 ? 5.481 25.235 -40.631 1.00 105.25 147 ASN C O 1
ATOM 5574 N N . VAL C 1 140 ? 6.751 23.863 -41.904 1.00 96.94 148 VAL C N 1
ATOM 5575 C CA . VAL C 1 140 ? 6.549 22.625 -41.170 1.00 95.26 148 VAL C CA 1
ATOM 5576 C C . VAL C 1 140 ? 7.873 22.296 -40.504 1.00 96.46 148 VAL C C 1
ATOM 5577 O O . VAL C 1 140 ? 8.955 22.533 -41.067 1.00 96.70 148 VAL C O 1
ATOM 5581 N N . LEU C 1 141 ? 7.755 21.792 -39.273 1.00 89.88 149 LEU C N 1
ATOM 5582 C CA . LEU C 1 141 ? 8.866 21.362 -38.450 1.00 87.93 149 LEU C CA 1
ATOM 5583 C C . LEU C 1 141 ? 8.604 19.953 -38.002 1.00 89.03 149 LEU C C 1
ATOM 5584 O O . LEU C 1 141 ? 7.497 19.630 -37.571 1.00 89.48 149 LEU C O 1
ATOM 5589 N N . HIS C 1 142 ? 9.624 19.113 -38.089 1.00 83.40 150 HIS C N 1
ATOM 5590 C CA . HIS C 1 142 ? 9.598 17.771 -37.527 1.00 82.36 150 HIS C CA 1
ATOM 5591 C C . HIS C 1 142 ? 10.048 18.084 -36.096 1.00 86.92 150 HIS C C 1
ATOM 5592 O O . HIS C 1 142 ? 10.979 18.865 -35.943 1.00 88.31 150 HIS C O 1
ATOM 5599 N N . ARG C 1 143 ? 9.380 17.626 -35.056 1.00 81.79 151 ARG C N 1
ATOM 5600 C CA . ARG C 1 143 ? 9.902 18.072 -33.754 1.00 80.92 151 ARG C CA 1
ATOM 5601 C C . ARG C 1 143 ? 10.603 16.949 -32.979 1.00 85.34 151 ARG C C 1
ATOM 5602 O O . ARG C 1 143 ? 11.100 17.181 -31.874 1.00 84.42 151 ARG C O 1
ATOM 5610 N N . ASP C 1 144 ? 10.675 15.744 -33.586 1.00 83.39 152 ASP C N 1
ATOM 5611 C CA . ASP C 1 144 ? 11.266 14.528 -33.010 1.00 83.34 152 ASP C CA 1
ATOM 5612 C C . ASP C 1 144 ? 12.310 13.910 -33.966 1.00 81.22 152 ASP C C 1
ATOM 5613 O O . ASP C 1 144 ? 12.299 12.705 -34.221 1.00 81.49 152 ASP C O 1
ATOM 5618 N N . LEU C 1 145 ? 13.212 14.740 -34.483 1.00 71.18 153 LEU C N 1
ATOM 5619 C CA . LEU C 1 145 ? 14.254 14.316 -35.395 1.00 68.69 153 LEU C CA 1
ATOM 5620 C C . LEU C 1 145 ? 15.340 13.541 -34.640 1.00 69.72 153 LEU C C 1
ATOM 5621 O O . LEU C 1 145 ? 15.925 14.046 -33.681 1.00 71.16 153 LEU C O 1
ATOM 5626 N N . LYS C 1 146 ? 15.513 12.265 -35.013 1.00 63.13 154 LYS C N 1
ATOM 5627 C CA . LYS C 1 146 ? 16.415 11.281 -34.400 1.00 61.24 154 LYS C CA 1
ATOM 5628 C C . LYS C 1 146 ? 16.598 10.097 -35.367 1.00 62.48 154 LYS C C 1
ATOM 5629 O O . LYS C 1 146 ? 15.728 9.904 -36.218 1.00 61.73 154 LYS C O 1
ATOM 5635 N N . PRO C 1 147 ? 17.666 9.267 -35.235 1.00 58.00 155 PRO C N 1
ATOM 5636 C CA . PRO C 1 147 ? 17.873 8.154 -36.186 1.00 58.93 155 PRO C CA 1
ATOM 5637 C C . PRO C 1 147 ? 16.703 7.179 -36.406 1.00 65.33 155 PRO C C 1
ATOM 5638 O O . PRO C 1 147 ? 16.576 6.643 -37.506 1.00 65.65 155 PRO C O 1
ATOM 5642 N N . ALA C 1 148 ? 15.879 6.928 -35.382 1.00 63.08 156 ALA C N 1
ATOM 5643 C CA . ALA C 1 148 ? 14.728 6.027 -35.472 1.00 62.92 156 ALA C CA 1
ATOM 5644 C C . ALA C 1 148 ? 13.633 6.572 -36.413 1.00 70.36 156 ALA C C 1
ATOM 5645 O O . ALA C 1 148 ? 12.822 5.795 -36.921 1.00 72.02 156 ALA C O 1
ATOM 5647 N N . ASN C 1 149 ? 13.626 7.894 -36.643 1.00 68.28 157 ASN C N 1
ATOM 5648 C CA . ASN C 1 149 ? 12.681 8.632 -37.491 1.00 68.56 157 ASN C CA 1
ATOM 5649 C C . ASN C 1 149 ? 13.232 8.958 -38.894 1.00 73.75 157 ASN C C 1
ATOM 5650 O O . ASN C 1 149 ? 12.644 9.756 -39.630 1.00 75.95 157 ASN C O 1
ATOM 5655 N N . LEU C 1 150 ? 14.346 8.340 -39.272 1.00 67.20 158 LEU C N 1
ATOM 5656 C CA . LEU C 1 150 ? 14.942 8.530 -40.584 1.00 65.67 158 LEU C CA 1
ATOM 5657 C C . LEU C 1 150 ? 15.007 7.135 -41.123 1.00 71.81 158 LEU C C 1
ATOM 5658 O O . LEU C 1 150 ? 15.558 6.248 -40.482 1.00 70.97 158 LEU C O 1
ATOM 5663 N N . PHE C 1 151 ? 14.334 6.920 -42.241 1.00 70.13 159 PHE C N 1
ATOM 5664 C CA . PHE C 1 151 ? 14.152 5.620 -42.856 1.00 70.63 159 PHE C CA 1
ATOM 5665 C C . PHE C 1 151 ? 15.056 5.420 -44.047 1.00 79.73 159 PHE C C 1
ATOM 5666 O O . PHE C 1 151 ? 15.256 6.344 -44.829 1.00 80.73 159 PHE C O 1
ATOM 5674 N N . ILE C 1 152 ? 15.654 4.226 -44.147 1.00 79.01 160 ILE C N 1
ATOM 5675 C CA . ILE C 1 152 ? 16.632 3.871 -45.168 1.00 80.32 160 ILE C CA 1
ATOM 5676 C C . ILE C 1 152 ? 16.192 2.696 -46.037 1.00 88.90 160 ILE C C 1
ATOM 5677 O O . ILE C 1 152 ? 15.622 1.726 -45.540 1.00 88.29 160 ILE C O 1
ATOM 5682 N N . ASN C 1 153 ? 16.523 2.783 -47.331 1.00 88.97 161 ASN C N 1
ATOM 5683 C CA . ASN C 1 153 ? 16.378 1.729 -48.318 1.00 91.08 161 ASN C CA 1
ATOM 5684 C C . ASN C 1 153 ? 17.827 1.462 -48.738 1.00 97.79 161 ASN C C 1
ATOM 5685 O O . ASN C 1 153 ? 18.467 2.346 -49.300 1.00 96.46 161 ASN C O 1
ATOM 5690 N N . THR C 1 154 ? 18.379 0.306 -48.340 1.00 97.86 162 THR C N 1
ATOM 5691 C CA . THR C 1 154 ? 19.788 -0.046 -48.546 1.00 99.43 162 THR C CA 1
ATOM 5692 C C . THR C 1 154 ? 20.176 -0.240 -50.020 1.00 108.34 162 THR C C 1
ATOM 5693 O O . THR C 1 154 ? 21.330 0.045 -50.366 1.00 109.47 162 THR C O 1
ATOM 5697 N N . GLU C 1 155 ? 19.239 -0.703 -50.882 1.00 106.61 163 GLU C N 1
ATOM 5698 C CA . GLU C 1 155 ? 19.518 -0.882 -52.313 1.00 107.46 163 GLU C CA 1
ATOM 5699 C C . GLU C 1 155 ? 19.683 0.456 -53.046 1.00 114.94 163 GLU C C 1
ATOM 5700 O O . GLU C 1 155 ? 20.556 0.586 -53.914 1.00 114.95 163 GLU C O 1
ATOM 5706 N N . ASP C 1 156 ? 18.833 1.438 -52.694 1.00 112.41 164 ASP C N 1
ATOM 5707 C CA . ASP C 1 156 ? 18.818 2.776 -53.279 1.00 111.65 164 ASP C CA 1
ATOM 5708 C C . ASP C 1 156 ? 19.768 3.733 -52.564 1.00 110.61 164 ASP C C 1
ATOM 5709 O O . ASP C 1 156 ? 20.193 4.712 -53.171 1.00 111.68 164 ASP C O 1
ATOM 5714 N N . LEU C 1 157 ? 20.080 3.463 -51.281 1.00 102.56 165 LEU C N 1
ATOM 5715 C CA . LEU C 1 157 ? 20.839 4.322 -50.361 1.00 100.20 165 LEU C CA 1
ATOM 5716 C C . LEU C 1 157 ? 20.131 5.679 -50.190 1.00 100.96 165 LEU C C 1
ATOM 5717 O O . LEU C 1 157 ? 20.745 6.741 -50.199 1.00 101.98 165 LEU C O 1
ATOM 5722 N N . VAL C 1 158 ? 18.812 5.618 -50.084 1.00 94.24 166 VAL C N 1
ATOM 5723 C CA . VAL C 1 158 ? 17.923 6.767 -49.949 1.00 92.48 166 VAL C CA 1
ATOM 5724 C C . VAL C 1 158 ? 17.538 6.947 -48.474 1.00 90.58 166 VAL C C 1
ATOM 5725 O O . VAL C 1 158 ? 17.217 5.971 -47.795 1.00 90.47 166 VAL C O 1
ATOM 5729 N N . LEU C 1 159 ? 17.635 8.181 -47.968 1.00 83.04 167 LEU C N 1
ATOM 5730 C CA . LEU C 1 159 ? 17.241 8.525 -46.608 1.00 79.69 167 LEU C CA 1
ATOM 5731 C C . LEU C 1 159 ? 15.979 9.362 -46.753 1.00 80.94 167 LEU C C 1
ATOM 5732 O O . LEU C 1 159 ? 15.961 10.343 -47.506 1.00 81.43 167 LEU C O 1
ATOM 5737 N N . LYS C 1 160 ? 14.924 8.965 -46.050 1.00 74.21 168 LYS C N 1
ATOM 5738 C CA . LYS C 1 160 ? 13.655 9.683 -46.033 1.00 72.42 168 LYS C CA 1
ATOM 5739 C C . LYS C 1 160 ? 13.250 9.965 -44.563 1.00 74.48 168 LYS C C 1
ATOM 5740 O O . LYS C 1 160 ? 13.414 9.117 -43.695 1.00 71.58 168 LYS C O 1
ATOM 5746 N N . ILE C 1 161 ? 12.745 11.163 -44.300 1.00 73.39 169 ILE C N 1
ATOM 5747 C CA . ILE C 1 161 ? 12.281 11.602 -42.981 1.00 73.81 169 ILE C CA 1
ATOM 5748 C C . ILE C 1 161 ? 10.835 11.155 -42.872 1.00 83.43 169 ILE C C 1
ATOM 5749 O O . ILE C 1 161 ? 10.023 11.511 -43.729 1.00 85.73 169 ILE C O 1
ATOM 5754 N N . GLY C 1 162 ? 10.518 10.413 -41.828 1.00 81.19 170 GLY C N 1
ATOM 5755 C CA . GLY C 1 162 ? 9.156 9.984 -41.572 1.00 82.23 170 GLY C CA 1
ATOM 5756 C C . GLY C 1 162 ? 8.756 10.275 -40.149 1.00 91.11 170 GLY C C 1
ATOM 5757 O O . GLY C 1 162 ? 9.410 11.066 -39.469 1.00 90.07 170 GLY C O 1
ATOM 5758 N N . ASP C 1 163 ? 7.688 9.606 -39.697 1.00 92.86 171 ASP C N 1
ATOM 5759 C CA . ASP C 1 163 ? 7.102 9.641 -38.354 1.00 94.88 171 ASP C CA 1
ATOM 5760 C C . ASP C 1 163 ? 6.945 11.074 -37.785 1.00 102.92 171 ASP C C 1
ATOM 5761 O O . ASP C 1 163 ? 7.622 11.470 -36.828 1.00 102.66 171 ASP C O 1
ATOM 5766 N N . PHE C 1 164 ? 6.033 11.839 -38.391 1.00 102.37 172 PHE C N 1
ATOM 5767 C CA . PHE C 1 164 ? 5.735 13.202 -37.962 1.00 103.46 172 PHE C CA 1
ATOM 5768 C C . PHE C 1 164 ? 4.892 13.222 -36.665 1.00 111.01 172 PHE C C 1
ATOM 5769 O O . PHE C 1 164 ? 5.181 14.021 -35.750 1.00 111.91 172 PHE C O 1
ATOM 5777 N N . GLY C 1 165 ? 3.933 12.286 -36.582 1.00 107.26 173 GLY C N 1
ATOM 5778 C CA . GLY C 1 165 ? 3.008 12.113 -35.465 1.00 134.89 173 GLY C CA 1
ATOM 5779 C C . GLY C 1 165 ? 3.632 11.798 -34.124 1.00 156.92 173 GLY C C 1
ATOM 5780 O O . GLY C 1 165 ? 3.010 12.032 -33.086 1.00 118.11 173 GLY C O 1
ATOM 5781 N N . LEU C 1 180 ? 5.159 14.988 -19.028 1.00 93.07 188 LEU C N 1
ATOM 5782 C CA . LEU C 1 180 ? 4.480 13.715 -19.319 1.00 91.28 188 LEU C CA 1
ATOM 5783 C C . LEU C 1 180 ? 5.326 12.875 -20.266 1.00 93.19 188 LEU C C 1
ATOM 5784 O O . LEU C 1 180 ? 5.714 13.369 -21.329 1.00 93.49 188 LEU C O 1
ATOM 5789 N N . SER C 1 181 ? 5.612 11.610 -19.878 1.00 86.82 189 SER C N 1
ATOM 5790 C CA . SER C 1 181 ? 6.445 10.627 -20.601 1.00 84.93 189 SER C CA 1
ATOM 5791 C C . SER C 1 181 ? 7.928 11.060 -20.765 1.00 89.69 189 SER C C 1
ATOM 5792 O O . SER C 1 181 ? 8.575 10.674 -21.746 1.00 90.10 189 SER C O 1
ATOM 5795 N N . GLU C 1 182 ? 8.485 11.823 -19.793 1.00 86.17 190 GLU C N 1
ATOM 5796 C CA . GLU C 1 182 ? 9.889 12.248 -19.889 1.00 86.08 190 GLU C CA 1
ATOM 5797 C C . GLU C 1 182 ? 10.821 11.039 -19.890 1.00 89.70 190 GLU C C 1
ATOM 5798 O O . GLU C 1 182 ? 11.725 11.004 -20.725 1.00 90.27 190 GLU C O 1
ATOM 5804 N N . GLY C 1 183 ? 10.538 10.036 -19.028 1.00 84.83 191 GLY C N 1
ATOM 5805 C CA . GLY C 1 183 ? 11.295 8.786 -18.924 1.00 82.89 191 GLY C CA 1
ATOM 5806 C C . GLY C 1 183 ? 11.323 7.939 -20.194 1.00 82.54 191 GLY C C 1
ATOM 5807 O O . GLY C 1 183 ? 12.150 7.033 -20.307 1.00 82.08 191 GLY C O 1
ATOM 5808 N N . LEU C 1 184 ? 10.454 8.256 -21.169 1.00 76.17 192 LEU C N 1
ATOM 5809 C CA . LEU C 1 184 ? 10.319 7.533 -22.432 1.00 76.26 192 LEU C CA 1
ATOM 5810 C C . LEU C 1 184 ? 10.884 8.290 -23.627 1.00 83.70 192 LEU C C 1
ATOM 5811 O O . LEU C 1 184 ? 11.023 7.704 -24.714 1.00 82.72 192 LEU C O 1
ATOM 5816 N N . VAL C 1 185 ? 11.102 9.606 -23.476 1.00 81.79 193 VAL C N 1
ATOM 5817 C CA . VAL C 1 185 ? 11.577 10.433 -24.585 1.00 82.00 193 VAL C CA 1
ATOM 5818 C C . VAL C 1 185 ? 13.059 10.699 -24.469 1.00 87.27 193 VAL C C 1
ATOM 5819 O O . VAL C 1 185 ? 13.540 11.049 -23.401 1.00 86.76 193 VAL C O 1
ATOM 5823 N N . THR C 1 186 ? 13.778 10.518 -25.577 1.00 86.38 194 THR C N 1
ATOM 5824 C CA . THR C 1 186 ? 15.220 10.760 -25.686 1.00 86.35 194 THR C CA 1
ATOM 5825 C C . THR C 1 186 ? 15.521 12.272 -25.671 1.00 87.15 194 THR C C 1
ATOM 5826 O O . THR C 1 186 ? 14.893 13.039 -26.421 1.00 86.65 194 THR C O 1
ATOM 5830 N N . LYS C 1 187 ? 16.456 12.691 -24.802 1.00 80.40 195 LYS C N 1
ATOM 5831 C CA . LYS C 1 187 ? 16.868 14.100 -24.695 1.00 78.90 195 LYS C CA 1
ATOM 5832 C C . LYS C 1 187 ? 18.082 14.380 -25.603 1.00 76.93 195 LYS C C 1
ATOM 5833 O O . LYS C 1 187 ? 18.438 15.535 -25.816 1.00 75.66 195 LYS C O 1
ATOM 5839 N N . TRP C 1 188 ? 18.652 13.318 -26.185 1.00 69.73 196 TRP C N 1
ATOM 5840 C CA . TRP C 1 188 ? 19.919 13.297 -26.887 1.00 68.19 196 TRP C CA 1
ATOM 5841 C C . TRP C 1 188 ? 20.081 14.217 -28.091 1.00 69.16 196 TRP C C 1
ATOM 5842 O O . TRP C 1 188 ? 21.225 14.593 -28.374 1.00 69.33 196 TRP C O 1
ATOM 5853 N N . TYR C 1 189 ? 18.999 14.589 -28.786 1.00 63.03 197 TYR C N 1
ATOM 5854 C CA . TYR C 1 189 ? 19.084 15.431 -29.999 1.00 61.14 197 TYR C CA 1
ATOM 5855 C C . TYR C 1 189 ? 18.492 16.804 -29.767 1.00 63.56 197 TYR C C 1
ATOM 5856 O O . TYR C 1 189 ? 18.362 17.606 -30.698 1.00 63.36 197 TYR C O 1
ATOM 5865 N N . ARG C 1 190 ? 18.131 17.073 -28.511 1.00 60.95 198 ARG C N 1
ATOM 5866 C CA . ARG C 1 190 ? 17.560 18.343 -28.117 1.00 63.22 198 ARG C CA 1
ATOM 5867 C C . ARG C 1 190 ? 18.667 19.400 -27.973 1.00 72.35 1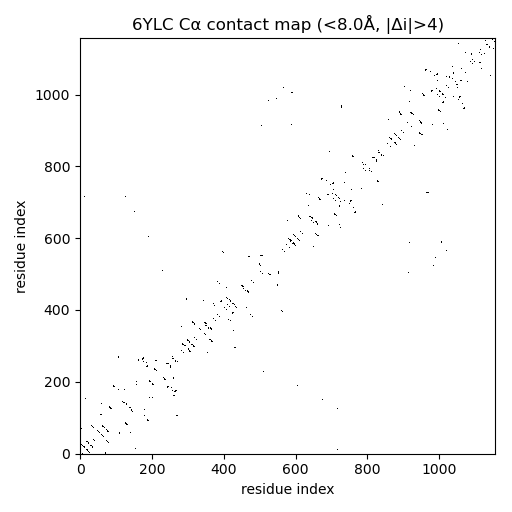98 ARG C C 1
ATOM 5868 O O . ARG C 1 190 ? 19.710 19.151 -27.348 1.00 72.49 198 ARG C O 1
ATOM 5876 N N . SER C 1 191 ? 18.452 20.562 -28.603 1.00 70.25 199 SER C N 1
ATOM 5877 C CA . SER C 1 191 ? 19.393 21.664 -28.612 1.00 69.82 199 SER C CA 1
ATOM 5878 C C . SER C 1 191 ? 19.490 22.302 -27.232 1.00 79.29 199 SER C C 1
ATOM 5879 O O . SER C 1 191 ? 18.539 22.144 -26.461 1.00 80.36 199 SER C O 1
ATOM 5882 N N . PRO C 1 192 ? 20.588 23.051 -26.901 1.00 78.32 200 PRO C N 1
ATOM 5883 C CA . PRO C 1 192 ? 20.644 23.756 -25.604 1.00 78.61 200 PRO C CA 1
ATOM 5884 C C . PRO C 1 192 ? 19.366 24.562 -25.305 1.00 84.67 200 PRO C C 1
ATOM 5885 O O . PRO C 1 192 ? 18.831 24.510 -24.196 1.00 84.43 200 PRO C O 1
ATOM 5889 N N . ARG C 1 193 ? 18.874 25.284 -26.328 1.00 82.74 201 ARG C N 1
ATOM 5890 C CA . ARG C 1 193 ? 17.676 26.116 -26.348 1.00 83.17 201 ARG C CA 1
ATOM 5891 C C . ARG C 1 193 ? 16.403 25.293 -26.059 1.00 88.72 201 ARG C C 1
ATOM 5892 O O . ARG C 1 193 ? 15.505 25.783 -25.375 1.00 88.67 201 ARG C O 1
ATOM 5900 N N . LEU C 1 194 ? 16.322 24.052 -26.578 1.00 86.14 202 LEU C N 1
ATOM 5901 C CA . LEU C 1 194 ? 15.157 23.203 -26.335 1.00 86.25 202 LEU C CA 1
ATOM 5902 C C . LEU C 1 194 ? 15.158 22.610 -24.919 1.00 94.54 202 LEU C C 1
ATOM 5903 O O . LEU C 1 194 ? 14.108 22.208 -24.406 1.00 95.26 202 LEU C O 1
ATOM 5908 N N . LEU C 1 195 ? 16.330 22.558 -24.296 1.00 93.14 203 LEU C N 1
ATOM 5909 C CA . LEU C 1 195 ? 16.470 22.110 -22.917 1.00 94.60 203 LEU C CA 1
ATOM 5910 C C . LEU C 1 195 ? 16.045 23.256 -21.972 1.00 103.72 203 LEU C C 1
ATOM 5911 O O . LEU C 1 195 ? 15.425 22.994 -20.931 1.00 104.37 203 LEU C O 1
ATOM 5916 N N . LEU C 1 196 ? 16.324 24.522 -22.375 1.00 102.73 204 LEU C N 1
ATOM 5917 C CA . LEU C 1 196 ? 15.972 25.737 -21.623 1.00 104.13 204 LEU C CA 1
ATOM 5918 C C . LEU C 1 196 ? 14.520 26.181 -21.788 1.00 111.49 204 LEU C C 1
ATOM 5919 O O . LEU C 1 196 ? 13.947 26.705 -20.833 1.00 113.14 204 LEU C O 1
ATOM 5924 N N . SER C 1 197 ? 13.947 26.020 -22.993 1.00 108.65 205 SER C N 1
ATOM 5925 C CA . SER C 1 197 ? 12.561 26.387 -23.317 1.00 108.62 205 SER C CA 1
ATOM 5926 C C . SER C 1 197 ? 11.904 25.146 -23.946 1.00 112.25 205 SER C C 1
ATOM 5927 O O . SER C 1 197 ? 11.857 25.027 -25.178 1.00 112.08 205 SER C O 1
ATOM 5930 N N . PRO C 1 198 ? 11.439 24.189 -23.101 1.00 107.59 206 PRO C N 1
ATOM 5931 C CA . PRO C 1 198 ? 10.931 22.906 -23.629 1.00 107.11 206 PRO C CA 1
ATOM 5932 C C . PRO C 1 198 ? 9.727 22.928 -24.587 1.00 110.68 206 PRO C C 1
ATOM 5933 O O . PRO C 1 198 ? 9.522 21.941 -25.301 1.00 109.00 206 PRO C O 1
ATOM 5937 N N . ASN C 1 199 ? 8.938 24.013 -24.612 1.00 108.86 207 ASN C N 1
ATOM 5938 C CA . ASN C 1 199 ? 7.754 24.040 -25.465 1.00 109.13 207 ASN C CA 1
ATOM 5939 C C . ASN C 1 199 ? 7.902 24.891 -26.732 1.00 113.50 207 ASN C C 1
ATOM 5940 O O . ASN C 1 199 ? 7.014 24.845 -27.578 1.00 114.13 207 ASN C O 1
ATOM 5945 N N . ASN C 1 200 ? 9.009 25.611 -26.903 1.00 109.33 208 ASN C N 1
ATOM 5946 C CA . ASN C 1 200 ? 9.197 26.376 -28.135 1.00 108.86 208 ASN C CA 1
ATOM 5947 C C . ASN C 1 200 ? 10.045 25.568 -29.134 1.00 109.99 208 ASN C C 1
ATOM 5948 O O . ASN C 1 200 ? 11.170 25.177 -28.814 1.00 110.56 208 ASN C O 1
ATOM 5953 N N . TYR C 1 201 ? 9.478 25.294 -30.323 1.00 102.32 209 TYR C N 1
ATOM 5954 C CA . TYR C 1 201 ? 10.119 24.560 -31.410 1.00 99.64 209 TYR C CA 1
ATOM 5955 C C . TYR C 1 201 ? 10.279 25.473 -32.636 1.00 98.80 209 TYR C C 1
ATOM 5956 O O . TYR C 1 201 ? 9.309 26.091 -33.075 1.00 98.47 209 TYR C O 1
ATOM 5965 N N . THR C 1 202 ? 11.516 25.568 -33.165 1.00 92.08 210 THR C N 1
ATOM 5966 C CA . THR C 1 202 ? 11.916 26.372 -34.332 1.00 90.17 210 THR C CA 1
ATOM 5967 C C . THR C 1 202 ? 12.585 25.482 -35.386 1.00 90.55 210 THR C C 1
ATOM 5968 O O . THR C 1 202 ? 12.851 24.316 -35.118 1.00 89.35 210 THR C O 1
ATOM 5972 N N . LYS C 1 203 ? 12.911 26.055 -36.557 1.00 86.25 211 LYS C N 1
ATOM 5973 C CA . LYS C 1 203 ? 13.640 25.396 -37.648 1.00 84.91 211 LYS C CA 1
ATOM 5974 C C . LYS C 1 203 ? 15.046 25.030 -37.161 1.00 87.15 211 LYS C C 1
ATOM 5975 O O . LYS C 1 203 ? 15.546 23.949 -37.470 1.00 85.93 211 LYS C O 1
ATOM 5981 N N . ALA C 1 204 ? 15.657 25.925 -36.368 1.00 83.21 212 ALA C N 1
ATOM 5982 C CA . ALA C 1 204 ? 16.986 25.785 -35.786 1.00 82.38 212 ALA C CA 1
ATOM 5983 C C . ALA C 1 204 ? 17.116 24.573 -34.864 1.00 83.30 212 ALA C C 1
ATOM 5984 O O . ALA C 1 204 ? 18.188 23.975 -34.839 1.00 82.72 212 ALA C O 1
ATOM 5986 N N . ILE C 1 205 ? 16.044 24.200 -34.110 1.00 78.35 213 ILE C N 1
ATOM 5987 C CA . ILE C 1 205 ? 16.055 23.025 -33.221 1.00 78.01 213 ILE C CA 1
ATOM 5988 C C . ILE C 1 205 ? 16.252 21.721 -34.054 1.00 78.57 213 ILE C C 1
ATOM 5989 O O . ILE C 1 205 ? 16.963 20.803 -33.609 1.00 77.77 213 ILE C O 1
ATOM 5994 N N . ASP C 1 206 ? 15.666 21.679 -35.281 1.00 73.03 214 ASP C N 1
ATOM 5995 C CA . ASP C 1 206 ? 15.817 20.557 -36.224 1.00 72.12 214 ASP C CA 1
ATOM 5996 C C . ASP C 1 206 ? 17.245 20.501 -36.721 1.00 75.88 214 ASP C C 1
ATOM 5997 O O . ASP C 1 206 ? 17.788 19.417 -36.887 1.00 77.17 214 ASP C O 1
ATOM 6002 N N . MET C 1 207 ? 17.852 21.675 -36.952 1.00 70.75 215 MET C N 1
ATOM 6003 C CA . MET C 1 207 ? 19.233 21.797 -37.390 1.00 69.23 215 MET C CA 1
ATOM 6004 C C . MET C 1 207 ? 20.207 21.268 -36.367 1.00 71.63 215 MET C C 1
ATOM 6005 O O . MET C 1 207 ? 21.132 20.567 -36.763 1.00 73.27 215 MET C O 1
ATOM 6010 N N . TRP C 1 208 ? 19.965 21.511 -35.059 1.00 64.33 216 TRP C N 1
ATOM 6011 C CA . TRP C 1 208 ? 20.787 20.944 -33.995 1.00 63.06 216 TRP C CA 1
ATOM 6012 C C . TRP C 1 208 ? 20.701 19.412 -34.084 1.00 64.60 216 TRP C C 1
ATOM 6013 O O . TRP C 1 208 ? 21.742 18.769 -34.200 1.00 63.93 216 TRP C O 1
ATOM 6024 N N . ALA C 1 209 ? 19.463 18.850 -34.118 1.00 59.37 217 ALA C N 1
ATOM 6025 C CA . ALA C 1 209 ? 19.229 17.408 -34.229 1.00 58.86 217 ALA C CA 1
ATOM 6026 C C . ALA C 1 209 ? 19.963 16.789 -35.427 1.00 63.34 217 ALA C C 1
ATOM 6027 O O . ALA C 1 209 ? 20.602 15.743 -35.264 1.00 64.85 217 ALA C O 1
ATOM 6029 N N . ALA C 1 210 ? 19.923 17.451 -36.598 1.00 58.00 218 ALA C N 1
ATOM 6030 C CA . ALA C 1 210 ? 20.623 17.040 -37.819 1.00 57.48 218 ALA C CA 1
ATOM 6031 C C . ALA C 1 210 ? 22.162 16.913 -37.607 1.00 63.37 218 ALA C C 1
ATOM 6032 O O . ALA C 1 210 ? 22.782 15.948 -38.089 1.00 63.23 218 ALA C O 1
ATOM 6034 N N . GLY C 1 211 ? 22.742 17.862 -36.861 1.00 60.78 219 GLY C N 1
ATOM 6035 C CA . GLY C 1 211 ? 24.161 17.887 -36.531 1.00 60.71 219 GLY C CA 1
ATOM 6036 C C . GLY C 1 211 ? 24.536 16.729 -35.642 1.00 66.86 219 GLY C C 1
ATOM 6037 O O . GLY C 1 211 ? 25.550 16.078 -35.866 1.00 68.03 219 GLY C O 1
ATOM 6038 N N . CYS C 1 212 ? 23.695 16.432 -34.655 1.00 64.83 220 CYS C N 1
ATOM 6039 C CA . CYS C 1 212 ? 23.878 15.315 -33.715 1.00 63.97 220 CYS C CA 1
ATOM 6040 C C . CYS C 1 212 ? 23.810 13.971 -34.414 1.00 66.95 220 CYS C C 1
ATOM 6041 O O . CYS C 1 212 ? 24.585 13.076 -34.064 1.00 66.17 220 CYS C O 1
ATOM 6044 N N . ILE C 1 213 ? 22.848 13.820 -35.363 1.00 62.54 221 ILE C N 1
ATOM 6045 C CA . ILE C 1 213 ? 22.649 12.621 -36.181 1.00 63.10 221 ILE C CA 1
ATOM 6046 C C . ILE C 1 213 ? 23.896 12.424 -37.090 1.00 69.54 221 ILE C C 1
ATOM 6047 O O . ILE C 1 213 ? 24.407 11.305 -37.165 1.00 69.70 221 ILE C O 1
ATOM 6052 N N . PHE C 1 214 ? 24.379 13.508 -37.766 1.00 65.94 222 PHE C N 1
ATOM 6053 C CA . PHE C 1 214 ? 25.566 13.442 -38.611 1.00 65.73 222 PHE C CA 1
ATOM 6054 C C . PHE C 1 214 ? 26.785 12.934 -37.823 1.00 67.00 222 PHE C C 1
ATOM 6055 O O . PHE C 1 214 ? 27.442 11.992 -38.268 1.00 67.65 222 PHE C O 1
ATOM 6063 N N . ALA C 1 215 ? 27.064 13.531 -36.654 1.00 61.86 223 ALA C N 1
ATOM 6064 C CA . ALA C 1 215 ? 28.157 13.137 -35.757 1.00 61.58 223 ALA C CA 1
ATOM 6065 C C . ALA C 1 215 ? 28.050 11.651 -35.413 1.00 66.80 223 ALA C C 1
ATOM 6066 O O . ALA C 1 215 ? 29.033 10.916 -35.544 1.00 68.18 223 ALA C O 1
ATOM 6068 N N . GLU C 1 216 ? 26.837 11.205 -35.052 1.00 62.36 224 GLU C N 1
ATOM 6069 C CA . GLU C 1 216 ? 26.512 9.818 -34.775 1.00 62.67 224 GLU C CA 1
ATOM 6070 C C . GLU C 1 216 ? 26.735 8.887 -35.994 1.00 69.69 224 GLU C C 1
ATOM 6071 O O . GLU C 1 216 ? 27.156 7.761 -35.814 1.00 70.29 224 GLU C O 1
ATOM 6077 N N . MET C 1 217 ? 26.435 9.325 -37.209 1.00 67.87 225 MET C N 1
ATOM 6078 C CA . MET C 1 217 ? 26.657 8.483 -38.381 1.00 67.69 225 MET C CA 1
ATOM 6079 C C . MET C 1 217 ? 28.149 8.245 -38.581 1.00 74.66 225 MET C C 1
ATOM 6080 O O . MET C 1 217 ? 28.542 7.137 -38.944 1.00 76.19 225 MET C O 1
ATOM 6085 N N . LEU C 1 218 ? 28.973 9.270 -38.313 1.00 71.43 226 LEU C N 1
ATOM 6086 C CA . LEU C 1 218 ? 30.434 9.220 -38.449 1.00 71.81 226 LEU C CA 1
ATOM 6087 C C . LEU C 1 218 ? 31.127 8.373 -37.377 1.00 79.78 226 LEU C C 1
ATOM 6088 O O . LEU C 1 218 ? 32.161 7.773 -37.666 1.00 80.08 226 LEU C O 1
ATOM 6093 N N . THR C 1 219 ? 30.594 8.359 -36.144 1.00 77.92 227 THR C N 1
ATOM 6094 C CA . THR C 1 219 ? 31.230 7.648 -35.033 1.00 78.29 227 THR C CA 1
ATOM 6095 C C . THR C 1 219 ? 30.522 6.362 -34.625 1.00 85.40 227 THR C C 1
ATOM 6096 O O . THR C 1 219 ? 31.152 5.486 -34.028 1.00 87.23 227 THR C O 1
ATOM 6100 N N . GLY C 1 220 ? 29.224 6.279 -34.902 1.00 81.45 228 GLY C N 1
ATOM 6101 C CA . GLY C 1 220 ? 28.377 5.163 -34.496 1.00 81.03 228 GLY C CA 1
ATOM 6102 C C . GLY C 1 220 ? 27.852 5.350 -33.082 1.00 86.11 228 GLY C C 1
ATOM 6103 O O . GLY C 1 220 ? 26.921 4.646 -32.675 1.00 85.83 228 GLY C O 1
ATOM 6104 N N . LYS C 1 221 ? 28.441 6.321 -32.330 1.00 82.95 229 LYS C N 1
ATOM 6105 C CA . LYS C 1 221 ? 28.106 6.650 -30.939 1.00 82.79 229 LYS C CA 1
ATOM 6106 C C . LYS C 1 221 ? 27.276 7.930 -30.857 1.00 83.82 229 LYS C C 1
ATOM 6107 O O . LYS C 1 221 ? 27.446 8.816 -31.702 1.00 82.82 229 LYS C O 1
ATOM 6113 N N . THR C 1 222 ? 26.414 8.038 -29.814 1.00 78.19 230 THR C N 1
ATOM 6114 C CA . THR C 1 222 ? 25.614 9.235 -29.542 1.00 77.41 230 THR C CA 1
ATOM 6115 C C . THR C 1 222 ? 26.589 10.341 -29.154 1.00 80.49 230 THR C C 1
ATOM 6116 O O . THR C 1 222 ? 27.475 10.113 -28.324 1.00 80.74 230 THR C O 1
ATOM 6120 N N . LEU C 1 223 ? 26.448 11.523 -29.768 1.00 76.24 231 LEU C N 1
ATOM 6121 C CA . LEU C 1 223 ? 27.337 12.655 -29.476 1.00 74.84 231 LEU C CA 1
ATOM 6122 C C . LEU C 1 223 ? 27.234 13.126 -28.024 1.00 79.02 231 LEU C C 1
ATOM 6123 O O . LEU C 1 223 ? 28.256 13.184 -27.340 1.00 79.88 231 LEU C O 1
ATOM 6128 N N . PHE C 1 224 ? 26.010 13.430 -27.556 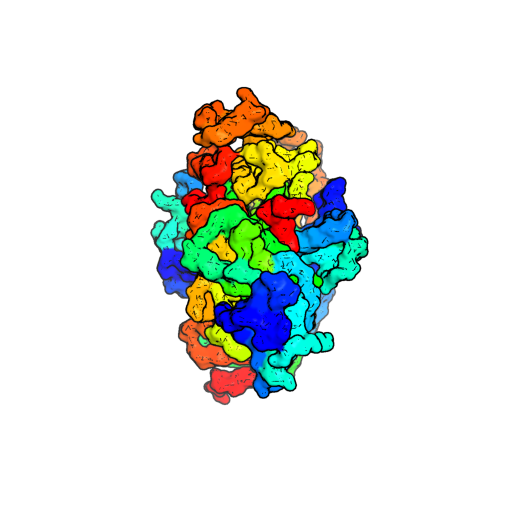1.00 74.70 232 PHE C N 1
ATOM 6129 C CA . PHE C 1 224 ? 25.726 13.870 -26.189 1.00 74.03 232 PHE C CA 1
ATOM 6130 C C . PHE C 1 224 ? 24.659 12.948 -25.610 1.00 80.72 232 PHE C C 1
ATOM 6131 O O . PHE C 1 224 ? 23.483 13.098 -25.936 1.00 78.17 232 PHE C O 1
ATOM 6139 N N . ALA C 1 225 ? 25.079 11.968 -24.778 1.00 82.34 233 ALA C N 1
ATOM 6140 C CA . ALA C 1 225 ? 24.177 10.962 -24.198 1.00 83.47 233 ALA C CA 1
ATOM 6141 C C . ALA C 1 225 ? 23.880 11.164 -22.715 1.00 90.35 233 ALA C C 1
ATOM 6142 O O . ALA C 1 225 ? 24.281 10.358 -21.866 1.00 90.15 233 ALA C O 1
ATOM 6144 N N . GLY C 1 226 ? 23.151 12.233 -22.423 1.00 90.36 234 GLY C N 1
ATOM 6145 C CA . GLY C 1 226 ? 22.739 12.564 -21.064 1.00 92.72 234 GLY C CA 1
ATOM 6146 C C . GLY C 1 226 ? 21.453 11.868 -20.660 1.00 101.81 234 GLY C C 1
ATOM 6147 O O . GLY C 1 226 ? 20.488 11.834 -21.434 1.00 99.79 234 GLY C O 1
ATOM 6148 N N . ALA C 1 227 ? 21.440 11.314 -19.423 1.00 103.11 235 ALA C N 1
ATOM 6149 C CA . ALA C 1 227 ? 20.311 10.603 -18.822 1.00 103.85 235 ALA C CA 1
ATOM 6150 C C . ALA C 1 227 ? 19.077 11.512 -18.652 1.00 110.41 235 ALA C C 1
ATOM 6151 O O . ALA C 1 227 ? 17.956 11.057 -18.873 1.00 109.85 235 ALA C O 1
ATOM 6153 N N . HIS C 1 228 ? 19.287 12.785 -18.259 1.00 109.74 236 HIS C N 1
ATOM 6154 C CA . HIS C 1 228 ? 18.227 13.785 -18.059 1.00 110.86 236 HIS C CA 1
ATOM 6155 C C . HIS C 1 228 ? 18.660 15.130 -18.642 1.00 116.38 236 HIS C C 1
ATOM 6156 O O . HIS C 1 228 ? 19.822 15.266 -19.029 1.00 116.18 236 HIS C O 1
ATOM 6163 N N . GLU C 1 229 ? 17.739 16.126 -18.676 1.00 113.88 237 GLU C N 1
ATOM 6164 C CA . GLU C 1 229 ? 17.994 17.485 -19.175 1.00 114.32 237 GLU C CA 1
ATOM 6165 C C . GLU C 1 229 ? 19.252 18.146 -18.572 1.00 119.17 237 GLU C C 1
ATOM 6166 O O . GLU C 1 229 ? 20.008 18.783 -19.311 1.00 119.94 237 GLU C O 1
ATOM 6172 N N . LEU C 1 230 ? 19.488 17.977 -17.254 1.00 115.50 238 LEU C N 1
ATOM 6173 C CA . LEU C 1 230 ? 20.651 18.555 -16.576 1.00 115.59 238 LEU C CA 1
ATOM 6174 C C . LEU C 1 230 ? 21.975 17.986 -17.095 1.00 119.20 238 LEU C C 1
ATOM 6175 O O . LEU C 1 230 ? 22.874 18.763 -17.442 1.00 119.37 238 LEU C O 1
ATOM 6180 N N . GLU C 1 231 ? 22.095 16.639 -17.141 1.00 113.86 239 GLU C N 1
ATOM 6181 C CA . GLU C 1 231 ? 23.297 15.945 -17.625 1.00 112.50 239 GLU C CA 1
ATOM 6182 C C . GLU C 1 231 ? 23.554 16.280 -19.096 1.00 109.79 239 GLU C C 1
ATOM 6183 O O . GLU C 1 231 ? 24.706 16.442 -19.495 1.00 108.75 239 GLU C O 1
ATOM 6189 N N . GLN C 1 232 ? 22.468 16.404 -19.878 1.00 102.45 240 GLN C N 1
ATOM 6190 C CA . GLN C 1 232 ? 22.471 16.742 -21.298 1.00 100.65 240 GLN C CA 1
ATOM 6191 C C . GLN C 1 232 ? 23.138 18.103 -21.534 1.00 102.77 240 GLN C C 1
ATOM 6192 O O . GLN C 1 232 ? 24.089 18.171 -22.313 1.00 101.50 240 GLN C O 1
ATOM 6198 N N . MET C 1 233 ? 22.692 19.151 -20.810 1.00 99.53 241 MET C N 1
ATOM 6199 C CA . MET C 1 233 ? 23.246 20.504 -20.890 1.00 99.45 241 MET C CA 1
ATOM 6200 C C . MET C 1 233 ? 24.731 20.526 -20.483 1.00 101.72 241 MET C C 1
ATOM 6201 O O . MET C 1 233 ? 25.546 21.143 -21.177 1.00 100.97 241 MET C O 1
ATOM 6206 N N . GLN C 1 234 ? 25.076 19.815 -19.392 1.00 96.68 242 GLN C N 1
ATOM 6207 C CA . GLN C 1 234 ? 26.450 19.705 -18.891 1.00 95.55 242 GLN C CA 1
ATOM 6208 C C . GLN C 1 234 ? 27.376 19.100 -19.950 1.00 95.32 242 GLN C C 1
ATOM 6209 O O . GLN C 1 234 ? 28.483 19.604 -20.132 1.00 95.14 242 GLN C O 1
ATOM 6215 N N . LEU C 1 235 ? 26.899 18.064 -20.683 1.00 89.62 243 LEU C N 1
ATOM 6216 C CA . LEU C 1 235 ? 27.633 17.383 -21.764 1.00 87.89 243 LEU C CA 1
ATOM 6217 C C . LEU C 1 235 ? 27.895 18.289 -22.962 1.00 87.50 243 LEU C C 1
ATOM 6218 O O . LEU C 1 235 ? 28.976 18.213 -23.573 1.00 86.33 243 LEU C O 1
ATOM 6223 N N . ILE C 1 236 ? 26.893 19.135 -23.294 1.00 80.95 244 ILE C N 1
ATOM 6224 C CA . ILE C 1 236 ? 26.954 20.116 -24.377 1.00 79.41 244 ILE C CA 1
ATOM 6225 C C . ILE C 1 236 ? 27.960 21.199 -24.001 1.00 90.11 244 ILE C C 1
ATOM 6226 O O . ILE C 1 236 ? 28.866 21.465 -24.782 1.00 90.00 244 ILE C O 1
ATOM 6231 N N . LEU C 1 237 ? 27.818 21.790 -22.780 1.00 90.81 245 LEU C N 1
ATOM 6232 C CA . LEU C 1 237 ? 28.669 22.859 -22.254 1.00 91.88 245 LEU C CA 1
ATOM 6233 C C . LEU C 1 237 ? 30.143 22.483 -22.146 1.00 95.37 245 LEU C C 1
ATOM 6234 O O . LEU C 1 237 ? 31.002 23.373 -22.207 1.00 94.71 245 LEU C O 1
ATOM 6239 N N . GLU C 1 238 ? 30.434 21.166 -22.040 1.00 92.06 246 GLU C N 1
ATOM 6240 C CA . GLU C 1 238 ? 31.780 20.599 -22.006 1.00 91.90 246 GLU C CA 1
ATOM 6241 C C . GLU C 1 238 ? 32.427 20.640 -23.386 1.00 95.98 246 GLU C C 1
ATOM 6242 O O . GLU C 1 238 ? 33.650 20.508 -23.476 1.00 97.47 246 GLU C O 1
ATOM 6248 N N . SER C 1 239 ? 31.628 20.818 -24.465 1.00 89.95 247 SER C N 1
ATOM 6249 C CA . SER C 1 239 ? 32.165 20.798 -25.826 1.00 88.57 247 SER C CA 1
ATOM 6250 C C . SER C 1 239 ? 31.818 22.001 -26.715 1.00 92.06 247 SER C C 1
ATOM 6251 O O . SER C 1 239 ? 32.572 22.286 -27.649 1.00 92.87 247 SER C O 1
ATOM 6254 N N . ILE C 1 240 ? 30.688 22.680 -26.446 1.00 86.43 248 ILE C N 1
ATOM 6255 C CA . ILE C 1 240 ? 30.192 23.777 -27.275 1.00 85.52 248 ILE C CA 1
ATOM 6256 C C . ILE C 1 240 ? 30.425 25.132 -26.603 1.00 90.47 248 ILE C C 1
ATOM 6257 O O . ILE C 1 240 ? 29.974 25.341 -25.478 1.00 89.42 248 ILE C O 1
ATOM 6262 N N . PRO C 1 241 ? 31.129 26.071 -27.285 1.00 87.34 249 PRO C N 1
ATOM 6263 C CA . PRO C 1 241 ? 31.354 27.391 -26.670 1.00 86.91 249 PRO C CA 1
ATOM 6264 C C . PRO C 1 241 ? 30.077 28.216 -26.594 1.00 91.90 249 PRO C C 1
ATOM 6265 O O . PRO C 1 241 ? 29.183 28.071 -27.433 1.00 91.49 249 PRO C O 1
ATOM 6269 N N . VAL C 1 242 ? 30.003 29.087 -25.581 1.00 89.69 250 VAL C N 1
ATOM 6270 C CA . VAL C 1 242 ? 28.904 30.027 -25.377 1.00 89.57 250 VAL C CA 1
ATOM 6271 C C . VAL C 1 242 ? 29.561 31.374 -25.687 1.00 95.33 250 VAL C C 1
ATOM 6272 O O . VAL C 1 242 ? 30.399 31.833 -24.923 1.00 94.69 250 VAL C O 1
ATOM 6276 N N . VAL C 1 243 ? 29.258 31.945 -26.858 1.00 94.71 251 VAL C N 1
ATOM 6277 C CA . VAL C 1 243 ? 29.909 33.154 -27.360 1.00 95.66 251 VAL C CA 1
ATOM 6278 C C . VAL C 1 243 ? 29.099 34.442 -27.155 1.00 104.64 251 VAL C C 1
ATOM 6279 O O . VAL C 1 243 ? 29.638 35.532 -27.348 1.00 105.28 251 VAL C O 1
ATOM 6283 N N . HIS C 1 244 ? 27.838 34.333 -26.752 1.00 105.51 252 HIS C N 1
ATOM 6284 C CA . HIS C 1 244 ? 26.985 35.502 -26.531 1.00 107.84 252 HIS C CA 1
ATOM 6285 C C . HIS C 1 244 ? 26.694 35.675 -25.058 1.00 117.52 252 HIS C C 1
ATOM 6286 O O . HIS C 1 244 ? 26.409 34.691 -24.368 1.00 115.67 252 HIS C O 1
ATOM 6293 N N . GLU C 1 245 ? 26.789 36.933 -24.568 1.00 120.81 253 GLU C N 1
ATOM 6294 C CA . GLU C 1 245 ? 26.546 37.276 -23.161 1.00 122.51 253 GLU C CA 1
ATOM 6295 C C . GLU C 1 245 ? 25.091 37.014 -22.751 1.00 128.87 253 GLU C C 1
ATOM 6296 O O . GLU C 1 245 ? 24.865 36.615 -21.614 1.00 129.12 253 GLU C O 1
ATOM 6302 N N . GLU C 1 246 ? 24.132 37.154 -23.697 1.00 127.12 254 GLU C N 1
ATOM 6303 C CA . GLU C 1 246 ? 22.697 36.875 -23.524 1.00 127.76 254 GLU C CA 1
ATOM 6304 C C . GLU C 1 246 ? 22.522 35.412 -23.081 1.00 133.26 254 GLU C C 1
ATOM 6305 O O . GLU C 1 246 ? 21.839 35.149 -22.083 1.00 133.90 254 GLU C O 1
ATOM 6311 N N . ASP C 1 247 ? 23.188 34.474 -23.803 1.00 129.86 255 ASP C N 1
ATOM 6312 C CA . ASP C 1 247 ? 23.194 33.031 -23.534 1.00 129.63 255 ASP C CA 1
ATOM 6313 C C . ASP C 1 247 ? 23.896 32.712 -22.209 1.00 132.38 255 ASP C C 1
ATOM 6314 O O . ASP C 1 247 ? 23.417 31.852 -21.470 1.00 131.63 255 ASP C O 1
ATOM 6319 N N . ARG C 1 248 ? 25.018 33.416 -21.908 1.00 128.95 256 ARG C N 1
ATOM 6320 C CA . ARG C 1 248 ? 25.790 33.243 -20.673 1.00 129.00 256 ARG C CA 1
ATOM 6321 C C . ARG C 1 248 ? 24.999 33.705 -19.443 1.00 134.30 256 ARG C C 1
ATOM 6322 O O . ARG C 1 248 ? 25.080 33.067 -18.392 1.00 134.11 256 ARG C O 1
ATOM 6330 N N . GLN C 1 249 ? 24.238 34.810 -19.585 1.00 131.89 257 GLN C N 1
ATOM 6331 C CA . GLN C 1 249 ? 23.383 35.384 -18.543 1.00 132.14 257 GLN C CA 1
ATOM 6332 C C . GLN C 1 249 ? 22.208 34.454 -18.250 1.00 137.24 257 GLN C C 1
ATOM 6333 O O . GLN C 1 249 ? 21.801 34.317 -17.095 1.00 136.55 257 GLN C O 1
ATOM 6339 N N . GLU C 1 250 ? 21.676 33.810 -19.299 1.00 134.92 258 GLU C N 1
ATOM 6340 C CA . GLU C 1 250 ? 20.578 32.855 -19.207 1.00 135.37 258 GLU C CA 1
ATOM 6341 C C . GLU C 1 250 ? 21.019 31.578 -18.464 1.00 142.09 258 GLU C C 1
ATOM 6342 O O . GLU C 1 250 ? 20.277 31.066 -17.624 1.00 142.17 258 GLU C O 1
ATOM 6348 N N . LEU C 1 251 ? 22.235 31.095 -18.754 1.00 140.75 259 LEU C N 1
ATOM 6349 C CA . LEU C 1 251 ? 22.807 29.907 -18.118 1.00 141.74 259 LEU C CA 1
ATOM 6350 C C . LEU C 1 251 ? 23.169 30.143 -16.653 1.00 149.63 259 LEU C C 1
ATOM 6351 O O . LEU C 1 251 ? 23.084 29.209 -15.855 1.00 149.13 259 LEU C O 1
ATOM 6356 N N . LEU C 1 252 ? 23.564 31.387 -16.300 1.00 149.14 260 LEU C N 1
ATOM 6357 C CA . LEU C 1 252 ? 23.924 31.776 -14.932 1.00 150.26 260 LEU C CA 1
ATOM 6358 C C . LEU C 1 252 ? 22.739 31.705 -13.967 1.00 156.41 260 LEU C C 1
ATOM 6359 O O . LEU C 1 252 ? 22.941 31.486 -12.769 1.00 155.93 260 LEU C O 1
ATOM 6364 N N . SER C 1 253 ? 21.510 31.888 -14.489 1.00 154.77 261 SER C N 1
ATOM 6365 C CA . SER C 1 253 ? 20.273 31.849 -13.712 1.00 155.21 261 SER C CA 1
ATOM 6366 C C . SER C 1 253 ? 19.815 30.423 -13.474 1.00 159.77 261 SER C C 1
ATOM 6367 O O . SER C 1 253 ? 19.302 30.117 -12.392 1.00 159.56 261 SER C O 1
ATOM 6370 N N . VAL C 1 254 ? 20.005 29.557 -14.487 1.00 156.31 262 VAL C N 1
ATOM 6371 C CA . VAL C 1 254 ? 19.593 28.157 -14.489 1.00 156.49 262 VAL C CA 1
ATOM 6372 C C . VAL C 1 254 ? 20.589 27.274 -13.694 1.00 161.19 262 VAL C C 1
ATOM 6373 O O . VAL C 1 254 ? 20.139 26.384 -12.967 1.00 161.33 262 VAL C O 1
ATOM 6377 N N . ILE C 1 255 ? 21.910 27.597 -13.725 1.00 157.26 263 ILE C N 1
ATOM 6378 C CA . ILE C 1 255 ? 22.931 26.858 -12.958 1.00 179.53 263 ILE C CA 1
ATOM 6379 C C . ILE C 1 255 ? 24.083 27.795 -12.500 1.00 194.48 263 ILE C C 1
ATOM 6380 O O . ILE C 1 255 ? 24.264 28.038 -11.300 1.00 148.53 263 ILE C O 1
ATOM 6385 N N . ARG C 1 260 ? 31.147 29.184 -15.878 1.00 162.08 268 ARG C N 1
ATOM 6386 C CA . ARG C 1 260 ? 32.441 29.852 -15.741 1.00 162.04 268 ARG C CA 1
ATOM 6387 C C . ARG C 1 260 ? 32.383 31.262 -16.338 1.00 165.60 268 ARG C C 1
ATOM 6388 O O . ARG C 1 260 ? 31.467 31.577 -17.102 1.00 165.29 268 ARG C O 1
ATOM 6396 N N . ASN C 1 261 ? 33.382 32.095 -16.004 1.00 161.84 269 ASN C N 1
ATOM 6397 C CA . ASN C 1 261 ? 33.497 33.471 -16.488 1.00 161.31 269 ASN C CA 1
ATOM 6398 C C . ASN C 1 261 ? 33.800 33.515 -18.002 1.00 164.49 269 ASN C C 1
ATOM 6399 O O . ASN C 1 261 ? 33.273 34.385 -18.700 1.00 163.51 269 ASN C O 1
ATOM 6404 N N . ASP C 1 262 ? 34.604 32.547 -18.508 1.00 160.67 270 ASP C N 1
ATOM 6405 C CA . ASP C 1 262 ? 34.952 32.419 -19.930 1.00 160.25 270 ASP C CA 1
ATOM 6406 C C . ASP C 1 262 ? 34.403 31.099 -20.459 1.00 163.19 270 ASP C C 1
ATOM 6407 O O . ASP C 1 262 ? 34.990 30.037 -20.220 1.00 163.24 270 ASP C O 1
ATOM 6412 N N . MET C 1 263 ? 33.259 31.165 -21.154 1.00 158.24 271 MET C N 1
ATOM 6413 C CA . MET C 1 263 ? 32.609 29.984 -21.721 1.00 157.17 271 MET C CA 1
ATOM 6414 C C . MET C 1 263 ? 32.961 29.790 -23.210 1.00 158.74 271 MET C C 1
ATOM 6415 O O . MET C 1 263 ? 32.458 28.861 -23.854 1.00 158.35 271 MET C O 1
ATOM 6420 N N . THR C 1 264 ? 33.856 30.657 -23.730 1.00 153.20 272 THR C N 1
ATOM 6421 C CA . THR C 1 264 ? 34.364 30.678 -25.107 1.00 151.90 272 THR C CA 1
ATOM 6422 C C . THR C 1 264 ? 35.298 29.475 -25.382 1.00 153.36 272 THR C C 1
ATOM 6423 O O . THR C 1 264 ? 35.371 29.001 -26.520 1.00 152.73 272 THR C O 1
ATOM 6427 N N . GLU C 1 265 ? 36.051 29.029 -24.349 1.00 148.30 273 GLU C N 1
ATOM 6428 C CA . GLU C 1 265 ? 37.031 27.935 -24.409 1.00 146.97 273 GLU C CA 1
ATOM 6429 C C . GLU C 1 265 ? 36.512 26.669 -23.648 1.00 147.25 273 GLU C C 1
ATOM 6430 O O . GLU C 1 265 ? 36.711 26.578 -22.429 1.00 147.61 273 GLU C O 1
ATOM 6436 N N . PRO C 1 266 ? 35.836 25.699 -24.338 1.00 139.46 274 PRO C N 1
ATOM 6437 C CA . PRO C 1 266 ? 35.272 24.531 -23.626 1.00 137.24 274 PRO C CA 1
ATOM 6438 C C . PRO C 1 266 ? 36.247 23.410 -23.260 1.00 136.38 274 PRO C C 1
ATOM 6439 O O . PRO C 1 266 ? 37.256 23.197 -23.935 1.00 135.46 274 PRO C O 1
ATOM 6443 N N . HIS C 1 267 ? 35.892 22.681 -22.181 1.00 130.05 275 HIS C N 1
ATOM 6444 C CA . HIS C 1 267 ? 36.576 21.555 -21.529 1.00 128.67 275 HIS C CA 1
ATOM 6445 C C . HIS C 1 267 ? 37.179 20.523 -22.495 1.00 128.31 275 HIS C C 1
ATOM 6446 O O . HIS C 1 267 ? 38.360 20.214 -22.387 1.00 127.58 275 HIS C O 1
ATOM 6453 N N . LYS C 1 268 ? 36.359 19.984 -23.416 1.00 122.43 276 LYS C N 1
ATOM 6454 C CA . LYS C 1 268 ? 36.715 18.973 -24.419 1.00 120.77 276 LYS C CA 1
ATOM 6455 C C . LYS C 1 268 ? 36.113 19.415 -25.761 1.00 120.47 276 LYS C C 1
ATOM 6456 O O . LYS C 1 268 ? 34.944 19.121 -26.024 1.00 120.00 276 LYS C O 1
ATOM 6462 N N . PRO C 1 269 ? 36.885 20.101 -26.634 1.00 113.46 277 PRO C N 1
ATOM 6463 C CA . PRO C 1 269 ? 36.329 20.533 -27.938 1.00 111.57 277 PRO C CA 1
ATOM 6464 C C . PRO C 1 269 ? 35.740 19.418 -28.825 1.00 108.81 277 PRO C C 1
ATOM 6465 O O . PRO C 1 269 ? 35.971 18.236 -28.579 1.00 107.48 277 PRO C O 1
ATOM 6469 N N . LEU C 1 270 ? 34.967 19.814 -29.851 1.00 101.67 278 LEU C N 1
ATOM 6470 C CA . LEU C 1 270 ? 34.289 18.930 -30.800 1.00 100.34 278 LEU C CA 1
ATOM 6471 C C . LEU C 1 270 ? 35.242 17.966 -31.543 1.00 106.03 278 LEU C C 1
ATOM 6472 O O . LEU C 1 270 ? 34.948 16.776 -31.601 1.00 105.12 278 LEU C O 1
ATOM 6477 N N . THR C 1 271 ? 36.390 18.464 -32.056 1.00 105.18 279 THR C N 1
ATOM 6478 C CA . THR C 1 271 ? 37.460 17.699 -32.730 1.00 106.26 279 THR C CA 1
ATOM 6479 C C . THR C 1 271 ? 37.910 16.468 -31.910 1.00 112.94 279 THR C C 1
ATOM 6480 O O . THR C 1 271 ? 38.222 15.421 -32.483 1.00 113.41 279 THR C O 1
ATOM 6484 N N . GLN C 1 272 ? 37.917 16.602 -30.570 1.00 110.24 280 GLN C N 1
ATOM 6485 C CA . GLN C 1 272 ? 38.259 15.535 -29.625 1.00 110.00 280 GLN C CA 1
ATOM 6486 C C . GLN C 1 272 ? 37.157 14.459 -29.552 1.00 113.38 280 GLN C C 1
ATOM 6487 O O . GLN C 1 272 ? 37.462 13.303 -29.268 1.00 113.53 280 GLN C O 1
ATOM 6493 N N . LEU C 1 273 ? 35.890 14.840 -29.795 1.00 108.59 281 LEU C N 1
ATOM 6494 C CA . LEU C 1 273 ? 34.755 13.916 -29.760 1.00 108.04 281 LEU C CA 1
ATOM 6495 C C . LEU C 1 273 ? 34.621 13.114 -31.053 1.00 113.01 281 LEU C C 1
ATOM 6496 O O . LEU C 1 273 ? 33.942 12.083 -31.075 1.00 112.65 281 LEU C O 1
ATOM 6501 N N . LEU C 1 274 ? 35.248 13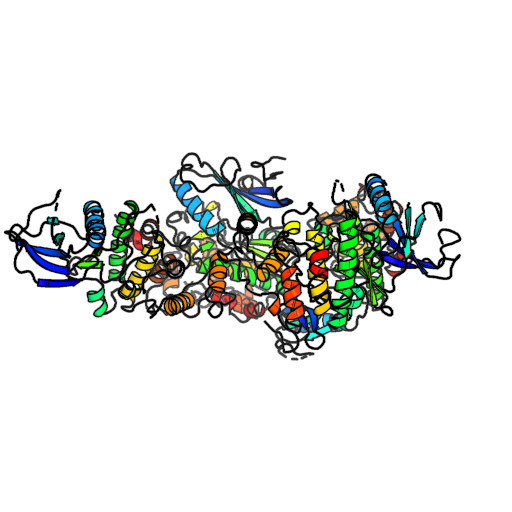.593 -32.135 1.00 110.33 282 LEU C N 1
ATOM 6502 C CA . LEU C 1 274 ? 35.217 12.925 -33.436 1.00 110.35 282 LEU C CA 1
ATOM 6503 C C . LEU C 1 274 ? 36.658 12.634 -33.890 1.00 115.12 282 LEU C C 1
ATOM 6504 O O . LEU C 1 274 ? 37.200 13.327 -34.766 1.00 114.11 282 LEU C O 1
ATOM 6509 N N . PRO C 1 275 ? 37.297 11.615 -33.257 1.00 112.83 283 PRO C N 1
ATOM 6510 C CA . PRO C 1 275 ? 38.682 11.293 -33.615 1.00 113.09 283 PRO C CA 1
ATOM 6511 C C . PRO C 1 275 ? 38.763 10.527 -34.926 1.00 117.46 283 PRO C C 1
ATOM 6512 O O . PRO C 1 275 ? 37.960 9.620 -35.178 1.00 116.98 283 PRO C O 1
ATOM 6516 N N . GLY C 1 276 ? 39.720 10.922 -35.758 1.00 114.00 284 GLY C N 1
ATOM 6517 C CA . GLY C 1 276 ? 39.932 10.303 -37.059 1.00 113.91 284 GLY C CA 1
ATOM 6518 C C . GLY C 1 276 ? 38.967 10.753 -38.140 1.00 116.99 284 GLY C C 1
ATOM 6519 O O . GLY C 1 276 ? 38.999 10.217 -39.255 1.00 117.61 284 GLY C O 1
ATOM 6520 N N . ILE C 1 277 ? 38.109 11.752 -37.828 1.00 111.01 285 ILE C N 1
ATOM 6521 C CA . ILE C 1 277 ? 37.150 12.339 -38.771 1.00 109.69 285 ILE C CA 1
ATOM 6522 C C . ILE C 1 277 ? 37.826 13.535 -39.459 1.00 110.60 285 ILE C C 1
ATOM 6523 O O . ILE C 1 277 ? 38.518 14.305 -38.786 1.00 110.58 285 ILE C O 1
ATOM 6528 N N . SER C 1 278 ? 37.649 13.674 -40.798 1.00 104.08 286 SER C N 1
ATOM 6529 C CA . SER C 1 278 ? 38.251 14.753 -41.590 1.00 102.21 286 SER C CA 1
ATOM 6530 C C . SER C 1 278 ? 37.945 16.151 -41.048 1.00 101.79 286 SER C C 1
ATOM 6531 O O . SER C 1 278 ? 36.855 16.367 -40.518 1.00 101.55 286 SER C O 1
ATOM 6534 N N . ARG C 1 279 ? 38.901 17.101 -41.205 1.00 94.49 287 ARG C N 1
ATOM 6535 C CA . ARG C 1 279 ? 38.768 18.507 -40.801 1.00 92.51 287 ARG C CA 1
ATOM 6536 C C . ARG C 1 279 ? 37.542 19.158 -41.446 1.00 95.34 287 ARG C C 1
ATOM 6537 O O . ARG C 1 279 ? 36.854 19.936 -40.793 1.00 96.18 287 ARG C O 1
ATOM 6545 N N . GLU C 1 280 ? 37.269 18.824 -42.721 1.00 89.50 288 GLU C N 1
ATOM 6546 C CA . GLU C 1 280 ? 36.156 19.324 -43.526 1.00 87.78 288 GLU C CA 1
ATOM 6547 C C . GLU C 1 280 ? 34.831 19.029 -42.853 1.00 87.12 288 GLU C C 1
ATOM 6548 O O . GLU C 1 280 ? 33.991 19.924 -42.759 1.00 84.78 288 GLU C O 1
ATOM 6554 N N . ALA C 1 281 ? 34.660 17.766 -42.383 1.00 82.31 289 ALA C N 1
ATOM 6555 C CA . ALA C 1 281 ? 33.460 17.277 -41.710 1.00 81.45 289 ALA C CA 1
ATOM 6556 C C . ALA C 1 281 ? 33.289 17.917 -40.344 1.00 82.35 289 ALA C C 1
ATOM 6557 O O . ALA C 1 281 ? 32.177 18.317 -40.015 1.00 81.56 289 ALA C O 1
ATOM 6559 N N . VAL C 1 282 ? 34.383 18.060 -39.564 1.00 77.79 290 VAL C N 1
ATOM 6560 C CA . VAL C 1 282 ? 34.339 18.658 -38.217 1.00 76.77 290 VAL C CA 1
ATOM 6561 C C . VAL C 1 282 ? 34.024 20.160 -38.334 1.00 79.64 290 VAL C C 1
ATOM 6562 O O . VAL C 1 282 ? 33.200 20.682 -37.579 1.00 79.58 290 VAL C O 1
ATOM 6566 N N . ASP C 1 283 ? 34.631 20.829 -39.321 1.00 74.79 291 ASP C N 1
ATOM 6567 C CA . ASP C 1 283 ? 34.384 22.239 -39.590 1.00 73.95 291 ASP C CA 1
ATOM 6568 C C . ASP C 1 283 ? 32.933 22.500 -39.947 1.00 77.02 291 ASP C C 1
ATOM 6569 O O . ASP C 1 283 ? 32.363 23.461 -39.455 1.00 79.04 291 ASP C O 1
ATOM 6574 N N . PHE C 1 284 ? 32.331 21.635 -40.765 1.00 71.42 292 PHE C N 1
ATOM 6575 C CA . PHE C 1 284 ? 30.930 21.687 -41.171 1.00 69.89 292 PHE C CA 1
ATOM 6576 C C . PHE C 1 284 ? 30.023 21.545 -39.961 1.00 76.31 292 PHE C C 1
ATOM 6577 O O . PHE C 1 284 ? 29.121 22.357 -39.764 1.00 76.74 292 PHE C O 1
ATOM 6585 N N . LEU C 1 285 ? 30.295 20.526 -39.137 1.00 73.17 293 LEU C N 1
ATOM 6586 C CA . LEU C 1 285 ? 29.583 20.240 -37.909 1.00 73.82 293 LEU C CA 1
ATOM 6587 C C . LEU C 1 285 ? 29.686 21.385 -36.872 1.00 76.86 293 LEU C C 1
ATOM 6588 O O . LEU C 1 285 ? 28.698 21.680 -36.198 1.00 76.90 293 LEU C O 1
ATOM 6593 N N . GLU C 1 286 ? 30.860 22.048 -36.769 1.00 72.14 294 GLU C N 1
ATOM 6594 C CA . GLU C 1 286 ? 31.059 23.179 -35.859 1.00 71.56 294 GLU C CA 1
ATOM 6595 C C . GLU C 1 286 ? 30.118 24.340 -36.204 1.00 73.35 294 GLU C C 1
ATOM 6596 O O . GLU C 1 286 ? 29.787 25.139 -35.328 1.00 74.30 294 GLU C O 1
ATOM 6602 N N . GLN C 1 287 ? 29.713 24.442 -37.482 1.00 67.63 295 GLN C N 1
ATOM 6603 C CA . GLN C 1 287 ? 28.813 25.483 -37.992 1.00 66.46 295 GLN C CA 1
ATOM 6604 C C . GLN C 1 287 ? 27.333 25.184 -37.749 1.00 70.29 295 GLN C C 1
ATOM 6605 O O . GLN C 1 287 ? 26.495 26.078 -37.867 1.00 70.79 295 GLN C O 1
ATOM 6611 N N . ILE C 1 288 ? 27.022 23.936 -37.379 1.00 66.85 296 ILE C N 1
ATOM 6612 C CA . ILE C 1 288 ? 25.666 23.472 -37.061 1.00 66.33 296 ILE C CA 1
ATOM 6613 C C . ILE C 1 288 ? 25.521 23.373 -35.537 1.00 71.77 296 ILE C C 1
ATOM 6614 O O . ILE C 1 288 ? 24.545 23.852 -34.979 1.00 71.23 296 ILE C O 1
ATOM 6619 N N . LEU C 1 289 ? 26.513 22.780 -34.866 1.00 69.82 297 LEU C N 1
ATOM 6620 C CA . LEU C 1 289 ? 26.450 22.631 -33.420 1.00 70.29 297 LEU C CA 1
ATOM 6621 C C . LEU C 1 289 ? 26.973 23.869 -32.694 1.00 76.01 297 LEU C C 1
ATOM 6622 O O . LEU C 1 289 ? 27.971 23.821 -31.972 1.00 74.82 297 LEU C O 1
ATOM 6627 N N . THR C 1 290 ? 26.279 24.994 -32.920 1.00 75.28 298 THR C N 1
ATOM 6628 C CA . THR C 1 290 ? 26.531 26.287 -32.275 1.00 76.19 298 THR C CA 1
ATOM 6629 C C . THR C 1 290 ? 25.492 26.362 -31.168 1.00 84.55 298 THR C C 1
ATOM 6630 O O . THR C 1 290 ? 24.361 25.924 -31.381 1.00 84.29 298 THR C O 1
ATOM 6634 N N . PHE C 1 291 ? 25.862 26.913 -30.002 1.00 84.25 299 PHE C N 1
ATOM 6635 C CA . PHE C 1 291 ? 24.967 27.077 -28.854 1.00 85.36 299 PHE C CA 1
ATOM 6636 C C . PHE C 1 291 ? 23.736 27.945 -29.204 1.00 90.76 299 PHE C C 1
ATOM 6637 O O . PHE C 1 291 ? 22.607 27.612 -28.818 1.00 90.16 299 PHE C O 1
ATOM 6645 N N . SER C 1 292 ? 23.974 29.058 -29.932 1.00 87.80 300 SER C N 1
ATOM 6646 C CA . SER C 1 292 ? 22.945 29.999 -30.341 1.00 87.60 300 SER C CA 1
ATOM 6647 C C . SER C 1 292 ? 22.318 29.657 -31.703 1.00 91.21 300 SER C C 1
ATOM 6648 O O . SER C 1 292 ? 23.045 29.464 -32.684 1.00 88.83 300 SER C O 1
ATOM 6651 N N . PRO C 1 293 ? 20.963 29.665 -31.792 1.00 89.67 301 PRO C N 1
ATOM 6652 C CA . PRO C 1 293 ? 20.305 29.421 -33.087 1.00 90.05 301 PRO C CA 1
ATOM 6653 C C . PRO C 1 293 ? 20.604 30.469 -34.155 1.00 97.70 301 PRO C C 1
ATOM 6654 O O . PRO C 1 293 ? 20.477 30.174 -35.339 1.00 98.21 301 PRO C O 1
ATOM 6658 N N . MET C 1 294 ? 20.980 31.685 -33.739 1.00 97.23 302 MET C N 1
ATOM 6659 C CA . MET C 1 294 ? 21.309 32.822 -34.602 1.00 98.30 302 MET C CA 1
ATOM 6660 C C . MET C 1 294 ? 22.529 32.530 -35.478 1.00 97.84 302 MET C C 1
ATOM 6661 O O . MET C 1 294 ? 22.504 32.842 -36.667 1.00 97.93 302 MET C O 1
ATOM 6666 N N . ASP C 1 295 ? 23.594 31.945 -34.878 1.00 90.51 303 ASP C N 1
ATOM 6667 C CA . ASP C 1 295 ? 24.874 31.612 -35.520 1.00 88.37 303 ASP C CA 1
ATOM 6668 C C . ASP C 1 295 ? 24.764 30.336 -36.331 1.00 90.55 303 ASP C C 1
ATOM 6669 O O . ASP C 1 295 ? 25.565 30.091 -37.231 1.00 90.14 303 ASP C O 1
ATOM 6674 N N . ARG C 1 296 ? 23.766 29.511 -35.983 1.00 85.36 304 ARG C N 1
ATOM 6675 C CA . ARG C 1 296 ? 23.525 28.224 -36.607 1.00 83.49 304 ARG C CA 1
ATOM 6676 C C . ARG C 1 296 ? 23.112 28.327 -38.065 1.00 86.97 304 ARG C C 1
ATOM 6677 O O . ARG C 1 296 ? 22.336 29.216 -38.431 1.00 86.58 304 ARG C O 1
ATOM 6685 N N . LEU C 1 297 ? 23.662 27.399 -38.889 1.00 82.44 305 LEU C N 1
ATOM 6686 C CA . LEU C 1 297 ? 23.367 27.235 -40.305 1.00 81.37 305 LEU C CA 1
ATOM 6687 C C . LEU C 1 297 ? 21.921 26.788 -40.459 1.00 85.79 305 LEU C C 1
ATOM 6688 O O . LEU C 1 297 ? 21.409 25.996 -39.657 1.00 85.61 305 LEU C O 1
ATOM 6693 N N . THR C 1 298 ? 21.265 27.293 -41.494 1.00 82.56 306 THR C N 1
ATOM 6694 C CA . THR C 1 298 ? 19.911 26.877 -41.848 1.00 81.82 306 THR C CA 1
ATOM 6695 C C . THR C 1 298 ? 20.125 25.680 -42.762 1.00 85.66 306 THR C C 1
ATOM 6696 O O . THR C 1 298 ? 21.244 25.494 -43.254 1.00 85.71 306 THR C O 1
ATOM 6700 N N . ALA C 1 299 ? 19.075 24.883 -43.019 1.00 82.36 307 ALA C N 1
ATOM 6701 C CA . ALA C 1 299 ? 19.188 23.734 -43.920 1.00 82.18 307 ALA C CA 1
ATOM 6702 C C . ALA C 1 299 ? 19.693 24.186 -45.300 1.00 88.01 307 ALA C C 1
ATOM 6703 O O . ALA C 1 299 ? 20.613 23.564 -45.827 1.00 87.17 307 ALA C O 1
ATOM 6705 N N . GLU C 1 300 ? 19.187 25.339 -45.804 1.00 87.46 308 GLU C N 1
ATOM 6706 C CA . GLU C 1 300 ? 19.592 25.964 -47.071 1.00 89.34 308 GLU C CA 1
ATOM 6707 C C . GLU C 1 300 ? 21.094 26.372 -47.072 1.00 91.77 308 GLU C C 1
ATOM 6708 O O . GLU C 1 300 ? 21.791 26.127 -48.061 1.00 91.60 308 GLU C O 1
ATOM 6714 N N . GLU C 1 301 ? 21.575 27.001 -45.972 1.00 86.84 309 GLU C N 1
ATOM 6715 C CA . GLU C 1 301 ? 22.980 27.411 -45.823 1.00 85.52 309 GLU C CA 1
ATOM 6716 C C . GLU C 1 301 ? 23.902 26.204 -45.742 1.00 88.81 309 GLU C C 1
ATOM 6717 O O . GLU C 1 301 ? 24.952 26.207 -46.375 1.00 88.89 309 GLU C O 1
ATOM 6723 N N . ALA C 1 302 ? 23.501 25.162 -44.989 1.00 84.86 310 ALA C N 1
ATOM 6724 C CA . ALA C 1 302 ? 24.254 23.916 -44.867 1.00 83.95 310 ALA C CA 1
ATOM 6725 C C . ALA C 1 302 ? 24.409 23.204 -46.230 1.00 89.27 310 ALA C C 1
ATOM 6726 O O . ALA C 1 302 ? 25.462 22.620 -46.484 1.00 90.22 310 ALA C O 1
ATOM 6728 N N . LEU C 1 303 ? 23.396 23.298 -47.121 1.00 84.86 311 LEU C N 1
ATOM 6729 C CA . LEU C 1 303 ? 23.445 22.671 -48.446 1.00 84.62 311 LEU C CA 1
ATOM 6730 C C . LEU C 1 303 ? 24.379 23.419 -49.392 1.00 92.51 311 LEU C C 1
ATOM 6731 O O . LEU C 1 303 ? 24.935 22.827 -50.326 1.00 92.51 311 LEU C O 1
ATOM 6736 N N . SER C 1 304 ? 24.541 24.723 -49.139 1.00 91.84 312 SER C N 1
ATOM 6737 C CA . SER C 1 304 ? 25.411 25.612 -49.901 1.00 93.40 312 SER C CA 1
ATOM 6738 C C . SER C 1 304 ? 26.863 25.504 -49.448 1.00 96.34 312 SER C C 1
ATOM 6739 O O . SER C 1 304 ? 27.765 25.934 -50.174 1.00 97.16 312 SER C O 1
ATOM 6742 N N . HIS C 1 305 ? 27.088 24.950 -48.244 1.00 90.80 313 HIS C N 1
ATOM 6743 C CA . HIS C 1 305 ? 28.416 24.746 -47.672 1.00 89.35 313 HIS C CA 1
ATOM 6744 C C . HIS C 1 305 ? 29.258 23.840 -48.592 1.00 92.96 313 HIS C C 1
ATOM 6745 O O . HIS C 1 305 ? 28.713 22.854 -49.107 1.00 93.14 313 HIS C O 1
ATOM 6752 N N . PRO C 1 306 ? 30.568 24.133 -48.823 1.00 89.34 314 PRO C N 1
ATOM 6753 C CA . PRO C 1 306 ? 31.356 23.287 -49.748 1.00 89.11 314 PRO C CA 1
ATOM 6754 C C . PRO C 1 306 ? 31.356 21.794 -49.434 1.00 91.50 314 PRO C C 1
ATOM 6755 O O . PRO C 1 306 ? 31.447 20.980 -50.358 1.00 93.67 314 PRO C O 1
ATOM 6759 N N . TYR C 1 307 ? 31.199 21.437 -48.149 1.00 85.05 315 TYR C N 1
ATOM 6760 C CA . TYR C 1 307 ? 31.145 20.045 -47.692 1.00 83.87 315 TYR C CA 1
ATOM 6761 C C . TYR C 1 307 ? 29.966 19.253 -48.335 1.00 88.58 315 TYR C C 1
ATOM 6762 O O . TYR C 1 307 ? 30.087 18.036 -48.530 1.00 86.63 315 TYR C O 1
ATOM 6771 N N . MET C 1 308 ? 28.858 19.967 -48.693 1.00 86.90 316 MET C N 1
ATOM 6772 C CA . MET C 1 308 ? 27.622 19.418 -49.290 1.00 87.11 316 MET C CA 1
ATOM 6773 C C . MET C 1 308 ? 27.399 19.782 -50.759 1.00 96.27 316 MET C C 1
ATOM 6774 O O . MET C 1 308 ? 26.791 19.014 -51.503 1.00 94.22 316 MET C O 1
ATOM 6779 N N . SER C 1 309 ? 27.824 20.987 -51.148 1.00 98.45 317 SER C N 1
ATOM 6780 C CA . SER C 1 309 ? 27.655 21.537 -52.485 1.00 100.52 317 SER C CA 1
ATOM 6781 C C . SER C 1 309 ? 28.138 20.589 -53.654 1.00 107.85 317 SER C C 1
ATOM 6782 O O . SER C 1 309 ? 27.719 20.775 -54.813 1.00 106.09 317 SER C O 1
ATOM 6785 N N . ILE C 1 310 ? 28.933 19.536 -53.324 1.00 106.11 318 ILE C N 1
ATOM 6786 C CA . ILE C 1 310 ? 29.429 18.469 -54.226 1.00 105.00 318 ILE C CA 1
ATOM 6787 C C . ILE C 1 310 ? 28.250 17.650 -54.826 1.00 105.74 318 ILE C C 1
ATOM 6788 O O . ILE C 1 310 ? 28.358 17.148 -55.952 1.00 105.94 318 ILE C O 1
ATOM 6793 N N . TYR C 1 311 ? 27.154 17.485 -54.055 1.00 99.53 319 TYR C N 1
ATOM 6794 C CA . TYR C 1 311 ? 26.003 16.687 -54.471 1.00 109.75 319 TYR C CA 1
ATOM 6795 C C . TYR C 1 311 ? 25.004 17.482 -55.293 1.00 132.53 319 TYR C C 1
ATOM 6796 O O . TYR C 1 311 ? 24.835 18.678 -55.076 1.00 95.99 319 TYR C O 1
ATOM 6805 N N . GLY D 1 5 ? 37.486 -6.420 -16.616 1.00 121.74 13 GLY D N 1
ATOM 6806 C CA . GLY D 1 5 ? 36.232 -7.165 -16.693 1.00 121.36 13 GLY D CA 1
ATOM 6807 C C . GLY D 1 5 ? 36.396 -8.660 -16.477 1.00 123.29 13 GLY D C 1
ATOM 6808 O O . GLY D 1 5 ? 37.446 -9.231 -16.826 1.00 123.18 13 GLY D O 1
ATOM 6809 N N . PHE D 1 6 ? 35.350 -9.309 -15.895 1.00 116.38 14 PHE D N 1
ATOM 6810 C CA . PHE D 1 6 ? 35.369 -10.749 -15.615 1.00 114.80 14 PHE D CA 1
ATOM 6811 C C . PHE D 1 6 ? 34.484 -11.554 -16.578 1.00 115.85 14 PHE D C 1
ATOM 6812 O O . PHE D 1 6 ? 33.553 -11.001 -17.162 1.00 115.75 14 PHE D O 1
ATOM 6820 N N . ASP D 1 7 ? 34.804 -12.853 -16.772 1.00 109.76 15 ASP D N 1
ATOM 6821 C CA . ASP D 1 7 ? 34.087 -13.747 -17.697 1.00 107.89 15 ASP D CA 1
ATOM 6822 C C . ASP D 1 7 ? 33.425 -14.952 -17.002 1.00 106.95 15 ASP D C 1
ATOM 6823 O O . ASP D 1 7 ? 33.932 -15.451 -15.992 1.00 106.49 15 ASP D O 1
ATOM 6828 N N . LEU D 1 8 ? 32.294 -15.416 -17.559 1.00 99.21 16 LEU D N 1
ATOM 6829 C CA . LEU D 1 8 ? 31.552 -16.558 -17.045 1.00 97.10 16 LEU D CA 1
ATOM 6830 C C . LEU D 1 8 ? 31.561 -17.666 -18.082 1.00 100.02 16 LEU D C 1
ATOM 6831 O O . LEU D 1 8 ? 30.896 -17.570 -19.118 1.00 99.27 16 LEU D O 1
ATOM 6836 N N . GLY D 1 9 ? 32.339 -18.700 -17.790 1.00 96.73 17 GLY D N 1
ATOM 6837 C CA . GLY D 1 9 ? 32.544 -19.826 -18.687 1.00 96.81 17 GLY D CA 1
ATOM 6838 C C . GLY D 1 9 ? 33.429 -19.374 -19.828 1.00 101.50 17 GLY D C 1
ATOM 6839 O O . GLY D 1 9 ? 34.481 -18.765 -19.595 1.00 102.03 17 GLY D O 1
ATOM 6840 N N . SER D 1 10 ? 32.982 -19.605 -21.064 1.00 96.98 18 SER D N 1
ATOM 6841 C CA . SER D 1 10 ? 33.741 -19.196 -22.244 1.00 96.61 18 SER D CA 1
ATOM 6842 C C . SER D 1 10 ? 32.903 -18.311 -23.167 1.00 95.96 18 SER D C 1
ATOM 6843 O O . SER D 1 10 ? 33.449 -17.598 -24.012 1.00 95.77 18 SER D O 1
ATOM 6846 N N . ARG D 1 11 ? 31.578 -18.384 -23.006 1.00 88.31 19 ARG D N 1
ATOM 6847 C CA . ARG D 1 11 ? 30.593 -17.695 -23.828 1.00 85.60 19 ARG D CA 1
ATOM 6848 C C . ARG D 1 11 ? 30.294 -16.283 -23.390 1.00 85.13 19 ARG D C 1
ATOM 6849 O O . ARG D 1 11 ? 30.088 -15.427 -24.247 1.00 84.15 19 ARG D O 1
ATOM 6857 N N . TYR D 1 12 ? 30.217 -16.041 -22.071 1.00 79.75 20 TYR D N 1
ATOM 6858 C CA . TYR D 1 12 ? 29.801 -14.749 -21.526 1.00 78.42 20 TYR D CA 1
ATOM 6859 C C . TYR D 1 12 ? 30.955 -13.945 -20.993 1.00 86.99 20 TYR D C 1
ATOM 6860 O O . TYR D 1 12 ? 31.610 -14.328 -20.025 1.00 87.24 20 TYR D O 1
ATOM 6869 N N . MET D 1 13 ? 31.198 -12.813 -21.671 1.00 86.99 21 MET D N 1
ATOM 6870 C CA . MET D 1 13 ? 32.287 -11.866 -21.449 1.00 88.12 21 MET D CA 1
ATOM 6871 C C . MET D 1 13 ? 31.830 -10.558 -20.799 1.00 89.74 21 MET D C 1
ATOM 6872 O O . MET D 1 13 ? 30.701 -10.102 -21.019 1.00 87.83 21 MET D O 1
ATOM 6877 N N . ASP D 1 14 ? 32.761 -9.927 -20.057 1.00 86.61 22 ASP D N 1
ATOM 6878 C CA . ASP D 1 14 ? 32.656 -8.608 -19.426 1.00 86.68 22 ASP D CA 1
ATOM 6879 C C . ASP D 1 14 ? 31.449 -8.459 -18.498 1.00 85.29 22 ASP D C 1
ATOM 6880 O O . ASP D 1 14 ? 30.577 -7.614 -18.723 1.00 84.53 22 ASP D O 1
ATOM 6885 N N . LEU D 1 15 ? 31.419 -9.289 -17.436 1.00 79.73 23 LEU D N 1
ATOM 6886 C CA . LEU D 1 15 ? 30.354 -9.290 -16.430 1.00 78.09 23 LEU D CA 1
ATOM 6887 C C . LEU D 1 15 ? 30.466 -8.091 -15.532 1.00 82.77 23 LEU D C 1
ATOM 6888 O O . LEU D 1 15 ? 31.448 -7.933 -14.809 1.00 83.48 23 LEU D O 1
ATOM 6893 N N . LYS D 1 16 ? 29.494 -7.207 -15.646 1.00 80.10 24 LYS D N 1
ATOM 6894 C CA . LYS D 1 16 ? 29.407 -5.973 -14.882 1.00 79.79 24 LYS D CA 1
ATOM 6895 C C . LYS D 1 16 ? 28.183 -6.140 -13.999 1.00 83.20 24 LYS D C 1
ATOM 6896 O O . LYS D 1 16 ? 27.118 -6.424 -14.542 1.00 82.02 24 LYS D O 1
ATOM 6902 N N . PRO D 1 17 ? 28.302 -6.073 -12.646 1.00 81.15 25 PRO D N 1
ATOM 6903 C CA . PRO D 1 17 ? 27.098 -6.248 -11.805 1.00 80.54 25 PRO D CA 1
ATOM 6904 C C . PRO D 1 17 ? 26.144 -5.079 -11.991 1.00 84.46 25 PRO D C 1
ATOM 6905 O O . PRO D 1 17 ? 26.580 -3.927 -11.962 1.00 84.39 25 PRO D O 1
ATOM 6909 N N . LEU D 1 18 ? 24.861 -5.387 -12.271 1.00 81.06 26 LEU D N 1
ATOM 6910 C CA . LEU D 1 18 ? 23.804 -4.410 -12.547 1.00 80.66 26 LEU D CA 1
ATOM 6911 C C . LEU D 1 18 ? 23.312 -3.763 -11.273 1.00 88.65 26 LEU D C 1
ATOM 6912 O O . LEU D 1 18 ? 22.076 -3.631 -11.105 1.00 87.82 26 LEU D O 1
ATOM 6917 N N . GLY D 1 19 ? 24.288 -3.369 -10.408 1.00 87.95 27 GLY D N 1
ATOM 6918 C CA . GLY D 1 19 ? 24.089 -2.724 -9.110 1.00 88.99 27 GLY D CA 1
ATOM 6919 C C . GLY D 1 19 ? 25.013 -3.154 -7.976 1.00 96.63 27 GLY D C 1
ATOM 6920 O O . GLY D 1 19 ? 26.192 -3.434 -8.202 1.00 96.43 27 GLY D O 1
ATOM 6921 N N . CYS D 1 20 ? 24.475 -3.171 -6.721 1.00 95.79 28 CYS D N 1
ATOM 6922 C CA . CYS D 1 20 ? 25.186 -3.491 -5.458 1.00 95.96 28 CYS D CA 1
ATOM 6923 C C . CYS D 1 20 ? 24.332 -4.370 -4.475 1.00 93.54 28 CYS D C 1
ATOM 6924 O O . CYS D 1 20 ? 23.110 -4.433 -4.608 1.00 90.89 28 CYS D O 1
ATOM 6927 N N . GLY D 1 21 ? 25.001 -5.014 -3.504 1.00 87.91 29 GLY D N 1
ATOM 6928 C CA . GLY D 1 21 ? 24.399 -5.854 -2.464 1.00 86.34 29 GLY D CA 1
ATOM 6929 C C . GLY D 1 21 ? 23.667 -7.048 -3.016 1.00 89.36 29 GLY D C 1
ATOM 6930 O O . GLY D 1 21 ? 24.300 -8.032 -3.400 1.00 89.61 29 GLY D O 1
ATOM 6931 N N . GLY D 1 22 ? 22.338 -6.953 -3.057 1.00 85.30 30 GLY D N 1
ATOM 6932 C CA . GLY D 1 22 ? 21.476 -7.967 -3.652 1.00 85.38 30 GLY D CA 1
ATOM 6933 C C . GLY D 1 22 ? 21.503 -7.888 -5.173 1.00 91.75 30 GLY D C 1
ATOM 6934 O O . GLY D 1 22 ? 21.130 -8.841 -5.861 1.00 92.00 30 GLY D O 1
ATOM 6935 N N . ASN D 1 23 ? 21.950 -6.729 -5.711 1.00 88.77 31 ASN D N 1
ATOM 6936 C CA . ASN D 1 23 ? 22.106 -6.460 -7.142 1.00 88.21 31 ASN D CA 1
ATOM 6937 C C . ASN D 1 23 ? 23.549 -6.777 -7.594 1.00 89.23 31 ASN D C 1
ATOM 6938 O O . ASN D 1 23 ? 23.941 -6.449 -8.715 1.00 89.16 31 ASN D O 1
ATOM 6943 N N . GLY D 1 24 ? 24.312 -7.423 -6.709 1.00 83.30 32 GLY D N 1
ATOM 6944 C CA . GLY D 1 24 ? 25.664 -7.915 -6.970 1.00 81.89 32 GLY D CA 1
ATOM 6945 C C . GLY D 1 24 ? 25.617 -9.361 -7.466 1.00 81.88 32 GLY D C 1
ATOM 6946 O O . GLY D 1 24 ? 26.658 -9.996 -7.658 1.00 81.32 32 GLY D O 1
ATOM 6947 N N . LEU D 1 25 ? 24.377 -9.896 -7.642 1.00 74.35 33 LEU D N 1
ATOM 6948 C CA . LEU D 1 25 ? 24.039 -11.233 -8.152 1.00 71.84 33 LEU D CA 1
ATOM 6949 C C . LEU D 1 25 ? 23.370 -11.122 -9.538 1.00 68.53 33 LEU D C 1
ATOM 6950 O O . LEU D 1 25 ? 22.987 -12.125 -10.118 1.00 66.58 33 LEU D O 1
ATOM 6955 N N . VAL D 1 26 ? 23.221 -9.891 -10.037 1.00 61.23 34 VAL D N 1
ATOM 6956 C CA . VAL D 1 26 ? 22.642 -9.551 -11.323 1.00 59.60 34 VAL D CA 1
ATOM 6957 C C . VAL D 1 26 ? 23.778 -8.950 -12.106 1.00 64.00 34 VAL D C 1
ATOM 6958 O O . VAL D 1 26 ? 24.538 -8.175 -11.547 1.00 65.63 34 VAL D O 1
ATOM 6962 N N . PHE D 1 27 ? 23.954 -9.337 -13.364 1.00 59.30 35 PHE D N 1
ATOM 6963 C CA . PHE D 1 27 ? 25.058 -8.808 -14.170 1.00 58.08 35 PHE D CA 1
ATOM 6964 C C . PHE D 1 27 ? 24.606 -8.512 -15.573 1.00 62.25 35 PHE D C 1
ATOM 6965 O O . PHE D 1 27 ? 23.660 -9.121 -16.059 1.00 60.80 35 PHE D O 1
ATOM 6973 N N . SER D 1 28 ? 25.350 -7.661 -16.265 1.00 59.49 36 SER D N 1
ATOM 6974 C CA . SER D 1 28 ? 25.151 -7.456 -17.674 1.00 60.01 36 SER D CA 1
ATOM 6975 C C . SER D 1 28 ? 26.444 -7.994 -18.319 1.00 67.97 36 SER D C 1
ATOM 6976 O O . SER D 1 28 ? 27.557 -7.694 -17.858 1.00 67.65 36 SER D O 1
ATOM 6979 N N . ALA D 1 29 ? 26.291 -8.836 -19.341 1.00 65.48 37 ALA D N 1
ATOM 6980 C CA . ALA D 1 29 ? 27.427 -9.413 -20.058 1.00 65.34 37 ALA D CA 1
ATOM 6981 C C . ALA D 1 29 ? 27.152 -9.434 -21.563 1.00 69.56 37 ALA D C 1
ATOM 6982 O O . ALA D 1 29 ? 26.039 -9.151 -21.996 1.00 67.76 37 ALA D O 1
ATOM 6984 N N . VAL D 1 30 ? 28.162 -9.791 -22.346 1.00 68.99 38 VAL D N 1
ATOM 6985 C CA . VAL D 1 30 ? 28.063 -9.924 -23.794 1.00 70.06 38 VAL D CA 1
ATOM 6986 C C . VAL D 1 30 ? 28.135 -11.426 -24.132 1.00 76.22 38 VAL D C 1
ATOM 6987 O O . VAL D 1 30 ? 29.032 -12.127 -23.657 1.00 74.25 38 VAL D O 1
ATOM 6991 N N . ASP D 1 31 ? 27.174 -11.917 -24.915 1.00 76.51 39 ASP D N 1
ATOM 6992 C CA . ASP D 1 31 ? 27.167 -13.299 -25.375 1.00 78.83 39 ASP D CA 1
ATOM 6993 C C . ASP D 1 31 ? 28.125 -13.307 -26.578 1.00 88.36 39 ASP D C 1
ATOM 6994 O O . ASP D 1 31 ? 27.700 -12.954 -27.669 1.00 88.20 39 ASP D O 1
ATOM 6999 N N . ASN D 1 32 ? 29.414 -13.661 -26.387 1.00 88.91 40 ASN D N 1
ATOM 7000 C CA . ASN D 1 32 ? 30.407 -13.602 -27.474 1.00 90.80 40 ASN D CA 1
ATOM 7001 C C . ASN D 1 32 ? 30.042 -14.475 -28.709 1.00 99.86 40 ASN D C 1
ATOM 7002 O O . ASN D 1 32 ? 30.583 -14.250 -29.796 1.00 101.04 40 ASN D O 1
ATOM 7007 N N . ASP D 1 33 ? 29.099 -15.421 -28.542 1.00 98.09 41 ASP D N 1
ATOM 7008 C CA . ASP D 1 33 ? 28.568 -16.304 -29.573 1.00 98.63 41 ASP D CA 1
ATOM 7009 C C . ASP D 1 33 ? 27.892 -15.466 -30.673 1.00 105.24 41 ASP D C 1
ATOM 7010 O O . ASP D 1 33 ? 28.251 -15.604 -31.849 1.00 107.31 41 ASP D O 1
ATOM 7015 N N . CYS D 1 34 ? 26.976 -14.554 -30.290 1.00 101.65 42 CYS D N 1
ATOM 7016 C CA . CYS D 1 34 ? 26.231 -13.696 -31.225 1.00 102.41 42 CYS D CA 1
ATOM 7017 C C . CYS D 1 34 ? 26.514 -12.180 -31.074 1.00 106.64 42 CYS D C 1
ATOM 7018 O O . CYS D 1 34 ? 26.003 -11.376 -31.857 1.00 106.26 42 CYS D O 1
ATOM 7021 N N . ASP D 1 35 ? 27.350 -11.808 -30.094 1.00 103.37 43 ASP D N 1
ATOM 7022 C CA . ASP D 1 35 ? 27.744 -10.441 -29.724 1.00 102.63 43 ASP D CA 1
ATOM 7023 C C . ASP D 1 35 ? 26.523 -9.563 -29.349 1.00 102.35 43 ASP D C 1
ATOM 7024 O O . ASP D 1 35 ? 26.402 -8.411 -29.782 1.00 103.22 43 ASP D O 1
ATOM 7029 N N . LYS D 1 36 ? 25.636 -10.133 -28.510 1.00 93.64 44 LYS D N 1
ATOM 7030 C CA . LYS D 1 36 ? 24.425 -9.497 -27.970 1.00 90.69 44 LYS D CA 1
ATOM 7031 C C . LYS D 1 36 ? 24.579 -9.314 -26.478 1.00 86.30 44 LYS D C 1
ATOM 7032 O O . LYS D 1 36 ? 25.190 -10.164 -25.829 1.00 85.61 44 LYS D O 1
ATOM 7038 N N . ARG D 1 37 ? 24.042 -8.209 -25.929 1.00 76.87 45 ARG D N 1
ATOM 7039 C CA . ARG D 1 37 ? 24.075 -7.958 -24.490 1.00 73.68 45 ARG D CA 1
ATOM 7040 C C . ARG D 1 37 ? 23.004 -8.836 -23.822 1.00 71.29 45 ARG D C 1
ATOM 7041 O O . ARG D 1 37 ? 21.911 -9.020 -24.364 1.00 71.26 45 ARG D O 1
ATOM 7049 N N . VAL D 1 38 ? 23.346 -9.419 -22.670 1.00 63.25 46 VAL D N 1
ATOM 7050 C CA . VAL D 1 38 ? 22.451 -10.278 -21.877 1.00 59.75 46 VAL D CA 1
ATOM 7051 C C . VAL D 1 38 ? 22.450 -9.826 -20.435 1.00 59.82 46 VAL D C 1
ATOM 7052 O O . VAL D 1 38 ? 23.375 -9.134 -20.008 1.00 59.21 46 VAL D O 1
ATOM 7056 N N . ALA D 1 39 ? 21.412 -10.207 -19.682 1.00 55.24 47 ALA D N 1
ATOM 7057 C CA . ALA D 1 39 ? 21.283 -9.975 -18.233 1.00 53.50 47 ALA D CA 1
ATOM 7058 C C . ALA D 1 39 ? 21.426 -11.364 -17.595 1.00 58.95 47 ALA D C 1
ATOM 7059 O O . ALA D 1 39 ? 20.750 -12.298 -18.031 1.00 59.93 47 ALA D O 1
ATOM 7061 N N . ILE D 1 40 ? 22.368 -11.535 -16.668 1.00 54.97 48 ILE D N 1
ATOM 7062 C CA . ILE D 1 40 ? 22.639 -12.839 -15.999 1.00 53.59 48 ILE D CA 1
ATOM 7063 C C . ILE D 1 40 ? 22.331 -12.752 -14.530 1.00 53.83 48 ILE D C 1
ATOM 7064 O O . ILE D 1 40 ? 22.816 -11.863 -13.840 1.00 52.19 48 ILE D O 1
ATOM 7069 N N . LYS D 1 41 ? 21.522 -13.654 -14.053 1.00 49.91 49 LYS D N 1
ATOM 7070 C CA . LYS D 1 41 ? 21.152 -13.667 -12.657 1.00 48.56 49 LYS D CA 1
ATOM 7071 C C . LYS D 1 41 ? 21.670 -14.921 -11.942 1.00 54.52 49 LYS D C 1
ATOM 7072 O O . LYS D 1 41 ? 21.393 -16.036 -12.365 1.00 54.70 49 LYS D O 1
ATOM 7078 N N . LYS D 1 42 ? 22.458 -14.737 -10.893 1.00 53.83 50 LYS D N 1
ATOM 7079 C CA . LYS D 1 42 ? 22.975 -15.853 -10.110 1.00 54.76 50 LYS D CA 1
ATOM 7080 C C . LYS D 1 42 ? 21.971 -16.212 -9.024 1.00 63.36 50 LYS D C 1
ATOM 7081 O O . LYS D 1 42 ? 21.518 -15.354 -8.252 1.00 62.82 50 LYS D O 1
ATOM 7087 N N . ILE D 1 43 ? 21.604 -17.481 -8.997 1.00 62.70 51 ILE D N 1
ATOM 7088 C CA . ILE D 1 43 ? 20.702 -18.012 -7.999 1.00 63.84 51 ILE D CA 1
ATOM 7089 C C . ILE D 1 43 ? 21.519 -18.873 -7.043 1.00 66.02 51 ILE D C 1
ATOM 7090 O O . ILE D 1 43 ? 22.089 -19.878 -7.436 1.00 64.41 51 ILE D O 1
ATOM 7095 N N . VAL D 1 44 ? 21.612 -18.429 -5.803 1.00 64.94 52 VAL D N 1
ATOM 7096 C CA . VAL D 1 44 ? 22.298 -19.134 -4.730 1.00 66.06 52 VAL D CA 1
ATOM 7097 C C . VAL D 1 44 ? 21.316 -20.155 -4.161 1.00 76.15 52 VAL D C 1
ATOM 7098 O O . VAL D 1 44 ? 20.162 -19.828 -3.827 1.00 78.80 52 VAL D O 1
ATOM 7102 N N . LEU D 1 45 ? 21.763 -21.401 -4.118 1.00 74.22 53 LEU D N 1
ATOM 7103 C CA . LEU D 1 45 ? 20.955 -22.519 -3.658 1.00 75.16 53 LEU D CA 1
ATOM 7104 C C . LEU D 1 45 ? 21.368 -23.005 -2.253 1.00 84.16 53 LEU D C 1
ATOM 7105 O O . LEU D 1 45 ? 22.405 -22.580 -1.733 1.00 84.39 53 LEU D O 1
ATOM 7110 N N . THR D 1 46 ? 20.563 -23.859 -1.613 1.00 84.79 54 THR D N 1
ATOM 7111 C CA . THR D 1 46 ? 20.985 -24.311 -0.286 1.00 86.64 54 THR D CA 1
ATOM 7112 C C . THR D 1 46 ? 20.996 -25.896 -0.252 1.00 92.84 54 THR D C 1
ATOM 7113 O O . THR D 1 46 ? 22.012 -26.484 -0.663 1.00 91.20 54 THR D O 1
ATOM 7117 N N . ASP D 1 47 ? 19.908 -26.558 0.207 1.00 91.87 55 ASP D N 1
ATOM 7118 C CA . ASP D 1 47 ? 19.775 -28.028 0.304 1.00 92.53 55 ASP D CA 1
ATOM 7119 C C . ASP D 1 47 ? 19.404 -28.635 -1.075 1.00 97.31 55 ASP D C 1
ATOM 7120 O O . ASP D 1 47 ? 18.855 -27.905 -1.899 1.00 96.33 55 ASP D O 1
ATOM 7125 N N . PRO D 1 48 ? 19.631 -29.945 -1.358 1.00 94.96 56 PRO D N 1
ATOM 7126 C CA . PRO D 1 48 ? 19.284 -30.475 -2.696 1.00 94.90 56 PRO D CA 1
ATOM 7127 C C . PRO D 1 48 ? 17.777 -30.504 -3.052 1.00 97.30 56 PRO D C 1
ATOM 7128 O O . PRO D 1 48 ? 17.456 -30.709 -4.224 1.00 96.27 56 PRO D O 1
ATOM 7132 N N . GLN D 1 49 ? 16.861 -30.280 -2.072 1.00 92.62 57 GLN D N 1
ATOM 7133 C CA . GLN D 1 49 ? 15.415 -30.232 -2.333 1.00 91.69 57 GLN D CA 1
ATOM 7134 C C . GLN D 1 49 ? 15.048 -28.850 -2.858 1.00 93.66 57 GLN D C 1
ATOM 7135 O O . GLN D 1 49 ? 14.078 -28.699 -3.621 1.00 93.37 57 GLN D O 1
ATOM 7141 N N . SER D 1 50 ? 15.855 -27.837 -2.457 1.00 87.63 58 SER D N 1
ATOM 7142 C CA . SER D 1 50 ? 15.750 -26.470 -2.958 1.00 85.42 58 SER D CA 1
ATOM 7143 C C . SER D 1 50 ? 16.317 -26.471 -4.393 1.00 83.95 58 SER D C 1
ATOM 7144 O O . SER D 1 50 ? 15.883 -25.667 -5.216 1.00 83.59 58 SER D O 1
ATOM 7147 N N . VAL D 1 51 ? 17.256 -27.413 -4.685 1.00 76.52 59 VAL D N 1
ATOM 7148 C CA . VAL D 1 51 ? 17.890 -27.608 -5.995 1.00 75.01 59 VAL D CA 1
ATOM 7149 C C . VAL D 1 51 ? 16.895 -28.306 -6.921 1.00 76.63 59 VAL D C 1
ATOM 7150 O O . VAL D 1 51 ? 16.784 -27.946 -8.085 1.00 77.80 59 VAL D O 1
ATOM 7154 N N . LYS D 1 52 ? 16.153 -29.274 -6.379 1.00 71.03 60 LYS D N 1
ATOM 7155 C CA . LYS D 1 52 ? 15.091 -30.035 -7.052 1.00 69.58 60 LYS D CA 1
ATOM 7156 C C . LYS D 1 52 ? 14.018 -29.030 -7.537 1.00 68.43 60 LYS D C 1
ATOM 7157 O O . LYS D 1 52 ? 13.728 -28.962 -8.727 1.00 69.13 60 LYS D O 1
ATOM 7163 N N . HIS D 1 53 ? 13.530 -28.190 -6.618 1.00 60.60 61 HIS D N 1
ATOM 7164 C CA . HIS D 1 53 ? 12.517 -27.178 -6.856 1.00 58.43 61 HIS D CA 1
ATOM 7165 C C . HIS D 1 53 ? 12.940 -26.096 -7.846 1.00 63.98 61 HIS D C 1
ATOM 7166 O O . HIS D 1 53 ? 12.140 -25.732 -8.713 1.00 64.82 61 HIS D O 1
ATOM 7173 N N . ALA D 1 54 ? 14.134 -25.505 -7.664 1.00 61.67 62 ALA D N 1
ATOM 7174 C CA . ALA D 1 54 ? 14.618 -24.414 -8.523 1.00 61.17 62 ALA D CA 1
ATOM 7175 C C . ALA D 1 54 ? 14.737 -24.860 -9.972 1.00 63.77 62 ALA D C 1
ATOM 7176 O O . ALA D 1 54 ? 14.285 -24.140 -10.849 1.00 63.69 62 ALA D O 1
ATOM 7178 N N . LEU D 1 55 ? 15.307 -26.056 -10.215 1.00 59.53 63 LEU D N 1
ATOM 7179 C CA . LEU D 1 55 ? 15.477 -26.614 -11.545 1.00 60.04 63 LEU D CA 1
ATOM 7180 C C . LEU D 1 55 ? 14.137 -26.845 -12.241 1.00 63.10 63 LEU D C 1
ATOM 7181 O O . LEU D 1 55 ? 13.933 -26.338 -13.341 1.00 60.69 63 LEU D O 1
ATOM 7186 N N . ARG D 1 56 ? 13.203 -27.530 -11.549 1.00 60.78 64 ARG D N 1
ATOM 7187 C CA . ARG D 1 56 ? 11.838 -27.742 -12.007 1.00 60.78 64 ARG D CA 1
ATOM 7188 C C . ARG D 1 56 ? 11.152 -26.400 -12.366 1.00 64.65 64 ARG D C 1
ATOM 7189 O O . ARG D 1 56 ? 10.590 -26.294 -13.446 1.00 65.58 64 ARG D O 1
ATOM 7197 N N . GLU D 1 57 ? 11.266 -25.372 -11.510 1.00 62.14 65 GLU D N 1
ATOM 7198 C CA . GLU D 1 57 ? 10.659 -24.049 -11.730 1.00 62.37 65 GLU D CA 1
ATOM 7199 C C . GLU D 1 57 ? 11.248 -23.277 -12.919 1.00 66.17 65 GLU D C 1
ATOM 7200 O O . GLU D 1 57 ? 10.512 -22.798 -13.789 1.00 64.12 65 GLU D O 1
ATOM 7206 N N . ILE D 1 58 ? 12.584 -23.151 -12.924 1.00 64.51 66 ILE D N 1
ATOM 7207 C CA . ILE D 1 58 ? 13.403 -22.508 -13.958 1.00 64.49 66 ILE D CA 1
ATOM 7208 C C . ILE D 1 58 ? 13.090 -23.118 -15.338 1.00 66.31 66 ILE D C 1
ATOM 7209 O O . ILE D 1 58 ? 12.914 -22.390 -16.305 1.00 66.77 66 ILE D O 1
ATOM 7214 N N . LYS D 1 59 ? 12.988 -24.447 -15.409 1.00 60.62 67 LYS D N 1
ATOM 7215 C CA . LYS D 1 59 ? 12.736 -25.140 -16.641 1.00 60.37 67 LYS D CA 1
ATOM 7216 C C . LYS D 1 59 ? 11.298 -24.887 -17.181 1.00 66.33 67 LYS D C 1
ATOM 7217 O O . LYS D 1 59 ? 11.123 -24.863 -18.405 1.00 67.58 67 LYS D O 1
ATOM 7223 N N . ILE D 1 60 ? 10.306 -24.625 -16.291 1.00 61.99 68 ILE D N 1
ATOM 7224 C CA . ILE D 1 60 ? 8.925 -24.254 -16.662 1.00 61.40 68 ILE D CA 1
ATOM 7225 C C . ILE D 1 60 ? 8.976 -22.834 -17.294 1.00 61.25 68 ILE D C 1
ATOM 7226 O O . ILE D 1 60 ? 8.500 -22.647 -18.415 1.00 59.52 68 ILE D O 1
ATOM 7231 N N . ILE D 1 61 ? 9.567 -21.867 -16.563 1.00 57.52 69 ILE D N 1
ATOM 7232 C CA . ILE D 1 61 ? 9.755 -20.457 -16.969 1.00 57.17 69 ILE D CA 1
ATOM 7233 C C . ILE D 1 61 ? 10.554 -20.331 -18.262 1.00 62.39 69 ILE D C 1
ATOM 7234 O O . ILE D 1 61 ? 10.134 -19.606 -19.145 1.00 64.07 69 ILE D O 1
ATOM 7239 N N . ARG D 1 62 ? 11.678 -21.036 -18.394 1.00 59.71 70 ARG D N 1
ATOM 7240 C CA . ARG D 1 62 ? 12.508 -20.992 -19.595 1.00 60.45 70 ARG D CA 1
ATOM 7241 C C . ARG D 1 62 ? 11.751 -21.430 -20.854 1.00 66.77 70 ARG D C 1
ATOM 7242 O O . ARG D 1 62 ? 12.158 -21.064 -21.948 1.00 68.20 70 ARG D O 1
ATOM 7250 N N . ARG D 1 63 ? 10.669 -22.240 -20.693 1.00 63.93 71 ARG D N 1
ATOM 7251 C CA . ARG D 1 63 ? 9.807 -22.763 -21.763 1.00 62.32 71 ARG D CA 1
ATOM 7252 C C . ARG D 1 63 ? 8.629 -21.828 -22.069 1.00 64.98 71 ARG D C 1
ATOM 7253 O O . ARG D 1 63 ? 7.914 -22.047 -23.043 1.00 65.04 71 ARG D O 1
ATOM 7261 N N . LEU D 1 64 ? 8.437 -20.779 -21.254 1.00 61.31 72 LEU D N 1
ATOM 7262 C CA . LEU D 1 64 ? 7.440 -19.761 -21.532 1.00 62.16 72 LEU D CA 1
ATOM 7263 C C . LEU D 1 64 ? 8.017 -18.875 -22.639 1.00 73.23 72 LEU D C 1
ATOM 7264 O O . LEU D 1 64 ? 9.134 -18.365 -22.515 1.00 76.88 72 LEU D O 1
ATOM 7269 N N . ASP D 1 65 ? 7.294 -18.700 -23.719 1.00 71.38 73 ASP D N 1
ATOM 7270 C CA . ASP D 1 65 ? 7.745 -17.774 -24.754 1.00 72.14 73 ASP D CA 1
ATOM 7271 C C . ASP D 1 65 ? 6.612 -16.861 -25.168 1.00 71.78 73 ASP D C 1
ATOM 7272 O O . ASP D 1 65 ? 5.633 -17.304 -25.768 1.00 72.77 73 ASP D O 1
ATOM 7277 N N . HIS D 1 66 ? 6.740 -15.588 -24.796 1.00 63.65 74 HIS D N 1
ATOM 7278 C CA . HIS D 1 66 ? 5.769 -14.558 -25.104 1.00 60.79 74 HIS D CA 1
ATOM 7279 C C . HIS D 1 66 ? 6.500 -13.240 -25.291 1.00 64.46 74 HIS D C 1
ATOM 7280 O O . HIS D 1 66 ? 7.558 -13.015 -24.694 1.00 65.55 74 HIS D O 1
ATOM 7287 N N . ASP D 1 67 ? 5.929 -12.375 -26.116 1.00 60.06 75 ASP D N 1
ATOM 7288 C CA . ASP D 1 67 ? 6.467 -11.054 -26.448 1.00 59.92 75 ASP D CA 1
ATOM 7289 C C . ASP D 1 67 ? 6.586 -10.093 -25.263 1.00 61.85 75 ASP D C 1
ATOM 7290 O O . ASP D 1 67 ? 7.348 -9.131 -25.339 1.00 61.53 75 ASP D O 1
ATOM 7295 N N . ASN D 1 68 ? 5.799 -10.322 -24.196 1.00 55.62 76 ASN D N 1
ATOM 7296 C CA . ASN D 1 68 ? 5.752 -9.462 -23.024 1.00 53.57 76 ASN D CA 1
ATOM 7297 C C . ASN D 1 68 ? 6.253 -10.136 -21.781 1.00 54.15 76 ASN D C 1
ATOM 7298 O O . ASN D 1 68 ? 5.924 -9.729 -20.671 1.00 51.85 76 ASN D O 1
ATOM 7303 N N . ILE D 1 69 ? 7.050 -11.187 -21.969 1.00 51.54 77 ILE D N 1
ATOM 7304 C CA . ILE D 1 69 ? 7.713 -11.913 -20.888 1.00 51.05 77 ILE D CA 1
ATOM 7305 C C . ILE D 1 69 ? 9.183 -11.848 -21.257 1.00 53.87 77 ILE D C 1
ATOM 7306 O O . ILE D 1 69 ? 9.518 -12.181 -22.396 1.00 53.55 77 ILE D O 1
ATOM 7311 N N . VAL D 1 70 ? 10.051 -11.383 -20.331 1.00 49.75 78 VAL D N 1
ATOM 7312 C CA . VAL D 1 70 ? 11.496 -11.323 -20.580 1.00 49.13 78 VAL D CA 1
ATOM 7313 C C . VAL D 1 70 ? 11.967 -12.734 -20.989 1.00 54.23 78 VAL D C 1
ATOM 7314 O O . VAL D 1 70 ? 11.643 -13.715 -20.334 1.00 54.54 78 VAL D O 1
ATOM 7318 N N . LYS D 1 71 ? 12.654 -12.834 -22.110 1.00 53.36 79 LYS D N 1
ATOM 7319 C CA . LYS D 1 71 ? 13.120 -14.124 -22.603 1.00 54.05 79 LYS D CA 1
ATOM 7320 C C . LYS D 1 71 ? 14.266 -14.691 -21.764 1.00 57.15 79 LYS D C 1
ATOM 7321 O O . LYS D 1 71 ? 15.207 -13.964 -21.459 1.00 54.66 79 LYS D O 1
ATOM 7327 N N . VAL D 1 72 ? 14.174 -15.990 -21.407 1.00 54.87 80 VAL D N 1
ATOM 7328 C CA . VAL D 1 72 ? 15.217 -16.747 -20.713 1.00 55.00 80 VAL D CA 1
ATOM 7329 C C . VAL D 1 72 ? 15.951 -17.570 -21.781 1.00 62.08 80 VAL D C 1
ATOM 7330 O O . VAL D 1 72 ? 15.342 -18.409 -22.436 1.00 63.54 80 VAL D O 1
ATOM 7334 N N . PHE D 1 73 ? 17.233 -17.290 -21.996 1.00 59.11 81 PHE D N 1
ATOM 7335 C CA . PHE D 1 73 ? 18.035 -17.966 -23.020 1.00 58.61 81 PHE D CA 1
ATOM 7336 C C . PHE D 1 73 ? 18.634 -19.292 -22.583 1.00 66.69 81 PHE D C 1
ATOM 7337 O O . PHE D 1 73 ? 18.445 -20.279 -23.282 1.00 68.48 81 PHE D O 1
ATOM 7345 N N . GLU D 1 74 ? 19.409 -19.314 -21.487 1.00 64.37 82 GLU D N 1
ATOM 7346 C CA . GLU D 1 74 ? 20.117 -20.493 -20.983 1.00 63.75 82 GLU D CA 1
ATOM 7347 C C . GLU D 1 74 ? 20.071 -20.585 -19.473 1.00 66.61 82 GLU D C 1
ATOM 7348 O O . GLU D 1 74 ? 19.847 -19.583 -18.767 1.00 65.27 82 GLU D O 1
ATOM 7354 N N . ILE D 1 75 ? 20.356 -21.803 -18.977 1.00 62.94 83 ILE D N 1
ATOM 7355 C CA . ILE D 1 75 ? 20.543 -22.127 -17.564 1.00 61.83 83 ILE D CA 1
ATOM 7356 C C . ILE D 1 75 ? 21.993 -22.601 -17.500 1.00 68.23 83 ILE D C 1
ATOM 7357 O O . ILE D 1 75 ? 22.396 -23.485 -18.270 1.00 67.53 83 ILE D O 1
ATOM 7362 N N . LEU D 1 76 ? 22.791 -21.943 -16.667 1.00 66.60 84 LEU D N 1
ATOM 7363 C CA . LEU D 1 76 ? 24.194 -22.285 -16.517 1.00 67.77 84 LEU D CA 1
ATOM 7364 C C . LEU D 1 76 ? 24.421 -22.841 -15.141 1.00 75.83 84 LEU D C 1
ATOM 7365 O O . LEU D 1 76 ? 23.672 -22.520 -14.223 1.00 75.45 84 LEU D O 1
ATOM 7370 N N . GLY D 1 77 ? 25.441 -23.674 -15.000 1.00 76.19 85 GLY D N 1
ATOM 7371 C CA . GLY D 1 77 ? 25.773 -24.256 -13.707 1.00 77.84 85 GLY D CA 1
ATOM 7372 C C . GLY D 1 77 ? 26.740 -23.395 -12.913 1.00 85.74 85 GLY D C 1
ATOM 7373 O O . GLY D 1 77 ? 27.021 -22.257 -13.313 1.00 85.96 85 GLY D O 1
ATOM 7374 N N . PRO D 1 78 ? 27.323 -23.934 -11.813 1.00 83.79 86 PRO D N 1
ATOM 7375 C CA . PRO D 1 78 ? 28.263 -23.134 -11.002 1.00 84.12 86 PRO D CA 1
ATOM 7376 C C . PRO D 1 78 ? 29.514 -22.630 -11.729 1.00 88.93 86 PRO D C 1
ATOM 7377 O O . PRO D 1 78 ? 30.015 -21.544 -11.419 1.00 87.18 86 PRO D O 1
ATOM 7381 N N . SER D 1 79 ? 30.009 -23.423 -12.692 1.00 87.99 87 SER D N 1
ATOM 7382 C CA . SER D 1 79 ? 31.208 -23.146 -13.482 1.00 89.14 87 SER D CA 1
ATOM 7383 C C . SER D 1 79 ? 30.970 -22.130 -14.605 1.00 96.09 87 SER D C 1
ATOM 7384 O O . SER D 1 79 ? 31.927 -21.737 -15.289 1.00 96.34 87 SER D O 1
ATOM 7387 N N . GLY D 1 80 ? 29.702 -21.799 -14.848 1.00 93.64 88 GLY D N 1
ATOM 7388 C CA . GLY D 1 80 ? 29.314 -20.919 -15.938 1.00 93.91 88 GLY D CA 1
ATOM 7389 C C . GLY D 1 80 ? 29.112 -21.657 -17.251 1.00 98.38 88 GLY D C 1
ATOM 7390 O O . GLY D 1 80 ? 28.877 -21.021 -18.283 1.00 97.48 88 GLY D O 1
ATOM 7391 N N . SER D 1 81 ? 29.215 -23.010 -17.225 1.00 96.09 89 SER D N 1
ATOM 7392 C CA . SER D 1 81 ? 28.983 -23.870 -18.395 1.00 96.58 89 SER D CA 1
ATOM 7393 C C . SER D 1 81 ? 27.493 -24.225 -18.448 1.00 100.22 89 SER D C 1
ATOM 7394 O O . SER D 1 81 ? 26.828 -24.223 -17.404 1.00 99.89 89 SER D O 1
ATOM 7397 N N . GLN D 1 82 ? 26.972 -24.520 -19.655 1.00 96.41 90 GLN D N 1
ATOM 7398 C CA . GLN D 1 82 ? 25.557 -24.828 -19.860 1.00 96.21 90 GLN D CA 1
ATOM 7399 C C . GLN D 1 82 ? 25.065 -26.016 -19.050 1.00 103.06 90 GLN D C 1
ATOM 7400 O O . GLN D 1 82 ? 25.736 -27.040 -18.956 1.00 100.89 90 GLN D O 1
ATOM 7406 N N . LEU D 1 83 ? 23.902 -25.841 -18.420 1.00 104.77 91 LEU D N 1
ATOM 7407 C CA . LEU D 1 83 ? 23.307 -26.881 -17.610 1.00 107.03 91 LEU D CA 1
ATOM 7408 C C . LEU D 1 83 ? 22.808 -27.975 -18.531 1.00 119.46 91 LEU D C 1
ATOM 7409 O O . LEU D 1 83 ? 21.898 -27.765 -19.344 1.00 119.38 91 LEU D O 1
ATOM 7414 N N . THR D 1 84 ? 23.506 -29.112 -18.454 1.00 121.81 92 THR D N 1
ATOM 7415 C CA . THR D 1 84 ? 23.264 -30.344 -19.198 1.00 124.17 92 THR D CA 1
ATOM 7416 C C . THR D 1 84 ? 22.108 -31.115 -18.544 1.00 133.78 92 THR D C 1
ATOM 7417 O O . THR D 1 84 ? 21.780 -30.857 -17.380 1.00 133.46 92 THR D O 1
ATOM 7421 N N . ASP D 1 85 ? 21.494 -32.056 -19.285 1.00 134.53 93 ASP D N 1
ATOM 7422 C CA . ASP D 1 85 ? 20.387 -32.857 -18.763 1.00 136.26 93 ASP D CA 1
ATOM 7423 C C . ASP D 1 85 ? 20.871 -34.168 -18.128 1.00 144.55 93 ASP D C 1
ATOM 7424 O O . ASP D 1 85 ? 21.114 -35.153 -18.833 1.00 144.17 93 ASP D O 1
ATOM 7429 N N . ASP D 1 86 ? 21.050 -34.143 -16.782 1.00 144.35 94 ASP D N 1
ATOM 7430 C CA . ASP D 1 86 ? 21.457 -35.264 -15.916 1.00 145.42 94 ASP D CA 1
ATOM 7431 C C . ASP D 1 86 ? 21.166 -34.977 -14.434 1.00 150.97 94 ASP D C 1
ATOM 7432 O O . ASP D 1 86 ? 21.227 -33.818 -14.000 1.00 150.60 94 ASP D O 1
ATOM 7437 N N . VAL D 1 87 ? 20.831 -36.035 -13.667 1.00 148.31 95 VAL D N 1
ATOM 7438 C CA . VAL D 1 87 ? 20.518 -35.916 -12.238 1.00 148.29 95 VAL D CA 1
ATOM 7439 C C . VAL D 1 87 ? 21.660 -36.529 -11.397 1.00 151.43 95 VAL D C 1
ATOM 7440 O O . VAL D 1 87 ? 21.467 -37.484 -10.635 1.00 150.98 95 VAL D O 1
ATOM 7444 N N . GLY D 1 88 ? 22.848 -35.957 -11.581 1.00 147.22 96 GLY D N 1
ATOM 7445 C CA . GLY D 1 88 ? 24.071 -36.319 -10.873 1.00 146.45 96 GLY D CA 1
ATOM 7446 C C . GLY D 1 88 ? 24.583 -35.131 -10.084 1.00 148.28 96 GLY D C 1
ATOM 7447 O O . GLY D 1 88 ? 25.237 -35.289 -9.047 1.00 147.97 96 GLY D O 1
ATOM 7448 N N . SER D 1 89 ? 24.264 -33.929 -10.590 1.00 142.91 97 SER D N 1
ATOM 7449 C CA . SER D 1 89 ? 24.595 -32.635 -10.007 1.00 141.77 97 SER D CA 1
ATOM 7450 C C . SER D 1 89 ? 23.458 -32.229 -9.041 1.00 143.44 97 SER D C 1
ATOM 7451 O O . SER D 1 89 ? 22.459 -31.637 -9.471 1.00 143.00 97 SER D O 1
ATOM 7454 N N . LEU D 1 90 ? 23.585 -32.617 -7.747 1.00 137.86 98 LEU D N 1
ATOM 7455 C CA . LEU D 1 90 ? 22.574 -32.330 -6.712 1.00 136.64 98 LEU D CA 1
ATOM 7456 C C . LEU D 1 90 ? 23.151 -31.568 -5.520 1.00 137.17 98 LEU D C 1
ATOM 7457 O O . LEU D 1 90 ? 22.614 -30.519 -5.152 1.00 136.69 98 LEU D O 1
ATOM 7462 N N . THR D 1 91 ? 24.240 -32.100 -4.918 1.00 130.94 99 THR D N 1
ATOM 7463 C CA . THR D 1 91 ? 24.981 -31.456 -3.821 1.00 128.87 99 THR D CA 1
ATOM 7464 C C . THR D 1 91 ? 26.005 -30.531 -4.504 1.00 126.91 99 THR D C 1
ATOM 7465 O O . THR D 1 91 ? 26.315 -29.456 -3.980 1.00 126.40 99 THR D O 1
ATOM 7469 N N . GLU D 1 92 ? 26.479 -30.956 -5.709 1.00 118.47 100 GLU D N 1
ATOM 7470 C CA . GLU D 1 92 ? 27.427 -30.268 -6.591 1.00 115.71 100 GLU D CA 1
ATOM 7471 C C . GLU D 1 92 ? 26.844 -28.971 -7.185 1.00 113.21 100 GLU D C 1
ATOM 7472 O O . GLU D 1 92 ? 27.613 -28.060 -7.519 1.00 112.99 100 GLU D O 1
ATOM 7478 N N . LEU D 1 93 ? 25.494 -28.886 -7.312 1.00 103.76 101 LEU D N 1
ATOM 7479 C CA . LEU D 1 93 ? 24.815 -27.686 -7.798 1.00 100.53 101 LEU D CA 1
ATOM 7480 C C . LEU D 1 93 ? 24.590 -26.746 -6.619 1.00 99.46 101 LEU D C 1
ATOM 7481 O O . LEU D 1 93 ? 23.545 -26.791 -5.958 1.00 100.48 101 LEU D O 1
ATOM 7486 N N . ASN D 1 94 ? 25.605 -25.932 -6.317 1.00 90.27 102 ASN D N 1
ATOM 7487 C CA . ASN D 1 94 ? 25.530 -24.960 -5.226 1.00 87.36 102 ASN D CA 1
ATOM 7488 C C . ASN D 1 94 ? 24.838 -23.671 -5.712 1.00 83.87 102 ASN D C 1
ATOM 7489 O O . ASN D 1 94 ? 24.251 -22.918 -4.924 1.00 81.61 102 ASN D O 1
ATOM 7494 N N . SER D 1 95 ? 24.888 -23.450 -7.034 1.00 75.96 103 SER D N 1
ATOM 7495 C CA . SER D 1 95 ? 24.301 -22.283 -7.671 1.00 73.29 103 SER D CA 1
ATOM 7496 C C . SER D 1 95 ? 23.997 -22.545 -9.138 1.00 72.43 103 SER D C 1
ATOM 7497 O O . SER D 1 95 ? 24.531 -23.489 -9.730 1.00 71.54 103 SER D O 1
ATOM 7500 N N . VAL D 1 96 ? 23.137 -21.701 -9.721 1.00 66.23 104 VAL D N 1
ATOM 7501 C CA . VAL D 1 96 ? 22.835 -21.675 -11.154 1.00 65.18 104 VAL D CA 1
ATOM 7502 C C . VAL D 1 96 ? 22.803 -20.230 -11.651 1.00 64.79 104 VAL D C 1
ATOM 7503 O O . VAL D 1 96 ? 22.470 -19.317 -10.889 1.00 62.92 104 VAL D O 1
ATOM 7507 N N . TYR D 1 97 ? 23.104 -20.030 -12.935 1.00 60.88 105 TYR D N 1
ATOM 7508 C CA . TYR D 1 97 ? 23.031 -18.712 -13.583 1.00 59.59 105 TYR D CA 1
ATOM 7509 C C . TYR D 1 97 ? 21.921 -18.718 -14.618 1.00 63.01 105 TYR D C 1
ATOM 7510 O O . TYR D 1 97 ? 21.793 -19.673 -15.392 1.00 63.36 105 TYR D O 1
ATOM 7519 N N . ILE D 1 98 ? 21.099 -17.667 -14.611 1.00 58.52 106 ILE D N 1
ATOM 7520 C CA . ILE D 1 98 ? 19.994 -17.516 -15.561 1.00 57.51 106 ILE D CA 1
ATOM 7521 C C . ILE D 1 98 ? 20.333 -16.416 -16.519 1.00 57.91 106 ILE D C 1
ATOM 7522 O O . ILE D 1 98 ? 20.469 -15.257 -16.107 1.00 55.48 106 ILE D O 1
ATOM 7527 N N . VAL D 1 99 ? 20.555 -16.804 -17.783 1.00 54.78 107 VAL D N 1
ATOM 7528 C CA . VAL D 1 99 ? 20.888 -15.881 -18.871 1.00 55.47 107 VAL D CA 1
ATOM 7529 C C . VAL D 1 99 ? 19.563 -15.455 -19.497 1.00 61.05 107 VAL D C 1
ATOM 7530 O O . VAL D 1 99 ? 18.773 -16.301 -19.912 1.00 59.47 107 VAL D O 1
ATOM 7534 N N . GLN D 1 100 ? 19.309 -14.151 -19.520 1.00 60.15 108 GLN D N 1
ATOM 7535 C CA . GLN D 1 100 ? 18.061 -13.638 -20.077 1.00 60.40 108 GLN D CA 1
ATOM 7536 C C . GLN D 1 100 ? 18.306 -12.390 -20.943 1.00 62.05 108 GLN D C 1
ATOM 7537 O O . GLN D 1 100 ? 19.413 -11.869 -20.970 1.00 62.20 108 GLN D O 1
ATOM 7543 N N . GLU D 1 101 ? 17.319 -11.976 -21.722 1.00 58.10 109 GLU D N 1
ATOM 7544 C CA . GLU D 1 101 ? 17.494 -10.825 -22.596 1.00 57.83 109 GLU D CA 1
ATOM 7545 C C . GLU D 1 101 ? 17.709 -9.540 -21.838 1.00 62.77 109 GLU D C 1
ATOM 7546 O O . GLU D 1 101 ? 17.095 -9.325 -20.793 1.00 62.89 109 GLU D O 1
ATOM 7552 N N . TYR D 1 102 ? 18.622 -8.702 -22.351 1.00 58.55 110 TYR D N 1
ATOM 7553 C CA . TYR D 1 102 ? 18.889 -7.431 -21.734 1.00 58.45 110 TYR D CA 1
ATOM 7554 C C . TYR D 1 102 ? 17.843 -6.415 -22.208 1.00 63.55 110 TYR D C 1
ATOM 7555 O O . TYR D 1 102 ? 17.649 -6.213 -23.419 1.00 63.78 110 TYR D O 1
ATOM 7564 N N . MET D 1 103 ? 17.182 -5.777 -21.239 1.00 58.42 111 MET D N 1
ATOM 7565 C CA . MET D 1 103 ? 16.190 -4.736 -21.458 1.00 56.98 111 MET D CA 1
ATOM 7566 C C . MET D 1 103 ? 16.860 -3.416 -21.116 1.00 58.55 111 MET D C 1
ATOM 7567 O O . MET D 1 103 ? 17.672 -3.370 -20.215 1.00 58.63 111 MET D O 1
ATOM 7572 N N . GLU D 1 104 ? 16.540 -2.357 -21.835 1.00 53.55 112 GLU D N 1
ATOM 7573 C CA . GLU D 1 104 ? 17.105 -1.040 -21.628 1.00 52.77 112 GLU D CA 1
ATOM 7574 C C . GLU D 1 104 ? 16.929 -0.526 -20.178 1.00 58.97 112 GLU D C 1
ATOM 7575 O O . GLU D 1 104 ? 17.894 -0.046 -19.585 1.00 61.40 112 GLU D O 1
ATOM 7581 N N . THR D 1 105 ? 15.726 -0.631 -19.610 1.00 53.69 113 THR D N 1
ATOM 7582 C CA . THR D 1 105 ? 15.464 -0.122 -18.261 1.00 53.58 113 THR D CA 1
ATOM 7583 C C . THR D 1 105 ? 14.228 -0.796 -17.668 1.00 58.58 113 THR D C 1
ATOM 7584 O O . THR D 1 105 ? 13.699 -1.718 -18.277 1.00 57.30 113 THR D O 1
ATOM 7588 N N . ASP D 1 106 ? 13.780 -0.355 -16.478 1.00 57.60 114 ASP D N 1
ATOM 7589 C CA . ASP D 1 106 ? 12.560 -0.852 -15.820 1.00 57.81 114 ASP D CA 1
ATOM 7590 C C . ASP D 1 106 ? 11.564 0.298 -15.670 1.00 60.09 114 ASP D C 1
ATOM 7591 O O . ASP D 1 106 ? 11.954 1.453 -15.857 1.00 59.62 114 ASP D O 1
ATOM 7596 N N . LEU D 1 107 ? 10.278 -0.017 -15.419 1.00 55.11 115 LEU D N 1
ATOM 7597 C CA . LEU D 1 107 ? 9.211 0.965 -15.287 1.00 54.08 115 LEU D CA 1
ATOM 7598 C C . LEU D 1 107 ? 9.412 1.936 -14.094 1.00 60.37 115 LEU D C 1
ATOM 7599 O O . LEU D 1 107 ? 9.091 3.118 -14.237 1.00 60.27 115 LEU D O 1
ATOM 7604 N N . ALA D 1 108 ? 9.994 1.470 -12.972 1.00 57.36 116 ALA D N 1
ATOM 7605 C CA . ALA D 1 108 ? 10.267 2.322 -11.808 1.00 57.64 116 ALA D CA 1
ATOM 7606 C C . ALA D 1 108 ? 11.202 3.482 -12.173 1.00 64.00 116 ALA D C 1
ATOM 7607 O O . ALA D 1 108 ? 10.957 4.618 -11.754 1.00 65.87 116 ALA D O 1
ATOM 7609 N N . ASN D 1 109 ? 12.234 3.212 -12.995 1.00 59.32 117 ASN D N 1
ATOM 7610 C CA . ASN D 1 109 ? 13.188 4.216 -13.460 1.00 59.23 117 ASN D CA 1
ATOM 7611 C C . ASN D 1 109 ? 12.481 5.250 -14.379 1.00 63.55 117 ASN D C 1
ATOM 7612 O O . ASN D 1 109 ? 12.730 6.455 -14.283 1.00 65.96 117 ASN D O 1
ATOM 7617 N N . VAL D 1 110 ? 11.608 4.770 -15.263 1.00 57.31 118 VAL D N 1
ATOM 7618 C CA . VAL D 1 110 ? 10.836 5.581 -16.204 1.00 55.96 118 VAL D CA 1
ATOM 7619 C C . VAL D 1 110 ? 9.887 6.503 -15.429 1.00 60.97 118 VAL D C 1
ATOM 7620 O O . VAL D 1 110 ? 9.849 7.692 -15.694 1.00 62.00 118 VAL D O 1
ATOM 7624 N N . LEU D 1 111 ? 9.167 5.955 -14.443 1.00 58.95 119 LEU D N 1
ATOM 7625 C CA . LEU D 1 111 ? 8.182 6.677 -13.634 1.00 59.45 119 LEU D CA 1
ATOM 7626 C C . LEU D 1 111 ? 8.778 7.691 -12.634 1.00 69.78 119 LEU D C 1
ATOM 7627 O O . LEU D 1 111 ? 8.060 8.599 -12.181 1.00 71.79 119 LEU D O 1
ATOM 7632 N N . GLU D 1 112 ? 10.076 7.555 -12.304 1.00 67.59 120 GLU D N 1
ATOM 7633 C CA . GLU D 1 112 ? 10.791 8.480 -11.427 1.00 67.97 120 GLU D CA 1
ATOM 7634 C C . GLU D 1 112 ? 10.843 9.861 -12.104 1.00 75.46 120 GLU D C 1
ATOM 7635 O O . GLU D 1 112 ? 10.875 10.898 -11.422 1.00 76.90 120 GLU D O 1
ATOM 7641 N N . GLN D 1 113 ? 10.860 9.865 -13.449 1.00 71.39 121 GLN D N 1
ATOM 7642 C CA . GLN D 1 113 ? 10.934 11.060 -14.287 1.00 71.38 121 GLN D CA 1
ATOM 7643 C C . GLN D 1 113 ? 9.547 11.712 -14.558 1.00 76.73 121 GLN D C 1
ATOM 7644 O O . GLN D 1 113 ? 9.449 12.657 -15.352 1.00 78.24 121 GLN D O 1
ATOM 7650 N N . GLY D 1 114 ? 8.514 11.218 -13.870 1.00 71.90 122 GLY D N 1
ATOM 7651 C CA . GLY D 1 114 ? 7.141 11.696 -13.953 1.00 70.94 122 GLY D CA 1
ATOM 7652 C C . GLY D 1 114 ? 6.133 10.730 -14.567 1.00 75.76 122 GLY D C 1
ATOM 7653 O O . GLY D 1 114 ? 6.493 9.628 -15.010 1.00 73.57 122 GLY D O 1
ATOM 7654 N N . PRO D 1 115 ? 4.833 11.163 -14.618 1.00 73.09 123 PRO D N 1
ATOM 7655 C CA . PRO D 1 115 ? 3.771 10.315 -15.207 1.00 72.04 123 PRO D CA 1
ATOM 7656 C C . PRO D 1 115 ? 3.895 10.188 -16.718 1.00 73.48 123 PRO D C 1
ATOM 7657 O O . PRO D 1 115 ? 4.532 11.021 -17.378 1.00 73.05 123 PRO D O 1
ATOM 7661 N N . LEU D 1 116 ? 3.234 9.178 -17.269 1.00 67.59 124 LEU D N 1
ATOM 7662 C CA . LEU D 1 116 ? 3.232 8.947 -18.705 1.00 65.69 124 LEU D CA 1
ATOM 7663 C C . LEU D 1 116 ? 2.027 9.593 -19.342 1.00 70.56 124 LEU D C 1
ATOM 7664 O O . LEU D 1 116 ? 1.044 9.893 -18.656 1.00 69.36 124 LEU D O 1
ATOM 7669 N N . LEU D 1 117 ? 2.090 9.801 -20.671 1.00 68.93 125 LEU D N 1
ATOM 7670 C CA . LEU D 1 117 ? 0.958 10.278 -21.451 1.00 68.54 125 LEU D CA 1
ATOM 7671 C C . LEU D 1 117 ? -0.061 9.122 -21.363 1.00 74.99 125 LEU D C 1
ATOM 7672 O O . LEU D 1 117 ? 0.353 7.955 -21.301 1.00 74.44 125 LEU D O 1
ATOM 7677 N N . GLU D 1 118 ? -1.371 9.429 -21.354 1.00 72.69 126 GLU D N 1
ATOM 7678 C CA . GLU D 1 118 ? -2.394 8.396 -21.277 1.00 73.42 126 GLU D CA 1
ATOM 7679 C C . GLU D 1 118 ? -2.209 7.327 -22.373 1.00 80.69 126 GLU D C 1
ATOM 7680 O O . GLU D 1 118 ? -2.373 6.141 -22.097 1.00 81.55 126 GLU D O 1
ATOM 7686 N N . GLU D 1 119 ? -1.803 7.742 -23.585 1.00 77.55 127 GLU D N 1
ATOM 7687 C CA . GLU D 1 119 ? -1.549 6.848 -24.715 1.00 77.69 127 GLU D CA 1
ATOM 7688 C C . GLU D 1 119 ? -0.449 5.829 -24.420 1.00 79.82 127 GLU D C 1
ATOM 7689 O O . GLU D 1 119 ? -0.565 4.684 -24.862 1.00 79.75 127 GLU D O 1
ATOM 7695 N N . HIS D 1 120 ? 0.579 6.229 -23.644 1.00 74.64 128 HIS D N 1
ATOM 7696 C CA . HIS D 1 120 ? 1.685 5.347 -23.265 1.00 74.03 128 HIS D CA 1
ATOM 7697 C C . HIS D 1 120 ? 1.324 4.425 -22.112 1.00 76.13 128 HIS D C 1
ATOM 7698 O O . HIS D 1 120 ? 1.689 3.248 -22.126 1.00 75.85 128 HIS D O 1
ATOM 7705 N N . ALA D 1 121 ? 0.563 4.951 -21.138 1.00 69.67 129 ALA D N 1
ATOM 7706 C CA . ALA D 1 121 ? 0.097 4.222 -19.973 1.00 68.33 129 ALA D CA 1
ATOM 7707 C C . ALA D 1 121 ? -0.790 3.066 -20.435 1.00 72.31 129 ALA D C 1
ATOM 7708 O O . ALA D 1 121 ? -0.648 1.934 -19.975 1.00 72.03 129 ALA D O 1
ATOM 7710 N N . ARG D 1 122 ? -1.679 3.366 -21.377 1.00 68.35 130 ARG D N 1
ATOM 7711 C CA . ARG D 1 122 ? -2.646 2.456 -21.985 1.00 67.77 130 ARG D CA 1
ATOM 7712 C C . ARG D 1 122 ? -1.941 1.366 -22.799 1.00 69.89 130 ARG D C 1
ATOM 7713 O O . ARG D 1 122 ? -2.312 0.205 -22.699 1.00 69.45 130 ARG D O 1
ATOM 7721 N N . LEU D 1 123 ? -0.933 1.742 -23.607 1.00 66.31 131 LEU D N 1
ATOM 7722 C CA . LEU D 1 123 ? -0.167 0.808 -24.424 1.00 66.41 131 LEU D CA 1
ATOM 7723 C C . LEU D 1 123 ? 0.641 -0.188 -23.555 1.00 69.47 131 LEU D C 1
ATOM 7724 O O . LEU D 1 123 ? 0.684 -1.381 -23.868 1.00 69.93 131 LEU D O 1
ATOM 7729 N N . PHE D 1 124 ? 1.235 0.302 -22.453 1.00 63.09 132 PHE D N 1
ATOM 7730 C CA . PHE D 1 124 ? 1.994 -0.484 -21.499 1.00 61.31 132 PHE D CA 1
ATOM 7731 C C . PHE D 1 124 ? 1.094 -1.428 -20.710 1.00 66.09 132 PHE D C 1
ATOM 7732 O O . PHE D 1 124 ? 1.484 -2.567 -20.465 1.00 66.20 132 PHE D O 1
ATOM 7740 N N . MET D 1 125 ? -0.114 -0.957 -20.327 1.00 62.65 133 MET D N 1
ATOM 7741 C CA . MET D 1 125 ? -1.165 -1.724 -19.639 1.00 60.61 133 MET D CA 1
ATOM 7742 C C . MET D 1 125 ? -1.646 -2.876 -20.533 1.00 61.94 133 MET D C 1
ATOM 7743 O O . MET D 1 125 ? -1.828 -3.991 -20.053 1.00 62.91 133 MET D O 1
ATOM 7748 N N . TYR D 1 126 ? -1.820 -2.615 -21.817 1.00 56.36 134 TYR D N 1
ATOM 7749 C CA . TYR D 1 126 ? -2.223 -3.647 -22.770 1.00 57.18 134 TYR D CA 1
ATOM 7750 C C . TYR D 1 126 ? -1.182 -4.786 -22.805 1.00 62.69 134 TYR D C 1
ATOM 7751 O O . TYR D 1 126 ? -1.546 -5.953 -22.748 1.00 63.45 134 TYR D O 1
ATOM 7760 N N . GLN D 1 127 ? 0.105 -4.428 -22.864 1.00 58.33 135 GLN D N 1
ATOM 7761 C CA . GLN D 1 127 ? 1.239 -5.351 -22.888 1.00 56.23 135 GLN D CA 1
ATOM 7762 C C . GLN D 1 127 ? 1.366 -6.127 -21.589 1.00 59.27 135 GLN D C 1
ATOM 7763 O O . GLN D 1 127 ? 1.648 -7.331 -21.612 1.00 58.85 135 GLN D O 1
ATOM 7769 N N . LEU D 1 128 ? 1.114 -5.465 -20.457 1.00 54.69 136 LEU D N 1
ATOM 7770 C CA . LEU D 1 128 ? 1.146 -6.103 -19.147 1.00 53.68 136 LEU D CA 1
ATOM 7771 C C . LEU D 1 128 ? 0.033 -7.156 -19.077 1.00 59.79 136 LEU D C 1
ATOM 7772 O O . LEU D 1 128 ? 0.323 -8.306 -18.733 1.00 61.37 136 LEU D O 1
ATOM 7777 N N . LEU D 1 129 ? -1.209 -6.788 -19.456 1.00 56.23 137 LEU D N 1
ATOM 7778 C CA . LEU D 1 129 ? -2.366 -7.698 -19.484 1.00 56.36 137 LEU D CA 1
ATOM 7779 C C . LEU D 1 129 ? -2.163 -8.853 -20.448 1.00 60.21 137 LEU D C 1
ATOM 7780 O O . LEU D 1 129 ? -2.615 -9.949 -20.171 1.00 62.66 137 LEU D O 1
ATOM 7785 N N . ARG D 1 130 ? -1.524 -8.611 -21.582 1.00 55.37 138 ARG D N 1
ATOM 7786 C CA . ARG D 1 130 ? -1.233 -9.644 -22.568 1.00 54.68 138 ARG D CA 1
ATOM 7787 C C . ARG D 1 130 ? -0.252 -10.663 -21.975 1.00 58.17 138 ARG D C 1
ATOM 7788 O O . ARG D 1 130 ? -0.430 -11.850 -22.179 1.00 60.48 138 ARG D O 1
ATOM 7796 N N . GLY D 1 131 ? 0.729 -10.187 -21.214 1.00 53.92 139 GLY D N 1
ATOM 7797 C CA . GLY D 1 131 ? 1.735 -11.006 -20.538 1.00 53.89 139 GLY D CA 1
ATOM 7798 C C . GLY D 1 131 ? 1.160 -11.838 -19.407 1.00 57.12 139 GLY D C 1
ATOM 7799 O O . GLY D 1 131 ? 1.516 -13.007 -19.269 1.00 57.02 139 GLY D O 1
ATOM 7800 N N . LEU D 1 132 ? 0.235 -11.246 -18.610 1.00 52.66 140 LEU D N 1
ATOM 7801 C CA . LEU D 1 132 ? -0.481 -11.912 -17.518 1.00 52.31 140 LEU D CA 1
ATOM 7802 C C . LEU D 1 132 ? -1.432 -12.992 -18.043 1.00 59.16 140 LEU D C 1
ATOM 7803 O O . LEU D 1 132 ? -1.395 -14.117 -17.567 1.00 61.12 140 LEU D O 1
ATOM 7808 N N . LYS D 1 133 ? -2.281 -12.655 -19.009 1.00 57.00 141 LYS D N 1
ATOM 7809 C CA . LYS D 1 133 ? -3.214 -13.598 -19.640 1.00 56.98 141 LYS D CA 1
ATOM 7810 C C . LYS D 1 133 ? -2.426 -14.832 -20.092 1.00 60.98 141 LYS D C 1
ATOM 7811 O O . LYS D 1 133 ? -2.888 -15.960 -19.901 1.00 62.64 141 LYS D O 1
ATOM 7817 N N . TYR D 1 134 ? -1.237 -14.607 -20.676 1.00 54.10 142 TYR D N 1
ATOM 7818 C CA . TYR D 1 134 ? -0.398 -15.691 -21.148 1.00 52.63 142 TYR D CA 1
ATOM 7819 C C . TYR D 1 134 ? 0.050 -16.586 -20.006 1.00 56.81 142 TYR D C 1
ATOM 7820 O O . TYR D 1 134 ? -0.237 -17.777 -20.043 1.00 59.14 142 TYR D O 1
ATOM 7829 N N . ILE D 1 135 ? 0.772 -16.032 -19.020 1.00 51.06 143 ILE D N 1
ATOM 7830 C CA . ILE D 1 135 ? 1.328 -16.803 -17.906 1.00 49.83 143 ILE D CA 1
ATOM 7831 C C . ILE D 1 135 ? 0.221 -17.464 -17.076 1.00 56.53 143 ILE D C 1
ATOM 7832 O O . ILE D 1 135 ? 0.404 -18.615 -16.649 1.00 56.54 143 ILE D O 1
ATOM 7837 N N . HIS D 1 136 ? -0.944 -16.784 -16.912 1.00 51.35 144 HIS D N 1
ATOM 7838 C CA . HIS D 1 136 ? -2.085 -17.339 -16.185 1.00 48.44 144 HIS D CA 1
ATOM 7839 C C . HIS D 1 136 ? -2.635 -18.576 -16.892 1.00 52.31 144 HIS D C 1
ATOM 7840 O O . HIS D 1 136 ? -2.972 -19.568 -16.238 1.00 51.39 144 HIS D O 1
ATOM 7847 N N . SER D 1 137 ? -2.643 -18.551 -18.230 1.00 50.30 145 SER D N 1
ATOM 7848 C CA . SER D 1 137 ? -3.088 -19.675 -19.053 1.00 50.12 145 SER D CA 1
ATOM 7849 C C . SER D 1 137 ? -2.123 -20.881 -18.929 1.00 57.04 145 SER D C 1
ATOM 7850 O O . SER D 1 137 ? -2.553 -22.026 -19.147 1.00 58.87 145 SER D O 1
ATOM 7853 N N . ALA D 1 138 ? -0.844 -20.619 -18.536 1.00 51.84 146 ALA D N 1
ATOM 7854 C CA . ALA D 1 138 ? 0.210 -21.620 -18.288 1.00 50.38 146 ALA D CA 1
ATOM 7855 C C . ALA D 1 138 ? 0.287 -22.007 -16.779 1.00 56.24 146 ALA D C 1
ATOM 7856 O O . ALA D 1 138 ? 1.233 -22.686 -16.354 1.00 56.62 146 ALA D O 1
ATOM 7858 N N . ASN D 1 139 ? -0.703 -21.544 -15.971 1.00 52.60 147 ASN D N 1
ATOM 7859 C CA . ASN D 1 139 ? -0.842 -21.737 -14.510 1.00 52.08 147 ASN D CA 1
ATOM 7860 C C . ASN D 1 139 ? 0.365 -21.228 -13.733 1.00 54.99 147 ASN D C 1
ATOM 7861 O O . ASN D 1 139 ? 0.746 -21.800 -12.708 1.00 56.01 147 ASN D O 1
ATOM 7866 N N . VAL D 1 140 ? 0.962 -20.160 -14.239 1.00 51.04 148 VAL D N 1
ATOM 7867 C CA . VAL D 1 140 ? 2.082 -19.421 -13.651 1.00 50.47 148 VAL D CA 1
ATOM 7868 C C . VAL D 1 140 ? 1.515 -18.041 -13.213 1.00 56.68 148 VAL D C 1
ATOM 7869 O O . VAL D 1 140 ? 0.633 -17.490 -13.860 1.00 56.59 148 VAL D O 1
ATOM 7873 N N . LEU D 1 141 ? 2.011 -17.495 -12.124 1.00 54.66 149 LEU D N 1
ATOM 7874 C CA . LEU D 1 141 ? 1.618 -16.171 -11.664 1.00 53.43 149 LEU D CA 1
ATOM 7875 C C . LEU D 1 141 ? 2.854 -15.411 -11.276 1.00 52.92 149 LEU D C 1
ATOM 7876 O O . LEU D 1 141 ? 3.932 -15.990 -11.202 1.00 52.39 149 LEU D O 1
ATOM 7881 N N . HIS D 1 142 ? 2.735 -14.112 -11.140 1.00 48.78 150 HIS D N 1
ATOM 7882 C CA . HIS D 1 142 ? 3.878 -13.319 -10.709 1.00 49.25 150 HIS D CA 1
ATOM 7883 C C . HIS D 1 142 ? 3.658 -12.958 -9.243 1.00 54.87 150 HIS D C 1
ATOM 7884 O O . HIS D 1 142 ? 2.663 -12.330 -8.892 1.00 55.69 150 HIS D O 1
ATOM 7891 N N . ARG D 1 143 ? 4.537 -13.399 -8.385 1.00 52.42 151 ARG D N 1
ATOM 7892 C CA . ARG D 1 143 ? 4.406 -13.155 -6.943 1.00 52.55 151 ARG D CA 1
ATOM 7893 C C . ARG D 1 143 ? 4.918 -11.776 -6.510 1.00 60.67 151 ARG D C 1
ATOM 7894 O O . ARG D 1 143 ? 4.921 -11.463 -5.317 1.00 62.59 151 ARG D O 1
ATOM 7902 N N . ASP D 1 144 ? 5.425 -10.985 -7.443 1.00 57.37 152 ASP D N 1
ATOM 7903 C CA . ASP D 1 144 ? 6.033 -9.711 -7.082 1.00 57.16 152 ASP D CA 1
ATOM 7904 C C . ASP D 1 144 ? 5.878 -8.696 -8.185 1.00 56.98 152 ASP D C 1
ATOM 7905 O O . ASP D 1 144 ? 6.853 -8.085 -8.613 1.00 54.51 152 ASP D O 1
ATOM 7910 N N . LEU D 1 145 ? 4.637 -8.486 -8.629 1.00 54.19 153 LEU D N 1
ATOM 7911 C CA . LEU D 1 145 ? 4.335 -7.566 -9.717 1.00 55.07 153 LEU D CA 1
ATOM 7912 C C . LEU D 1 145 ? 4.339 -6.138 -9.172 1.00 58.77 153 LEU D C 1
ATOM 7913 O O . LEU D 1 145 ? 3.593 -5.805 -8.250 1.00 58.30 153 LEU D O 1
ATOM 7918 N N . LYS D 1 146 ? 5.283 -5.337 -9.680 1.00 55.03 154 LYS D N 1
ATOM 7919 C CA . LYS D 1 146 ? 5.560 -3.957 -9.297 1.00 53.67 154 LYS D CA 1
ATOM 7920 C C . LYS D 1 146 ? 6.370 -3.321 -10.431 1.00 56.57 154 LYS D C 1
ATOM 7921 O O . LYS D 1 146 ? 6.982 -4.075 -11.193 1.00 52.80 154 LYS D O 1
ATOM 7927 N N . PRO D 1 147 ? 6.437 -1.955 -10.534 1.00 55.05 155 PRO D N 1
ATOM 7928 C CA . PRO D 1 147 ? 7.160 -1.326 -11.667 1.00 54.19 155 PRO D CA 1
ATOM 7929 C C . PRO D 1 147 ? 8.626 -1.724 -11.848 1.00 57.90 155 PRO D C 1
ATOM 7930 O O . PRO D 1 147 ? 9.100 -1.734 -12.973 1.00 57.91 155 PRO D O 1
ATOM 7934 N N . ALA D 1 148 ? 9.342 -2.050 -10.757 1.00 54.18 156 ALA D N 1
ATOM 7935 C CA . ALA D 1 148 ? 10.753 -2.470 -10.819 1.00 52.20 156 ALA D CA 1
ATOM 7936 C C . ALA D 1 148 ? 10.939 -3.825 -11.565 1.00 56.57 156 ALA D C 1
ATOM 7937 O O . ALA D 1 148 ? 12.023 -4.103 -12.064 1.00 59.49 156 ALA D O 1
ATOM 7939 N N . ASN D 1 149 ? 9.879 -4.638 -11.640 1.00 49.24 157 ASN D N 1
ATOM 7940 C CA . ASN D 1 149 ? 9.833 -5.952 -12.257 1.00 48.27 157 ASN D CA 1
ATOM 7941 C C . ASN D 1 149 ? 9.203 -5.942 -13.640 1.00 52.72 157 ASN D C 1
ATOM 7942 O O . ASN D 1 149 ? 8.927 -7.011 -14.212 1.00 51.07 157 ASN D O 1
ATOM 7947 N N . LEU D 1 150 ? 9.007 -4.726 -14.191 1.00 49.66 158 LEU D N 1
ATOM 7948 C CA . LEU D 1 150 ? 8.473 -4.533 -15.537 1.00 48.94 158 LEU D CA 1
ATOM 7949 C C . LEU D 1 150 ? 9.553 -3.821 -16.290 1.00 55.50 158 LEU D C 1
ATOM 7950 O O . LEU D 1 150 ? 9.991 -2.756 -15.885 1.00 56.96 158 LEU D O 1
ATOM 7955 N N . PHE D 1 151 ? 10.066 -4.465 -17.313 1.00 53.13 159 PHE D N 1
ATOM 7956 C CA . PHE D 1 151 ? 11.198 -3.971 -18.092 1.00 52.59 159 PHE D CA 1
ATOM 7957 C C . PHE D 1 151 ? 10.761 -3.348 -19.390 1.00 57.95 159 PHE D C 1
ATOM 7958 O O . PHE D 1 151 ? 9.846 -3.851 -20.024 1.00 58.32 159 PHE D O 1
ATOM 7966 N N . ILE D 1 152 ? 11.377 -2.210 -19.749 1.00 55.58 160 ILE D N 1
ATOM 7967 C CA . ILE D 1 152 ? 11.038 -1.411 -20.931 1.00 55.32 160 ILE D CA 1
ATOM 7968 C C . ILE D 1 152 ? 12.214 -1.254 -21.879 1.00 61.10 160 ILE D C 1
ATOM 7969 O O . ILE D 1 152 ? 13.354 -1.069 -21.456 1.00 60.64 160 ILE D O 1
ATOM 7974 N N . ASN D 1 153 ? 11.914 -1.293 -23.167 1.00 60.43 161 ASN D N 1
ATOM 7975 C CA . ASN D 1 153 ? 12.796 -0.902 -24.264 1.00 62.13 161 ASN D CA 1
ATOM 7976 C C . ASN D 1 153 ? 12.053 0.337 -24.746 1.00 68.89 161 ASN D C 1
ATOM 7977 O O . ASN D 1 153 ? 11.010 0.216 -25.401 1.00 68.35 161 ASN D O 1
ATOM 7982 N N . THR D 1 154 ? 12.473 1.505 -24.227 1.00 67.69 162 THR D N 1
ATOM 7983 C CA . THR D 1 154 ? 11.819 2.802 -24.438 1.00 69.39 162 THR D CA 1
ATOM 7984 C C . THR D 1 154 ? 11.631 3.207 -25.892 1.00 78.48 162 THR D C 1
ATOM 7985 O O . THR D 1 154 ? 10.613 3.832 -26.190 1.00 78.70 162 THR D O 1
ATOM 7989 N N . GLU D 1 155 ? 12.617 2.920 -26.779 1.00 77.89 163 GLU D N 1
ATOM 7990 C CA . GLU D 1 155 ? 12.514 3.338 -28.171 1.00 79.48 163 GLU D CA 1
ATOM 7991 C C . GLU D 1 155 ? 11.368 2.616 -28.884 1.00 85.13 163 GLU D C 1
ATOM 7992 O O . GLU D 1 155 ? 10.641 3.224 -29.685 1.00 85.65 163 GLU D O 1
ATOM 7998 N N . ASP D 1 156 ? 11.232 1.315 -28.599 1.00 80.14 164 ASP D N 1
ATOM 7999 C CA . ASP D 1 156 ? 10.271 0.421 -29.230 1.00 79.47 164 ASP D CA 1
ATOM 8000 C C . ASP D 1 156 ? 8.922 0.444 -28.511 1.00 77.84 164 ASP D C 1
ATOM 8001 O O . ASP D 1 156 ? 7.951 -0.084 -29.042 1.00 76.63 164 ASP D O 1
ATOM 8006 N N . LEU D 1 157 ? 8.849 1.095 -27.324 1.00 72.26 165 LEU D N 1
ATOM 8007 C CA . LEU D 1 157 ? 7.670 1.187 -26.432 1.00 70.38 165 LEU D CA 1
ATOM 8008 C C . LEU D 1 157 ? 7.152 -0.209 -26.066 1.00 68.49 165 LEU D C 1
ATOM 8009 O O . LEU D 1 157 ? 5.954 -0.485 -26.099 1.00 67.75 165 LEU D O 1
ATOM 8014 N N . VAL D 1 158 ? 8.100 -1.096 -25.742 1.00 61.49 166 VAL D N 1
ATOM 8015 C CA . VAL D 1 158 ? 7.881 -2.507 -25.411 1.00 58.83 166 VAL D CA 1
ATOM 8016 C C . VAL D 1 158 ? 8.024 -2.705 -23.936 1.00 61.15 166 VAL D C 1
ATOM 8017 O O . VAL D 1 158 ? 9.049 -2.337 -23.365 1.00 63.29 166 VAL D O 1
ATOM 8021 N N . LEU D 1 159 ? 7.022 -3.328 -23.322 1.00 55.02 167 LEU D N 1
ATOM 8022 C CA . LEU D 1 159 ? 7.037 -3.695 -21.909 1.00 52.98 167 LEU D CA 1
ATOM 8023 C C . LEU D 1 159 ? 7.085 -5.200 -21.835 1.00 56.22 167 LEU D C 1
ATOM 8024 O O . LEU D 1 159 ? 6.251 -5.888 -22.440 1.00 56.21 167 LEU D O 1
ATOM 8029 N N . LYS D 1 160 ? 7.997 -5.700 -21.021 1.00 52.45 168 LYS D N 1
ATOM 8030 C CA . LYS D 1 160 ? 8.134 -7.129 -20.727 1.00 50.46 168 LYS D CA 1
ATOM 8031 C C . LYS D 1 160 ? 8.140 -7.385 -19.222 1.00 50.92 168 LYS D C 1
ATOM 8032 O O . LYS D 1 160 ? 8.742 -6.631 -18.471 1.00 49.95 168 LYS D O 1
ATOM 8038 N N . ILE D 1 161 ? 7.451 -8.425 -18.780 1.00 49.13 169 ILE D N 1
ATOM 8039 C CA . ILE D 1 161 ? 7.424 -8.850 -17.364 1.00 48.33 169 ILE D CA 1
ATOM 8040 C C . ILE D 1 161 ? 8.694 -9.644 -17.051 1.00 54.63 169 ILE D C 1
ATOM 8041 O O . ILE D 1 161 ? 9.055 -10.552 -17.819 1.00 54.39 169 ILE D O 1
ATOM 8046 N N . GLY D 1 162 ? 9.337 -9.308 -15.925 1.00 52.60 170 GLY D N 1
ATOM 8047 C CA . GLY D 1 162 ? 10.517 -10.007 -15.428 1.00 52.57 170 GLY D CA 1
ATOM 8048 C C . GLY D 1 162 ? 10.224 -11.419 -14.945 1.00 57.63 170 GLY D C 1
ATOM 8049 O O . GLY D 1 162 ? 9.126 -11.724 -14.477 1.00 55.25 170 GLY D O 1
ATOM 8050 N N . ASP D 1 163 ? 11.221 -12.286 -15.033 1.00 59.14 171 ASP D N 1
ATOM 8051 C CA . ASP D 1 163 ? 11.119 -13.712 -14.642 1.00 60.02 171 ASP D CA 1
ATOM 8052 C C . ASP D 1 163 ? 11.245 -13.974 -13.141 1.00 64.10 171 ASP D C 1
ATOM 8053 O O . ASP D 1 163 ? 10.756 -14.992 -12.674 1.00 63.04 171 ASP D O 1
ATOM 8058 N N . PHE D 1 164 ? 11.830 -13.051 -12.385 1.00 63.24 172 PHE D N 1
ATOM 8059 C CA . PHE D 1 164 ? 11.989 -13.250 -10.959 1.00 65.00 172 PHE D CA 1
ATOM 8060 C C . PHE D 1 164 ? 10.737 -12.892 -10.282 1.00 66.13 172 PHE D C 1
ATOM 8061 O O . PHE D 1 164 ? 10.280 -11.747 -10.391 1.00 67.66 172 PHE D O 1
ATOM 8069 N N . GLY D 1 165 ? 10.126 -13.912 -9.686 1.00 57.13 173 GLY D N 1
ATOM 8070 C CA . GLY D 1 165 ? 8.831 -13.768 -9.051 1.00 54.58 173 GLY D CA 1
ATOM 8071 C C . GLY D 1 165 ? 7.818 -14.611 -9.767 1.00 55.87 173 GLY D C 1
ATOM 8072 O O . GLY D 1 165 ? 6.686 -14.738 -9.303 1.00 54.41 173 GLY D O 1
ATOM 8073 N N . LEU D 1 166 ? 8.209 -15.168 -10.941 1.00 52.09 174 LEU D N 1
ATOM 8074 C CA . LEU D 1 166 ? 7.352 -16.093 -11.684 1.00 50.53 174 LEU D CA 1
ATOM 8075 C C . LEU D 1 166 ? 7.300 -17.462 -10.936 1.00 55.83 174 LEU D C 1
ATOM 8076 O O . LEU D 1 166 ? 8.340 -18.031 -10.573 1.00 56.58 174 LEU D O 1
ATOM 8081 N N . ALA D 1 167 ? 6.090 -17.924 -10.619 1.00 51.18 175 ALA D N 1
ATOM 8082 C CA . ALA D 1 167 ? 5.887 -19.173 -9.902 1.00 50.82 175 ALA D CA 1
ATOM 8083 C C . ALA D 1 167 ? 4.649 -19.895 -10.358 1.00 56.97 175 ALA D C 1
ATOM 8084 O O . ALA D 1 167 ? 3.680 -19.256 -10.735 1.00 57.23 175 ALA D O 1
ATOM 8086 N N . ARG D 1 168 ? 4.627 -21.213 -10.206 1.00 56.50 176 ARG D N 1
ATOM 8087 C CA . ARG D 1 168 ? 3.422 -22.011 -10.444 1.00 57.98 176 ARG D CA 1
ATOM 8088 C C . ARG D 1 168 ? 2.389 -21.712 -9.340 1.00 61.21 176 ARG D C 1
ATOM 8089 O O . ARG D 1 168 ? 2.767 -21.544 -8.161 1.00 58.86 176 ARG D O 1
ATOM 8097 N N . ILE D 1 169 ? 1.088 -21.679 -9.739 1.00 58.60 177 ILE D N 1
ATOM 8098 C CA . ILE D 1 169 ? -0.062 -21.475 -8.846 1.00 58.91 177 ILE D CA 1
ATOM 8099 C C . ILE D 1 169 ? -0.184 -22.629 -7.843 1.00 64.11 177 ILE D C 1
ATOM 8100 O O . ILE D 1 169 ? -0.166 -23.821 -8.206 1.00 64.48 177 ILE D O 1
ATOM 8105 N N . MET D 1 170 ? -0.225 -22.242 -6.565 1.00 60.84 178 MET D N 1
ATOM 8106 C CA . MET D 1 170 ? -0.334 -23.094 -5.383 1.00 60.59 178 MET D CA 1
ATOM 8107 C C . MET D 1 170 ? 0.826 -24.061 -5.236 1.00 58.68 178 MET D C 1
ATOM 8108 O O . MET D 1 170 ? 0.645 -25.191 -4.790 1.00 56.05 178 MET D O 1
ATOM 8113 N N . ASP D 1 171 ? 2.041 -23.576 -5.542 1.00 54.30 179 ASP D N 1
ATOM 8114 C CA . ASP D 1 171 ? 3.265 -24.341 -5.362 1.00 53.86 179 ASP D CA 1
ATOM 8115 C C . ASP D 1 171 ? 3.563 -24.343 -3.835 1.00 60.20 179 ASP D C 1
ATOM 8116 O O . ASP D 1 171 ? 3.778 -23.256 -3.251 1.00 58.18 179 ASP D O 1
ATOM 8121 N N . PRO D 1 172 ? 3.503 -25.550 -3.183 1.00 58.30 180 PRO D N 1
ATOM 8122 C CA . PRO D 1 172 ? 3.670 -25.626 -1.703 1.00 57.45 180 PRO D CA 1
ATOM 8123 C C . PRO D 1 172 ? 5.031 -25.178 -1.178 1.00 64.86 180 PRO D C 1
ATOM 8124 O O . PRO D 1 172 ? 5.151 -24.971 0.027 1.00 65.59 180 PRO D O 1
ATOM 8128 N N . HIS D 1 173 ? 6.039 -24.986 -2.076 1.00 61.35 181 HIS D N 1
ATOM 8129 C CA . HIS D 1 173 ? 7.382 -24.523 -1.711 1.00 61.41 181 HIS D CA 1
ATOM 8130 C C . HIS D 1 173 ? 7.301 -23.161 -1.020 1.00 65.87 181 HIS D C 1
ATOM 8131 O O . HIS D 1 173 ? 8.091 -22.870 -0.126 1.00 66.51 181 HIS D O 1
ATOM 8138 N N . TYR D 1 174 ? 6.341 -22.337 -1.479 1.00 62.78 182 TYR D N 1
ATOM 8139 C CA . TYR D 1 174 ? 6.008 -20.999 -1.041 1.00 61.46 182 TYR D CA 1
ATOM 8140 C C . TYR D 1 174 ? 4.932 -20.988 0.057 1.00 70.72 182 TYR D C 1
ATOM 8141 O O . TYR D 1 174 ? 4.626 -19.912 0.571 1.00 70.21 182 TYR D O 1
ATOM 8150 N N . SER D 1 175 ? 4.361 -22.156 0.430 1.00 72.48 183 SER D N 1
ATOM 8151 C CA . SER D 1 175 ? 3.359 -22.172 1.506 1.00 75.53 183 SER D CA 1
ATOM 8152 C C . SER D 1 175 ? 4.085 -21.889 2.830 1.00 84.93 183 SER D C 1
ATOM 8153 O O . SER D 1 175 ? 5.139 -22.484 3.085 1.00 85.16 183 SER D O 1
ATOM 8156 N N . HIS D 1 176 ? 3.587 -20.892 3.586 1.00 85.08 184 HIS D N 1
ATOM 8157 C CA . HIS D 1 176 ? 4.152 -20.390 4.854 1.00 87.72 184 HIS D CA 1
ATOM 8158 C C . HIS D 1 176 ? 5.519 -19.674 4.630 1.00 93.43 184 HIS D C 1
ATOM 8159 O O . HIS D 1 176 ? 6.488 -19.906 5.358 1.00 93.67 184 HIS D O 1
ATOM 8166 N N . LYS D 1 177 ? 5.552 -18.776 3.615 1.00 90.38 185 LYS D N 1
ATOM 8167 C CA . LYS D 1 177 ? 6.686 -17.945 3.189 1.00 90.41 185 LYS D CA 1
ATOM 8168 C C . LYS D 1 177 ? 6.266 -16.468 2.938 1.00 96.49 185 LYS D C 1
ATOM 8169 O O . LYS D 1 177 ? 7.128 -15.585 2.884 1.00 96.62 185 LYS D O 1
ATOM 8175 N N . GLY D 1 178 ? 4.961 -16.222 2.779 1.00 93.92 186 GLY D N 1
ATOM 8176 C CA . GLY D 1 178 ? 4.398 -14.887 2.567 1.00 93.76 186 GLY D CA 1
ATOM 8177 C C . GLY D 1 178 ? 4.458 -13.993 3.798 1.00 96.99 186 GLY D C 1
ATOM 8178 O O . GLY D 1 178 ? 4.417 -12.765 3.658 1.00 96.33 186 GLY D O 1
ATOM 8179 N N . HIS D 1 179 ? 4.545 -14.621 5.014 1.00 92.50 187 HIS D N 1
ATOM 8180 C CA . HIS D 1 179 ? 4.678 -14.016 6.349 1.00 92.99 187 HIS D CA 1
ATOM 8181 C C . HIS D 1 179 ? 6.198 -13.829 6.742 1.00 91.59 187 HIS D C 1
ATOM 8182 O O . HIS D 1 179 ? 6.518 -13.614 7.927 1.00 91.76 187 HIS D O 1
ATOM 8189 N N . LEU D 1 180 ? 7.120 -13.947 5.744 1.00 82.08 188 LEU D N 1
ATOM 8190 C CA . LEU D 1 180 ? 8.582 -13.845 5.892 1.00 77.88 188 LEU D CA 1
ATOM 8191 C C . LEU D 1 180 ? 9.162 -12.692 5.068 1.00 75.10 188 LEU D C 1
ATOM 8192 O O . LEU D 1 180 ? 8.699 -12.457 3.949 1.00 74.41 188 LEU D O 1
ATOM 8197 N N . SER D 1 181 ? 10.144 -11.944 5.644 1.00 67.16 189 SER D N 1
ATOM 8198 C CA . SER D 1 181 ? 10.786 -10.749 5.054 1.00 65.54 189 SER D CA 1
ATOM 8199 C C . SER D 1 181 ? 9.791 -9.592 4.876 1.00 71.10 189 SER D C 1
ATOM 8200 O O . SER D 1 181 ? 9.903 -8.794 3.954 1.00 70.35 189 SER D O 1
ATOM 8203 N N . GLU D 1 182 ? 8.846 -9.489 5.801 1.00 71.15 190 GLU D N 1
ATOM 8204 C CA . GLU D 1 182 ? 7.797 -8.488 5.783 1.00 72.41 190 GLU D CA 1
ATOM 8205 C C . GLU D 1 182 ? 8.328 -7.061 5.799 1.00 76.63 190 GLU D C 1
ATOM 8206 O O . GLU D 1 182 ? 7.867 -6.266 4.981 1.00 77.60 190 GLU D O 1
ATOM 8212 N N . GLY D 1 183 ? 9.351 -6.786 6.629 1.00 69.73 191 GLY D N 1
ATOM 8213 C CA . GLY D 1 183 ? 10.020 -5.492 6.700 1.00 66.72 191 GLY D CA 1
ATOM 8214 C C . GLY D 1 183 ? 10.843 -5.129 5.471 1.00 67.41 191 GLY D C 1
ATOM 8215 O O . GLY D 1 183 ? 11.289 -3.989 5.351 1.00 69.08 191 GLY D O 1
ATOM 8216 N N . LEU D 1 184 ? 11.057 -6.073 4.548 1.00 60.01 192 LEU D N 1
ATOM 8217 C CA . LEU D 1 184 ? 11.841 -5.831 3.349 1.00 59.99 192 LEU D CA 1
ATOM 8218 C C . LEU D 1 184 ? 11.015 -5.625 2.082 1.00 65.59 192 LEU D C 1
ATOM 8219 O O . LEU D 1 184 ? 11.518 -5.053 1.104 1.00 63.37 192 LEU D O 1
ATOM 8224 N N . VAL D 1 185 ? 9.802 -6.195 2.051 1.00 65.70 193 VAL D N 1
ATOM 8225 C CA . VAL D 1 185 ? 8.954 -6.201 0.851 1.00 66.25 193 VAL D CA 1
ATOM 8226 C C . VAL D 1 185 ? 7.914 -5.114 0.874 1.00 71.92 193 VAL D C 1
ATOM 8227 O O . VAL D 1 185 ? 7.328 -4.850 1.931 1.00 72.93 193 VAL D O 1
ATOM 8231 N N . THR D 1 186 ? 7.699 -4.477 -0.304 1.00 67.50 194 THR D N 1
ATOM 8232 C CA . THR D 1 186 ? 6.704 -3.425 -0.523 1.00 66.44 194 THR D CA 1
ATOM 8233 C C . THR D 1 186 ? 5.270 -4.002 -0.458 1.00 67.99 194 THR D C 1
ATOM 8234 O O . THR D 1 186 ? 4.983 -5.039 -1.090 1.00 68.22 194 THR D O 1
ATOM 8238 N N . LYS D 1 187 ? 4.394 -3.349 0.338 1.00 61.21 195 LYS D N 1
ATOM 8239 C CA . LYS D 1 187 ? 3.003 -3.776 0.493 1.00 59.68 195 LYS D CA 1
ATOM 8240 C C . LYS D 1 187 ? 2.101 -3.032 -0.502 1.00 61.16 195 LYS D C 1
ATOM 8241 O O . LYS D 1 187 ? 0.937 -3.392 -0.643 1.00 60.95 195 LYS D O 1
ATOM 8247 N N . TRP D 1 188 ? 2.659 -2.069 -1.246 1.00 57.04 196 TRP D N 1
ATOM 8248 C CA . TRP D 1 188 ? 1.949 -1.125 -2.093 1.00 57.74 196 TRP D CA 1
ATOM 8249 C C . TRP D 1 188 ? 1.084 -1.687 -3.230 1.00 60.27 196 TRP D C 1
ATOM 8250 O O . TRP D 1 188 ? 0.119 -1.015 -3.602 1.00 59.38 196 TRP D O 1
ATOM 8261 N N . TYR D 1 189 ? 1.409 -2.874 -3.778 1.00 54.89 197 TYR D N 1
ATOM 8262 C CA . TYR D 1 189 ? 0.663 -3.463 -4.904 1.00 53.20 197 TYR D CA 1
ATOM 8263 C C . TYR D 1 189 ? -0.124 -4.685 -4.491 1.00 55.86 197 TYR D C 1
ATOM 8264 O O . TYR D 1 189 ? -0.697 -5.383 -5.331 1.00 54.23 197 TYR D O 1
ATOM 8273 N N . ARG D 1 190 ? -0.177 -4.918 -3.179 1.00 53.56 198 ARG D N 1
ATOM 8274 C CA . ARG D 1 190 ? -0.888 -6.038 -2.598 1.00 53.63 198 ARG D CA 1
ATOM 8275 C C . ARG D 1 190 ? -2.359 -5.732 -2.459 1.00 59.63 198 ARG D C 1
ATOM 8276 O O . ARG D 1 190 ? -2.749 -4.653 -1.995 1.00 58.37 198 ARG D O 1
ATOM 8284 N N . SER D 1 191 ? -3.174 -6.699 -2.879 1.00 58.55 199 SER D N 1
ATOM 8285 C CA . SER D 1 191 ? -4.618 -6.623 -2.856 1.00 58.65 199 SER D CA 1
ATOM 8286 C C . SER D 1 191 ? -5.138 -6.725 -1.440 1.00 65.91 199 SER D C 1
ATOM 8287 O O . SER D 1 191 ? -4.453 -7.296 -0.590 1.00 66.83 199 SER D O 1
ATOM 8290 N N . PRO D 1 192 ? -6.371 -6.236 -1.180 1.00 63.80 200 PRO D N 1
ATOM 8291 C CA . PRO D 1 192 ? -6.950 -6.388 0.160 1.00 63.67 200 PRO D CA 1
ATOM 8292 C C . PRO D 1 192 ? -6.926 -7.831 0.672 1.00 69.04 200 PRO D C 1
ATOM 8293 O O . PRO D 1 192 ? -6.630 -8.041 1.853 1.00 69.05 200 PRO D O 1
ATOM 8297 N N . ARG D 1 193 ? -7.193 -8.836 -0.198 1.00 66.24 201 ARG D N 1
ATOM 8298 C CA . ARG D 1 193 ? -7.169 -10.225 0.278 1.00 65.57 201 ARG D CA 1
ATOM 8299 C C . ARG D 1 193 ? -5.745 -10.686 0.600 1.00 66.38 201 ARG D C 1
ATOM 8300 O O . ARG D 1 193 ? -5.558 -11.322 1.620 1.00 65.77 201 ARG D O 1
ATOM 8308 N N . LEU D 1 194 ? -4.732 -10.267 -0.178 1.00 61.54 202 LEU D N 1
ATOM 8309 C CA . LEU D 1 194 ? -3.336 -10.608 0.107 1.00 59.48 202 LEU D CA 1
ATOM 8310 C C . LEU D 1 194 ? -2.845 -9.966 1.415 1.00 67.23 202 LEU D C 1
ATOM 8311 O O . LEU D 1 194 ? -1.980 -10.540 2.074 1.00 68.88 202 LEU D O 1
ATOM 8316 N N . LEU D 1 195 ? -3.406 -8.805 1.811 1.00 64.08 203 LEU D N 1
ATOM 8317 C CA . LEU D 1 195 ? -3.082 -8.178 3.087 1.00 63.95 203 LEU D CA 1
ATOM 8318 C C . LEU D 1 195 ? -3.693 -9.015 4.214 1.00 72.64 203 LEU D C 1
ATOM 8319 O O . LEU D 1 195 ? -3.069 -9.183 5.262 1.00 73.61 203 LEU D O 1
ATOM 8324 N N . LEU D 1 196 ? -4.888 -9.587 3.977 1.00 71.58 204 LEU D N 1
ATOM 8325 C CA . LEU D 1 196 ? -5.611 -10.416 4.951 1.00 72.04 204 LEU D CA 1
ATOM 8326 C C . LEU D 1 196 ? -5.113 -11.867 5.048 1.00 78.29 204 LEU D C 1
ATOM 8327 O O . LEU D 1 196 ? -5.119 -12.430 6.142 1.00 79.97 204 LEU D O 1
ATOM 8332 N N . SER D 1 197 ? -4.714 -12.468 3.914 1.00 73.80 205 SER D N 1
ATOM 8333 C CA . SER D 1 197 ? -4.211 -13.831 3.785 1.00 73.14 205 SER D CA 1
ATOM 8334 C C . SER D 1 197 ? -2.861 -13.750 3.049 1.00 74.17 205 SER D C 1
ATOM 8335 O O . SER D 1 197 ? -2.816 -13.950 1.834 1.00 71.81 205 SER D O 1
ATOM 8338 N N . PRO D 1 198 ? -1.763 -13.415 3.784 1.00 72.16 206 PRO D N 1
ATOM 8339 C CA . PRO D 1 198 ? -0.442 -13.192 3.145 1.00 71.98 206 PRO D CA 1
ATOM 8340 C C . PRO D 1 198 ? 0.209 -14.329 2.350 1.00 77.43 206 PRO D C 1
ATOM 8341 O O . PRO D 1 198 ? 1.159 -14.061 1.617 1.00 78.28 206 PRO D O 1
ATOM 8345 N N . ASN D 1 199 ? -0.263 -15.564 2.475 1.00 75.09 207 ASN D N 1
ATOM 8346 C CA . ASN D 1 199 ? 0.327 -16.706 1.756 1.00 74.64 207 ASN D CA 1
ATOM 8347 C C . ASN D 1 199 ? -0.395 -17.111 0.474 1.00 76.27 207 ASN D C 1
ATOM 8348 O O . ASN D 1 199 ? 0.190 -17.840 -0.320 1.00 76.86 207 ASN D O 1
ATOM 8353 N N . ASN D 1 200 ? -1.651 -16.676 0.263 1.00 72.30 208 ASN D N 1
ATOM 8354 C CA . ASN D 1 200 ? -2.398 -17.118 -0.916 1.00 71.86 208 ASN D CA 1
ATOM 8355 C C . ASN D 1 200 ? -2.269 -16.189 -2.113 1.00 71.57 208 ASN D C 1
ATOM 8356 O O . ASN D 1 200 ? -2.928 -15.158 -2.228 1.00 72.78 208 ASN D O 1
ATOM 8361 N N . TYR D 1 201 ? -1.462 -16.644 -3.044 1.00 63.01 209 TYR D N 1
ATOM 8362 C CA . TYR D 1 201 ? -1.256 -16.014 -4.309 1.00 60.75 209 TYR D CA 1
ATOM 8363 C C . TYR D 1 201 ? -2.205 -16.662 -5.283 1.00 61.77 209 TYR D C 1
ATOM 8364 O O . TYR D 1 201 ? -2.355 -17.889 -5.331 1.00 60.18 209 TYR D O 1
ATOM 8373 N N . THR D 1 202 ? -2.910 -15.799 -6.004 1.00 57.66 210 THR D N 1
ATOM 8374 C CA . THR D 1 202 ? -3.902 -16.132 -7.019 1.00 56.37 210 THR D CA 1
ATOM 8375 C C . THR D 1 202 ? -3.631 -15.265 -8.252 1.00 58.30 210 THR D C 1
ATOM 8376 O O . THR D 1 202 ? -2.842 -14.333 -8.193 1.00 57.08 210 THR D O 1
ATOM 8380 N N . LYS D 1 203 ? -4.312 -15.576 -9.363 1.00 54.96 211 LYS D N 1
ATOM 8381 C CA . LYS D 1 203 ? -4.239 -14.836 -10.618 1.00 52.91 211 LYS D CA 1
ATOM 8382 C C . LYS D 1 203 ? -4.797 -13.426 -10.371 1.00 58.41 211 LYS D C 1
ATOM 8383 O O . LYS D 1 203 ? -4.228 -12.453 -10.869 1.00 59.53 211 LYS D O 1
ATOM 8389 N N . ALA D 1 204 ? -5.885 -13.327 -9.561 1.00 54.48 212 ALA D N 1
ATOM 8390 C CA . ALA D 1 204 ? -6.557 -12.082 -9.192 1.00 53.46 212 ALA D CA 1
ATOM 8391 C C . ALA D 1 204 ? -5.641 -11.082 -8.474 1.00 58.88 212 ALA D C 1
ATOM 8392 O O . ALA D 1 204 ? -5.781 -9.877 -8.697 1.00 58.80 212 ALA D O 1
ATOM 8394 N N . ILE D 1 205 ? -4.693 -11.567 -7.641 1.00 55.40 213 ILE D N 1
ATOM 8395 C CA . ILE D 1 205 ? -3.757 -10.675 -6.945 1.00 54.60 213 ILE D CA 1
ATOM 8396 C C . ILE D 1 205 ? -2.849 -9.930 -7.964 1.00 58.22 213 ILE D C 1
ATOM 8397 O O . ILE D 1 205 ? -2.478 -8.778 -7.714 1.00 58.87 213 ILE D O 1
ATOM 8402 N N . ASP D 1 206 ? -2.504 -10.588 -9.107 1.00 52.24 214 ASP D N 1
ATOM 8403 C CA . ASP D 1 206 ? -1.698 -9.985 -10.170 1.00 50.63 214 ASP D CA 1
ATOM 8404 C C . ASP D 1 206 ? -2.516 -8.893 -10.835 1.00 53.94 214 ASP D C 1
ATOM 8405 O O . ASP D 1 206 ? -1.971 -7.867 -11.199 1.00 52.84 214 ASP D O 1
ATOM 8410 N N . MET D 1 207 ? -3.838 -9.100 -10.969 1.00 51.96 215 MET D N 1
ATOM 8411 C CA . MET D 1 207 ? -4.742 -8.140 -11.587 1.00 50.89 215 MET D CA 1
ATOM 8412 C C . MET D 1 207 ? -4.898 -6.885 -10.759 1.00 57.46 215 MET D C 1
ATOM 8413 O O . MET D 1 207 ? -4.906 -5.791 -11.325 1.00 60.32 215 MET D O 1
ATOM 8418 N N . TRP D 1 208 ? -4.909 -7.013 -9.431 1.00 51.87 216 TRP D N 1
ATOM 8419 C CA . TRP D 1 208 ? -4.938 -5.861 -8.556 1.00 50.69 216 TRP D CA 1
ATOM 8420 C C . TRP D 1 208 ? -3.630 -5.099 -8.705 1.00 54.34 216 TRP D C 1
ATOM 8421 O O . TRP D 1 208 ? -3.692 -3.882 -8.831 1.00 56.68 216 TRP D O 1
ATOM 8432 N N . ALA D 1 209 ? -2.452 -5.784 -8.682 1.00 50.09 217 ALA D N 1
ATOM 8433 C CA . ALA D 1 209 ? -1.122 -5.156 -8.862 1.00 49.23 217 ALA D CA 1
ATOM 8434 C C . ALA D 1 209 ? -1.056 -4.404 -10.223 1.00 56.54 217 ALA D C 1
ATOM 8435 O O . ALA D 1 209 ? -0.565 -3.285 -10.255 1.00 57.38 217 ALA D O 1
ATOM 8437 N N . ALA D 1 210 ? -1.627 -4.983 -11.307 1.00 54.04 218 ALA D N 1
ATOM 8438 C CA . ALA D 1 210 ? -1.704 -4.376 -12.639 1.00 54.68 218 ALA D CA 1
ATOM 8439 C C . ALA D 1 210 ? -2.548 -3.070 -12.612 1.00 59.43 218 ALA D C 1
ATOM 8440 O O . ALA D 1 210 ? -2.160 -2.097 -13.249 1.00 59.91 218 ALA D O 1
ATOM 8442 N N . GLY D 1 211 ? -3.662 -3.055 -11.873 1.00 55.32 219 GLY D N 1
ATOM 8443 C CA . GLY D 1 211 ? -4.493 -1.864 -11.703 1.00 55.27 219 GLY D CA 1
ATOM 8444 C C . GLY D 1 211 ? -3.748 -0.756 -10.976 1.00 62.76 219 GLY D C 1
ATOM 8445 O O . GLY D 1 211 ? -3.802 0.399 -11.389 1.00 64.18 219 GLY D O 1
ATOM 8446 N N . CYS D 1 212 ? -2.974 -1.111 -9.929 1.00 59.26 220 CYS D N 1
ATOM 8447 C CA . CYS D 1 212 ? -2.152 -0.176 -9.150 1.00 57.72 220 CYS D CA 1
ATOM 8448 C C . CYS D 1 212 ? -1.026 0.411 -9.992 1.00 60.23 220 CYS D C 1
ATOM 8449 O O . CYS D 1 212 ? -0.700 1.595 -9.828 1.00 59.76 220 CYS D O 1
ATOM 8452 N N . ILE D 1 213 ? -0.425 -0.413 -10.876 1.00 55.99 221 ILE D N 1
ATOM 8453 C CA . ILE D 1 213 ? 0.659 0.004 -11.783 1.00 55.68 221 ILE D CA 1
ATOM 8454 C C . ILE D 1 213 ? 0.088 0.940 -12.851 1.00 61.55 221 ILE D C 1
ATOM 8455 O O . ILE D 1 213 ? 0.672 1.992 -13.106 1.00 62.19 221 ILE D O 1
ATOM 8460 N N . PHE D 1 214 ? -1.076 0.594 -13.432 1.00 59.93 222 PHE D N 1
ATOM 8461 C CA . PHE D 1 214 ? -1.752 1.456 -14.412 1.00 59.46 222 PHE D CA 1
ATOM 8462 C C . PHE D 1 214 ? -2.019 2.848 -13.821 1.00 62.71 222 PHE D C 1
ATOM 8463 O O . PHE D 1 214 ? -1.646 3.843 -14.437 1.00 63.65 222 PHE D O 1
ATOM 8471 N N . ALA D 1 215 ? -2.624 2.911 -12.620 1.00 58.52 223 ALA D N 1
ATOM 8472 C CA . ALA D 1 215 ? -2.907 4.169 -11.905 1.00 58.42 223 ALA D CA 1
ATOM 8473 C C . ALA D 1 215 ? -1.627 4.983 -11.710 1.00 63.45 223 ALA D C 1
ATOM 8474 O O . ALA D 1 215 ? -1.608 6.180 -12.012 1.00 63.29 223 ALA D O 1
ATOM 8476 N N . GLU D 1 216 ? -0.540 4.305 -11.276 1.00 59.96 224 GLU D N 1
ATOM 8477 C CA . GLU D 1 216 ? 0.782 4.891 -11.095 1.00 59.38 224 GLU D CA 1
ATOM 8478 C C . GLU D 1 216 ? 1.364 5.408 -12.428 1.00 64.90 224 GLU D C 1
ATOM 8479 O O . GLU D 1 216 ? 2.037 6.426 -12.424 1.00 66.96 224 GLU D O 1
ATOM 8485 N N . MET D 1 217 ? 1.121 4.717 -13.556 1.00 60.03 225 MET D N 1
ATOM 8486 C CA . MET D 1 217 ? 1.633 5.162 -14.854 1.00 58.63 225 MET D CA 1
ATOM 8487 C C . MET D 1 217 ? 0.989 6.468 -15.270 1.00 65.89 225 MET D C 1
ATOM 8488 O O . MET D 1 217 ? 1.640 7.306 -15.898 1.00 67.39 225 MET D O 1
ATOM 8493 N N . LEU D 1 218 ? -0.294 6.643 -14.917 1.00 62.94 226 LEU D N 1
ATOM 8494 C CA . LEU D 1 218 ? -1.104 7.825 -15.222 1.00 61.48 226 LEU D CA 1
ATOM 8495 C C . LEU D 1 218 ? -0.801 9.016 -14.334 1.00 67.30 226 LEU D C 1
ATOM 8496 O O . LEU D 1 218 ? -0.934 10.140 -14.796 1.00 69.86 226 LEU D O 1
ATOM 8501 N N . THR D 1 219 ? -0.456 8.795 -13.054 1.00 65.18 227 THR D N 1
ATOM 8502 C CA . THR D 1 219 ? -0.216 9.889 -12.097 1.00 64.86 227 THR D CA 1
ATOM 8503 C C . THR D 1 219 ? 1.242 10.114 -11.755 1.00 73.54 227 THR D C 1
ATOM 8504 O O . THR D 1 219 ? 1.604 11.215 -11.336 1.00 75.50 227 THR D O 1
ATOM 8508 N N . GLY D 1 220 ? 2.061 9.075 -11.900 1.00 71.73 228 GLY D N 1
ATOM 8509 C CA . GLY D 1 220 ? 3.473 9.093 -11.532 1.00 72.04 228 GLY D CA 1
ATOM 8510 C C . GLY D 1 220 ? 3.669 8.809 -10.053 1.00 77.30 228 GLY D C 1
ATOM 8511 O O . GLY D 1 220 ? 4.794 8.553 -9.620 1.00 79.09 228 GLY D O 1
ATOM 8512 N N . LYS D 1 221 ? 2.567 8.844 -9.273 1.00 72.25 229 LYS D N 1
ATOM 8513 C CA . LYS D 1 221 ? 2.534 8.608 -7.829 1.00 71.78 229 LYS D CA 1
ATOM 8514 C C . LYS D 1 221 ? 2.003 7.222 -7.509 1.00 69.92 229 LYS D C 1
ATOM 8515 O O . LYS D 1 221 ? 1.162 6.712 -8.260 1.00 69.90 229 LYS D O 1
ATOM 8521 N N . THR D 1 222 ? 2.461 6.634 -6.369 1.00 62.19 230 THR D N 1
ATOM 8522 C CA . THR D 1 222 ? 1.962 5.341 -5.876 1.00 61.71 230 THR D CA 1
ATOM 8523 C C . THR D 1 222 ? 0.492 5.565 -5.501 1.00 66.67 230 THR D C 1
ATOM 8524 O O . THR D 1 222 ? 0.183 6.542 -4.796 1.00 67.85 230 THR D O 1
ATOM 8528 N N . LEU D 1 223 ? -0.408 4.689 -5.984 1.00 61.16 231 LEU D N 1
ATOM 8529 C CA . LEU D 1 223 ? -1.827 4.819 -5.687 1.00 60.01 231 LEU D CA 1
ATOM 8530 C C . LEU D 1 223 ? -2.122 4.714 -4.185 1.00 63.23 231 LEU D C 1
ATOM 8531 O O . LEU D 1 223 ? -2.758 5.606 -3.650 1.00 62.00 231 LEU D O 1
ATOM 8536 N N . PHE D 1 224 ? -1.641 3.639 -3.519 1.00 61.77 232 PHE D N 1
ATOM 8537 C CA . PHE D 1 224 ? -1.819 3.381 -2.079 1.00 61.63 232 PHE D CA 1
ATOM 8538 C C . PHE D 1 224 ? -0.452 3.128 -1.475 1.00 66.27 232 PHE D C 1
ATOM 8539 O O . PHE D 1 224 ? 0.101 2.047 -1.650 1.00 65.56 232 PHE D O 1
ATOM 8547 N N . ALA D 1 225 ? 0.112 4.135 -0.804 1.00 64.93 233 ALA D N 1
ATOM 8548 C CA . ALA D 1 225 ? 1.455 4.084 -0.219 1.00 65.12 233 ALA D CA 1
ATOM 8549 C C . ALA D 1 225 ? 1.476 3.983 1.317 1.00 75.03 233 ALA D C 1
ATOM 8550 O O . ALA D 1 225 ? 1.910 4.907 2.018 1.00 75.18 233 ALA D O 1
ATOM 8552 N N . GLY D 1 226 ? 1.025 2.843 1.821 1.00 75.84 234 GLY D N 1
ATOM 8553 C CA . GLY D 1 226 ? 1.007 2.568 3.254 1.00 77.08 234 GLY D CA 1
ATOM 8554 C C . GLY D 1 226 ? 2.308 1.955 3.745 1.00 84.72 234 GLY D C 1
ATOM 8555 O O . GLY D 1 226 ? 2.856 1.055 3.092 1.00 81.78 234 GLY D O 1
ATOM 8556 N N . ALA D 1 227 ? 2.804 2.442 4.918 1.00 86.20 235 ALA D N 1
ATOM 8557 C CA . ALA D 1 227 ? 4.046 1.986 5.565 1.00 87.00 235 ALA D CA 1
ATOM 8558 C C . ALA D 1 227 ? 3.988 0.508 5.942 1.00 92.77 235 ALA D C 1
ATOM 8559 O O . ALA D 1 227 ? 4.969 -0.214 5.737 1.00 92.72 235 ALA D O 1
ATOM 8561 N N . HIS D 1 228 ? 2.840 0.059 6.485 1.00 90.28 236 HIS D N 1
ATOM 8562 C CA . HIS D 1 228 ? 2.610 -1.330 6.890 1.00 90.54 236 HIS D CA 1
ATOM 8563 C C . HIS D 1 228 ? 1.252 -1.801 6.407 1.00 96.30 236 HIS D C 1
ATOM 8564 O O . HIS D 1 228 ? 0.474 -0.989 5.896 1.00 97.47 236 HIS D O 1
ATOM 8571 N N . GLU D 1 229 ? 0.958 -3.101 6.588 1.00 92.00 237 GLU D N 1
ATOM 8572 C CA . GLU D 1 229 ? -0.294 -3.739 6.181 1.00 91.74 237 GLU D CA 1
ATOM 8573 C C . GLU D 1 229 ? -1.560 -3.008 6.685 1.00 94.06 237 GLU D C 1
ATOM 8574 O O . GLU D 1 229 ? -2.510 -2.863 5.914 1.00 93.39 237 GLU D O 1
ATOM 8580 N N . LEU D 1 230 ? -1.549 -2.516 7.945 1.00 89.70 238 LEU D N 1
ATOM 8581 C CA . LEU D 1 230 ? -2.666 -1.780 8.544 1.00 89.34 238 LEU D CA 1
ATOM 8582 C C . LEU D 1 230 ? -2.968 -0.476 7.804 1.00 92.20 238 LEU D C 1
ATOM 8583 O O . LEU D 1 230 ? -4.124 -0.257 7.431 1.00 92.05 238 LEU D O 1
ATOM 8588 N N . GLU D 1 231 ? -1.937 0.387 7.605 1.00 87.54 239 GLU D N 1
ATOM 8589 C CA . GLU D 1 231 ? -2.053 1.682 6.918 1.00 86.20 239 GLU D CA 1
ATOM 8590 C C . GLU D 1 231 ? -2.484 1.475 5.477 1.00 84.84 239 GLU D C 1
ATOM 8591 O O . GLU D 1 231 ? -3.281 2.267 4.966 1.00 84.36 239 GLU D O 1
ATOM 8597 N N . GLN D 1 232 ? -1.961 0.398 4.839 1.00 77.41 240 GLN D N 1
ATOM 8598 C CA . GLN D 1 232 ? -2.257 -0.018 3.467 1.00 76.71 240 GLN D CA 1
ATOM 8599 C C . GLN D 1 232 ? -3.757 -0.280 3.279 1.00 82.90 240 GLN D C 1
ATOM 8600 O O . GLN D 1 232 ? -4.374 0.316 2.399 1.00 83.18 240 GLN D O 1
ATOM 8606 N N . MET D 1 233 ? -4.348 -1.106 4.150 1.00 80.35 241 MET D N 1
ATOM 8607 C CA . MET D 1 233 ? -5.770 -1.432 4.132 1.00 79.80 241 MET D CA 1
ATOM 8608 C C . MET D 1 233 ? -6.631 -0.179 4.360 1.00 83.71 241 MET D C 1
ATOM 8609 O O . MET D 1 233 ? -7.610 0.020 3.642 1.00 84.22 241 MET D O 1
ATOM 8614 N N . GLN D 1 234 ? -6.245 0.673 5.323 1.00 79.55 242 GLN D N 1
ATOM 8615 C CA . GLN D 1 234 ? -6.946 1.925 5.636 1.00 78.87 242 GLN D CA 1
ATOM 8616 C C . GLN D 1 234 ? -6.996 2.867 4.416 1.00 81.81 242 GLN D C 1
ATOM 8617 O O . GLN D 1 234 ? -8.046 3.451 4.135 1.00 81.47 242 GLN D O 1
ATOM 8623 N N . LEU D 1 235 ? -5.884 2.950 3.656 1.00 77.04 243 LEU D N 1
ATOM 8624 C CA . LEU D 1 235 ? -5.799 3.753 2.430 1.00 75.82 243 LEU D CA 1
ATOM 8625 C C . LEU D 1 235 ? -6.717 3.227 1.320 1.00 77.84 243 LEU D C 1
ATOM 8626 O O . LEU D 1 235 ? -7.354 4.026 0.624 1.00 78.98 243 LEU D O 1
ATOM 8631 N N . ILE D 1 236 ? -6.776 1.889 1.169 1.00 69.97 244 ILE D N 1
ATOM 8632 C CA . ILE D 1 236 ? -7.619 1.204 0.199 1.00 68.69 244 ILE D CA 1
ATOM 8633 C C . ILE D 1 236 ? -9.067 1.460 0.538 1.00 79.19 244 ILE D C 1
ATOM 8634 O O . ILE D 1 236 ? -9.811 1.905 -0.334 1.00 81.11 244 ILE D O 1
ATOM 8639 N N . LEU D 1 237 ? -9.453 1.219 1.814 1.00 78.29 245 LEU D N 1
ATOM 8640 C CA . LEU D 1 237 ? -10.810 1.376 2.331 1.00 79.40 245 LEU D CA 1
ATOM 8641 C C . LEU D 1 237 ? -11.366 2.786 2.193 1.00 85.66 245 LEU D C 1
ATOM 8642 O O . LEU D 1 237 ? -12.586 2.942 2.135 1.00 86.38 245 LEU D O 1
ATOM 8647 N N . GLU D 1 238 ? -10.476 3.797 2.103 1.00 82.77 246 GLU D N 1
ATOM 8648 C CA . GLU D 1 238 ? -10.828 5.205 1.900 1.00 82.59 246 GLU D CA 1
ATOM 8649 C C . GLU D 1 238 ? -11.243 5.472 0.442 1.00 84.69 246 GLU D C 1
ATOM 8650 O O . GLU D 1 238 ? -11.833 6.517 0.162 1.00 83.51 246 GLU D O 1
ATOM 8656 N N . SER D 1 239 ? -10.926 4.542 -0.487 1.00 80.91 247 SER D N 1
ATOM 8657 C CA . SER D 1 239 ? -11.194 4.742 -1.914 1.00 80.32 247 SER D CA 1
ATOM 8658 C C . SER D 1 239 ? -11.951 3.625 -2.629 1.00 83.50 247 SER D C 1
ATOM 8659 O O . SER D 1 239 ? -12.562 3.885 -3.672 1.00 83.47 247 SER D O 1
ATOM 8662 N N . ILE D 1 240 ? -11.882 2.392 -2.107 1.00 79.36 248 ILE D N 1
ATOM 8663 C CA . ILE D 1 240 ? -12.494 1.214 -2.731 1.00 78.80 248 ILE D CA 1
ATOM 8664 C C . ILE D 1 240 ? -13.718 0.745 -1.956 1.00 87.60 248 ILE D C 1
ATOM 8665 O O . ILE D 1 240 ? -13.608 0.450 -0.764 1.00 87.86 248 ILE D O 1
ATOM 8670 N N . PRO D 1 241 ? -14.899 0.651 -2.611 1.00 86.71 249 PRO D N 1
ATOM 8671 C CA . PRO D 1 241 ? -16.091 0.170 -1.889 1.00 86.79 249 PRO D CA 1
ATOM 8672 C C . PRO D 1 241 ? -16.003 -1.318 -1.548 1.00 93.93 249 PRO D C 1
ATOM 8673 O O . PRO D 1 241 ? -15.382 -2.094 -2.282 1.00 92.75 249 PRO D O 1
ATOM 8677 N N . VAL D 1 242 ? -16.626 -1.704 -0.423 1.00 93.77 250 VAL D N 1
ATOM 8678 C CA . VAL D 1 242 ? -16.737 -3.088 0.042 1.00 94.38 250 VAL D CA 1
ATOM 8679 C C . VAL D 1 242 ? -18.211 -3.405 -0.196 1.00 102.94 250 VAL D C 1
ATOM 8680 O O . VAL D 1 242 ? -19.075 -2.862 0.505 1.00 104.03 250 VAL D O 1
ATOM 8684 N N . VAL D 1 243 ? -18.506 -4.191 -1.247 1.00 101.21 251 VAL D N 1
ATOM 8685 C CA . VAL D 1 243 ? -19.888 -4.459 -1.655 1.00 102.02 251 VAL D CA 1
ATOM 8686 C C . VAL D 1 243 ? -20.442 -5.817 -1.171 1.00 107.88 251 VAL D C 1
ATOM 8687 O O . VAL D 1 243 ? -21.652 -6.045 -1.263 1.00 109.95 251 VAL D O 1
ATOM 8691 N N . HIS D 1 244 ? -19.592 -6.684 -0.621 1.00 103.95 252 HIS D N 1
ATOM 8692 C CA . HIS D 1 244 ? -20.020 -7.987 -0.126 1.00 104.07 252 HIS D CA 1
ATOM 8693 C C . HIS D 1 244 ? -19.946 -8.053 1.386 1.00 108.19 252 HIS D C 1
ATOM 8694 O O . HIS D 1 244 ? -18.965 -7.592 1.972 1.00 105.10 252 HIS D O 1
ATOM 8701 N N . GLU D 1 245 ? -21.004 -8.616 2.021 1.00 108.28 253 GLU D N 1
ATOM 8702 C CA . GLU D 1 245 ? -21.089 -8.753 3.478 1.00 109.12 253 GLU D CA 1
ATOM 8703 C C . GLU D 1 245 ? -20.015 -9.693 4.035 1.00 113.14 253 GLU D C 1
ATOM 8704 O O . GLU D 1 245 ? -19.521 -9.446 5.130 1.00 113.34 253 GLU D O 1
ATOM 8710 N N . GLU D 1 246 ? -19.604 -10.711 3.251 1.00 109.19 254 GLU D N 1
ATOM 8711 C CA . GLU D 1 246 ? -18.530 -11.669 3.572 1.00 108.62 254 GLU D CA 1
ATOM 8712 C C . GLU D 1 246 ? -17.234 -10.892 3.847 1.00 111.15 254 GLU D C 1
ATOM 8713 O O . GLU D 1 246 ? -16.607 -11.101 4.890 1.00 110.80 254 GLU D O 1
ATOM 8719 N N . ASP D 1 247 ? -16.876 -9.956 2.922 1.00 106.16 255 ASP D N 1
ATOM 8720 C CA . ASP D 1 247 ? -15.706 -9.077 2.996 1.00 105.07 255 ASP D CA 1
ATOM 8721 C C . ASP D 1 247 ? -15.814 -8.100 4.170 1.00 109.27 255 ASP D C 1
ATOM 8722 O O . ASP D 1 247 ? -14.821 -7.882 4.858 1.00 107.93 255 ASP D O 1
ATOM 8727 N N . ARG D 1 248 ? -17.012 -7.517 4.404 1.00 107.34 256 ARG D N 1
ATOM 8728 C CA . ARG D 1 248 ? -17.245 -6.578 5.499 1.00 107.67 256 ARG D CA 1
ATOM 8729 C C . ARG D 1 248 ? -17.131 -7.263 6.863 1.00 113.78 256 ARG D C 1
ATOM 8730 O O . ARG D 1 248 ? -16.582 -6.670 7.795 1.00 112.92 256 ARG D O 1
ATOM 8738 N N . GLN D 1 249 ? -17.635 -8.519 6.969 1.00 112.74 257 GLN D N 1
ATOM 8739 C CA . GLN D 1 249 ? -17.584 -9.340 8.182 1.00 113.33 257 GLN D CA 1
ATOM 8740 C C . GLN D 1 249 ? -16.146 -9.712 8.505 1.00 116.60 257 GLN D C 1
ATOM 8741 O O . GLN D 1 249 ? -15.772 -9.745 9.676 1.00 116.24 257 GLN D O 1
ATOM 8747 N N . GLU D 1 250 ? -15.345 -9.984 7.469 1.00 113.41 258 GLU D N 1
ATOM 8748 C CA . GLU D 1 250 ? -13.929 -10.323 7.587 1.00 113.64 258 GLU D CA 1
ATOM 8749 C C . GLU D 1 250 ? -13.120 -9.114 8.099 1.00 118.13 258 GLU D C 1
ATOM 8750 O O . GLU D 1 250 ? -12.266 -9.277 8.970 1.00 117.94 258 GLU D O 1
ATOM 8756 N N . LEU D 1 251 ? -13.424 -7.910 7.586 1.00 114.38 259 LEU D N 1
ATOM 8757 C CA . LEU D 1 251 ? -12.782 -6.659 7.985 1.00 114.41 259 LEU D CA 1
ATOM 8758 C C . LEU D 1 251 ? -13.134 -6.249 9.413 1.00 123.02 259 LEU D C 1
ATOM 8759 O O . LEU D 1 251 ? -12.298 -5.651 10.092 1.00 122.94 259 LEU D O 1
ATOM 8764 N N . LEU D 1 252 ? -14.375 -6.545 9.862 1.00 122.78 260 LEU D N 1
ATOM 8765 C CA . LEU D 1 252 ? -14.856 -6.221 11.208 1.00 123.80 260 LEU D CA 1
ATOM 8766 C C . LEU D 1 252 ? -14.108 -6.972 12.309 1.00 130.05 260 LEU D C 1
ATOM 8767 O O . LEU D 1 252 ? -14.026 -6.481 13.437 1.00 129.69 260 LEU D O 1
ATOM 8772 N N . SER D 1 253 ? -13.573 -8.160 11.982 1.00 128.56 261 SER D N 1
ATOM 8773 C CA . SER D 1 253 ? -12.818 -9.004 12.908 1.00 129.18 261 SER D CA 1
ATOM 8774 C C . SER D 1 253 ? -11.372 -8.551 13.024 1.00 133.67 261 SER D C 1
ATOM 8775 O O . SER D 1 253 ? -10.790 -8.637 14.108 1.00 133.34 261 SER D O 1
ATOM 8778 N N . VAL D 1 254 ? -10.799 -8.077 11.899 1.00 130.33 262 VAL D N 1
ATOM 8779 C CA . VAL D 1 254 ? -9.411 -7.631 11.782 1.00 130.06 262 VAL D CA 1
ATOM 8780 C C . VAL D 1 254 ? -9.216 -6.177 12.256 1.00 135.34 262 VAL D C 1
ATOM 8781 O O . VAL D 1 254 ? -8.296 -5.919 13.039 1.00 134.34 262 VAL D O 1
ATOM 8785 N N . ILE D 1 255 ? -10.057 -5.237 11.775 1.00 133.81 263 ILE D N 1
ATOM 8786 C CA . ILE D 1 255 ? -9.971 -3.813 12.134 1.00 134.60 263 ILE D CA 1
ATOM 8787 C C . ILE D 1 255 ? -11.366 -3.197 12.438 1.00 139.16 263 ILE D C 1
ATOM 8788 O O . ILE D 1 255 ? -11.929 -2.496 11.590 1.00 138.83 263 ILE D O 1
ATOM 8793 N N . PRO D 1 256 ? -11.939 -3.427 13.644 1.00 136.23 264 PRO D N 1
ATOM 8794 C CA . PRO D 1 256 ? -13.281 -2.870 13.934 1.00 142.12 264 PRO D CA 1
ATOM 8795 C C . PRO D 1 256 ? -13.365 -1.338 13.947 1.00 181.87 264 PRO D C 1
ATOM 8796 O O . PRO D 1 256 ? -14.360 -0.763 13.504 1.00 145.83 264 PRO D O 1
ATOM 8800 N N . MET D 1 263 ? -20.223 0.471 3.721 1.00 148.25 271 MET D N 1
ATOM 8801 C CA . MET D 1 263 ? -18.886 0.531 3.118 1.00 147.86 271 MET D CA 1
ATOM 8802 C C . MET D 1 263 ? -18.938 0.648 1.576 1.00 152.70 271 MET D C 1
ATOM 8803 O O . MET D 1 263 ? -17.896 0.673 0.908 1.00 151.96 271 MET D O 1
ATOM 8808 N N . THR D 1 264 ? -20.172 0.766 1.035 1.00 149.92 272 THR D N 1
ATOM 8809 C CA . THR D 1 264 ? -20.509 0.917 -0.387 1.00 149.31 272 THR D CA 1
ATOM 8810 C C . THR D 1 264 ? -20.067 2.305 -0.913 1.00 150.30 272 THR D C 1
ATOM 8811 O O . THR D 1 264 ? -19.790 2.440 -2.109 1.00 149.60 272 THR D O 1
ATOM 8815 N N . GLU D 1 265 ? -19.997 3.323 -0.014 1.00 144.58 273 GLU D N 1
ATOM 8816 C CA . GLU D 1 265 ? -19.603 4.701 -0.338 1.00 142.90 273 GLU D CA 1
ATOM 8817 C C . GLU D 1 265 ? -18.293 5.162 0.382 1.00 143.64 273 GLU D C 1
ATOM 8818 O O . GLU D 1 265 ? -18.369 5.647 1.524 1.00 142.98 273 GLU D O 1
ATOM 8824 N N . PRO D 1 266 ? -17.089 5.023 -0.270 1.00 136.88 274 PRO D N 1
ATOM 8825 C CA . PRO D 1 266 ? -15.834 5.471 0.375 1.00 135.32 274 PRO D CA 1
ATOM 8826 C C . PRO D 1 266 ? -15.685 6.997 0.427 1.00 136.15 274 PRO D C 1
ATOM 8827 O O . PRO D 1 266 ? -16.431 7.713 -0.254 1.00 135.90 274 PRO D O 1
ATOM 8831 N N . HIS D 1 267 ? -14.725 7.492 1.242 1.00 129.55 275 HIS D N 1
ATOM 8832 C CA . HIS D 1 267 ? -14.472 8.925 1.448 1.00 127.89 275 HIS D CA 1
ATOM 8833 C C . HIS D 1 267 ? -13.894 9.659 0.237 1.00 125.09 275 HIS D C 1
ATOM 8834 O O . HIS D 1 267 ? -14.401 10.717 -0.137 1.00 124.74 275 HIS D O 1
ATOM 8841 N N . LYS D 1 268 ? -12.830 9.103 -0.352 1.00 116.47 276 LYS D N 1
ATOM 8842 C CA . LYS D 1 268 ? -12.072 9.668 -1.460 1.00 114.10 276 LYS D CA 1
ATOM 8843 C C . LYS D 1 268 ? -12.040 8.673 -2.642 1.00 115.01 276 LYS D C 1
ATOM 8844 O O . LYS D 1 268 ? -11.044 7.965 -2.787 1.00 114.74 276 LYS D O 1
ATOM 8850 N N . PRO D 1 269 ? -13.099 8.602 -3.498 1.00 108.96 277 PRO D N 1
ATOM 8851 C CA . PRO D 1 269 ? -13.097 7.633 -4.623 1.00 107.43 277 PRO D CA 1
ATOM 8852 C C . PRO D 1 269 ? -11.979 7.799 -5.665 1.00 107.02 277 PRO D C 1
ATOM 8853 O O . PRO D 1 269 ? -11.304 8.832 -5.694 1.00 106.48 277 PRO D O 1
ATOM 8857 N N . LEU D 1 270 ? -11.790 6.766 -6.524 1.00 99.93 278 LEU D N 1
ATOM 8858 C CA . LEU D 1 270 ? -10.762 6.692 -7.576 1.00 98.01 278 LEU D CA 1
ATOM 8859 C C . LEU D 1 270 ? -10.666 7.917 -8.475 1.00 101.74 278 LEU D C 1
ATOM 8860 O O . LEU D 1 270 ? -9.560 8.313 -8.841 1.00 101.76 278 LEU D O 1
ATOM 8865 N N . THR D 1 271 ? -11.809 8.526 -8.812 1.00 98.33 279 THR D N 1
ATOM 8866 C CA . THR D 1 271 ? -11.873 9.735 -9.640 1.00 98.27 279 THR D CA 1
ATOM 8867 C C . THR D 1 271 ? -11.088 10.888 -8.973 1.00 101.86 279 THR D C 1
ATOM 8868 O O . THR D 1 271 ? -10.416 11.640 -9.681 1.00 102.06 279 THR D O 1
ATOM 8872 N N . GLN D 1 272 ? -11.167 11.003 -7.623 1.00 97.15 280 GLN D N 1
ATOM 8873 C CA . GLN D 1 272 ? -10.464 12.022 -6.842 1.00 96.74 280 GLN D CA 1
ATOM 8874 C C . GLN D 1 272 ? -8.956 11.756 -6.773 1.00 98.26 280 GLN D C 1
ATOM 8875 O O . GLN D 1 272 ? -8.170 12.703 -6.661 1.00 99.09 280 GLN D O 1
ATOM 8881 N N . LEU D 1 273 ? -8.555 10.485 -6.807 1.00 91.88 281 LEU D N 1
ATOM 8882 C CA . LEU D 1 273 ? -7.141 10.101 -6.741 1.00 90.88 281 LEU D CA 1
ATOM 8883 C C . LEU D 1 273 ? -6.438 10.243 -8.091 1.00 95.75 281 LEU D C 1
ATOM 8884 O O . LEU D 1 273 ? -5.208 10.277 -8.143 1.00 95.42 281 LEU D O 1
ATOM 8889 N N . LEU D 1 274 ? -7.215 10.304 -9.186 1.00 92.92 282 LEU D N 1
ATOM 8890 C CA . LEU D 1 274 ? -6.693 10.434 -10.543 1.00 92.40 282 LEU D CA 1
ATOM 8891 C C . LEU D 1 274 ? -7.271 11.692 -11.188 1.00 96.92 282 LEU D C 1
ATOM 8892 O O . LEU D 1 274 ? -8.161 11.604 -12.039 1.00 97.13 282 LEU D O 1
ATOM 8897 N N . PRO D 1 275 ? -6.782 12.886 -10.751 1.00 94.17 283 PRO D N 1
ATOM 8898 C CA . PRO D 1 275 ? -7.300 14.142 -11.305 1.00 94.36 283 PRO D CA 1
ATOM 8899 C C . PRO D 1 275 ? -6.739 14.422 -12.694 1.00 99.29 283 PRO D C 1
ATOM 8900 O O . PRO D 1 275 ? -5.547 14.211 -12.943 1.00 99.42 283 PRO D O 1
ATOM 8904 N N . GLY D 1 276 ? -7.614 14.878 -13.586 1.00 95.12 284 GLY D N 1
ATOM 8905 C CA . GLY D 1 276 ? -7.261 15.177 -14.966 1.00 94.43 284 GLY D CA 1
ATOM 8906 C C . GLY D 1 276 ? -7.153 13.956 -15.864 1.00 97.31 284 GLY D C 1
ATOM 8907 O O . GLY D 1 276 ? -6.753 14.090 -17.027 1.00 97.70 284 GLY D O 1
ATOM 8908 N N . ILE D 1 277 ? -7.495 12.754 -15.339 1.00 91.35 285 ILE D N 1
ATOM 8909 C CA . ILE D 1 277 ? -7.460 11.483 -16.084 1.00 89.74 285 ILE D CA 1
ATOM 8910 C C . ILE D 1 277 ? -8.854 11.247 -16.692 1.00 94.41 285 ILE D C 1
ATOM 8911 O O . ILE D 1 277 ? -9.869 11.480 -16.014 1.00 94.07 285 ILE D O 1
ATOM 8916 N N . SER D 1 278 ? -8.895 10.794 -17.970 1.00 90.31 286 SER D N 1
ATOM 8917 C CA . SER D 1 278 ? -10.134 10.534 -18.703 1.00 89.60 286 SER D CA 1
ATOM 8918 C C . SER D 1 278 ? -11.066 9.564 -17.988 1.00 93.04 286 SER D C 1
ATOM 8919 O O . SER D 1 278 ? -10.602 8.639 -17.329 1.00 90.93 286 SER D O 1
ATOM 8922 N N . ARG D 1 279 ? -12.385 9.777 -18.151 1.00 91.69 287 ARG D N 1
ATOM 8923 C CA . ARG D 1 279 ? -13.461 8.959 -17.584 1.00 92.35 287 ARG D CA 1
ATOM 8924 C C . ARG D 1 279 ? -13.302 7.509 -18.016 1.00 97.35 287 ARG D C 1
ATOM 8925 O O . ARG D 1 279 ? -13.505 6.622 -17.198 1.00 98.23 287 ARG D O 1
ATOM 8933 N N . GLU D 1 280 ? -12.910 7.277 -19.295 1.00 92.98 288 GLU D N 1
ATOM 8934 C CA . GLU D 1 280 ? -12.697 5.959 -19.915 1.00 91.88 288 GLU D CA 1
ATOM 8935 C C . GLU D 1 280 ? -11.671 5.141 -19.152 1.00 91.43 288 GLU D C 1
ATOM 8936 O O . GLU D 1 280 ? -11.906 3.958 -18.890 1.00 90.83 288 GLU D O 1
ATOM 8942 N N . ALA D 1 281 ? -10.542 5.775 -18.792 1.00 84.27 289 ALA D N 1
ATOM 8943 C CA . ALA D 1 281 ? -9.439 5.161 -18.062 1.00 81.97 289 ALA D CA 1
ATOM 8944 C C . ALA D 1 281 ? -9.839 4.861 -16.622 1.00 85.80 289 ALA D C 1
ATOM 8945 O O . ALA D 1 281 ? -9.552 3.770 -16.142 1.00 85.71 289 ALA D O 1
ATOM 8947 N N . VAL D 1 282 ? -10.525 5.806 -15.943 1.00 82.34 290 VAL D N 1
ATOM 8948 C CA . VAL D 1 282 ? -10.955 5.637 -14.551 1.00 82.17 290 VAL D CA 1
ATOM 8949 C C . VAL D 1 282 ? -12.018 4.533 -14.466 1.00 84.40 290 VAL D C 1
ATOM 8950 O O . VAL D 1 282 ? -11.955 3.697 -13.562 1.00 82.13 290 VAL D O 1
ATOM 8954 N N . ASP D 1 283 ? -12.960 4.511 -15.433 1.00 81.76 291 ASP D N 1
ATOM 8955 C CA . ASP D 1 283 ? -14.016 3.498 -15.514 1.00 81.63 291 ASP D CA 1
ATOM 8956 C C . ASP D 1 283 ? -13.433 2.096 -15.681 1.00 84.18 291 ASP D C 1
ATOM 8957 O O . ASP D 1 283 ? -13.896 1.168 -15.024 1.00 85.90 291 ASP D O 1
ATOM 8962 N N . PHE D 1 284 ? -12.394 1.957 -16.515 1.00 76.78 292 PHE D N 1
ATOM 8963 C CA . PHE D 1 284 ? -11.705 0.701 -16.761 1.00 75.05 292 PHE D CA 1
ATOM 8964 C C . PHE D 1 284 ? -11.006 0.236 -15.462 1.00 79.61 292 PHE D C 1
ATOM 8965 O O . PHE D 1 284 ? -11.148 -0.918 -15.055 1.00 80.26 292 PHE D O 1
ATOM 8973 N N . LEU D 1 285 ? -10.301 1.157 -14.798 1.00 74.83 293 LEU D N 1
ATOM 8974 C CA . LEU D 1 285 ? -9.609 0.941 -13.532 1.00 73.80 293 LEU D CA 1
ATOM 8975 C C . LEU D 1 285 ? -10.561 0.558 -12.390 1.00 78.39 293 LEU D C 1
ATOM 8976 O O . LEU D 1 285 ? -10.208 -0.288 -11.571 1.00 78.83 293 LEU D O 1
ATOM 8981 N N . GLU D 1 286 ? -11.768 1.148 -12.350 1.00 76.15 294 GLU D N 1
ATOM 8982 C CA . GLU D 1 286 ? -12.800 0.835 -11.340 1.00 76.31 294 GLU D CA 1
ATOM 8983 C C . GLU D 1 286 ? -13.217 -0.639 -11.408 1.00 79.93 294 GLU D C 1
ATOM 8984 O O . GLU D 1 286 ? -13.626 -1.211 -10.390 1.00 80.06 294 GLU D O 1
ATOM 8990 N N . GLN D 1 287 ? -13.085 -1.247 -12.610 1.00 74.76 295 GLN D N 1
ATOM 8991 C CA . GLN D 1 287 ? -13.430 -2.639 -12.882 1.00 74.03 295 GLN D CA 1
ATOM 8992 C C . GLN D 1 287 ? -12.333 -3.616 -12.491 1.00 77.04 295 GLN D C 1
ATOM 8993 O O . GLN D 1 287 ? -12.585 -4.817 -12.421 1.00 77.34 295 GLN D O 1
ATOM 8999 N N . ILE D 1 288 ? -11.118 -3.102 -12.220 1.00 72.34 296 ILE D N 1
ATOM 9000 C CA . ILE D 1 288 ? -9.940 -3.885 -11.814 1.00 70.69 296 ILE D CA 1
ATOM 9001 C C . ILE D 1 288 ? -9.715 -3.688 -10.321 1.00 74.06 296 ILE D C 1
ATOM 9002 O O . ILE D 1 288 ? -9.505 -4.654 -9.596 1.00 73.59 296 ILE D O 1
ATOM 9007 N N . LEU D 1 289 ? -9.779 -2.441 -9.853 1.00 70.80 297 LEU D N 1
ATOM 9008 C CA . LEU D 1 289 ? -9.573 -2.165 -8.438 1.00 70.20 297 LEU D CA 1
ATOM 9009 C C . LEU D 1 289 ? -10.844 -2.330 -7.629 1.00 74.85 297 LEU D C 1
ATOM 9010 O O . LEU D 1 289 ? -11.354 -1.378 -7.031 1.00 75.57 297 LEU D O 1
ATOM 9015 N N . THR D 1 290 ? -11.356 -3.570 -7.626 1.00 71.34 298 THR D N 1
ATOM 9016 C CA . THR D 1 290 ? -12.520 -3.990 -6.838 1.00 70.90 298 THR D CA 1
ATOM 9017 C C . THR D 1 290 ? -11.934 -4.698 -5.632 1.00 75.59 298 THR D C 1
ATOM 9018 O O . THR D 1 290 ? -10.931 -5.396 -5.778 1.00 77.39 298 THR D O 1
ATOM 9022 N N . PHE D 1 291 ? -12.541 -4.528 -4.465 1.00 71.23 299 PHE D N 1
ATOM 9023 C CA . PHE D 1 291 ? -12.133 -5.145 -3.205 1.00 70.84 299 PHE D CA 1
ATOM 9024 C C . PHE D 1 291 ? -12.132 -6.689 -3.290 1.00 75.93 299 PHE D C 1
ATOM 9025 O O . PHE D 1 291 ? -11.207 -7.338 -2.794 1.00 76.40 299 PHE D O 1
ATOM 9033 N N . SER D 1 292 ? -13.171 -7.257 -3.913 1.00 72.20 300 SER D N 1
ATOM 9034 C CA . SER D 1 292 ? -13.346 -8.692 -4.067 1.00 71.78 300 SER D CA 1
ATOM 9035 C C . SER D 1 292 ? -12.763 -9.209 -5.384 1.00 74.15 300 SER D C 1
ATOM 9036 O O . SER D 1 292 ? -13.082 -8.671 -6.449 1.00 74.51 300 SER D O 1
ATOM 9039 N N . PRO D 1 293 ? -11.987 -10.314 -5.336 1.00 69.60 301 PRO D N 1
ATOM 9040 C CA . PRO D 1 293 ? -11.457 -10.903 -6.575 1.00 70.59 301 PRO D CA 1
ATOM 9041 C C . PRO D 1 293 ? -12.524 -11.428 -7.537 1.00 82.65 301 PRO D C 1
ATOM 9042 O O . PRO D 1 293 ? -12.258 -11.546 -8.730 1.00 83.00 301 PRO D O 1
ATOM 9046 N N . MET D 1 294 ? -13.714 -11.755 -7.017 1.00 85.62 302 MET D N 1
ATOM 9047 C CA . MET D 1 294 ? -14.869 -12.271 -7.762 1.00 88.63 302 MET D CA 1
ATOM 9048 C C . MET D 1 294 ? -15.384 -11.257 -8.791 1.00 91.88 302 MET D C 1
ATOM 9049 O O . MET D 1 294 ? -15.712 -11.646 -9.919 1.00 91.55 302 MET D O 1
ATOM 9054 N N . ASP D 1 295 ? -15.478 -9.965 -8.381 1.00 86.71 303 ASP D N 1
ATOM 9055 C CA . ASP D 1 295 ? -15.976 -8.839 -9.189 1.00 85.59 303 ASP D CA 1
ATOM 9056 C C . ASP D 1 295 ? -14.916 -8.290 -10.153 1.00 85.08 303 ASP D C 1
ATOM 9057 O O . ASP D 1 295 ? -15.244 -7.606 -11.126 1.00 85.41 303 ASP D O 1
ATOM 9062 N N . ARG D 1 296 ? -13.648 -8.528 -9.840 1.00 77.04 304 ARG D N 1
ATOM 9063 C CA . ARG D 1 296 ? -12.508 -8.087 -10.621 1.00 74.33 304 ARG D CA 1
ATOM 9064 C C . ARG D 1 296 ? -12.480 -8.771 -11.971 1.00 76.69 304 ARG D C 1
ATOM 9065 O O . ARG D 1 296 ? -12.867 -9.923 -12.090 1.00 76.71 304 ARG D O 1
ATOM 9073 N N . LEU D 1 297 ? -11.995 -8.053 -12.979 1.00 72.33 305 LEU D N 1
ATOM 9074 C CA . LEU D 1 297 ? -11.777 -8.545 -14.330 1.00 70.57 305 LEU D CA 1
ATOM 9075 C C . LEU D 1 297 ? -10.524 -9.428 -14.301 1.00 73.27 305 LEU D C 1
ATOM 9076 O O . LEU D 1 297 ? -9.542 -9.112 -13.608 1.00 73.07 305 LEU D O 1
ATOM 9081 N N . THR D 1 298 ? -10.539 -10.500 -15.099 1.00 66.17 306 THR D N 1
ATOM 9082 C CA . THR D 1 298 ? -9.375 -11.355 -15.293 1.00 63.39 306 THR D CA 1
ATOM 9083 C C . THR D 1 298 ? -8.569 -10.639 -16.376 1.00 65.92 306 THR D C 1
ATOM 9084 O O . THR D 1 298 ? -9.110 -9.751 -17.044 1.00 65.81 306 THR D O 1
ATOM 9088 N N . ALA D 1 299 ? -7.298 -11.017 -16.581 1.00 62.92 307 ALA D N 1
ATOM 9089 C CA . ALA D 1 299 ? -6.462 -10.436 -17.638 1.00 61.84 307 ALA D CA 1
ATOM 9090 C C . ALA D 1 299 ? -7.153 -10.577 -18.995 1.00 66.54 307 ALA D C 1
ATOM 9091 O O . ALA D 1 299 ? -7.230 -9.600 -19.729 1.00 66.28 307 ALA D O 1
ATOM 9093 N N . GLU D 1 300 ? -7.771 -11.740 -19.265 1.00 66.13 308 GLU D N 1
ATOM 9094 C CA . GLU D 1 300 ? -8.522 -12.042 -20.495 1.00 66.85 308 GLU D CA 1
ATOM 9095 C C . GLU D 1 300 ? -9.745 -11.114 -20.652 1.00 74.66 308 GLU D C 1
ATOM 9096 O O . GLU D 1 300 ? -9.972 -10.603 -21.752 1.00 75.51 308 GLU D O 1
ATOM 9102 N N . GLU D 1 301 ? -10.534 -10.907 -19.566 1.00 72.14 309 GLU D N 1
ATOM 9103 C CA . GLU D 1 301 ? -11.711 -10.023 -19.577 1.00 71.93 309 GLU D CA 1
ATOM 9104 C C . GLU D 1 301 ? -11.304 -8.564 -19.776 1.00 78.90 309 GLU D C 1
ATOM 9105 O O . GLU D 1 301 ? -11.952 -7.861 -20.553 1.00 81.16 309 GLU D O 1
ATOM 9111 N N . ALA D 1 302 ? -10.217 -8.117 -19.106 1.00 75.33 310 ALA D N 1
ATOM 9112 C CA . ALA D 1 302 ? -9.685 -6.756 -19.240 1.00 74.62 310 ALA D CA 1
ATOM 9113 C C . ALA D 1 302 ? -9.213 -6.464 -20.684 1.00 76.46 310 ALA D C 1
ATOM 9114 O O . ALA D 1 302 ? -9.374 -5.338 -21.155 1.00 77.58 310 ALA D O 1
ATOM 9116 N N . LEU D 1 303 ? -8.683 -7.485 -21.400 1.00 68.86 311 LEU D N 1
ATOM 9117 C CA . LEU D 1 303 ? -8.220 -7.332 -22.775 1.00 66.97 311 LEU D CA 1
ATOM 9118 C C . LEU D 1 303 ? -9.371 -7.259 -23.746 1.00 77.15 311 LEU D C 1
ATOM 9119 O O . LEU D 1 303 ? -9.231 -6.673 -24.830 1.00 76.92 311 LEU D O 1
ATOM 9124 N N . SER D 1 304 ? -10.514 -7.864 -23.368 1.00 77.12 312 SER D N 1
ATOM 9125 C CA . SER D 1 304 ? -11.738 -7.856 -24.163 1.00 77.90 312 SER D CA 1
ATOM 9126 C C . SER D 1 304 ? -12.530 -6.570 -23.950 1.00 85.62 312 SER D C 1
ATOM 9127 O O . SER D 1 304 ? -13.399 -6.259 -24.766 1.00 86.79 312 SER D O 1
ATOM 9130 N N . HIS D 1 305 ? -12.236 -5.823 -22.860 1.00 83.33 313 HIS D N 1
ATOM 9131 C CA . HIS D 1 305 ? -12.882 -4.551 -22.527 1.00 83.96 313 HIS D CA 1
ATOM 9132 C C . HIS D 1 305 ? -12.656 -3.556 -23.686 1.00 89.72 313 HIS D C 1
ATOM 9133 O O . HIS D 1 305 ? -11.543 -3.512 -24.211 1.00 89.02 313 HIS D O 1
ATOM 9140 N N . PRO D 1 306 ? -13.673 -2.762 -24.117 1.00 88.83 314 PRO D N 1
ATOM 9141 C CA . PRO D 1 306 ? -13.460 -1.843 -25.263 1.00 88.50 314 PRO D CA 1
ATOM 9142 C C . PRO D 1 306 ? -12.268 -0.884 -25.138 1.00 90.38 314 PRO D C 1
ATOM 9143 O O . PRO D 1 306 ? -11.680 -0.510 -26.155 1.00 89.32 314 PRO D O 1
ATOM 9147 N N . TYR D 1 307 ? -11.860 -0.567 -23.898 1.00 86.18 315 TYR D N 1
ATOM 9148 C CA . TYR D 1 307 ? -10.721 0.301 -23.610 1.00 84.88 315 TYR D CA 1
ATOM 9149 C C . TYR D 1 307 ? -9.372 -0.323 -24.036 1.00 88.33 315 TYR D C 1
ATOM 9150 O O . TYR D 1 307 ? -8.437 0.413 -24.372 1.00 88.83 315 TYR D O 1
ATOM 9159 N N . MET D 1 308 ? -9.286 -1.674 -24.039 1.00 82.42 316 MET D N 1
ATOM 9160 C CA . MET D 1 308 ? -8.079 -2.422 -24.407 1.00 80.65 316 MET D CA 1
ATOM 9161 C C . MET D 1 308 ? -8.183 -3.099 -25.777 1.00 87.18 316 MET D C 1
ATOM 9162 O O . MET D 1 308 ? -7.162 -3.288 -26.438 1.00 87.10 316 MET D O 1
ATOM 9167 N N . SER D 1 309 ? -9.413 -3.479 -26.185 1.00 85.61 317 SER D N 1
ATOM 9168 C CA . SER D 1 309 ? -9.711 -4.205 -27.416 1.00 87.05 317 SER D CA 1
ATOM 9169 C C . SER D 1 309 ? -9.264 -3.493 -28.685 1.00 95.55 317 SER D C 1
ATOM 9170 O O . SER D 1 309 ? -9.035 -4.145 -29.710 1.00 97.19 317 SER D O 1
ATOM 9173 N N . ILE D 1 310 ? -9.160 -2.155 -28.610 1.00 92.16 318 ILE D N 1
ATOM 9174 C CA . ILE D 1 310 ? -8.728 -1.280 -29.686 1.00 91.22 318 ILE D CA 1
ATOM 9175 C C . ILE D 1 310 ? -7.267 -1.570 -30.159 1.00 96.48 318 ILE D C 1
ATOM 9176 O O . ILE D 1 310 ? -6.962 -1.299 -31.309 1.00 96.95 318 ILE D O 1
ATOM 9181 N N . TYR D 1 311 ? -6.401 -2.158 -29.300 1.00 93.04 319 TYR D N 1
ATOM 9182 C CA . TYR D 1 311 ? -5.018 -2.532 -29.626 1.00 92.37 319 TYR D CA 1
ATOM 9183 C C . TYR D 1 311 ? -4.865 -3.879 -30.354 1.00 101.09 319 TYR D C 1
ATOM 9184 O O . TYR D 1 311 ? -3.772 -4.177 -30.839 1.00 100.64 319 TYR D O 1
ATOM 9193 N N . SER D 1 312 ? -5.925 -4.698 -30.410 1.00 101.32 320 SER D N 1
ATOM 9194 C CA . SER D 1 312 ? -5.858 -5.996 -31.076 1.00 103.18 320 SER D CA 1
ATOM 9195 C C . SER D 1 312 ? -6.579 -6.022 -32.429 1.00 110.13 320 SER D C 1
ATOM 9196 O O . SER D 1 312 ? -7.411 -5.150 -32.720 1.00 110.30 320 SER D O 1
ATOM 9199 N N . PHE D 1 313 ? -6.217 -7.019 -33.272 1.00 108.67 321 PHE D N 1
ATOM 9200 C CA . PHE D 1 313 ? -6.755 -7.260 -34.626 1.00 141.59 321 PHE D CA 1
ATOM 9201 C C . PHE D 1 313 ? -8.258 -7.504 -34.606 1.00 151.46 321 PHE D C 1
ATOM 9202 O O . PHE D 1 313 ? -8.977 -6.912 -35.400 1.00 112.33 321 PHE D O 1
#

Solvent-accessible surface area: 53988 Å² total; per-residue (Å²): 150,75,29,102,83,8,101,86,52,125,66,87,38,26,20,48,39,2,14,30,13,5,2,43,8,76,116,68,138,160,136,3,10,6,18,62,20,124,132,142,58,92,112,110,22,103,130,42,28,119,20,3,154,193,14,102,30,106,7,4,6,64,11,95,37,22,12,10,113,59,46,52,170,84,45,15,9,0,15,31,53,14,93,30,36,0,15,67,26,9,117,150,21,68,33,127,45,125,57,0,48,44,3,0,44,19,0,0,92,0,0,78,61,0,12,92,45,76,6,0,0,104,35,9,24,0,15,17,0,59,1,42,56,175,109,52,34,0,30,0,4,2,46,10,3,19,119,42,199,146,8,102,9,11,60,11,42,30,11,38,0,0,58,6,12,38,26,67,127,88,44,59,87,22,12,0,2,0,5,0,0,2,0,0,0,14,0,12,24,23,50,22,25,3,17,4,70,108,60,101,74,2,10,43,42,0,10,68,4,1,50,6,88,37,96,116,14,38,99,65,0,61,98,87,22,83,47,80,16,23,139,74,7,69,116,23,64,77,50,6,84,102,37,1,112,80,34,34,208,107,0,7,71,0,0,77,67,0,2,23,8,8,53,143,62,13,27,73,4,98,90,0,22,84,29,102,10,0,57,97,68,153,137,38,121,75,12,95,90,45,111,102,84,41,116,20,37,35,11,81,24,37,5,2,44,2,74,88,70,128,69,131,0,9,5,6,63,2,85,30,119,77,97,111,28,62,128,81,2,103,50,4,22,128,2,10,99,168,8,112,40,105,9,5,14,115,41,63,42,20,14,3,47,96,36,65,129,79,162,140,111,9,8,24,0,0,28,24,56,14,86,36,26,0,31,73,27,8,144,167,22,81,33,109,48,101,56,0,60,48,4,0,28,17,0,0,88,0,0,92,58,0,11,88,45,76,2,0,1,56,18,6,43,6,42,8,0,53,1,38,56,174,108,54,32,0,18,0,3,32,8,0,54,0,85,76,75,186,125,98,173,76,69,70,154,30,41,41,96,18,18,0,0,65,7,12,38,43,67,130,94,25,46,79,24,14,3,2,0,5,0,0,2,0,0,0,18,0,7,23,22,153,36,24,4,52,1,71,133,62,100,73,0,10,44,54,0,5,57,5,1,31,6,16,5,39,66,17,47,14,54,0,41,54,89,26,83,145,77,19,84,144,67,7,20,58,15,126,99,37,7,79,100,41,4,104,90,39,38,146,88,0,9,51,0,0,45,6,0,2,17,10,6,30,96,14,5,7,67,3,70,33,0,17,53,6,53,13,0,47,125,65,64,248,114,75,6,41,95,62,2,77,71,9,97,57,65,48,35,13,20,46,23,29,29,15,21,3,37,4,85,113,73,77,88,81,0,9,0,30,21,42,25,18,21,51,94,110,17,70,163,118,13,96,130,17,28,110,54,8,90,164,10,103,24,98,7,2,13,71,19,59,33,1,7,1,50,95,15,63,121,107,205,59,81,2,8,15,2,0,20,31,49,17,33,28,35,0,20,39,0,10,139,74,20,36,3,41,49,20,5,0,37,27,0,0,48,16,0,0,87,0,0,79,62,0,11,90,50,125,23,50,2,109,69,7,35,7,23,3,0,48,0,39,8,39,82,14,34,0,21,0,3,64,34,74,138,1,53,11,16,53,38,13,93,20,47,0,0,64,7,13,38,36,72,143,89,68,56,94,20,8,2,2,0,5,0,0,2,0,0,1,18,0,10,27,25,145,39,24,2,53,0,56,92,49,109,76,0,16,83,54,0,25,51,6,2,50,6,89,55,93,129,20,50,98,60,12,105,104,102,135,157,146,82,22,82,125,19,130,89,49,9,78,107,59,3,95,89,38,35,210,112,0,12,69,0,0,81,65,0,3,25,11,6,34,160,66,9,24,72,4,100,94,0,23,85,26,102,18,0,69,79,48,99,172,89,18,44,95,65,2,75,81,23,143,68,72,43,115,70,58,81,28,66,35,35,8,2,54,8,60,107,65,108,129,135,0,15,0,43,56,35,99,24,116,73,63,129,21,1,114,32,12,26,66,31,12,63,7,18,74,57,5,71,33,68,1,3,6,57,7,81,26,1,3,6,53,80,5,67,95,33,97,138,97,132,55,38,68,116,127,7,93,6,0,18,8,0,14,31,60,13,94,34,28,0,30,70,2,8,144,59,21,37,2,63,24,71,30,0,18,9,0,0,27,5,0,0,80,0,0,40,8,0,13,30,13,11,1,2,0,47,55,9,50,5,43,23,0,58,0,41,15,110,58,40,3,0,25,0,4,8,65,26,4,1,36,12,61,27,54,72,33,55,147,87,9,122,113,66,48,80,157,49,46,22,93,21,28,0,0,91,6,11,43,50,16,46,71,21,42,70,21,15,0,2,0,4,0,0,1,0,0,1,17,0,9,25,23,153,37,23,4,55,3,68,110,46,90,62,0,9,86,63,0,26,79,5,2,50,0,78,52,85,128,8,62,97,75,7,99,96,89,54,142,104,74,155,32,166,94,52,7,84,102,41,3,102,90,38,23,205,64,0,5,74,0,0,78,75,0,3,25,9,2,25,97,67,12,28,75,3,60,82,0,21,75,33,104,10,0,47,27,25,52,137

Sequence (1157 aa):
DLGSRYMDLKPLGCGGNGLVFSAVDNDCDKRVAIKKIVPQSVKHALREIKIIRRLDHDNIVKVFEILGPSGSQSVYIVQEYMETDLANVLEQGPLLEEHARLFMYQLLRGLKYIHSANVLHRDLKPANLFINTEDLVLKIGDFGLARIMLSEGLVTKWYRSPRLLLSPNNYTKAIDMWAAGCIFAEMLTGKTLFAGAHELEQMQLILESIPVVHEEDRQELLSVIPVYIRNDMTEPHKPLTQLLPGISREAVDFLEQILTFSPMDRLTAEEALSHPYMSIYSLGSRYMDLKPLGCGGNGLVFSAVDNDCDKRVAIKKIVLTDPQSVKHALREIKIIRRLDHDNIVKVFEILGPSGSQLTLNSVYIVQEYMETDLANVLEQGPLLEEHARLFMYQLLRGLKYIHSANVLHRDLKPANLFINTEDLVLKIGDFGLARIMDGHLSEGLVTKWYRSPRLLLSPNNYTKAIDMWAAGCIFAEMLTGKTLFAGAHELEQMQLILESIPVVHEEDRQELLSVIPVYIRNDMTEPHKPLTQLLPGISREAVDFLEQILTFSPMDRLTAEEALSHPYMSIYSFFDLGSRYMDLKPLGCGGNGLVFSAVDNDCDKRVAIKKIVLTDPQSVKHALREIKIIRRLDHDNIVKVFEILGPSGSQLELNSVYIVQEYMETDLANVLEQGPLLEEHARLFMYQLLRGLKYIHSANVLHRDLKPANLFINTEDLVLKIGDFGLSEGLVTKWYRSPRLLLSPNNYTKAIDMWAAGCIFAEMLTGKTLFAGAHELEQMQLILESIPVVHEEDRQELLSVIRNDMTEPHKPLTQLLPGISREAVDFLEQILTFSPMDRLTAEEALSHPYMSIYGFDLGSRYMDLKPLGCGGNGLVFSAVDNDCDKRVAIKKIVLTDPQSVKHALREIKIIRRLDHDNIVKVFEILGPSGSQLTDDVGSLTELNSVYIVQEYMETDLANVLEQGPLLEEHARLFMYQLLRGLKYIHSANVLHRDLKPANLFINTEDLVLKIGDFGLARIMDPHYSHKGHLSEGLVTKWYRSPRLLLSPNNYTKAIDMWAAGCIFAEMLTGKTLFAGAHELEQMQLILESIPVVHEEDRQELLSVIPMTEPHKPLTQLLPGISREAVDFLEQILTFSPMDRLTAEEALSHPYMSIYSF

Nearest PDB structures (foldseek):
  6ylc-assembly1_A  TM=1.004E+00  e=8.154E-54  Homo sapiens
  6yky-assembly1_A  TM=9.965E-01  e=9.905E-49  Homo sapiens
  6ylc-assembly2_B  TM=9.864E-01  e=3.452E-46  Homo sapiens
  6yll-assembly1_A  TM=9.354E-01  e=1.344E-43  Homo sapiens
  7aqb-assembly2_B  TM=9.373E-01  e=7.163E-42  Homo sapiens

Organism: Homo sapiens (NCBI:txid9606)

Foldseek 3Di:
DQAPQWPDWAWDAADPFATKTKTAGPVDRAIKIKGQGDVVSVVVVVQLCVLLVPDDDQQAWHWDAWDDRRRHSPIMTITHDFPAWQLVVLLVHADDLVLLLLQLLSLLRQLVRLVVVQKAAQQQDRRQWGARVVVSHIHGYSPRIGHQVPCPVVHDCLQAALVCLLVVPHDDSLRSLSSSLQRSLCNQGSDRLQDAPHSVSSNLSLLQAAADPDVVLLVSCCVVPVPSRDPGSRDHNQYQCNSRVPDDPLSSVLSNQRSHNDSVSHAGSVRSCVPPSNVVVD/DEPFWDDWAFDAAFLQFGWTWTAGPVVRAIKIKGKGFCDDVVSVVLVVQVVVLLVPDDDQQAFAWDFKAAPHGDGDCHRIIITITHDFPAWQLVVLLVHADDLVLLLVQLLSLLRSLVRCVVQQKDQVQQDRRQWGHRVVVSHTHGHRSSVMDGPVCDPPPVVRQDLQAALVCLLVVHDDDLLRVLSSSLQVSLCNQGSDRLQRAPDSVSSNLSLLLEAADPDVVSLVSCCVVPVPSHDPGSRDHNQYLCNSRDPDDPLSSVLSNQRSHNDSVSHAGSVRSCVPPSNVVPDD/DAAAPFWDDWDFPDDDLSNQWTWTAGDVVRAIKIKGKFFADDVVSVVQVVVVVVQQQPDDDQAAWHWDAKAFPRRDGDVTRMIMIITHDFPAWQLVVLVVHADDLVLLLVQLLSLLVQLVRCVVVVHDQQQQARRQWGAHVVVSHTHGYDSGVCQQPHFCLQAALVCLLVVPDDDSLRNLSSSLQRSLCNQGSDGLQHANHSVSSNVSLLQEAADDDVVVVVSVVVVPDPGSRDHNQYQCNSRDPDDPLSSVLSNQRNHNDSVSHAGSVRSCVRPSNVVD/DDAQAPQWDDWDQPDDDQSNQWTWTARNVVRAIKIKGKDFADALVSVVVVVVWLVLLQPQDDQQAWHWDFKAAPRNHGDDDDDPCRVVRRMIMTITHDFPAWQLVVLLVHADDLVLLLLQLLSLLVQLVRLVVSQKAAQAQARRQWGHNVVVSHIHGYPVRIGHAPDCVQAPVLPPPQQPHFCLQAALVCLVVRRHDDSLSSLSSSLQSSLCNQGSDRLAHANHSVSSNVSLQQEAADPDVVLVVSCCVVPVHRDHNQYQCNSRDPDDPLSSVLSNQRSHNDSVSHAGSVRSCVPPSNVVPDD

CATH classification: 3.30.200.20 (+1 more: 1.10.510.10)

B-factor: mean 91.82, std 31.46, range [34.62, 214.06]

Radius of gyration: 36.25 Å; Cα contacts (8 Å, |Δi|>4): 2049; chains: 4; bounding box: 73×115×93 Å

InterPro domains:
  IPR000719 Protein kinase domain [PF00069] (21-316)
  IPR000719 Protein kinase domain [PS50011] (20-316)
  IPR000719 Protein kinase domain [SM00220] (20-316)
  IPR008271 Serine/threonine-protein kinase, active site [PS00108] (148-160)
  IPR008350 Mitogen-activated protein (MAP) kinase, ERK3/4 [PR01771] (27-45)
  IPR008350 Mitogen-activated protein (MAP) kinase, ERK3/4 [PR01771] (52-63)
  IPR008350 Mitogen-activated protein (MAP) kinase, ERK3/4 [PR01771] (79-94)
  IPR008350 Mitogen-activated protein (MAP) kinase, ERK3/4 [PR01771] (108-122)
  IPR008350 Mitogen-activated protein (MAP) kinase, ERK3/4 [PR01771] (158-170)
  IPR008350 Mitogen-activated protein (MAP) kinase, ERK3/4 [PR01771] (179-189)
  IPR008350 Mitogen-activated protein (MAP) kinase, ERK3/4 [PR01771] (201-212)
  IPR008350 Mitogen-activated protein (MAP) kinase, ERK3/4 [PR01771] (232-241)
  IPR008350 Mitogen-activated protein (MAP) kinase, ERK3/4 [PR01771] (246-264)
  IPR011009 Protein kinase-like domain superfamily [SSF56112] (12-323)
  IPR017441 Protein kinase, ATP binding site [PS00107] (26-50)
  IPR050117 Mitogen-activated protein (MAP) kinase [PTHR24055] (19-405)

GO terms:
  GO:0004674 protein serine/threonine kinase activity (F, TAS)
  GO:0006468 protein phosphorylation (P, TAS)
  GO:0007165 signal transduction (P, TAS)
  GO:0005654 nucleoplasm (C, TAS)
  GO:0005829 cytosol (C, TAS)
  GO:0005515 protein binding (F, IPI)